Protein AF-K0TMW7-F1 (afdb_monomer_lite)

InterPro domains:
  IPR009060 UBA-like superfamily [SSF46934] (721-768)
  IPR015940 Ubiquitin-associated domain [PF00627] (730-766)
  IPR015940 Ubiquitin-associated domain [PS50030] (729-770)
  IPR015940 Ubiquitin-associated domain [SM00165] (731-769)

Sequence (786 aa):
MAQLLEQILHNQEHASLFLTHGGLDALLELVLHCVYPGGMSLLHHLSCVSASAAMLHSTTANMVANHVRGLAANADGARCIKALVRHLDGELDDLAGIASSMQPMDDDGSDCEDDEDEEDNPFRRILSSVPAVPIYELETNPANSTMTSGLASLYQSVLRVDWLSQNLGFAIKSCQQRSGNEFSLLSSERNAAWRSELEGTEFRGVVDAMSRLHRSALREVCRVRTEVGFDERDMRLRRSRPPEGIIYRFRIVCQEGAIVRDGIDIDRCENVGGLEMGEVVSAADRCINASGILRYRTDRGWVSEYTRGHGRENIAEVISVSLSDGDSSQDDSPYAWRQDRDGGMGRVECGIPDLRSASASLLSRLHAGQAALFGSIRRAITGGVRPPLRRSGGNTTIRPNVFASSELLATNLKANFSPVDGDEDIRADGCMYLGNQLALLLVALGEERDGLSRTQRQVGSLNMPLLINLLANSPGGWTEGIVVNATDDDGSPEEDVKPVAEREVPAFLQAVRAVLSYGLADAARLAAEENAGTVAMDTDEKKDDQAEIDAGPQRLSRAVASSLPSALALLRRLAAFPLVDTASVSWLSQMKDKDAVRLLGLPELAKGKTVEFDASQFTRAVQMEVGKVALDVVGDGKLAKGAPSNILHPLLCVLGDVLRSLEEAAKVTEPPPSAHDVGNSISLPVGASIRDILPGSRGGRMLRAMGLLPGGPDDEGGGDVEDEEPPFEPSEEAITQLAEMGFGRDHAEEALDAVGTNRVEVAMEYMVRFSSMICVFLKMSMLVNR

Foldseek 3Di:
DLVVLVVQLVDQVSLQVCLVVCVLVVLLCCCLPPQQDFFLLLLQQLLPDLDLVASCRAPSLVSSLVSLLSSLQRYQLLSSLVSLLVVLVVLLVQLLVLLQVQDPPCPDPPPPVPDPPCPPQSLAPSLVSADQAFSQVLVVDPVCRVVRNSVRSNLSSLVSNLSSLLSSLSSLLSLLVNLVPDPDPVNVVSNVSNLVSLLDPSVLVSLLSLLSLLLNLLLLLLCQCQPVCNVVQQVCQQQPDPPQAKKWKKFFRDQVFWFFWADDDPVPTDGQDTGHHGDIFIARFWWQGPVRWIWGQGLSHITTQFDPDPPRHGGIRTRDIYGHPPPPPPPDDSVPVVPPDPPDPDTRTGGGGGSSNSSSSSSVSSLVSSLSNLLSLLSVLVSQQFFDPPPDPDFGDRDPSNLSSLLSVLVSLLVQLVVLPDDPDQDLSRLLSLLSSLVSVDSNQFDQPPPPQPVDRPLGATSVLNVLQLQQPAQQGDCWLWFDFPPCPVPDDPPPPPPSPPRDQRSNLSSLLVNLVVQLVQQLVVVVVVVVVVVVVVPDPDDDPPPPDPPPDDNGDPSNVRRVVSSLVSLLQLLDPPNHDPSRLSNLQRDAQVRSCSSSVPVVCVPDTGTGRRSLRVSLVSLVSSVVSLVSSLLPPSLVSGRDPVNNVSSVVSSVSSVVSNVVSVVCPDDDDDPPPVVPDPDDDPPPPPVQCDCPHPVNVVCVVVVVDPDDPPPPDDPDDPPPDPRQAADPVLLVVVVVVVDDSVLSRVLCSVQSHSPNVNSVVVVVVVVVVVVVSVVVSVVVVD

Radius of gyration: 30.14 Å; chains: 1; bounding box: 84×75×94 Å

Structure (mmCIF, N/CA/C/O backbone):
data_AF-K0TMW7-F1
#
_entry.id   AF-K0TMW7-F1
#
loop_
_atom_site.group_PDB
_atom_site.id
_atom_site.type_symbol
_atom_site.label_atom_id
_atom_site.label_alt_id
_atom_site.label_comp_id
_atom_site.label_asym_id
_atom_site.label_entity_id
_atom_site.label_seq_id
_atom_site.pdbx_PDB_ins_code
_atom_site.Cartn_x
_atom_site.Cartn_y
_atom_site.Cartn_z
_atom_site.occupancy
_atom_site.B_iso_or_equiv
_atom_site.auth_seq_id
_atom_site.auth_comp_id
_atom_site.auth_asym_id
_atom_site.auth_atom_id
_atom_site.pdbx_PDB_model_num
ATOM 1 N N . MET A 1 1 ? 23.283 21.953 -2.139 1.00 70.50 1 MET A N 1
ATOM 2 C CA . MET A 1 1 ? 21.900 22.154 -1.649 1.00 70.50 1 MET A CA 1
ATOM 3 C C . MET A 1 1 ? 21.624 21.317 -0.406 1.00 70.50 1 MET A C 1
ATOM 5 O O . MET A 1 1 ? 21.391 21.919 0.626 1.00 70.50 1 MET A O 1
ATOM 9 N N . ALA A 1 2 ? 21.746 19.986 -0.476 1.00 73.50 2 ALA A N 1
ATOM 10 C CA . ALA A 1 2 ? 21.628 19.040 0.648 1.00 73.50 2 ALA A CA 1
ATOM 11 C C . ALA A 1 2 ? 22.209 19.535 1.983 1.00 73.50 2 ALA A C 1
ATOM 13 O O . ALA A 1 2 ? 21.486 19.777 2.939 1.00 73.50 2 ALA A O 1
ATOM 14 N N . GLN A 1 3 ? 23.520 19.782 1.999 1.00 82.56 3 GLN A N 1
ATOM 15 C CA . GLN A 1 3 ? 24.258 20.215 3.186 1.00 82.56 3 GLN A CA 1
ATOM 16 C C . GLN A 1 3 ? 23.774 21.571 3.720 1.00 82.56 3 GLN A C 1
ATOM 18 O O . GLN A 1 3 ? 23.742 21.786 4.925 1.00 82.56 3 GLN A O 1
ATOM 23 N N . LEU A 1 4 ? 23.365 22.487 2.832 1.00 82.69 4 LEU A N 1
ATOM 24 C CA . LEU A 1 4 ? 22.816 23.784 3.239 1.00 82.69 4 LEU A CA 1
ATOM 25 C C . LEU A 1 4 ? 21.433 23.618 3.874 1.00 82.69 4 LEU A C 1
ATOM 27 O O . LEU A 1 4 ? 21.167 24.225 4.906 1.00 82.69 4 LEU A O 1
ATOM 31 N N . LEU A 1 5 ? 20.566 22.783 3.290 1.00 83.56 5 LEU A N 1
ATOM 32 C CA . LEU A 1 5 ? 19.269 22.458 3.884 1.00 83.56 5 LEU A CA 1
ATOM 33 C C . LEU A 1 5 ? 19.457 21.776 5.234 1.00 83.56 5 LEU A C 1
ATOM 35 O O . LEU A 1 5 ? 18.825 22.173 6.198 1.00 83.56 5 LEU A O 1
ATOM 39 N N . GLU A 1 6 ? 20.367 20.815 5.342 1.00 86.00 6 GLU A N 1
ATOM 40 C CA . GLU A 1 6 ? 20.677 20.159 6.610 1.00 86.00 6 GLU A CA 1
ATOM 41 C C . GLU A 1 6 ? 21.101 21.165 7.692 1.00 86.00 6 GLU A C 1
ATOM 43 O O . GLU A 1 6 ? 20.552 21.149 8.793 1.00 86.00 6 GLU A O 1
ATOM 48 N N . GLN A 1 7 ? 21.983 22.112 7.359 1.00 86.88 7 GLN A N 1
ATOM 49 C CA . GLN A 1 7 ? 22.396 23.185 8.271 1.00 86.88 7 GLN A CA 1
ATOM 50 C C . GLN A 1 7 ? 21.237 24.106 8.681 1.00 86.88 7 GLN A C 1
ATOM 52 O O . GLN A 1 7 ? 21.137 24.487 9.848 1.00 86.88 7 GLN A O 1
ATOM 57 N N . ILE A 1 8 ? 20.354 24.462 7.743 1.00 84.50 8 ILE A N 1
ATOM 58 C CA . ILE A 1 8 ? 19.164 25.281 8.022 1.00 84.50 8 ILE A CA 1
ATOM 59 C C . ILE A 1 8 ? 18.195 24.518 8.932 1.00 84.50 8 ILE A C 1
ATOM 61 O O . ILE A 1 8 ? 17.658 25.085 9.878 1.00 84.50 8 ILE A O 1
ATOM 65 N N . LEU A 1 9 ? 17.983 23.230 8.668 1.00 85.38 9 LEU A N 1
ATOM 66 C CA . LEU A 1 9 ? 16.963 22.415 9.323 1.00 85.38 9 LEU A CA 1
ATOM 67 C C . LEU A 1 9 ? 17.385 21.877 10.693 1.00 85.38 9 LEU A C 1
ATOM 69 O O . LEU A 1 9 ? 16.521 21.517 11.493 1.00 85.38 9 LEU A O 1
ATOM 73 N N . HIS A 1 10 ? 18.687 21.844 10.988 1.00 87.38 10 HIS A N 1
ATOM 74 C CA . HIS A 1 10 ? 19.193 21.448 12.302 1.00 87.38 10 HIS A CA 1
ATOM 75 C C . HIS A 1 10 ? 18.932 22.510 13.385 1.00 87.38 10 HIS A C 1
ATOM 77 O O . HIS A 1 10 ? 18.829 22.183 14.565 1.00 87.38 10 HIS A O 1
ATOM 83 N N . ASN A 1 11 ? 18.784 23.783 13.000 1.00 90.69 11 ASN A N 1
ATOM 84 C CA . ASN A 1 11 ? 18.420 24.860 13.918 1.00 90.69 11 ASN A CA 1
ATOM 85 C C . ASN A 1 11 ? 16.902 25.105 13.873 1.00 90.69 11 ASN A C 1
ATOM 87 O O . ASN A 1 11 ? 16.353 25.491 12.843 1.00 90.69 11 ASN A O 1
ATOM 91 N N . GLN A 1 12 ? 16.219 24.923 15.007 1.00 87.75 12 GLN A N 1
ATOM 92 C CA . GLN A 1 12 ? 14.762 25.056 15.098 1.00 87.75 12 GLN A CA 1
ATOM 93 C C . GLN A 1 12 ? 14.244 26.456 14.721 1.00 87.75 12 GLN A C 1
ATOM 95 O O . GLN A 1 12 ? 13.175 26.566 14.116 1.00 87.75 12 GLN A O 1
ATOM 100 N N . GLU A 1 13 ? 14.980 27.522 15.047 1.00 90.62 13 GLU A N 1
ATOM 101 C CA . GLU A 1 13 ? 14.596 28.897 14.698 1.00 90.62 13 GLU A CA 1
ATOM 102 C C . GLU A 1 13 ? 14.674 29.113 13.185 1.00 90.62 13 GLU A C 1
ATOM 104 O O . GLU A 1 13 ? 13.734 29.622 12.571 1.00 90.62 13 GLU A O 1
ATOM 109 N N . HIS A 1 14 ? 15.761 28.645 12.568 1.00 93.12 14 HIS A N 1
ATOM 110 C CA . HIS A 1 14 ? 15.946 28.712 11.121 1.00 93.12 14 HIS A CA 1
ATOM 111 C C . HIS A 1 14 ? 14.911 27.858 10.383 1.00 93.12 14 HIS A C 1
ATOM 113 O O . HIS A 1 14 ? 14.342 28.317 9.398 1.00 93.12 14 HIS A O 1
ATOM 119 N N . ALA A 1 15 ? 14.613 26.656 10.881 1.00 91.88 15 ALA A N 1
ATOM 120 C CA . ALA A 1 15 ? 13.597 25.779 10.312 1.00 91.88 15 ALA A CA 1
ATOM 121 C C . ALA A 1 15 ? 12.194 26.416 10.358 1.00 91.88 15 ALA A C 1
ATOM 123 O O . ALA A 1 15 ? 11.451 26.357 9.381 1.00 91.88 15 ALA A O 1
ATOM 124 N N . SER A 1 16 ? 11.842 27.082 11.463 1.00 90.44 16 SER A N 1
ATOM 125 C CA . SER A 1 16 ? 10.571 27.810 11.593 1.00 90.44 16 SER A CA 1
ATOM 126 C C . SER A 1 16 ? 10.469 28.996 10.622 1.00 90.44 16 SER A C 1
ATOM 128 O O . SER A 1 16 ? 9.443 29.179 9.956 1.00 90.44 16 SER A O 1
ATOM 130 N N . LEU A 1 17 ? 11.543 29.785 10.486 1.00 93.50 17 LEU A N 1
ATOM 131 C CA . LEU A 1 17 ? 11.612 30.877 9.509 1.00 93.50 17 LEU A CA 1
ATOM 132 C C . LEU A 1 17 ? 11.526 30.349 8.074 1.00 93.50 17 LEU A C 1
ATOM 134 O O . LEU A 1 17 ? 10.760 30.879 7.273 1.00 93.50 17 LEU A O 1
ATOM 138 N N . PHE A 1 18 ? 12.244 29.268 7.771 1.00 94.50 18 PHE A N 1
ATOM 139 C CA . PHE A 1 18 ? 12.209 28.603 6.472 1.00 94.50 18 PHE A CA 1
ATOM 140 C C . PHE A 1 18 ? 10.785 28.170 6.096 1.00 94.50 18 PHE A C 1
ATOM 142 O O . PHE A 1 18 ? 10.327 28.481 4.999 1.00 94.50 18 PHE A O 1
ATOM 149 N N . LEU A 1 19 ? 10.044 27.541 7.020 1.00 93.62 19 LEU A N 1
ATOM 150 C CA . LEU A 1 19 ? 8.629 27.205 6.811 1.00 93.62 19 LEU A CA 1
ATOM 151 C C . LEU A 1 19 ? 7.763 28.449 6.590 1.00 93.62 19 LEU A C 1
ATOM 153 O O . LEU A 1 19 ? 6.912 28.461 5.707 1.00 93.62 19 LEU A O 1
ATOM 157 N N . THR A 1 20 ? 7.974 29.501 7.382 1.00 93.25 20 THR A N 1
ATOM 158 C CA . THR A 1 20 ? 7.182 30.740 7.307 1.00 93.25 20 THR A CA 1
ATOM 159 C C . THR A 1 20 ? 7.374 31.476 5.979 1.00 93.25 20 THR A C 1
ATOM 161 O O . THR A 1 20 ? 6.445 32.115 5.494 1.00 93.25 20 THR A O 1
ATOM 164 N N . HIS A 1 21 ? 8.551 31.358 5.366 1.00 95.44 21 HIS A N 1
ATOM 165 C CA . HIS A 1 21 ? 8.872 31.969 4.077 1.00 95.44 21 HIS A CA 1
ATOM 166 C C . HIS A 1 21 ? 8.586 31.062 2.865 1.00 95.44 21 HIS A C 1
ATOM 168 O O . HIS A 1 21 ? 9.090 31.334 1.779 1.00 95.44 21 HIS A O 1
ATOM 174 N N . GLY A 1 22 ? 7.790 29.996 3.025 1.00 95.25 22 GLY A N 1
ATOM 175 C CA . GLY A 1 22 ? 7.403 29.110 1.917 1.00 95.25 22 GLY A CA 1
ATOM 176 C C . GLY A 1 22 ? 8.512 28.155 1.464 1.00 95.25 22 GLY A C 1
ATOM 177 O O . GLY A 1 22 ? 8.454 27.603 0.368 1.00 95.25 22 GLY A O 1
ATOM 178 N N . GLY A 1 23 ? 9.536 27.938 2.294 1.00 95.19 23 GLY A N 1
ATOM 179 C CA . GLY A 1 23 ? 10.646 27.048 1.965 1.00 95.19 23 GLY A CA 1
ATOM 180 C C . GLY A 1 23 ? 10.211 25.594 1.764 1.00 95.19 23 GLY A C 1
ATOM 181 O O . GLY A 1 23 ? 10.765 24.911 0.907 1.00 95.19 23 GLY A O 1
ATOM 182 N N . LEU A 1 24 ? 9.198 25.123 2.504 1.00 95.31 24 LEU A N 1
ATOM 183 C CA . LEU A 1 24 ? 8.632 23.787 2.290 1.00 95.31 24 LEU A CA 1
ATOM 184 C C . LEU A 1 24 ? 7.967 23.676 0.919 1.00 95.31 24 LEU A C 1
ATOM 186 O O . LEU A 1 24 ? 8.254 22.725 0.204 1.00 95.31 24 LEU A O 1
ATOM 190 N N . ASP A 1 25 ? 7.143 24.651 0.533 1.00 96.25 25 ASP A N 1
ATOM 191 C CA . ASP A 1 25 ? 6.502 24.652 -0.783 1.00 96.25 25 ASP A CA 1
ATOM 192 C C . ASP A 1 25 ? 7.545 24.626 -1.899 1.00 96.25 25 ASP A C 1
ATOM 194 O O . ASP A 1 25 ? 7.462 23.788 -2.785 1.00 96.25 25 ASP A O 1
ATOM 198 N N . ALA A 1 26 ? 8.600 25.437 -1.794 1.00 94.31 26 ALA A N 1
ATOM 199 C CA . ALA A 1 26 ? 9.694 25.421 -2.763 1.00 94.31 26 ALA A CA 1
ATOM 200 C C . ALA A 1 26 ? 10.415 24.058 -2.850 1.00 94.31 26 ALA A C 1
ATOM 202 O O . ALA A 1 26 ? 10.857 23.664 -3.929 1.00 94.31 26 ALA A O 1
ATOM 203 N N . LEU A 1 27 ? 10.549 23.327 -1.733 1.00 92.88 27 LEU A N 1
ATOM 204 C CA . LEU A 1 27 ? 11.116 21.973 -1.739 1.00 92.88 27 LEU A CA 1
ATOM 205 C C . LEU A 1 27 ? 10.182 20.952 -2.389 1.00 92.88 27 LEU A C 1
ATOM 207 O O . LEU A 1 27 ? 10.667 20.070 -3.097 1.00 92.88 27 LEU A O 1
ATOM 211 N N . LEU A 1 28 ? 8.876 21.057 -2.140 1.00 94.06 28 LEU A N 1
ATOM 212 C CA . LEU A 1 28 ? 7.877 20.185 -2.752 1.00 94.06 28 LEU A CA 1
ATOM 213 C C . LEU A 1 28 ? 7.845 20.419 -4.267 1.00 94.06 28 LEU A C 1
ATOM 215 O O . LEU A 1 28 ? 8.082 19.482 -5.020 1.00 94.06 28 LEU A O 1
ATOM 219 N N . GLU A 1 29 ? 7.720 21.670 -4.705 1.00 93.75 29 GLU A N 1
ATOM 220 C CA . GLU A 1 29 ? 7.756 22.089 -6.115 1.00 93.75 29 GLU A CA 1
ATOM 221 C C . GLU A 1 29 ? 9.018 21.601 -6.845 1.00 93.75 29 GLU A C 1
ATOM 223 O O . GLU A 1 29 ? 8.950 21.101 -7.968 1.00 93.75 29 GLU A O 1
ATOM 228 N N . LEU A 1 30 ? 10.185 21.673 -6.190 1.00 90.06 30 LEU A N 1
ATOM 229 C CA . LEU A 1 30 ? 11.431 21.142 -6.746 1.00 90.06 30 LEU A CA 1
ATOM 230 C C . LEU A 1 30 ? 11.324 19.642 -7.042 1.00 90.06 30 LEU A C 1
ATOM 232 O O . LEU A 1 30 ? 11.772 19.188 -8.094 1.00 90.06 30 LEU A O 1
ATOM 236 N N . VAL A 1 31 ? 10.765 18.859 -6.119 1.00 89.12 31 VAL A N 1
ATOM 237 C CA . VAL A 1 31 ? 10.622 17.412 -6.316 1.00 89.12 31 VAL A CA 1
ATOM 238 C C . VAL A 1 31 ? 9.581 17.115 -7.387 1.00 89.12 31 VAL A C 1
ATOM 240 O O . VAL A 1 31 ? 9.862 16.330 -8.295 1.00 89.12 31 VAL A O 1
ATOM 243 N N . LEU A 1 32 ? 8.417 17.760 -7.303 1.00 89.75 32 LEU A N 1
ATOM 244 C CA . LEU A 1 32 ? 7.296 17.525 -8.207 1.00 89.75 32 LEU A CA 1
ATOM 245 C C . LEU A 1 32 ? 7.676 17.853 -9.657 1.00 89.75 32 LEU A C 1
ATOM 247 O O . LEU A 1 32 ? 7.427 17.041 -10.551 1.00 89.75 32 LEU A O 1
ATOM 251 N N . HIS A 1 33 ? 8.376 18.964 -9.898 1.00 88.69 33 HIS A N 1
ATOM 252 C CA . HIS A 1 33 ? 8.638 19.434 -11.261 1.00 88.69 33 HIS A CA 1
ATOM 253 C C . HIS A 1 33 ? 10.038 19.137 -11.804 1.00 88.69 33 HIS A C 1
ATOM 255 O O . HIS A 1 33 ? 10.191 19.052 -13.022 1.00 88.69 33 HIS A O 1
ATOM 261 N N . CYS A 1 34 ? 11.054 18.962 -10.952 1.00 85.31 34 CYS A N 1
ATOM 262 C CA . CYS A 1 34 ? 12.446 18.888 -11.419 1.00 85.31 34 CYS A CA 1
ATOM 263 C C . CYS A 1 34 ? 13.139 17.544 -11.169 1.00 85.31 34 CYS A C 1
ATOM 265 O O . CYS A 1 34 ? 14.169 17.289 -11.791 1.00 85.31 34 CYS A O 1
ATOM 267 N N . VAL A 1 35 ? 12.648 16.712 -10.243 1.00 83.38 35 VAL A N 1
ATOM 268 C CA . VAL A 1 35 ? 13.370 15.491 -9.834 1.00 83.38 35 VAL A CA 1
ATOM 269 C C . VAL A 1 35 ? 12.907 14.255 -10.595 1.00 83.38 35 VAL A C 1
ATOM 271 O O . VAL A 1 35 ? 13.738 13.418 -10.943 1.00 83.38 35 VAL A O 1
ATOM 274 N N . TYR A 1 36 ? 11.608 14.122 -10.860 1.00 81.88 36 TYR A N 1
ATOM 275 C CA . TYR A 1 36 ? 11.100 12.967 -11.595 1.00 81.88 36 TYR A CA 1
ATOM 276 C C . TYR A 1 36 ? 11.420 13.081 -13.088 1.00 81.88 36 TYR A C 1
ATOM 278 O O . TYR A 1 36 ? 11.090 14.110 -13.688 1.00 81.88 36 TYR A O 1
ATOM 286 N N . PRO A 1 37 ? 12.009 12.041 -13.712 1.00 82.31 37 PRO A N 1
ATOM 287 C CA . PRO A 1 37 ? 12.175 12.035 -15.154 1.00 82.31 37 PRO A CA 1
ATOM 288 C C . PRO A 1 37 ? 10.798 12.085 -15.818 1.00 82.31 37 PRO A C 1
ATOM 290 O O . PRO A 1 37 ? 9.831 11.504 -15.330 1.00 82.31 37 PRO A O 1
ATOM 293 N N . GLY A 1 38 ? 10.713 12.815 -16.926 1.00 86.81 38 GLY A N 1
ATOM 294 C CA . GLY A 1 38 ? 9.515 12.897 -17.755 1.00 86.81 38 GLY A CA 1
ATOM 295 C C . GLY A 1 38 ? 9.686 12.158 -19.081 1.00 86.81 38 GLY A C 1
ATOM 296 O O . GLY A 1 38 ? 10.790 11.755 -19.461 1.00 86.81 38 GLY A O 1
ATOM 297 N N . GLY A 1 39 ? 8.582 12.024 -19.814 1.00 91.38 39 GLY A N 1
ATOM 298 C CA . GLY A 1 39 ? 8.571 11.490 -21.177 1.00 91.38 39 GLY A CA 1
ATOM 299 C C . GLY A 1 39 ? 9.043 10.036 -21.283 1.00 91.38 39 GLY A C 1
ATOM 300 O O . GLY A 1 39 ? 8.839 9.223 -20.384 1.00 91.38 39 GLY A O 1
ATOM 301 N N . MET A 1 40 ? 9.692 9.707 -22.401 1.00 91.75 40 MET A N 1
ATOM 302 C CA . MET A 1 40 ? 10.092 8.332 -22.729 1.00 91.75 40 MET A CA 1
ATOM 303 C C . MET A 1 40 ? 11.088 7.728 -21.739 1.00 91.75 40 MET A C 1
ATOM 305 O O . MET A 1 40 ? 10.998 6.541 -21.438 1.00 91.75 40 MET A O 1
ATOM 309 N N . SER A 1 41 ? 11.997 8.533 -21.178 1.00 91.12 41 SER A N 1
ATOM 310 C CA . SER A 1 41 ? 12.978 8.035 -20.204 1.00 91.12 41 SER A CA 1
ATOM 311 C C . SER A 1 41 ? 12.297 7.424 -18.979 1.00 91.12 41 SER A C 1
ATOM 313 O O . SER A 1 41 ? 12.752 6.399 -18.477 1.00 91.12 41 SER A O 1
ATOM 315 N N . LEU A 1 42 ? 11.188 8.021 -18.525 1.00 91.56 42 LEU A N 1
ATOM 316 C CA . LEU A 1 42 ? 10.394 7.477 -17.428 1.00 91.56 42 LEU A CA 1
ATOM 317 C C . LEU A 1 42 ? 9.769 6.132 -17.818 1.00 91.56 42 LEU A C 1
ATOM 319 O O . LEU A 1 42 ? 9.849 5.172 -17.055 1.00 91.56 42 LEU A O 1
ATOM 323 N N . LEU A 1 43 ? 9.190 6.034 -19.019 1.00 93.38 43 LEU A N 1
ATOM 324 C CA . LEU A 1 43 ? 8.587 4.789 -19.501 1.00 93.38 43 LEU A CA 1
ATOM 325 C C . LEU A 1 43 ? 9.612 3.658 -19.619 1.00 93.38 43 LEU A C 1
ATOM 327 O O . LEU A 1 43 ? 9.342 2.548 -19.159 1.00 93.38 43 LEU A O 1
ATOM 331 N N . HIS A 1 44 ? 10.791 3.922 -20.190 1.00 93.12 44 HIS A N 1
ATOM 332 C CA . HIS A 1 44 ? 11.856 2.922 -20.290 1.00 93.12 44 HIS A CA 1
ATOM 333 C C . HIS A 1 44 ? 12.324 2.453 -18.925 1.00 93.12 44 HIS A C 1
ATOM 335 O O . HIS A 1 44 ? 12.466 1.246 -18.716 1.00 93.12 44 HIS A O 1
ATOM 341 N N . HIS A 1 45 ? 12.532 3.393 -18.001 1.00 90.69 45 HIS A N 1
ATOM 342 C CA . HIS A 1 45 ? 12.931 3.061 -16.647 1.00 90.69 45 HIS A CA 1
ATOM 343 C C . HIS A 1 45 ? 11.902 2.152 -15.979 1.00 90.69 45 HIS A C 1
ATOM 345 O O . HIS A 1 45 ? 12.231 1.035 -15.588 1.00 90.69 45 HIS A O 1
ATOM 351 N N . LEU A 1 46 ? 10.641 2.583 -15.916 1.00 90.06 46 LEU A N 1
ATOM 352 C CA . LEU A 1 46 ? 9.585 1.840 -15.230 1.00 90.06 46 LEU A CA 1
ATOM 353 C C . LEU A 1 46 ? 9.294 0.482 -15.876 1.00 90.06 46 LEU A C 1
ATOM 355 O O . LEU A 1 46 ? 8.934 -0.459 -15.173 1.00 90.06 46 LEU A O 1
ATOM 359 N N . SER A 1 47 ? 9.514 0.354 -17.186 1.00 90.69 47 SER A N 1
ATOM 360 C CA . SER A 1 47 ? 9.419 -0.929 -17.891 1.00 90.69 47 SER A CA 1
ATOM 361 C C . SER A 1 47 ? 10.586 -1.865 -17.578 1.00 90.69 47 SER A C 1
ATOM 363 O O . SER A 1 47 ? 10.490 -3.060 -17.826 1.00 90.69 47 SER A O 1
ATOM 365 N N . CYS A 1 48 ? 11.708 -1.356 -17.066 1.00 87.50 48 CYS A N 1
ATOM 366 C CA . CYS A 1 48 ? 12.904 -2.160 -16.833 1.00 87.50 48 CYS A CA 1
ATOM 367 C C . CYS A 1 48 ? 13.154 -2.528 -15.373 1.00 87.50 48 CYS A C 1
ATOM 369 O O . CYS A 1 48 ? 13.854 -3.513 -15.136 1.00 87.50 48 CYS A O 1
ATOM 371 N N . VAL A 1 49 ? 12.584 -1.773 -14.438 1.00 79.69 49 VAL A N 1
ATOM 372 C CA . VAL A 1 49 ? 12.814 -1.914 -13.000 1.00 79.69 49 VAL A CA 1
ATOM 373 C C . VAL A 1 49 ? 12.380 -3.286 -12.480 1.00 79.69 49 VAL A C 1
ATOM 375 O O . VAL A 1 49 ? 11.226 -3.688 -12.630 1.00 79.69 49 VAL A O 1
ATOM 378 N N . SER A 1 50 ? 13.294 -3.989 -11.802 1.00 67.88 50 SER A N 1
ATOM 379 C CA . SER A 1 50 ? 12.993 -5.307 -11.218 1.00 67.88 50 SER A CA 1
ATOM 380 C C . SER A 1 50 ? 12.240 -5.266 -9.883 1.00 67.88 50 SER A C 1
ATOM 382 O O . SER A 1 50 ? 11.620 -6.260 -9.502 1.00 67.88 50 SER A O 1
ATOM 384 N N . ALA A 1 51 ? 12.269 -4.143 -9.158 1.00 61.75 51 ALA A N 1
ATOM 385 C CA . ALA A 1 51 ? 11.676 -4.031 -7.829 1.00 61.75 51 ALA A CA 1
ATOM 386 C C . ALA A 1 51 ? 10.784 -2.797 -7.703 1.00 61.75 51 ALA A C 1
ATOM 388 O O . ALA A 1 51 ? 11.204 -1.682 -7.988 1.00 61.75 51 ALA A O 1
ATOM 389 N N . SER A 1 52 ? 9.578 -2.966 -7.157 1.00 56.22 52 SER A N 1
ATOM 390 C CA . SER A 1 52 ? 8.667 -1.843 -6.917 1.00 56.22 52 SER A CA 1
ATOM 391 C C . SER A 1 52 ? 9.313 -0.739 -6.080 1.00 56.22 52 SER A C 1
ATOM 393 O O . SER A 1 52 ? 9.071 0.416 -6.381 1.00 56.22 52 SER A O 1
ATOM 395 N N . ALA A 1 53 ? 10.183 -1.051 -5.109 1.00 49.75 53 ALA A N 1
ATOM 396 C CA . ALA A 1 53 ? 10.877 -0.072 -4.259 1.00 49.75 53 ALA A CA 1
ATOM 397 C C . ALA A 1 53 ? 11.808 0.894 -5.024 1.00 49.75 53 ALA A C 1
ATOM 399 O O . ALA A 1 53 ? 12.048 2.012 -4.572 1.00 49.75 53 ALA A O 1
ATOM 400 N N . ALA A 1 54 ? 12.281 0.495 -6.199 1.00 52.03 54 ALA A N 1
ATOM 401 C CA . ALA A 1 54 ? 13.309 1.193 -6.956 1.00 52.03 54 ALA A CA 1
ATOM 402 C C . ALA A 1 54 ? 12.829 2.368 -7.804 1.00 52.03 54 ALA A C 1
ATOM 404 O O . ALA A 1 54 ? 13.639 3.149 -8.289 1.00 52.03 54 ALA A O 1
ATOM 405 N N . MET A 1 55 ? 11.520 2.539 -7.976 1.00 58.50 55 MET A N 1
ATOM 406 C CA . MET A 1 55 ? 10.994 3.620 -8.824 1.00 58.50 55 MET A CA 1
ATOM 407 C C . MET A 1 55 ? 11.083 5.012 -8.159 1.00 58.50 55 MET A C 1
ATOM 409 O O . MET A 1 55 ? 10.684 6.011 -8.752 1.00 58.50 55 MET A O 1
ATOM 413 N N . LEU A 1 56 ? 11.602 5.114 -6.922 1.00 58.34 56 LEU A N 1
ATOM 414 C CA . LEU A 1 56 ? 11.923 6.400 -6.289 1.00 58.34 56 LEU A CA 1
ATOM 415 C C . LEU A 1 56 ? 13.245 6.924 -6.856 1.00 58.34 56 LEU A C 1
ATOM 417 O O . LEU A 1 56 ? 14.332 6.666 -6.348 1.00 58.34 56 LEU A O 1
ATOM 421 N N . HIS A 1 57 ? 13.090 7.664 -7.948 1.00 61.25 57 HIS A N 1
ATOM 422 C CA . HIS A 1 57 ? 14.084 8.061 -8.940 1.00 61.25 57 HIS A CA 1
ATOM 423 C C . HIS A 1 57 ? 15.310 8.858 -8.489 1.00 61.25 57 HIS A C 1
ATOM 425 O O . HIS A 1 57 ? 16.125 9.226 -9.331 1.00 61.25 57 HIS A O 1
ATOM 431 N N . SER A 1 58 ? 15.500 9.176 -7.211 1.00 63.81 58 SER A N 1
ATOM 432 C CA . SER A 1 58 ? 16.640 10.019 -6.872 1.00 63.81 58 SER A CA 1
ATOM 433 C C . SER A 1 58 ? 17.004 9.980 -5.402 1.00 63.81 58 SER A C 1
ATOM 435 O O . SER A 1 58 ? 16.162 10.207 -4.529 1.00 63.81 58 SER A O 1
ATOM 437 N N . THR A 1 59 ? 18.302 9.851 -5.130 1.00 72.62 59 THR A N 1
ATOM 438 C CA . THR A 1 59 ? 18.899 10.238 -3.847 1.00 72.62 59 THR A CA 1
ATOM 439 C C . THR A 1 59 ? 18.424 11.633 -3.419 1.00 72.62 59 THR A C 1
ATOM 441 O O . THR A 1 59 ? 18.224 11.869 -2.231 1.00 72.62 59 THR A O 1
ATOM 444 N N . THR A 1 60 ? 18.142 12.535 -4.370 1.00 79.38 60 THR A N 1
ATOM 445 C CA . THR A 1 60 ? 17.555 13.857 -4.110 1.00 79.38 60 THR A CA 1
ATOM 446 C C . THR A 1 60 ? 16.116 13.775 -3.599 1.00 79.38 60 THR A C 1
ATOM 448 O O . THR A 1 60 ? 15.808 14.437 -2.614 1.00 79.38 60 THR A O 1
ATOM 451 N N . ALA A 1 61 ? 15.233 12.958 -4.185 1.00 84.62 61 ALA A N 1
ATOM 452 C CA . ALA A 1 61 ? 13.855 12.804 -3.696 1.00 84.62 61 ALA A CA 1
ATOM 453 C C . ALA A 1 61 ? 13.825 12.232 -2.269 1.00 84.62 61 ALA A C 1
ATOM 455 O O . ALA A 1 61 ? 13.078 12.715 -1.417 1.00 84.62 61 ALA A O 1
ATOM 456 N N . ASN A 1 62 ? 14.683 11.246 -1.983 1.00 83.94 62 ASN A N 1
ATOM 457 C CA . ASN A 1 62 ? 14.830 10.668 -0.644 1.00 83.94 62 ASN A CA 1
ATOM 458 C C . ASN A 1 62 ? 15.410 11.672 0.359 1.00 83.94 62 ASN A C 1
ATOM 460 O O . ASN A 1 62 ? 14.956 11.760 1.498 1.00 83.94 62 ASN A O 1
ATOM 464 N N . MET A 1 63 ? 16.387 12.467 -0.066 1.00 84.94 63 MET A N 1
ATOM 465 C CA . MET A 1 63 ? 16.961 13.536 0.742 1.00 84.94 63 MET A CA 1
ATOM 466 C C . MET A 1 63 ? 15.934 14.628 1.054 1.00 84.94 63 MET A C 1
ATOM 468 O O . MET A 1 63 ? 15.807 15.021 2.212 1.00 84.94 63 MET A O 1
ATOM 472 N N . VAL A 1 64 ? 15.154 15.083 0.067 1.00 88.62 64 VAL A N 1
ATOM 473 C CA . VAL A 1 64 ? 14.064 16.037 0.313 1.00 88.62 64 VAL A CA 1
ATOM 474 C C . VAL A 1 64 ? 13.019 15.417 1.236 1.00 88.62 64 VAL A C 1
ATOM 476 O O . VAL A 1 64 ? 12.620 16.072 2.192 1.00 88.62 64 VAL A O 1
ATOM 479 N N . ALA A 1 65 ? 12.645 14.148 1.047 1.00 90.44 65 ALA A N 1
ATOM 480 C CA . ALA A 1 65 ? 11.750 13.451 1.970 1.00 90.44 65 ALA A CA 1
ATOM 481 C C . ALA A 1 65 ? 12.304 13.449 3.408 1.00 90.44 65 ALA A C 1
ATOM 483 O O . ALA A 1 65 ? 11.583 13.754 4.355 1.00 90.44 65 ALA A O 1
ATOM 484 N N . ASN A 1 66 ? 13.603 13.197 3.598 1.00 90.06 66 ASN A N 1
ATOM 485 C CA . ASN A 1 66 ? 14.250 13.285 4.911 1.00 90.06 66 ASN A CA 1
ATOM 486 C C . ASN A 1 66 ? 14.212 14.705 5.496 1.00 90.06 66 ASN A C 1
ATOM 488 O O . ASN A 1 66 ? 13.980 14.869 6.694 1.00 90.06 66 ASN A O 1
ATOM 492 N N . HIS A 1 67 ? 14.373 15.735 4.668 1.00 90.94 67 HIS A N 1
ATOM 493 C CA . HIS A 1 67 ? 14.236 17.127 5.088 1.00 90.94 67 HIS A CA 1
ATOM 494 C C . HIS A 1 67 ? 12.792 17.489 5.471 1.00 90.94 67 HIS A C 1
ATOM 496 O O . HIS A 1 67 ? 12.587 18.112 6.511 1.00 90.94 67 HIS A O 1
ATOM 502 N N . VAL A 1 68 ? 11.790 17.038 4.709 1.00 92.12 68 VAL A N 1
ATOM 503 C CA . VAL A 1 68 ? 10.361 17.188 5.044 1.00 92.12 68 VAL A CA 1
ATOM 504 C C . VAL A 1 68 ? 10.042 16.482 6.367 1.00 92.12 68 VAL A C 1
ATOM 506 O O . VAL A 1 68 ? 9.397 17.060 7.242 1.00 92.12 68 VAL A O 1
ATOM 509 N N . ARG A 1 69 ? 10.567 15.268 6.575 1.00 91.38 69 ARG A N 1
ATOM 510 C CA . ARG A 1 69 ? 10.443 14.528 7.845 1.00 91.38 69 ARG A CA 1
ATOM 511 C C . ARG A 1 69 ? 11.069 15.285 9.014 1.00 91.38 69 ARG A C 1
ATOM 513 O O . ARG A 1 69 ? 10.452 15.373 10.075 1.00 91.38 69 ARG A O 1
ATOM 520 N N . GLY A 1 70 ? 12.266 15.837 8.819 1.00 90.94 70 GLY A N 1
ATOM 521 C CA . GLY A 1 70 ? 12.962 16.650 9.815 1.00 90.94 70 GLY A CA 1
ATOM 522 C C . GLY A 1 70 ? 12.198 17.929 10.160 1.00 90.94 70 GLY A C 1
ATOM 523 O O . GLY A 1 70 ? 12.077 18.271 11.334 1.00 90.94 70 GLY A O 1
ATOM 524 N N . LEU A 1 71 ? 11.611 18.592 9.160 1.00 93.50 71 LEU A N 1
ATOM 525 C CA . LEU A 1 71 ? 10.747 19.759 9.344 1.00 93.50 71 LEU A CA 1
ATOM 526 C C . LEU A 1 71 ? 9.507 19.426 10.175 1.00 93.50 71 LEU A C 1
ATOM 528 O O . LEU A 1 71 ? 9.234 20.115 11.159 1.00 93.50 71 LEU A O 1
ATOM 532 N N . ALA A 1 72 ? 8.808 18.341 9.835 1.00 93.50 72 ALA A N 1
ATOM 533 C CA . ALA A 1 72 ? 7.632 17.898 10.576 1.00 93.50 72 ALA A CA 1
ATOM 534 C C . ALA A 1 72 ? 7.967 17.507 12.027 1.00 93.50 72 ALA A C 1
ATOM 536 O O . ALA A 1 72 ? 7.189 17.780 12.940 1.00 93.50 72 ALA A O 1
ATOM 537 N N . ALA A 1 73 ? 9.136 16.898 12.256 1.00 90.06 73 ALA A N 1
ATOM 538 C CA . ALA A 1 73 ? 9.591 16.524 13.591 1.00 90.06 73 ALA A CA 1
ATOM 539 C C . ALA A 1 73 ? 10.010 17.744 14.432 1.00 90.06 73 ALA A C 1
ATOM 541 O O . ALA A 1 73 ? 9.585 17.883 15.581 1.00 90.06 73 ALA A O 1
ATOM 542 N N . ASN A 1 74 ? 10.820 18.649 13.877 1.00 88.19 74 ASN A N 1
ATOM 543 C CA . ASN A 1 74 ? 11.550 19.647 14.665 1.00 88.19 74 ASN A CA 1
ATOM 544 C C . ASN A 1 74 ? 10.876 21.029 14.689 1.00 88.19 74 ASN A C 1
ATOM 546 O O . ASN A 1 74 ? 10.932 21.720 15.717 1.00 88.19 74 ASN A O 1
ATOM 550 N N . ALA A 1 75 ? 10.205 21.421 13.605 1.00 90.12 75 ALA A N 1
ATOM 551 C CA . ALA A 1 75 ? 9.644 22.758 13.422 1.00 90.12 75 ALA A CA 1
ATOM 552 C C . ALA A 1 75 ? 8.126 22.791 13.686 1.00 90.12 75 ALA A C 1
ATOM 554 O O . ALA A 1 75 ? 7.711 22.633 14.838 1.00 90.12 75 ALA A O 1
ATOM 555 N N . ASP A 1 76 ? 7.315 23.014 12.648 1.00 92.62 76 ASP A N 1
ATOM 556 C CA . ASP A 1 76 ? 5.854 23.125 12.713 1.00 92.62 76 ASP A CA 1
ATOM 557 C C . ASP A 1 76 ? 5.203 22.017 11.876 1.00 92.62 76 ASP A C 1
ATOM 559 O O . ASP A 1 76 ? 5.031 22.125 10.658 1.00 92.62 76 ASP A O 1
ATOM 563 N N . GLY A 1 77 ? 4.861 20.922 12.554 1.00 94.44 77 GLY A N 1
ATOM 564 C CA . GLY A 1 77 ? 4.237 19.760 11.937 1.00 94.44 77 GLY A CA 1
ATOM 565 C C . GLY A 1 77 ? 2.861 20.039 11.331 1.00 94.44 77 GLY A C 1
ATOM 566 O O . GLY A 1 77 ? 2.537 19.458 10.298 1.00 94.44 77 GLY A O 1
ATOM 567 N N . ALA A 1 78 ? 2.084 20.966 11.906 1.00 96.25 78 ALA A N 1
ATOM 568 C CA . ALA A 1 78 ? 0.764 21.327 11.389 1.00 96.25 78 ALA A CA 1
ATOM 569 C C . ALA A 1 78 ? 0.885 21.989 10.013 1.00 96.25 78 ALA A C 1
ATOM 571 O O . ALA A 1 78 ? 0.244 21.562 9.056 1.00 96.25 78 ALA A O 1
ATOM 572 N N . ARG A 1 79 ? 1.799 22.960 9.879 1.00 95.88 79 ARG A N 1
ATOM 573 C CA . ARG A 1 79 ? 2.094 23.588 8.580 1.00 95.88 79 ARG A CA 1
ATOM 574 C C . ARG A 1 79 ? 2.624 22.592 7.557 1.00 95.88 79 ARG A C 1
ATOM 576 O O . ARG A 1 79 ? 2.274 22.699 6.387 1.00 95.88 79 ARG A O 1
ATOM 583 N N . CYS A 1 80 ? 3.441 21.629 7.987 1.00 96.44 80 CYS A N 1
ATOM 584 C CA . CYS A 1 80 ? 3.939 20.585 7.093 1.00 96.44 80 CYS A CA 1
ATOM 585 C C . CYS A 1 80 ? 2.803 19.710 6.553 1.00 96.44 80 CYS A C 1
ATOM 587 O O . CYS A 1 80 ? 2.735 19.490 5.347 1.00 96.44 80 CYS A O 1
ATOM 589 N N . ILE A 1 81 ? 1.900 19.250 7.428 1.00 97.56 81 ILE A N 1
ATOM 590 C CA . ILE A 1 81 ? 0.714 18.472 7.041 1.00 97.56 81 ILE A CA 1
ATOM 591 C C . ILE A 1 81 ? -0.151 19.285 6.079 1.00 97.56 81 ILE A C 1
ATOM 593 O O . ILE A 1 81 ? -0.464 18.798 4.999 1.00 97.56 81 ILE A O 1
ATOM 597 N N . LYS A 1 82 ? -0.461 20.539 6.419 1.00 97.50 82 LYS A N 1
ATOM 598 C CA . LYS A 1 82 ? -1.291 21.411 5.585 1.00 97.50 82 LYS A CA 1
ATOM 599 C C . LYS A 1 82 ? -0.707 21.645 4.190 1.00 97.50 82 LYS A C 1
ATOM 601 O O . LYS A 1 82 ? -1.426 21.565 3.200 1.00 97.50 82 LYS A O 1
ATOM 606 N N . ALA A 1 83 ? 0.598 21.908 4.097 1.00 97.12 83 ALA A N 1
ATOM 607 C CA . ALA A 1 83 ? 1.266 22.066 2.808 1.00 97.12 83 ALA A CA 1
ATOM 608 C C . ALA A 1 83 ? 1.200 20.771 1.983 1.00 97.12 83 ALA A C 1
ATOM 610 O O . ALA A 1 83 ? 0.825 20.816 0.817 1.00 97.12 83 ALA A O 1
ATOM 611 N N . LEU A 1 84 ? 1.497 19.617 2.593 1.00 97.62 84 LEU A N 1
ATOM 612 C CA . LEU A 1 84 ? 1.427 18.318 1.916 1.00 97.62 84 LEU A CA 1
ATOM 613 C C . LEU A 1 84 ? 0.011 17.994 1.426 1.00 97.62 84 LEU A C 1
ATOM 615 O O . LEU A 1 84 ? -0.125 17.532 0.301 1.00 97.62 84 LEU A O 1
ATOM 619 N N . VAL A 1 85 ? -1.023 18.272 2.227 1.00 98.19 85 VAL A N 1
ATOM 620 C CA . VAL A 1 85 ? -2.436 18.107 1.838 1.00 98.19 85 VAL A CA 1
ATOM 621 C C . VAL A 1 85 ? -2.759 18.961 0.616 1.00 98.19 85 VAL A C 1
ATOM 623 O O . VAL A 1 85 ? -3.281 18.435 -0.355 1.00 98.19 85 VAL A O 1
ATOM 626 N N . ARG A 1 86 ? -2.376 20.243 0.616 1.00 97.81 86 ARG A N 1
ATOM 627 C CA . ARG A 1 86 ? -2.619 21.160 -0.509 1.00 97.81 86 ARG A CA 1
ATOM 628 C C . ARG A 1 86 ? -1.957 20.707 -1.815 1.00 97.81 86 ARG A C 1
ATOM 630 O O . ARG A 1 86 ? -2.580 20.777 -2.865 1.00 97.81 86 ARG A O 1
ATOM 637 N N . HIS A 1 87 ? -0.695 20.278 -1.758 1.00 97.69 87 HIS A N 1
ATOM 638 C CA . HIS A 1 87 ? 0.018 19.772 -2.943 1.00 97.69 87 HIS A CA 1
ATOM 639 C C . HIS A 1 87 ? -0.562 18.443 -3.427 1.00 97.69 87 HIS A C 1
ATOM 641 O O . HIS A 1 87 ? -0.643 18.205 -4.626 1.00 97.69 87 HIS A O 1
ATOM 647 N N . LEU A 1 88 ? -0.982 17.584 -2.499 1.00 97.75 88 LEU A N 1
ATOM 648 C CA . LEU A 1 88 ? -1.587 16.300 -2.827 1.00 97.75 88 LEU A CA 1
ATOM 649 C C . LEU A 1 88 ? -2.968 16.461 -3.468 1.00 97.75 88 LEU A C 1
ATOM 651 O O . LEU A 1 88 ? -3.265 15.730 -4.400 1.00 97.75 88 LEU A O 1
ATOM 655 N N . ASP A 1 89 ? -3.764 17.427 -3.012 1.00 98.12 89 ASP A N 1
ATOM 656 C CA . ASP A 1 89 ? -5.044 17.801 -3.626 1.00 98.12 89 ASP A CA 1
ATOM 657 C C . ASP A 1 89 ? -4.853 18.212 -5.095 1.00 98.12 89 ASP A C 1
ATOM 659 O O . ASP A 1 89 ? -5.437 17.608 -5.991 1.00 98.12 89 ASP A O 1
ATOM 663 N N . GLY A 1 90 ? -3.921 19.139 -5.359 1.00 97.69 90 GLY A N 1
ATOM 664 C CA . GLY A 1 90 ? -3.609 19.579 -6.723 1.00 97.69 90 GLY A CA 1
ATOM 665 C C . GLY A 1 90 ? -3.107 18.453 -7.635 1.00 97.69 90 GLY A C 1
ATOM 666 O O . GLY A 1 90 ? -3.553 18.335 -8.771 1.00 97.69 90 GLY A O 1
ATOM 667 N N . GLU A 1 91 ? -2.226 17.577 -7.139 1.00 97.12 91 GLU A N 1
ATOM 668 C CA . GLU A 1 91 ? -1.737 16.438 -7.933 1.00 97.12 91 GLU A CA 1
ATOM 669 C C . GLU A 1 91 ? -2.813 15.363 -8.164 1.00 97.12 91 GLU A C 1
ATOM 671 O O . GLU A 1 91 ? -2.758 14.661 -9.173 1.00 97.12 91 GLU A O 1
ATOM 676 N N . LEU A 1 92 ? -3.795 15.216 -7.265 1.00 97.44 92 LEU A N 1
ATOM 677 C CA . LEU A 1 92 ? -4.937 14.318 -7.467 1.00 97.44 92 LEU A CA 1
ATOM 678 C C . LEU A 1 92 ? -5.896 14.855 -8.536 1.00 97.44 92 LEU A C 1
ATOM 680 O O . LEU A 1 92 ? -6.371 14.066 -9.356 1.00 97.44 92 LEU A O 1
ATOM 684 N N . ASP A 1 93 ? -6.137 16.165 -8.556 1.00 97.31 93 ASP A N 1
ATOM 685 C CA . ASP A 1 93 ? -6.926 16.829 -9.598 1.00 97.31 93 ASP A CA 1
ATOM 686 C C . ASP A 1 93 ? -6.243 16.719 -10.970 1.00 97.31 93 ASP A C 1
ATOM 688 O O . ASP A 1 93 ? -6.875 16.326 -11.957 1.00 97.31 93 ASP A O 1
ATOM 692 N N . ASP A 1 94 ? -4.931 16.975 -11.032 1.00 96.38 94 ASP A N 1
ATOM 693 C CA . ASP A 1 94 ? -4.136 16.802 -12.252 1.00 96.38 94 ASP A CA 1
ATOM 694 C C . ASP A 1 94 ? -4.171 15.343 -12.737 1.00 96.38 94 ASP A C 1
ATOM 696 O O . ASP A 1 94 ? -4.376 15.080 -13.928 1.00 96.38 94 ASP A O 1
ATOM 700 N N . LEU A 1 95 ? -4.027 14.376 -11.820 1.00 96.44 95 LEU A N 1
ATOM 701 C CA . LEU A 1 95 ? -4.106 12.952 -12.144 1.00 96.44 95 LEU A CA 1
ATOM 702 C C . LEU A 1 95 ? -5.481 12.573 -12.699 1.00 96.44 95 LEU A C 1
ATOM 704 O O . LEU A 1 95 ? -5.557 11.813 -13.664 1.00 96.44 95 LEU A O 1
ATOM 708 N N . ALA A 1 96 ? -6.561 13.087 -12.104 1.00 96.25 96 ALA A N 1
ATOM 709 C CA . ALA A 1 96 ? -7.926 12.854 -12.566 1.00 96.25 96 ALA A CA 1
ATOM 710 C C . ALA A 1 96 ? -8.143 13.416 -13.978 1.00 96.25 96 ALA A C 1
ATOM 712 O O . ALA A 1 96 ? -8.719 12.732 -14.829 1.00 96.25 96 ALA A O 1
ATOM 713 N N . GLY A 1 97 ? -7.625 14.616 -14.258 1.00 96.38 97 GLY A N 1
ATOM 714 C CA . GLY A 1 97 ? -7.656 15.215 -15.592 1.00 96.38 97 GLY A CA 1
ATOM 715 C C . GLY A 1 97 ? -6.900 14.380 -16.631 1.00 96.38 97 GLY A C 1
ATOM 716 O O . GLY A 1 97 ? -7.427 14.112 -17.715 1.00 96.38 97 GLY A O 1
ATOM 717 N N . ILE A 1 98 ? -5.696 13.904 -16.290 1.00 95.50 98 ILE A N 1
ATOM 718 C CA . ILE A 1 98 ? -4.898 13.033 -17.167 1.00 95.50 98 ILE A CA 1
ATOM 719 C C . ILE A 1 98 ? -5.617 11.700 -17.405 1.00 95.50 98 ILE A C 1
ATOM 721 O O . ILE A 1 98 ? -5.750 11.285 -18.556 1.00 95.50 98 ILE A O 1
ATOM 725 N N . ALA A 1 99 ? -6.112 11.049 -16.350 1.00 94.19 99 ALA A N 1
ATOM 726 C CA . ALA A 1 99 ? -6.807 9.768 -16.447 1.00 94.19 99 ALA A CA 1
ATOM 727 C C . ALA A 1 99 ? -8.050 9.867 -17.343 1.00 94.19 99 ALA A C 1
ATOM 729 O O . ALA A 1 99 ? -8.199 9.067 -18.265 1.00 94.19 99 ALA A O 1
ATOM 730 N N . SER A 1 100 ? -8.859 10.914 -17.157 1.00 93.94 100 SER A N 1
ATOM 731 C CA . SER A 1 100 ? -10.043 11.184 -17.984 1.00 93.94 100 SER A CA 1
ATOM 732 C C . SER A 1 100 ? -9.676 11.402 -19.456 1.00 93.94 100 SER A C 1
ATOM 734 O O . SER A 1 100 ? -10.359 10.917 -20.350 1.00 93.94 100 SER A O 1
ATOM 736 N N . SER A 1 101 ? -8.554 12.078 -19.737 1.00 93.56 101 SER A N 1
ATOM 737 C CA . SER A 1 101 ? -8.084 12.293 -21.117 1.00 93.56 101 SER A CA 1
ATOM 738 C C . SER A 1 101 ? -7.599 11.018 -21.823 1.00 93.56 101 SER A C 1
ATOM 740 O O . SER A 1 101 ? -7.497 10.996 -23.049 1.00 93.56 101 SER A O 1
ATOM 742 N N . MET A 1 102 ? -7.276 9.971 -21.057 1.00 91.81 102 MET A N 1
ATOM 743 C CA . MET A 1 102 ? -6.772 8.689 -21.557 1.00 91.81 102 MET A CA 1
ATOM 744 C C . MET A 1 102 ? -7.845 7.604 -21.671 1.00 91.81 102 MET A C 1
ATOM 746 O O . MET A 1 102 ? -7.549 6.519 -22.190 1.00 91.81 102 MET A O 1
ATOM 750 N N . GLN A 1 103 ? -9.054 7.857 -21.168 1.00 88.81 103 GLN A N 1
ATOM 751 C CA . GLN A 1 103 ? -10.157 6.914 -21.284 1.00 88.81 103 GLN A CA 1
ATOM 752 C C . GLN A 1 103 ? -10.580 6.794 -22.756 1.00 88.81 103 GLN A C 1
ATOM 754 O O . GLN A 1 103 ? -10.677 7.806 -23.458 1.00 88.81 103 GLN A O 1
ATOM 759 N N . PRO A 1 104 ? -10.782 5.564 -23.264 1.00 83.00 104 PRO A N 1
ATOM 760 C CA . PRO A 1 104 ? -11.353 5.386 -24.588 1.00 83.00 104 PRO A CA 1
ATOM 761 C C . PRO A 1 104 ? -12.744 6.031 -24.615 1.00 83.00 104 PRO A C 1
ATOM 763 O O . PRO A 1 104 ? -13.504 5.917 -23.659 1.00 83.00 104 PRO A O 1
ATOM 766 N N . MET A 1 105 ? -13.068 6.723 -25.708 1.00 81.31 105 MET A N 1
ATOM 767 C CA . MET A 1 105 ? -14.454 7.094 -25.984 1.00 81.31 105 MET A CA 1
ATOM 768 C C . MET A 1 105 ? -15.205 5.779 -26.207 1.00 81.31 105 MET A C 1
ATOM 770 O O . MET A 1 105 ? -14.982 5.127 -27.228 1.00 81.31 105 MET A O 1
ATOM 774 N N . ASP A 1 106 ? -16.003 5.352 -25.232 1.00 74.31 106 ASP A N 1
ATOM 775 C CA . ASP A 1 106 ? -16.854 4.169 -25.347 1.00 74.31 106 ASP A CA 1
ATOM 776 C C . ASP A 1 106 ? -17.922 4.448 -26.427 1.00 74.31 106 ASP A C 1
ATOM 778 O O . ASP A 1 106 ? -18.975 5.015 -26.154 1.00 74.31 106 ASP A O 1
ATOM 782 N N . ASP A 1 107 ? -17.603 4.135 -27.688 1.00 63.22 107 ASP A N 1
ATOM 783 C CA . ASP A 1 107 ? -18.464 4.395 -28.862 1.00 63.22 107 ASP A CA 1
ATOM 784 C C . ASP A 1 107 ? -19.425 3.225 -29.159 1.00 63.22 107 ASP A C 1
ATOM 786 O O . ASP A 1 107 ? -20.310 3.324 -30.006 1.00 63.22 107 ASP A O 1
ATOM 790 N N . ASP A 1 108 ? -19.291 2.114 -28.433 1.00 58.00 108 ASP A N 1
ATOM 791 C CA . ASP A 1 108 ? -20.198 0.975 -28.529 1.00 58.00 108 ASP A CA 1
ATOM 792 C C . ASP A 1 108 ? -21.098 0.960 -27.296 1.00 58.00 108 ASP A C 1
ATOM 794 O O . ASP A 1 108 ? -20.625 0.687 -26.194 1.00 58.00 108 ASP A O 1
ATOM 798 N N . GLY A 1 109 ? -22.391 1.248 -27.495 1.00 62.72 109 GLY A N 1
ATOM 799 C CA . GLY A 1 109 ? -23.472 1.209 -26.498 1.00 62.72 109 GLY A CA 1
ATOM 800 C C . GLY A 1 109 ? -23.717 -0.184 -25.908 1.00 62.72 109 GLY A C 1
ATOM 801 O O . GLY A 1 109 ? -24.801 -0.746 -26.027 1.00 62.72 109 GLY A O 1
ATOM 802 N N . SER A 1 110 ? -22.679 -0.765 -25.318 1.00 64.19 110 SER A N 1
ATOM 803 C CA . SER A 1 110 ? -22.731 -1.944 -24.479 1.00 64.19 110 SER A CA 1
ATOM 804 C C . SER A 1 110 ? -23.356 -1.518 -23.160 1.00 64.19 110 SER A C 1
ATOM 806 O O . SER A 1 110 ? -22.656 -0.978 -22.303 1.00 64.19 110 SER A O 1
ATOM 808 N N . ASP A 1 111 ? -24.661 -1.763 -23.032 1.00 54.47 111 ASP A N 1
ATOM 809 C CA . ASP A 1 111 ? -25.474 -1.629 -21.818 1.00 54.47 111 ASP A CA 1
ATOM 810 C C . ASP A 1 111 ? -24.912 -2.521 -20.690 1.00 54.47 111 ASP A C 1
ATOM 812 O O . ASP A 1 111 ? -25.438 -3.587 -20.373 1.00 54.47 111 ASP A O 1
ATOM 816 N N . CYS A 1 112 ? -23.776 -2.130 -20.114 1.00 57.62 112 CYS A N 1
ATOM 817 C CA . CYS A 1 112 ? -23.287 -2.693 -18.865 1.00 57.62 112 CYS A CA 1
ATOM 818 C C . CYS A 1 112 ? -24.057 -1.951 -17.765 1.00 57.62 112 CYS A C 1
ATOM 820 O O . CYS A 1 112 ? -23.616 -0.883 -17.350 1.00 57.62 112 CYS A O 1
ATOM 822 N N . GLU A 1 113 ? -25.214 -2.470 -17.348 1.00 58.25 113 GLU A N 1
ATOM 823 C CA . GLU A 1 113 ? -26.109 -1.883 -16.327 1.00 58.25 113 GLU A CA 1
ATOM 824 C C . GLU A 1 113 ? -25.498 -1.811 -14.905 1.00 58.25 113 GLU A C 1
ATOM 826 O O . GLU A 1 113 ? -26.215 -1.606 -13.929 1.00 58.25 113 GLU A O 1
ATOM 831 N N . ASP A 1 114 ? -24.179 -1.947 -14.762 1.00 54.38 114 ASP A N 1
ATOM 832 C CA . ASP A 1 114 ? -23.534 -2.153 -13.471 1.00 54.38 114 ASP A CA 1
ATOM 833 C C . ASP A 1 114 ? -22.818 -0.874 -12.982 1.00 54.38 114 ASP A C 1
ATOM 835 O O . ASP A 1 114 ? -21.761 -0.468 -13.495 1.00 54.38 114 ASP A O 1
ATOM 839 N N . ASP A 1 115 ? -23.437 -0.307 -11.939 1.00 63.25 115 ASP A N 1
ATOM 840 C CA . ASP A 1 115 ? -22.985 0.711 -10.979 1.00 63.25 115 ASP A CA 1
ATOM 841 C C . ASP A 1 115 ? -23.073 2.192 -11.406 1.00 63.25 115 ASP A C 1
ATOM 843 O O . ASP A 1 115 ? -22.064 2.825 -11.729 1.00 63.25 115 ASP A O 1
ATOM 847 N N . GLU A 1 116 ? -24.274 2.786 -11.277 1.00 68.31 116 GLU A N 1
ATOM 848 C CA . GLU A 1 116 ? -24.512 4.247 -11.369 1.00 68.31 116 GLU A CA 1
ATOM 849 C C . GLU A 1 116 ? -23.569 5.050 -10.441 1.00 68.31 116 GLU A C 1
ATOM 851 O O . GLU A 1 116 ? -23.119 6.141 -10.788 1.00 68.31 116 GLU A O 1
ATOM 856 N N . ASP A 1 117 ? -23.189 4.486 -9.288 1.00 66.56 117 ASP A N 1
ATOM 857 C CA . ASP A 1 117 ? -22.278 5.122 -8.326 1.00 66.56 117 ASP A CA 1
ATOM 858 C C . ASP A 1 117 ? -20.798 5.126 -8.780 1.00 66.56 117 ASP A C 1
ATOM 860 O O . ASP A 1 117 ? -19.961 5.817 -8.186 1.00 66.56 117 ASP A O 1
ATOM 864 N N . GLU A 1 118 ? -20.438 4.369 -9.826 1.00 68.88 118 GLU A N 1
ATOM 865 C CA . GLU A 1 118 ? -19.072 4.308 -10.369 1.00 68.88 118 GLU A CA 1
ATOM 866 C C . GLU A 1 118 ? -18.855 5.144 -11.637 1.00 68.88 118 GLU A C 1
ATOM 868 O O . GLU A 1 118 ? -17.707 5.261 -12.084 1.00 68.88 118 GLU A O 1
ATOM 873 N N . GLU A 1 119 ? -19.904 5.746 -12.206 1.00 69.31 119 GLU A N 1
ATOM 874 C CA . GLU A 1 119 ? -19.796 6.558 -13.428 1.00 69.31 119 GLU A CA 1
ATOM 875 C C . GLU A 1 119 ? -18.889 7.785 -13.243 1.00 69.31 119 GLU A C 1
ATOM 877 O O . GLU A 1 119 ? -18.092 8.106 -14.124 1.00 69.31 119 GLU A O 1
ATOM 882 N N . ASP A 1 120 ? -18.899 8.399 -12.058 1.00 82.38 120 ASP A N 1
ATOM 883 C CA . ASP A 1 120 ? -18.128 9.615 -11.764 1.00 82.38 120 ASP A CA 1
ATOM 884 C C . ASP A 1 120 ? -16.650 9.358 -11.405 1.00 82.38 120 ASP A C 1
ATOM 886 O O . ASP A 1 120 ? -15.931 10.268 -10.980 1.00 82.38 120 ASP A O 1
ATOM 890 N N . ASN A 1 121 ? -16.152 8.124 -11.524 1.00 87.00 121 ASN A N 1
ATOM 891 C CA . ASN A 1 121 ? -14.790 7.788 -11.116 1.00 87.00 121 ASN A CA 1
ATOM 892 C C . ASN A 1 121 ? -13.784 7.928 -12.282 1.00 87.00 121 ASN A C 1
ATOM 894 O O . ASN A 1 121 ? -13.662 7.006 -13.096 1.00 87.00 121 ASN A O 1
ATOM 898 N N . PRO A 1 122 ? -12.956 8.996 -12.328 1.00 88.75 122 PRO A N 1
ATOM 899 C CA . PRO A 1 122 ? -12.032 9.249 -13.443 1.00 88.75 122 PRO A CA 1
ATOM 900 C C . PRO A 1 122 ? -10.913 8.204 -13.547 1.00 88.75 122 PRO A C 1
ATOM 902 O O . PRO A 1 122 ? -10.208 8.120 -14.548 1.00 88.75 122 PRO A O 1
ATOM 905 N N . PHE A 1 123 ? -10.723 7.395 -12.502 1.00 90.56 123 PHE A N 1
ATOM 906 C CA . PHE A 1 123 ? -9.700 6.354 -12.452 1.00 90.56 123 PHE A CA 1
ATOM 907 C C . PHE A 1 123 ? -10.232 4.980 -12.879 1.00 90.56 123 PHE A C 1
ATOM 909 O O . PHE A 1 123 ? -9.485 3.995 -12.850 1.00 90.56 123 PHE A O 1
ATOM 916 N N . ARG A 1 124 ? -11.515 4.878 -13.256 1.00 87.88 124 ARG A N 1
ATOM 917 C CA . ARG A 1 124 ? -12.110 3.633 -13.752 1.00 87.88 124 ARG A CA 1
ATOM 918 C C . ARG A 1 124 ? -11.385 3.206 -15.028 1.00 87.88 124 ARG A C 1
ATOM 920 O O . ARG A 1 124 ? -11.161 4.010 -15.930 1.00 87.88 124 ARG A O 1
ATOM 927 N N . ARG A 1 125 ? -10.998 1.925 -15.087 1.00 88.06 125 ARG A N 1
ATOM 928 C CA . ARG A 1 125 ? -10.352 1.305 -16.257 1.00 88.06 125 ARG A CA 1
ATOM 929 C C . ARG A 1 125 ? -9.091 2.038 -16.745 1.00 88.06 125 ARG A C 1
ATOM 931 O O . ARG A 1 125 ? -8.789 2.009 -17.936 1.00 88.06 125 ARG A O 1
ATOM 938 N N . ILE A 1 126 ? -8.314 2.637 -15.837 1.00 90.62 126 ILE A N 1
ATOM 939 C CA . ILE A 1 126 ? -7.123 3.432 -16.191 1.00 90.62 126 ILE A CA 1
ATOM 940 C C . ILE A 1 126 ? -6.059 2.644 -16.981 1.00 90.62 126 ILE A C 1
ATOM 942 O O . ILE A 1 126 ? -5.252 3.243 -17.685 1.00 90.62 126 ILE A O 1
ATOM 946 N N . LEU A 1 127 ? -6.052 1.303 -16.898 1.00 93.69 127 LEU A N 1
ATOM 947 C CA . LEU A 1 127 ? -5.125 0.449 -17.650 1.00 93.69 127 LEU A CA 1
ATOM 948 C C . LEU A 1 127 ? -5.728 -0.168 -18.921 1.00 93.69 127 LEU A C 1
ATOM 950 O O . LEU A 1 127 ? -5.062 -0.961 -19.590 1.00 93.69 127 LEU A O 1
ATOM 954 N N . SER A 1 128 ? -6.978 0.151 -19.263 1.00 91.06 128 SER A N 1
ATOM 955 C CA . SER A 1 128 ? -7.666 -0.419 -20.431 1.00 91.06 128 SER A CA 1
ATOM 956 C C . SER A 1 128 ? -7.035 0.010 -21.758 1.00 91.06 128 SER A C 1
ATOM 958 O O . SER A 1 128 ? -6.834 -0.832 -22.633 1.00 91.06 128 SER A O 1
ATOM 960 N N . SER A 1 129 ? -6.640 1.281 -21.873 1.00 89.81 129 SER A N 1
ATOM 961 C CA . SER A 1 129 ? -5.987 1.844 -23.060 1.00 89.81 129 SER A CA 1
ATOM 962 C C . SER A 1 129 ? -4.490 1.527 -23.147 1.00 89.81 129 SER A C 1
ATOM 964 O O . SER A 1 129 ? -3.860 1.800 -24.168 1.00 89.81 129 SER A O 1
ATOM 966 N N . VAL A 1 130 ? -3.901 0.907 -22.114 1.00 94.31 130 VAL A N 1
ATOM 967 C CA . VAL A 1 130 ? -2.473 0.568 -22.108 1.00 94.31 130 VAL A CA 1
ATOM 968 C C . VAL A 1 130 ? -2.228 -0.710 -22.910 1.00 94.31 130 VAL A C 1
ATOM 970 O O . VAL A 1 130 ? -2.810 -1.760 -22.592 1.00 94.31 130 VAL A O 1
ATOM 973 N N . PRO A 1 131 ? -1.349 -0.676 -23.925 1.00 93.50 131 PRO A N 1
ATOM 974 C CA . PRO A 1 131 ? -1.079 -1.840 -24.750 1.00 93.50 131 PRO A CA 1
ATOM 975 C C . PRO A 1 131 ? -0.266 -2.887 -23.979 1.00 93.50 131 PRO A C 1
ATOM 977 O O . PRO A 1 131 ? 0.661 -2.571 -23.233 1.00 93.50 131 PRO A O 1
ATOM 980 N N . ALA A 1 132 ? -0.588 -4.161 -24.200 1.00 93.50 132 ALA A N 1
ATOM 981 C CA . ALA A 1 132 ? 0.150 -5.302 -23.659 1.00 93.50 132 ALA A CA 1
ATOM 982 C C . ALA A 1 132 ? 1.355 -5.662 -24.552 1.00 93.50 132 ALA A C 1
ATOM 984 O O . ALA A 1 132 ? 1.509 -6.808 -24.973 1.00 93.50 132 ALA A O 1
ATOM 985 N N . VAL A 1 133 ? 2.192 -4.665 -24.862 1.00 92.31 133 VAL A N 1
ATOM 986 C CA . VAL A 1 133 ? 3.452 -4.830 -25.609 1.00 92.31 133 VAL A CA 1
ATOM 987 C C . VAL A 1 133 ? 4.630 -4.208 -24.847 1.00 92.31 133 VAL A C 1
ATOM 989 O O . VAL A 1 133 ? 4.424 -3.258 -24.082 1.00 92.31 133 VAL A O 1
ATOM 992 N N . PRO A 1 134 ? 5.865 -4.709 -25.020 1.00 91.81 134 PRO A N 1
ATOM 993 C CA . PRO A 1 134 ? 7.064 -4.082 -24.466 1.00 91.81 134 PRO A CA 1
ATOM 994 C C . PRO A 1 134 ? 7.305 -2.662 -25.000 1.00 91.81 134 PRO A C 1
ATOM 996 O O . PRO A 1 134 ? 6.984 -2.346 -26.145 1.00 91.81 134 PRO A O 1
ATOM 999 N N . ILE A 1 135 ? 7.948 -1.807 -24.195 1.00 93.62 135 ILE A N 1
ATOM 1000 C CA . ILE A 1 135 ? 8.175 -0.390 -24.545 1.00 93.62 135 ILE A CA 1
ATOM 1001 C C . ILE A 1 135 ? 8.942 -0.187 -25.862 1.00 93.62 135 ILE A C 1
ATOM 1003 O O . ILE A 1 135 ? 8.613 0.721 -26.619 1.00 93.62 135 ILE A O 1
ATOM 1007 N N . TYR A 1 136 ? 9.924 -1.042 -26.167 1.00 91.00 136 TYR A N 1
ATOM 1008 C CA . TYR A 1 136 ? 10.755 -0.905 -27.370 1.00 91.00 136 TYR A CA 1
ATOM 1009 C C . TYR A 1 136 ? 9.972 -1.150 -28.670 1.00 91.00 136 TYR A C 1
ATOM 1011 O O . TYR A 1 136 ? 10.376 -0.675 -29.727 1.00 91.00 136 TYR A O 1
ATOM 1019 N N . GLU A 1 137 ? 8.840 -1.858 -28.613 1.00 91.12 137 GLU A N 1
ATOM 1020 C CA . GLU A 1 137 ? 7.986 -2.070 -29.787 1.00 91.12 137 GLU A CA 1
ATOM 1021 C C . GLU A 1 137 ? 7.163 -0.819 -30.112 1.00 91.12 137 GLU A C 1
ATOM 1023 O O . GLU A 1 137 ? 6.876 -0.545 -31.276 1.00 91.12 137 GLU A O 1
ATOM 1028 N N . LEU A 1 138 ? 6.824 -0.012 -29.102 1.00 89.62 138 LEU A N 1
ATOM 1029 C CA . LEU A 1 138 ? 5.998 1.182 -29.288 1.00 89.62 138 LEU A CA 1
ATOM 1030 C C . LEU A 1 138 ? 6.737 2.322 -29.973 1.00 89.62 138 LEU A C 1
ATOM 1032 O O . LEU A 1 138 ? 6.097 3.098 -30.683 1.00 89.62 138 LEU A O 1
ATOM 1036 N N . GLU A 1 139 ? 8.055 2.405 -29.794 1.00 84.81 139 GLU A N 1
ATOM 1037 C CA . GLU A 1 139 ? 8.895 3.437 -30.411 1.00 84.81 139 GLU A CA 1
ATOM 1038 C C . GLU A 1 139 ? 8.958 3.321 -31.933 1.00 84.81 139 GLU A C 1
ATOM 1040 O O . GLU A 1 139 ? 9.158 4.317 -32.626 1.00 84.81 139 GLU A O 1
ATOM 1045 N N . THR A 1 140 ? 8.742 2.117 -32.465 1.00 84.81 140 THR A N 1
ATOM 1046 C CA . THR A 1 140 ? 8.800 1.867 -33.909 1.00 84.81 140 THR A CA 1
ATOM 1047 C C . THR A 1 140 ? 7.670 2.554 -34.678 1.00 84.81 140 THR A C 1
ATOM 1049 O O . THR A 1 140 ? 7.791 2.769 -35.885 1.00 84.81 140 THR A O 1
ATOM 1052 N N . ASN A 1 141 ? 6.584 2.939 -33.997 1.00 88.81 141 ASN A N 1
ATOM 1053 C CA . ASN A 1 141 ? 5.423 3.560 -34.618 1.00 88.81 141 ASN A CA 1
ATOM 1054 C C . ASN A 1 141 ? 5.192 4.991 -34.086 1.00 88.81 141 ASN A C 1
ATOM 1056 O O . ASN A 1 141 ? 4.740 5.160 -32.951 1.00 88.81 141 ASN A O 1
ATOM 1060 N N . PRO A 1 142 ? 5.402 6.041 -34.906 1.00 87.62 142 PRO A N 1
ATOM 1061 C CA . PRO A 1 142 ? 5.219 7.431 -34.482 1.00 87.62 142 PRO A CA 1
ATOM 1062 C C . PRO A 1 142 ? 3.771 7.769 -34.085 1.00 87.62 142 PRO A C 1
ATOM 1064 O O . PRO A 1 142 ? 3.555 8.730 -33.341 1.00 87.62 142 PRO A O 1
ATOM 1067 N N . ALA A 1 143 ? 2.784 6.972 -34.518 1.00 88.50 143 ALA A N 1
ATOM 1068 C CA . ALA A 1 143 ? 1.390 7.117 -34.096 1.00 88.50 143 ALA A CA 1
ATOM 1069 C C . ALA A 1 143 ? 1.203 6.920 -32.580 1.00 88.50 143 ALA A C 1
ATOM 1071 O O . ALA A 1 143 ? 0.251 7.442 -32.008 1.00 88.50 143 ALA A O 1
ATOM 1072 N N . ASN A 1 144 ? 2.135 6.231 -31.912 1.00 91.38 144 ASN A N 1
ATOM 1073 C CA . ASN A 1 144 ? 2.077 5.990 -30.472 1.00 91.38 144 ASN A CA 1
ATOM 1074 C C . ASN A 1 144 ? 2.556 7.183 -29.631 1.00 91.38 144 ASN A C 1
ATOM 1076 O O . ASN A 1 144 ? 2.404 7.149 -28.414 1.00 91.38 144 ASN A O 1
ATOM 1080 N N . SER A 1 145 ? 3.120 8.234 -30.239 1.00 91.75 145 SER A N 1
ATOM 1081 C CA . SER A 1 145 ? 3.742 9.357 -29.513 1.00 91.75 145 SER A CA 1
ATOM 1082 C C . SER A 1 145 ? 2.789 10.092 -28.559 1.00 91.75 145 SER A C 1
ATOM 1084 O O . SER A 1 145 ? 3.181 10.461 -27.452 1.00 91.75 145 SER A O 1
ATOM 1086 N N . THR A 1 146 ? 1.523 10.272 -28.944 1.00 92.75 146 THR A N 1
ATOM 1087 C CA . THR A 1 146 ? 0.506 10.888 -28.075 1.00 92.75 146 THR A CA 1
ATOM 1088 C C . THR A 1 146 ? 0.189 10.001 -26.872 1.00 92.75 146 THR A C 1
ATOM 1090 O O . THR A 1 146 ? 0.149 10.487 -25.744 1.00 92.75 146 THR A O 1
ATOM 1093 N N . MET A 1 147 ? 0.031 8.694 -27.094 1.00 93.19 147 MET A N 1
ATOM 1094 C CA . MET A 1 147 ? -0.241 7.722 -26.033 1.00 93.19 147 MET A CA 1
ATOM 1095 C C . MET A 1 147 ? 0.946 7.593 -25.074 1.00 93.19 147 MET A C 1
ATOM 1097 O O . MET A 1 147 ? 0.748 7.599 -23.864 1.00 93.19 147 MET A O 1
ATOM 1101 N N . THR A 1 148 ? 2.181 7.512 -25.580 1.00 93.44 148 THR A N 1
ATOM 1102 C CA . THR A 1 148 ? 3.371 7.426 -24.722 1.00 93.44 148 THR A CA 1
ATOM 1103 C C . THR A 1 148 ? 3.583 8.711 -23.926 1.00 93.44 148 THR A C 1
ATOM 1105 O O . THR A 1 148 ? 3.931 8.639 -22.750 1.00 93.44 148 THR A O 1
ATOM 1108 N N . SER A 1 149 ? 3.301 9.884 -24.501 1.00 94.56 149 SER A N 1
ATOM 1109 C CA . SER A 1 149 ? 3.303 11.139 -23.742 1.00 94.56 149 SER A CA 1
ATOM 1110 C C . SER A 1 149 ? 2.242 11.139 -22.638 1.00 94.56 149 SER A C 1
ATOM 1112 O O . SER A 1 149 ? 2.562 11.490 -21.505 1.00 94.56 149 SER A O 1
ATOM 1114 N N . GLY A 1 150 ? 1.009 10.714 -22.942 1.00 94.94 150 GLY A N 1
ATOM 1115 C CA . GLY A 1 150 ? -0.069 10.595 -21.953 1.00 94.94 150 GLY A CA 1
ATOM 1116 C C . GLY A 1 150 ? 0.288 9.628 -20.822 1.00 94.94 150 GLY A C 1
ATOM 1117 O O . GLY A 1 150 ? 0.177 9.981 -19.651 1.00 94.94 150 GLY A O 1
ATOM 1118 N N . LEU A 1 151 ? 0.833 8.455 -21.161 1.00 95.00 151 LEU A N 1
ATOM 1119 C CA . LEU A 1 151 ? 1.314 7.465 -20.192 1.00 95.00 151 LEU A CA 1
ATOM 1120 C C . LEU A 1 151 ? 2.446 7.997 -19.319 1.00 95.00 151 LEU A C 1
ATOM 1122 O O . LEU A 1 151 ? 2.451 7.765 -18.114 1.00 95.00 151 LEU A O 1
ATOM 1126 N N . ALA A 1 152 ? 3.405 8.713 -19.906 1.00 94.81 152 ALA A N 1
ATOM 1127 C CA . ALA A 1 152 ? 4.501 9.298 -19.146 1.00 94.81 152 ALA A CA 1
ATOM 1128 C C . ALA A 1 152 ? 3.983 10.338 -18.142 1.00 94.81 152 ALA A C 1
ATOM 1130 O O . ALA A 1 152 ? 4.400 10.323 -16.985 1.00 94.81 152 ALA A O 1
ATOM 1131 N N . SER A 1 153 ? 3.045 11.198 -18.554 1.00 95.75 153 SER A N 1
ATOM 1132 C CA . SER A 1 153 ? 2.382 12.157 -17.664 1.00 95.75 153 SER A CA 1
ATOM 1133 C C . SER A 1 153 ? 1.594 11.457 -16.556 1.00 95.75 153 SER A C 1
ATOM 1135 O O . SER A 1 153 ? 1.732 11.823 -15.388 1.00 95.75 153 SER A O 1
ATOM 1137 N N . LEU A 1 154 ? 0.838 10.411 -16.899 1.00 95.19 154 LEU A N 1
ATOM 1138 C CA . LEU A 1 154 ? 0.093 9.602 -15.939 1.00 95.19 154 LEU A CA 1
ATOM 1139 C C . LEU A 1 154 ? 1.029 8.993 -14.890 1.00 95.19 154 LEU A C 1
ATOM 1141 O O . LEU A 1 154 ? 0.811 9.147 -13.690 1.00 95.19 154 LEU A O 1
ATOM 1145 N N . TYR A 1 155 ? 2.098 8.326 -15.326 1.00 94.44 155 TYR A N 1
ATOM 1146 C CA . TYR A 1 155 ? 3.042 7.680 -14.418 1.00 94.44 155 TYR A CA 1
ATOM 1147 C C . TYR A 1 155 ? 3.769 8.683 -13.530 1.00 94.44 155 TYR A C 1
ATOM 1149 O O . TYR A 1 155 ? 3.976 8.415 -12.347 1.00 94.44 155 TYR A O 1
ATOM 1157 N N . GLN A 1 156 ? 4.141 9.839 -14.082 1.00 93.44 156 GLN A N 1
ATOM 1158 C CA . GLN A 1 156 ? 4.775 10.899 -13.312 1.00 93.44 156 GLN A CA 1
ATOM 1159 C C . GLN A 1 156 ? 3.844 11.391 -12.199 1.00 93.44 156 GLN A C 1
ATOM 1161 O O . GLN A 1 156 ? 4.274 11.488 -11.052 1.00 93.44 156 GLN A O 1
ATOM 1166 N N . SER A 1 157 ? 2.570 11.633 -12.511 1.00 94.75 157 SER A N 1
ATOM 1167 C CA . SER A 1 157 ? 1.577 12.061 -11.524 1.00 94.75 157 SER A CA 1
ATOM 1168 C C . SER A 1 157 ? 1.311 10.977 -10.463 1.00 94.75 157 SER A C 1
ATOM 1170 O O . SER A 1 157 ? 1.355 11.263 -9.267 1.00 94.75 157 SER A O 1
ATOM 1172 N N . VAL A 1 158 ? 1.207 9.696 -10.849 1.00 95.00 158 VAL A N 1
ATOM 1173 C CA . VAL A 1 158 ? 1.108 8.572 -9.892 1.00 95.00 158 VAL A CA 1
ATOM 1174 C C . VAL A 1 158 ? 2.306 8.526 -8.933 1.00 95.00 158 VAL A C 1
ATOM 1176 O O . VAL A 1 158 ? 2.122 8.340 -7.729 1.00 95.00 158 VAL A O 1
ATOM 1179 N N . LEU A 1 159 ? 3.533 8.713 -9.433 1.00 92.75 159 LEU A N 1
ATOM 1180 C CA . LEU A 1 159 ? 4.743 8.739 -8.598 1.00 92.75 159 LEU A CA 1
ATOM 1181 C C . LEU A 1 159 ? 4.761 9.928 -7.630 1.00 92.75 159 LEU A C 1
ATOM 1183 O O . LEU A 1 159 ? 5.213 9.784 -6.492 1.00 92.75 159 LEU A O 1
ATOM 1187 N N . ARG A 1 160 ? 4.263 11.093 -8.057 1.00 94.06 160 ARG A N 1
ATOM 1188 C CA . ARG A 1 160 ? 4.134 12.280 -7.203 1.00 94.06 160 ARG A CA 1
ATOM 1189 C C . ARG A 1 160 ? 3.115 12.062 -6.090 1.00 94.06 160 ARG A C 1
ATOM 1191 O O . ARG A 1 160 ? 3.449 12.310 -4.932 1.00 94.06 160 ARG A O 1
ATOM 1198 N N . VAL A 1 161 ? 1.935 11.530 -6.414 1.00 95.81 161 VAL A N 1
ATOM 1199 C CA . VAL A 1 161 ? 0.891 11.172 -5.437 1.00 95.81 161 VAL A CA 1
ATOM 1200 C C . VAL A 1 161 ? 1.415 10.142 -4.432 1.00 95.81 161 VAL A C 1
ATOM 1202 O O . VAL A 1 161 ? 1.284 10.340 -3.222 1.00 95.81 161 VAL A O 1
ATOM 1205 N N . ASP A 1 162 ? 2.083 9.080 -4.898 1.00 94.06 162 ASP A N 1
ATOM 1206 C CA . ASP A 1 162 ? 2.721 8.084 -4.027 1.00 94.06 162 ASP A CA 1
ATOM 1207 C C . ASP A 1 162 ? 3.740 8.746 -3.083 1.00 94.06 162 ASP A C 1
ATOM 1209 O O . ASP A 1 162 ? 3.664 8.595 -1.862 1.00 94.06 162 ASP A O 1
ATOM 1213 N N . TRP A 1 163 ? 4.649 9.566 -3.612 1.00 93.25 163 TRP A N 1
ATOM 1214 C CA . TRP A 1 163 ? 5.664 10.240 -2.802 1.00 93.25 163 TRP A CA 1
ATOM 1215 C C . TRP A 1 163 ? 5.073 11.215 -1.777 1.00 93.25 163 TRP A C 1
ATOM 1217 O O . TRP A 1 163 ? 5.471 11.196 -0.608 1.00 93.25 163 TRP A O 1
ATOM 1227 N N . LEU A 1 164 ? 4.115 12.054 -2.177 1.00 95.62 164 LEU A N 1
ATOM 1228 C CA . LEU A 1 164 ? 3.438 12.996 -1.284 1.00 95.62 164 LEU A CA 1
ATOM 1229 C C . LEU A 1 164 ? 2.668 12.260 -0.184 1.00 95.62 164 LEU A C 1
ATOM 1231 O O . LEU A 1 164 ? 2.787 12.625 0.987 1.00 95.62 164 LEU A O 1
ATOM 1235 N N . SER A 1 165 ? 1.957 11.181 -0.525 1.00 96.00 165 SER A N 1
ATOM 1236 C CA . SER A 1 165 ? 1.205 10.377 0.443 1.00 96.00 165 SER A CA 1
ATOM 1237 C C . SER A 1 165 ? 2.092 9.738 1.509 1.00 96.00 165 SER A C 1
ATOM 1239 O O . SER A 1 165 ? 1.786 9.802 2.704 1.00 96.00 165 SER A O 1
ATOM 1241 N N . GLN A 1 166 ? 3.244 9.195 1.103 1.00 93.62 166 GLN A N 1
ATOM 1242 C CA . GLN A 1 166 ? 4.227 8.648 2.030 1.00 93.62 166 GLN A CA 1
ATOM 1243 C C . GLN A 1 166 ? 4.749 9.747 2.957 1.00 93.62 166 GLN A C 1
ATOM 1245 O O . GLN A 1 166 ? 4.790 9.556 4.174 1.00 93.62 166 GLN A O 1
ATOM 1250 N N . ASN A 1 167 ? 5.114 10.914 2.416 1.00 95.06 167 ASN A N 1
ATOM 1251 C CA . ASN A 1 167 ? 5.599 12.041 3.217 1.00 95.06 167 ASN A CA 1
ATOM 1252 C C . ASN A 1 167 ? 4.536 12.590 4.176 1.00 95.06 167 ASN A C 1
ATOM 1254 O O . ASN A 1 167 ? 4.881 12.920 5.311 1.00 95.06 167 ASN A O 1
ATOM 1258 N N . LEU A 1 168 ? 3.261 12.613 3.784 1.00 97.56 168 LEU A N 1
ATOM 1259 C CA . LEU A 1 168 ? 2.141 12.955 4.664 1.00 97.56 168 LEU A CA 1
ATOM 1260 C C . LEU A 1 168 ? 2.021 11.950 5.816 1.00 97.56 168 LEU A C 1
ATOM 1262 O O . LEU A 1 168 ? 1.998 12.343 6.985 1.00 97.56 168 LEU A O 1
ATOM 1266 N N . GLY A 1 169 ? 2.052 10.650 5.506 1.00 96.62 169 GLY A N 1
ATOM 1267 C CA . GLY A 1 169 ? 2.085 9.589 6.511 1.00 96.62 169 GLY A CA 1
ATOM 1268 C C . GLY A 1 169 ? 3.267 9.742 7.476 1.00 96.62 169 GLY A C 1
ATOM 1269 O O . GLY A 1 169 ? 3.099 9.646 8.696 1.00 96.62 169 GLY A O 1
ATOM 1270 N N . PHE A 1 170 ? 4.465 10.040 6.970 1.00 94.88 170 PHE A N 1
ATOM 1271 C CA . PHE A 1 170 ? 5.633 10.287 7.815 1.00 94.88 170 PHE A CA 1
ATOM 1272 C C . PHE A 1 170 ? 5.495 11.552 8.667 1.00 94.88 170 PHE A C 1
ATOM 1274 O O . PHE A 1 170 ? 5.847 11.508 9.844 1.00 94.88 170 PHE A O 1
ATOM 1281 N N . ALA A 1 171 ? 4.978 12.653 8.120 1.00 96.38 171 ALA A N 1
ATOM 1282 C CA . ALA A 1 171 ? 4.786 13.896 8.861 1.00 96.38 171 ALA A CA 1
ATOM 1283 C C . ALA A 1 171 ? 3.864 13.683 10.072 1.00 96.38 171 ALA A C 1
ATOM 1285 O O . ALA A 1 171 ? 4.218 14.074 11.187 1.00 96.38 171 ALA A O 1
ATOM 1286 N N . ILE A 1 172 ? 2.747 12.969 9.884 1.00 96.88 172 ILE A N 1
ATOM 1287 C CA . ILE A 1 172 ? 1.825 12.584 10.966 1.00 96.88 172 ILE A CA 1
ATOM 1288 C C . ILE A 1 172 ? 2.556 11.745 12.023 1.00 96.88 172 ILE A C 1
ATOM 1290 O O . ILE A 1 172 ? 2.505 12.054 13.217 1.00 96.88 172 ILE A O 1
ATOM 1294 N N . LYS A 1 173 ? 3.298 10.715 11.593 1.00 94.94 173 LYS A N 1
ATOM 1295 C CA . LYS A 1 173 ? 4.072 9.842 12.490 1.00 94.94 173 LYS A CA 1
ATOM 1296 C C . LYS A 1 173 ? 5.107 10.625 13.308 1.00 94.94 173 LYS A C 1
ATOM 1298 O O . LYS A 1 173 ? 5.212 10.398 14.514 1.00 94.94 173 LYS A O 1
ATOM 1303 N N . SER A 1 174 ? 5.830 11.559 12.691 1.00 93.81 174 SER A N 1
ATOM 1304 C CA . SER A 1 174 ? 6.819 12.413 13.362 1.00 93.81 174 SER A CA 1
ATOM 1305 C C . SER A 1 174 ? 6.179 13.323 14.416 1.00 93.81 174 SER A C 1
ATOM 1307 O O . SER A 1 174 ? 6.648 13.370 15.557 1.00 93.81 174 SER A O 1
ATOM 1309 N N . CYS A 1 175 ? 5.064 13.986 14.081 1.00 93.69 175 CYS A N 1
ATOM 1310 C CA . CYS A 1 175 ? 4.303 14.814 15.030 1.00 93.69 175 CYS A CA 1
ATOM 1311 C C . CYS A 1 175 ? 3.860 14.006 16.256 1.00 93.69 175 CYS A C 1
ATOM 1313 O O . CYS A 1 175 ? 3.848 14.479 17.401 1.00 93.69 175 CYS A O 1
ATOM 1315 N N . GLN A 1 176 ? 3.513 12.746 16.018 1.00 92.19 176 GLN A N 1
ATOM 1316 C CA . GLN A 1 176 ? 3.024 11.861 17.048 1.00 92.19 176 GLN A CA 1
ATOM 1317 C C . GLN A 1 176 ? 4.126 11.330 17.973 1.00 92.19 176 GLN A C 1
ATOM 1319 O O . GLN A 1 176 ? 3.932 11.307 19.188 1.00 92.19 176 GLN A O 1
ATOM 1324 N N . GLN A 1 177 ? 5.288 10.951 17.432 1.00 91.12 177 GLN A N 1
ATOM 1325 C CA . GLN A 1 177 ? 6.446 10.534 18.236 1.00 91.12 177 GLN A CA 1
ATOM 1326 C C . GLN A 1 177 ? 6.880 11.647 19.195 1.00 91.12 177 GLN A C 1
ATOM 1328 O O . GLN A 1 177 ? 7.119 11.402 20.377 1.00 91.12 177 GLN A O 1
ATOM 1333 N N . ARG A 1 178 ? 6.871 12.896 18.722 1.00 88.00 178 ARG A N 1
ATOM 1334 C CA . ARG A 1 178 ? 7.176 14.064 19.552 1.00 88.00 178 ARG A CA 1
ATOM 1335 C C . ARG A 1 178 ? 6.157 14.299 20.670 1.00 88.00 178 ARG A C 1
ATOM 1337 O O . ARG A 1 178 ? 6.536 14.653 21.784 1.00 88.00 178 ARG A O 1
ATOM 1344 N N . SER A 1 179 ? 4.875 14.036 20.405 1.00 85.06 179 SER A N 1
ATOM 1345 C CA . SER A 1 179 ? 3.796 14.156 21.400 1.00 85.06 179 SER A CA 1
ATOM 1346 C C . SER A 1 179 ? 3.980 13.247 22.630 1.00 85.06 179 SER A C 1
ATOM 1348 O O . SER A 1 179 ? 3.304 13.457 23.642 1.00 85.06 179 SER A O 1
ATOM 1350 N N . GLY A 1 180 ? 4.820 12.208 22.532 1.00 81.19 180 GLY A N 1
ATOM 1351 C CA . GLY A 1 180 ? 5.128 11.289 23.629 1.00 81.19 180 GLY A CA 1
ATOM 1352 C C . GLY A 1 180 ? 6.173 11.816 24.616 1.00 81.19 180 GLY A C 1
ATOM 1353 O O . GLY A 1 180 ? 6.091 11.488 25.795 1.00 81.19 180 GLY A O 1
ATOM 1354 N N . ASN A 1 181 ? 7.103 12.665 24.164 1.00 78.50 181 ASN A N 1
ATOM 1355 C CA . ASN A 1 181 ? 8.296 13.027 24.941 1.00 78.50 181 ASN A CA 1
ATOM 1356 C C . ASN A 1 181 ? 8.193 14.373 25.680 1.00 78.50 181 ASN A C 1
ATOM 1358 O O . ASN A 1 181 ? 8.942 14.607 26.625 1.00 78.50 181 ASN A O 1
ATOM 1362 N N . GLU A 1 182 ? 7.291 15.275 25.281 1.00 69.69 182 GLU A N 1
ATOM 1363 C CA . GLU A 1 182 ? 7.275 16.650 25.801 1.00 69.69 182 GLU A CA 1
ATOM 1364 C C . GLU A 1 182 ? 6.116 16.918 26.787 1.00 69.69 182 GLU A C 1
ATOM 1366 O O . GLU A 1 182 ? 4.963 17.060 26.379 1.00 69.69 182 GLU A O 1
ATOM 1371 N N . PHE A 1 183 ? 6.434 17.107 28.077 1.00 73.56 183 PHE A N 1
ATOM 1372 C CA . PHE A 1 183 ? 5.500 17.567 29.130 1.00 73.56 183 PHE A CA 1
ATOM 1373 C C . PHE A 1 183 ? 5.280 19.101 29.171 1.00 73.56 183 PHE A C 1
ATOM 1375 O O . PHE A 1 183 ? 4.631 19.610 30.082 1.00 73.56 1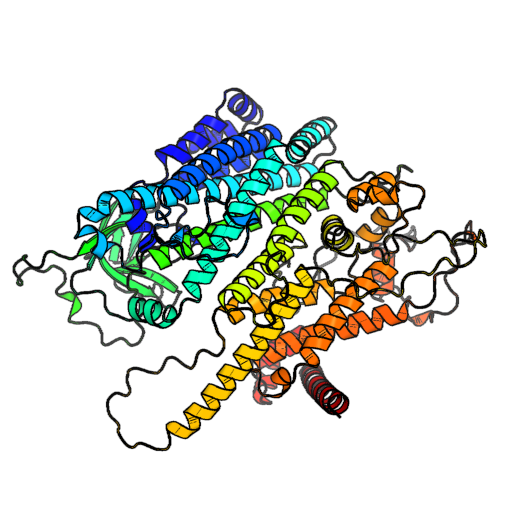83 PHE A O 1
ATOM 1382 N N . SER A 1 184 ? 5.827 19.864 28.219 1.00 77.62 184 SER A N 1
ATOM 1383 C CA . SER A 1 184 ? 5.779 21.338 28.223 1.00 77.62 184 SER A CA 1
ATOM 1384 C C . SER A 1 184 ? 4.419 21.903 27.778 1.00 77.62 184 SER A C 1
ATOM 1386 O O . SER A 1 184 ? 3.804 21.385 26.854 1.00 77.62 184 SER A O 1
ATOM 1388 N N . LEU A 1 185 ? 3.970 23.027 28.354 1.00 76.56 185 LEU A N 1
ATOM 1389 C CA . LEU A 1 185 ? 2.740 23.722 27.927 1.00 76.56 185 LEU A CA 1
ATOM 1390 C C . LEU A 1 185 ? 2.765 24.115 26.440 1.00 76.56 185 LEU A C 1
ATOM 1392 O O . LEU A 1 185 ? 1.764 23.957 25.746 1.00 76.56 185 LEU A O 1
ATOM 1396 N N . LEU A 1 186 ? 3.922 24.547 25.928 1.00 75.50 186 LEU A N 1
ATOM 1397 C CA . LEU A 1 186 ? 4.096 24.897 24.512 1.00 75.50 186 LEU A CA 1
ATOM 1398 C C . LEU A 1 186 ? 3.946 23.680 23.585 1.00 75.50 186 LEU A C 1
ATOM 1400 O O . LEU A 1 186 ? 3.547 23.827 22.429 1.00 75.50 186 LEU A O 1
ATOM 1404 N N . SER A 1 187 ? 4.231 22.470 24.083 1.00 80.50 187 SER A N 1
ATOM 1405 C CA . SER A 1 187 ? 3.996 21.245 23.316 1.00 80.50 187 SER A CA 1
ATOM 1406 C C . SER A 1 187 ? 2.499 20.998 23.147 1.00 80.50 187 SER A C 1
ATOM 1408 O O . SER A 1 187 ? 2.085 20.480 22.116 1.00 80.50 187 SER A O 1
ATOM 1410 N N . SER A 1 188 ? 1.666 21.413 24.109 1.00 85.62 188 SER A N 1
ATOM 1411 C CA . SER A 1 188 ? 0.214 21.230 24.054 1.00 85.62 188 SER A CA 1
ATOM 1412 C C . SER A 1 188 ? -0.429 22.000 22.901 1.00 85.62 188 SER A C 1
ATOM 1414 O O . SER A 1 188 ? -1.239 21.422 22.181 1.00 85.62 188 SER A O 1
ATOM 1416 N N . GLU A 1 189 ? -0.055 23.265 22.689 1.00 88.69 189 GLU A N 1
ATOM 1417 C CA . GLU A 1 189 ? -0.599 24.086 21.594 1.00 88.69 189 GLU A CA 1
ATOM 1418 C C . GLU A 1 189 ? -0.192 23.539 20.225 1.00 88.69 189 GLU A C 1
ATOM 1420 O O . GLU A 1 189 ? -1.046 23.311 19.369 1.00 88.69 189 GLU A O 1
ATOM 1425 N N . ARG A 1 190 ? 1.096 23.218 20.042 1.00 87.75 190 ARG A N 1
ATOM 1426 C CA . ARG A 1 190 ? 1.589 22.581 18.808 1.00 87.75 190 ARG A CA 1
ATOM 1427 C C . ARG A 1 190 ? 0.894 21.248 18.549 1.00 87.75 190 ARG A C 1
ATOM 1429 O O . ARG A 1 190 ? 0.530 20.939 17.418 1.00 87.75 190 ARG A O 1
ATOM 1436 N N . ASN A 1 191 ? 0.683 20.473 19.610 1.00 89.75 191 ASN A N 1
ATOM 1437 C CA . ASN A 1 191 ? -0.002 19.193 19.543 1.00 89.75 191 ASN A CA 1
ATOM 1438 C C . ASN A 1 191 ? -1.498 19.316 19.242 1.00 89.75 191 ASN A C 1
ATOM 1440 O O . ASN A 1 191 ? -2.077 18.378 18.701 1.00 89.75 191 ASN A O 1
ATOM 1444 N N . ALA A 1 192 ? -2.138 20.418 19.628 1.00 92.25 192 ALA A N 1
ATOM 1445 C CA . ALA A 1 192 ? -3.509 20.713 19.237 1.00 92.25 192 ALA A CA 1
ATOM 1446 C C . ALA A 1 192 ? -3.569 21.123 17.759 1.00 92.25 192 ALA A C 1
ATOM 1448 O O . ALA A 1 192 ? -4.401 20.595 17.031 1.00 92.25 192 ALA A O 1
ATOM 1449 N N . ALA A 1 193 ? -2.635 21.967 17.308 1.00 95.31 193 ALA A N 1
ATOM 1450 C CA . ALA A 1 193 ? -2.605 22.494 15.946 1.00 95.31 193 ALA A CA 1
ATOM 1451 C C . ALA A 1 193 ? -2.513 21.398 14.871 1.00 95.31 193 ALA A C 1
ATOM 1453 O O . ALA A 1 193 ? -3.328 21.366 13.958 1.00 95.31 193 ALA A O 1
ATOM 1454 N N . TRP A 1 194 ? -1.577 20.445 14.975 1.00 95.62 194 TRP A N 1
ATOM 1455 C CA . TRP A 1 194 ? -1.478 19.402 13.938 1.00 95.62 194 TRP A CA 1
ATOM 1456 C C . TRP A 1 194 ? -2.658 18.424 13.971 1.00 95.62 194 TRP A C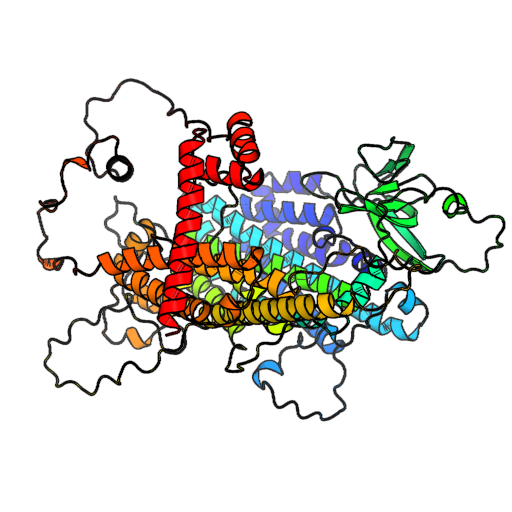 1
ATOM 1458 O O . TRP A 1 194 ? -2.997 17.827 12.955 1.00 95.62 194 TRP A O 1
ATOM 1468 N N . ARG A 1 195 ? -3.304 18.258 15.132 1.00 95.50 195 ARG A N 1
ATOM 1469 C CA . ARG A 1 195 ? -4.492 17.408 15.267 1.00 95.50 195 ARG A CA 1
ATOM 1470 C C . ARG A 1 195 ? -5.729 18.059 14.670 1.00 95.50 195 ARG A C 1
ATOM 1472 O O . ARG A 1 195 ? -6.504 17.343 14.050 1.00 95.50 195 ARG A O 1
ATOM 1479 N N . SER A 1 196 ? -5.879 19.380 14.796 1.00 96.38 196 SER A N 1
ATOM 1480 C CA . SER A 1 196 ? -6.960 20.097 14.115 1.00 96.38 196 SER A CA 1
ATOM 1481 C C . SER A 1 196 ? -6.834 20.024 12.594 1.00 96.38 196 SER A C 1
ATOM 1483 O O . SER A 1 196 ? -7.855 20.011 11.921 1.00 96.38 196 SER A O 1
ATOM 1485 N N . GLU A 1 197 ? -5.620 19.891 12.044 1.00 97.38 197 GLU A N 1
ATOM 1486 C CA . GLU A 1 197 ? -5.454 19.634 10.603 1.00 97.38 197 GLU A CA 1
ATOM 1487 C C . GLU A 1 197 ? -6.038 18.270 10.191 1.00 97.38 197 GLU A C 1
ATOM 1489 O O . GLU A 1 197 ? -6.652 18.170 9.135 1.00 97.38 197 GLU A O 1
ATOM 1494 N N . LEU A 1 198 ? -5.939 17.232 11.037 1.00 96.69 198 LEU A N 1
ATOM 1495 C CA . LEU A 1 198 ? -6.565 15.923 10.772 1.00 96.69 198 LEU A CA 1
ATOM 1496 C C . LEU A 1 198 ? -8.097 15.943 10.885 1.00 96.69 198 LEU A C 1
ATOM 1498 O O . LEU A 1 198 ? -8.770 15.059 10.362 1.00 96.69 198 LEU A O 1
ATOM 1502 N N . GLU A 1 199 ? -8.644 16.923 11.601 1.00 95.94 199 GLU A N 1
ATOM 1503 C CA . GLU A 1 199 ? -10.087 17.173 11.696 1.00 95.94 199 GLU A CA 1
ATOM 1504 C C . GLU A 1 199 ? -10.597 18.032 10.525 1.00 95.94 199 GLU A C 1
ATOM 1506 O O . GLU A 1 199 ? -11.807 18.170 10.342 1.00 95.94 199 GLU A O 1
ATOM 1511 N N . GLY A 1 200 ? -9.689 18.618 9.738 1.00 97.06 200 GLY A N 1
ATOM 1512 C CA . GLY A 1 200 ? -10.007 19.520 8.642 1.00 97.06 200 GLY A CA 1
ATOM 1513 C C . GLY A 1 200 ? -10.699 18.824 7.470 1.00 97.06 200 GLY A C 1
ATOM 1514 O O . GLY A 1 200 ? -10.386 17.689 7.105 1.00 97.06 200 GLY A O 1
ATOM 1515 N N . THR A 1 201 ? -11.619 19.543 6.825 1.00 97.50 201 THR A N 1
ATOM 1516 C CA . THR A 1 201 ? -12.330 19.064 5.629 1.00 97.50 201 THR A CA 1
ATOM 1517 C C . THR A 1 201 ? -11.397 18.866 4.439 1.00 97.50 201 THR A C 1
ATOM 1519 O O . THR A 1 201 ? -11.614 17.942 3.667 1.00 97.50 201 THR A O 1
ATOM 1522 N N . GLU A 1 202 ? -10.345 19.685 4.317 1.00 97.62 202 GLU A N 1
ATOM 1523 C CA . GLU A 1 202 ? -9.303 19.541 3.286 1.00 97.62 202 GLU A CA 1
ATOM 1524 C C . GLU A 1 202 ? -8.574 18.195 3.429 1.00 97.62 202 GLU A C 1
ATOM 1526 O O . GLU A 1 202 ? -8.495 17.423 2.478 1.00 97.62 202 GLU A O 1
ATOM 1531 N N . PHE A 1 203 ? -8.118 17.857 4.643 1.00 97.94 203 PHE A N 1
ATOM 1532 C CA . PHE A 1 203 ? -7.465 16.572 4.911 1.00 97.94 203 PHE A CA 1
ATOM 1533 C C . PHE A 1 203 ? -8.395 15.388 4.616 1.00 97.94 203 PHE A C 1
ATOM 1535 O O . PHE A 1 203 ? -7.979 14.433 3.961 1.00 97.94 203 PHE A O 1
ATOM 1542 N N . ARG A 1 204 ? -9.661 15.459 5.056 1.00 97.94 204 ARG A N 1
ATOM 1543 C CA . ARG A 1 204 ? -10.673 14.437 4.743 1.00 97.94 204 ARG A CA 1
ATOM 1544 C C . ARG A 1 204 ? -10.873 14.289 3.231 1.00 97.94 204 ARG A C 1
ATOM 1546 O O . ARG A 1 204 ? -10.792 13.169 2.741 1.00 97.94 204 ARG A O 1
ATOM 1553 N N . GLY A 1 205 ? -11.069 15.392 2.507 1.00 97.69 205 GLY A N 1
ATOM 1554 C CA . GLY A 1 205 ? -11.278 15.385 1.057 1.00 97.69 205 GLY A CA 1
ATOM 1555 C C . GLY A 1 205 ? -10.135 14.705 0.303 1.00 97.69 205 GLY A C 1
ATOM 1556 O O . GLY A 1 205 ? -10.384 13.832 -0.528 1.00 97.69 205 GLY A O 1
ATOM 1557 N N . VAL A 1 206 ? -8.890 15.015 0.677 1.00 98.00 206 VAL A N 1
ATOM 1558 C CA . VAL A 1 206 ? -7.695 14.390 0.095 1.00 98.00 206 VAL A CA 1
ATOM 1559 C C . VAL A 1 206 ? -7.614 12.898 0.418 1.00 98.00 206 VAL A C 1
ATOM 1561 O O . VAL A 1 206 ? -7.366 12.095 -0.478 1.00 98.00 206 VAL A O 1
ATOM 1564 N N . VAL A 1 207 ? -7.854 12.484 1.668 1.00 97.88 207 VAL A N 1
ATOM 1565 C CA . VAL A 1 207 ? -7.835 11.055 2.040 1.00 97.88 207 VAL A CA 1
ATOM 1566 C C . VAL A 1 207 ? -8.948 10.271 1.333 1.00 97.88 207 VAL A C 1
ATOM 1568 O O . VAL A 1 207 ? -8.717 9.135 0.909 1.00 97.88 207 VAL A O 1
ATOM 1571 N N . ASP A 1 208 ? -10.127 10.866 1.153 1.00 97.19 208 ASP A N 1
ATOM 1572 C CA . ASP A 1 208 ? -11.235 10.261 0.410 1.00 97.19 208 ASP A CA 1
ATOM 1573 C C . ASP A 1 208 ? -10.889 10.119 -1.084 1.00 97.19 208 ASP A C 1
ATOM 1575 O O . ASP A 1 208 ? -11.084 9.050 -1.669 1.00 97.19 208 ASP A O 1
ATOM 1579 N N . ALA A 1 209 ? -10.318 11.161 -1.700 1.00 96.50 209 ALA A N 1
ATOM 1580 C CA . ALA A 1 209 ? -9.868 11.146 -3.094 1.00 96.50 209 ALA A CA 1
ATOM 1581 C C . ALA A 1 209 ? -8.753 10.117 -3.333 1.00 96.50 209 ALA A C 1
ATOM 1583 O O . ALA A 1 209 ? -8.838 9.307 -4.258 1.00 96.50 209 ALA A O 1
ATOM 1584 N N . MET A 1 210 ? -7.760 10.067 -2.444 1.00 96.94 210 MET A N 1
ATOM 1585 C CA . MET A 1 210 ? -6.727 9.035 -2.446 1.00 96.94 210 MET A CA 1
ATOM 1586 C C . MET A 1 210 ? -7.302 7.626 -2.321 1.00 96.94 210 MET A C 1
ATOM 1588 O O . MET A 1 210 ? -6.853 6.710 -3.005 1.00 96.94 210 MET A O 1
ATOM 1592 N N . SER A 1 211 ? -8.289 7.432 -1.445 1.00 96.62 211 SER A N 1
ATOM 1593 C CA . SER A 1 211 ? -8.909 6.123 -1.244 1.00 96.62 211 SER A CA 1
ATOM 1594 C C . SER A 1 211 ? -9.709 5.689 -2.475 1.00 96.62 211 SER A C 1
ATOM 1596 O O . SER A 1 211 ? -9.650 4.516 -2.840 1.00 96.62 211 SER A O 1
ATOM 1598 N N . ARG A 1 212 ? -10.388 6.621 -3.166 1.00 95.06 212 ARG A N 1
ATOM 1599 C CA . ARG A 1 212 ? -11.018 6.366 -4.477 1.00 95.06 212 ARG A CA 1
ATOM 1600 C C . ARG A 1 212 ? -9.984 5.949 -5.521 1.00 95.06 212 ARG A C 1
ATOM 1602 O O . ARG A 1 212 ? -10.134 4.882 -6.112 1.00 95.06 212 ARG A O 1
ATOM 1609 N N . LEU A 1 213 ? -8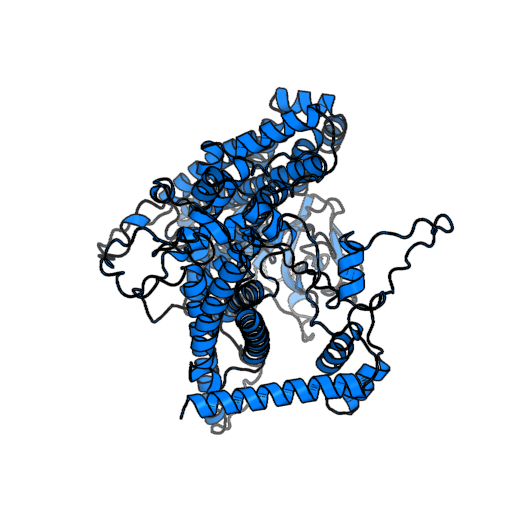.910 6.727 -5.683 1.00 95.62 213 LEU A N 1
ATOM 1610 C CA . LEU A 1 213 ? -7.797 6.387 -6.574 1.00 95.62 213 LEU A CA 1
ATOM 1611 C C . LEU A 1 213 ? -7.225 5.002 -6.245 1.00 95.62 213 LEU A C 1
ATOM 1613 O O . LEU A 1 213 ? -7.035 4.183 -7.140 1.00 95.62 213 LEU A O 1
ATOM 1617 N N . HIS A 1 214 ? -6.980 4.721 -4.963 1.00 95.56 214 HIS A N 1
ATOM 1618 C CA . HIS A 1 214 ? -6.433 3.450 -4.509 1.00 95.56 214 HIS A CA 1
ATOM 1619 C C . HIS A 1 214 ? -7.342 2.271 -4.869 1.00 95.56 214 HIS A C 1
ATOM 1621 O O . HIS A 1 214 ? -6.848 1.276 -5.401 1.00 95.56 214 HIS A O 1
ATOM 1627 N N . ARG A 1 215 ? -8.655 2.375 -4.615 1.00 94.56 215 ARG A N 1
ATOM 1628 C CA . ARG A 1 215 ? -9.628 1.338 -4.987 1.00 94.56 215 ARG A CA 1
ATOM 1629 C C . ARG A 1 215 ? -9.597 1.064 -6.487 1.00 94.56 215 ARG A C 1
ATOM 1631 O O . ARG A 1 215 ? -9.417 -0.089 -6.879 1.00 94.56 215 ARG A O 1
ATOM 1638 N N . SER A 1 216 ? -9.700 2.107 -7.310 1.00 93.81 216 SER A N 1
ATOM 1639 C CA . SER A 1 216 ? -9.690 1.982 -8.773 1.00 93.81 216 SER A CA 1
ATOM 1640 C C . SER A 1 216 ? -8.389 1.374 -9.288 1.00 93.81 216 SER A C 1
ATOM 1642 O O . SER A 1 216 ? -8.402 0.409 -10.051 1.00 93.81 216 SER A O 1
ATOM 1644 N N . ALA A 1 217 ? -7.252 1.892 -8.817 1.00 95.00 217 ALA A N 1
ATOM 1645 C CA . ALA A 1 217 ? -5.932 1.416 -9.198 1.00 95.00 217 ALA A CA 1
ATOM 1646 C C . ALA A 1 217 ? -5.734 -0.054 -8.808 1.00 95.00 217 ALA A C 1
ATOM 1648 O O . ALA A 1 217 ? -5.258 -0.848 -9.616 1.00 95.00 217 ALA A O 1
ATOM 1649 N N . LEU A 1 218 ? -6.128 -0.444 -7.592 1.00 94.94 218 LEU A N 1
ATOM 1650 C CA . LEU A 1 218 ? -5.984 -1.818 -7.121 1.00 94.94 218 LEU A CA 1
ATOM 1651 C C . LEU A 1 218 ? -6.909 -2.787 -7.866 1.00 94.94 218 LEU A C 1
ATOM 1653 O O . LEU A 1 218 ? -6.476 -3.896 -8.171 1.00 94.94 218 LEU A O 1
ATOM 1657 N N . ARG A 1 219 ? -8.139 -2.385 -8.208 1.00 93.69 219 ARG A N 1
ATOM 1658 C CA . ARG A 1 219 ? -9.016 -3.195 -9.070 1.00 93.69 219 ARG A CA 1
ATOM 1659 C C . ARG A 1 219 ? -8.381 -3.439 -10.435 1.00 93.69 219 ARG A C 1
ATOM 1661 O O . ARG A 1 219 ? -8.320 -4.583 -10.870 1.00 93.69 219 ARG A O 1
ATOM 1668 N N . GLU A 1 220 ? -7.815 -2.410 -11.061 1.00 93.94 220 GLU A N 1
ATOM 1669 C CA . GLU A 1 220 ? -7.112 -2.555 -12.343 1.00 93.94 220 GLU A CA 1
ATOM 1670 C C . GLU A 1 220 ? -5.868 -3.444 -12.235 1.00 93.94 220 GLU A C 1
ATOM 1672 O O . GLU A 1 220 ? -5.647 -4.307 -13.083 1.00 93.94 220 GLU A O 1
ATOM 1677 N N . VAL A 1 221 ? -5.085 -3.306 -11.161 1.00 94.50 221 VAL A N 1
ATOM 1678 C CA . VAL A 1 221 ? -3.954 -4.203 -10.868 1.00 94.50 221 VAL A CA 1
ATOM 1679 C C . VAL A 1 221 ? -4.435 -5.649 -10.769 1.00 94.50 221 VAL A C 1
ATOM 1681 O O . VAL A 1 221 ? -3.792 -6.550 -11.315 1.00 94.50 221 VAL A O 1
ATOM 1684 N N . CYS A 1 222 ? -5.556 -5.876 -10.079 1.00 94.31 222 CYS A N 1
ATOM 1685 C CA . CYS A 1 222 ? -6.101 -7.210 -9.883 1.00 94.31 222 CYS A CA 1
ATOM 1686 C C . CYS A 1 222 ? -6.626 -7.817 -11.179 1.00 94.31 222 CYS A C 1
ATOM 1688 O O . CYS A 1 222 ? -6.272 -8.953 -11.499 1.00 94.31 222 CYS A O 1
ATOM 1690 N N . ARG A 1 223 ? -7.362 -7.027 -11.964 1.00 94.19 223 ARG A N 1
ATOM 1691 C CA . ARG A 1 223 ? -7.856 -7.388 -13.292 1.00 94.19 223 ARG A CA 1
ATOM 1692 C C . ARG A 1 223 ? -6.718 -7.777 -14.235 1.00 94.19 223 ARG A C 1
ATOM 1694 O O . ARG A 1 223 ? -6.780 -8.827 -14.859 1.00 94.19 223 ARG A O 1
ATOM 1701 N N . VAL A 1 224 ? -5.654 -6.971 -14.314 1.00 93.44 224 VAL A N 1
ATOM 1702 C CA . VAL A 1 224 ? -4.501 -7.253 -15.191 1.00 93.44 224 VAL A CA 1
ATOM 1703 C C . VAL A 1 224 ? -3.777 -8.532 -14.766 1.00 93.44 224 VAL A C 1
ATOM 1705 O O . VAL A 1 224 ? -3.489 -9.381 -15.602 1.00 93.44 224 VAL A O 1
ATOM 1708 N N . ARG A 1 225 ? -3.497 -8.701 -13.469 1.00 92.56 225 ARG A N 1
ATOM 1709 C CA . ARG A 1 225 ? -2.704 -9.833 -12.947 1.00 92.56 225 ARG A CA 1
ATOM 1710 C C . ARG A 1 225 ? -3.446 -11.170 -12.893 1.00 92.56 225 ARG A C 1
ATOM 1712 O O . ARG A 1 225 ? -2.811 -12.181 -12.589 1.00 92.56 225 ARG A O 1
ATOM 1719 N N . THR A 1 226 ? -4.757 -11.160 -13.116 1.00 91.69 226 THR A N 1
ATOM 1720 C CA . THR A 1 226 ? -5.613 -12.357 -13.188 1.00 91.69 226 THR A CA 1
ATOM 1721 C C . THR A 1 226 ? -6.241 -12.542 -14.569 1.00 91.69 226 THR A C 1
ATOM 1723 O O . THR A 1 226 ? -7.040 -13.456 -14.763 1.00 91.69 226 THR A O 1
ATOM 1726 N N . GLU A 1 227 ? -5.870 -11.701 -15.539 1.00 92.50 227 GLU A N 1
ATOM 1727 C CA . GLU A 1 227 ? -6.272 -11.860 -16.930 1.00 92.50 227 GLU A CA 1
ATOM 1728 C C . GLU A 1 227 ? -5.817 -13.233 -17.445 1.00 92.50 227 GLU A C 1
ATOM 1730 O O . GLU A 1 227 ? -4.698 -13.680 -17.177 1.00 92.50 227 GLU A O 1
ATOM 1735 N N . VAL A 1 228 ? -6.678 -13.903 -18.210 1.00 89.81 228 VAL A N 1
ATOM 1736 C CA . VAL A 1 228 ? -6.342 -15.190 -18.828 1.00 89.81 228 VAL A CA 1
ATOM 1737 C C . VAL A 1 228 ? -5.119 -15.014 -19.731 1.00 89.81 228 VAL A C 1
ATOM 1739 O O . VAL A 1 228 ? -5.067 -14.097 -20.552 1.00 89.81 228 VAL A O 1
ATOM 1742 N N . GLY A 1 229 ? -4.118 -15.881 -19.579 1.00 88.44 229 GLY A N 1
ATOM 1743 C CA . GLY A 1 229 ? -2.865 -15.776 -20.320 1.00 88.44 229 GLY A CA 1
ATOM 1744 C C . GLY A 1 229 ? -1.822 -14.862 -19.672 1.00 88.44 229 GLY A C 1
ATOM 1745 O O . GLY A 1 229 ? -0.723 -14.744 -20.210 1.00 88.44 229 GLY A O 1
ATOM 1746 N N . PHE A 1 230 ? -2.126 -14.167 -18.565 1.00 89.25 230 PHE A N 1
ATOM 1747 C CA . PHE A 1 230 ? -1.156 -13.274 -17.923 1.00 89.25 230 PHE A CA 1
ATOM 1748 C C . PHE A 1 230 ? 0.107 -14.027 -17.498 1.00 89.25 230 PHE A C 1
ATOM 1750 O O . PHE A 1 230 ? 1.205 -13.551 -17.773 1.00 89.25 230 PHE A O 1
ATOM 1757 N N . ASP A 1 231 ? -0.032 -15.192 -16.863 1.00 84.00 231 ASP A N 1
ATOM 1758 C CA . ASP A 1 231 ? 1.110 -15.959 -16.362 1.00 84.00 231 ASP A CA 1
ATOM 1759 C C . ASP A 1 231 ? 1.956 -16.520 -17.501 1.00 84.00 231 ASP A C 1
ATOM 1761 O O . ASP A 1 231 ? 3.179 -16.428 -17.454 1.00 84.00 231 ASP A O 1
ATOM 1765 N N . GLU A 1 232 ? 1.334 -17.007 -18.570 1.00 86.12 232 GLU A N 1
ATOM 1766 C CA . GLU A 1 232 ? 2.024 -17.447 -19.778 1.00 86.12 232 GLU A CA 1
ATOM 1767 C C . GLU A 1 232 ? 2.738 -16.280 -20.459 1.00 86.12 232 GLU A C 1
ATOM 1769 O O . GLU A 1 232 ? 3.878 -16.434 -20.889 1.00 86.12 232 GLU A O 1
ATOM 1774 N N . ARG A 1 233 ? 2.110 -15.099 -20.534 1.00 86.44 233 ARG A N 1
ATOM 1775 C CA . ARG A 1 233 ? 2.730 -13.889 -21.095 1.00 86.44 233 ARG A CA 1
ATOM 1776 C C . ARG A 1 233 ? 3.902 -13.412 -20.242 1.00 86.44 233 ARG A C 1
ATOM 1778 O O . ARG A 1 233 ? 4.966 -13.177 -20.804 1.00 86.44 233 ARG A O 1
ATOM 1785 N N . ASP A 1 234 ? 3.745 -13.304 -18.924 1.00 83.12 234 ASP A N 1
ATOM 1786 C CA . ASP A 1 234 ? 4.800 -12.870 -17.996 1.00 83.12 234 ASP A CA 1
ATOM 1787 C C . ASP A 1 234 ? 5.944 -13.893 -17.953 1.00 83.12 234 ASP A C 1
ATOM 1789 O O . ASP A 1 234 ? 7.109 -13.522 -18.073 1.00 83.12 234 ASP A O 1
ATOM 1793 N N . MET A 1 235 ? 5.641 -15.194 -17.886 1.00 79.00 235 MET A N 1
ATOM 1794 C CA . MET A 1 235 ? 6.655 -16.249 -17.970 1.00 79.00 235 MET A CA 1
ATOM 1795 C C . MET A 1 235 ? 7.351 -16.261 -19.322 1.00 79.00 235 MET A C 1
ATOM 1797 O O . MET A 1 235 ? 8.573 -16.381 -19.353 1.00 79.00 235 MET A O 1
ATOM 1801 N N . ARG A 1 236 ? 6.612 -16.116 -20.429 1.00 82.94 236 ARG A N 1
ATOM 1802 C CA . ARG A 1 236 ? 7.202 -16.011 -21.764 1.00 82.94 236 ARG A CA 1
ATOM 1803 C C . ARG A 1 236 ? 8.127 -14.815 -21.812 1.00 82.94 236 ARG A C 1
ATOM 1805 O O . ARG A 1 236 ? 9.268 -15.008 -22.171 1.00 82.94 236 ARG A O 1
ATOM 1812 N N . LEU A 1 237 ? 7.698 -13.630 -21.387 1.00 77.25 237 LEU A N 1
ATOM 1813 C CA . LEU A 1 237 ? 8.549 -12.440 -21.381 1.00 77.25 237 LEU A CA 1
ATOM 1814 C C . LEU A 1 237 ? 9.773 -12.610 -20.477 1.00 77.25 237 LEU A C 1
ATOM 1816 O O . LEU A 1 237 ? 10.849 -12.152 -20.832 1.00 77.25 237 LEU A O 1
ATOM 1820 N N . ARG A 1 238 ? 9.653 -13.298 -19.338 1.00 71.38 238 ARG A N 1
ATOM 1821 C CA . ARG A 1 238 ? 10.793 -13.560 -18.450 1.00 71.38 238 ARG A CA 1
ATOM 1822 C C . ARG A 1 238 ? 11.752 -14.607 -19.006 1.00 71.38 238 ARG A C 1
ATOM 1824 O O . ARG A 1 238 ? 12.944 -14.451 -18.818 1.00 71.38 238 ARG A O 1
ATOM 1831 N N . ARG A 1 239 ? 11.257 -15.666 -19.652 1.00 70.69 239 ARG A N 1
ATOM 1832 C CA . ARG A 1 239 ? 12.070 -16.807 -20.115 1.00 70.69 239 ARG A CA 1
ATOM 1833 C C . ARG A 1 239 ? 12.530 -16.685 -21.559 1.00 70.69 239 ARG A C 1
ATOM 1835 O O . ARG A 1 239 ? 13.548 -17.266 -21.920 1.00 70.69 239 ARG A O 1
ATOM 1842 N N . SER A 1 240 ? 11.777 -15.977 -22.395 1.00 67.62 240 SER A N 1
ATOM 1843 C CA . SER A 1 240 ? 12.151 -15.749 -23.779 1.00 67.62 240 SER A CA 1
ATOM 1844 C C . SER A 1 240 ? 13.404 -14.904 -23.782 1.00 67.62 240 SER A C 1
ATOM 1846 O O . SER A 1 240 ? 13.417 -13.816 -23.193 1.00 67.62 240 SER A O 1
ATOM 1848 N N . ARG A 1 241 ? 14.425 -15.381 -24.495 1.00 67.19 241 ARG A N 1
ATOM 1849 C CA . ARG A 1 241 ? 15.528 -14.514 -24.874 1.00 67.19 241 ARG A CA 1
ATOM 1850 C C . ARG A 1 241 ? 14.928 -13.270 -25.526 1.00 67.19 241 ARG A C 1
ATOM 1852 O O . ARG A 1 241 ? 14.084 -13.427 -26.418 1.00 67.19 241 ARG A O 1
ATOM 1859 N N . PRO A 1 242 ? 15.295 -12.056 -25.083 1.00 68.12 242 PRO A N 1
ATOM 1860 C CA . PRO A 1 242 ? 14.866 -10.862 -25.785 1.00 68.12 242 PRO A CA 1
ATOM 1861 C C . PRO A 1 242 ? 15.251 -10.993 -27.265 1.00 68.12 242 PRO A C 1
ATOM 1863 O O . PRO A 1 242 ? 16.282 -11.618 -27.553 1.00 68.12 242 PRO A O 1
ATOM 1866 N N . PRO A 1 243 ? 14.458 -10.430 -28.199 1.00 71.00 243 PRO A N 1
ATOM 1867 C CA . PRO A 1 243 ? 14.834 -10.401 -29.606 1.00 71.00 243 PRO A CA 1
ATOM 1868 C C . PRO A 1 243 ? 16.293 -9.957 -29.744 1.00 71.00 243 PRO A C 1
ATOM 1870 O O . PRO A 1 243 ? 16.769 -9.087 -29.002 1.00 71.00 243 PRO A O 1
ATOM 1873 N N . GLU A 1 244 ? 17.033 -10.624 -30.630 1.00 75.06 244 GLU A N 1
ATOM 1874 C CA . GLU A 1 244 ? 18.453 -10.339 -30.804 1.00 75.06 244 GLU A CA 1
ATOM 1875 C C . GLU A 1 244 ? 18.651 -8.840 -31.059 1.00 75.06 244 GLU A C 1
ATOM 1877 O O . GLU A 1 244 ? 17.965 -8.238 -31.881 1.00 75.06 244 GLU A O 1
ATOM 1882 N N . GLY A 1 245 ? 19.566 -8.229 -30.301 1.00 81.38 245 GLY A N 1
ATOM 1883 C CA . GLY A 1 245 ? 19.899 -6.819 -30.458 1.00 81.38 245 GLY A CA 1
ATOM 1884 C C . GLY A 1 245 ? 19.234 -5.837 -29.491 1.00 81.38 245 GLY A C 1
ATOM 1885 O O . GLY A 1 245 ? 19.409 -4.648 -29.706 1.00 81.38 245 GLY A O 1
ATOM 1886 N N . ILE A 1 246 ? 18.526 -6.229 -28.424 1.00 89.69 246 ILE A N 1
ATOM 1887 C CA . ILE A 1 246 ? 18.126 -5.222 -27.414 1.00 89.69 246 ILE A CA 1
ATOM 1888 C C . ILE A 1 246 ? 19.364 -4.587 -26.756 1.00 89.69 246 ILE A C 1
ATOM 1890 O O . ILE A 1 246 ? 20.217 -5.285 -26.203 1.00 89.69 246 ILE A O 1
ATOM 1894 N N . ILE A 1 247 ? 19.420 -3.253 -26.769 1.00 92.50 247 ILE A N 1
ATOM 1895 C CA . ILE A 1 247 ? 20.437 -2.444 -26.096 1.00 92.50 247 ILE A CA 1
ATOM 1896 C C . ILE A 1 247 ? 19.769 -1.620 -24.994 1.00 92.50 247 ILE A C 1
ATOM 1898 O O . ILE A 1 247 ? 18.866 -0.819 -25.238 1.00 92.50 247 ILE A O 1
ATOM 1902 N N . TYR A 1 248 ? 20.262 -1.788 -23.770 1.00 94.50 248 TYR A N 1
ATOM 1903 C CA . TYR A 1 248 ? 19.884 -0.995 -22.607 1.00 94.50 248 TYR A CA 1
ATOM 1904 C C . TYR A 1 248 ? 20.890 0.133 -22.431 1.00 94.50 248 TYR A C 1
ATOM 1906 O O . TYR A 1 248 ? 22.064 -0.133 -22.180 1.00 94.50 248 TYR A O 1
ATOM 1914 N N . ARG A 1 249 ? 20.454 1.391 -22.506 1.00 95.56 249 ARG A N 1
ATOM 1915 C CA . ARG A 1 249 ? 21.289 2.535 -22.118 1.00 95.56 249 ARG A CA 1
ATOM 1916 C C . ARG A 1 249 ? 20.870 2.988 -20.738 1.00 95.56 249 ARG A C 1
ATOM 1918 O O . ARG A 1 249 ? 19.707 3.324 -20.532 1.00 95.56 249 ARG A O 1
ATOM 1925 N N . PHE A 1 250 ? 21.805 3.018 -19.801 1.00 94.62 250 PHE A N 1
ATOM 1926 C CA . PHE A 1 250 ? 21.526 3.425 -18.430 1.00 94.62 250 PHE A CA 1
ATOM 1927 C C . PHE A 1 250 ? 22.595 4.366 -17.890 1.00 94.62 250 PHE A C 1
ATOM 1929 O O . PHE A 1 250 ? 23.746 4.346 -18.324 1.00 94.62 250 PHE A O 1
ATOM 1936 N N . ARG A 1 251 ? 22.185 5.220 -16.954 1.00 93.94 251 ARG A N 1
ATOM 1937 C CA . ARG A 1 251 ? 23.038 6.159 -16.229 1.00 93.94 251 ARG A CA 1
ATOM 1938 C C . ARG A 1 251 ? 23.337 5.613 -14.845 1.00 93.94 251 ARG A C 1
ATOM 1940 O O . ARG A 1 251 ? 22.436 5.108 -14.181 1.00 93.94 251 ARG A O 1
ATOM 1947 N N . ILE A 1 252 ? 24.569 5.768 -14.379 1.00 94.06 252 ILE A N 1
ATOM 1948 C CA . ILE A 1 252 ? 24.900 5.491 -12.982 1.00 94.06 252 ILE A CA 1
ATOM 1949 C C . ILE A 1 252 ? 24.393 6.633 -12.104 1.00 94.06 252 ILE A C 1
ATOM 1951 O O . ILE A 1 252 ? 24.765 7.787 -12.302 1.00 94.06 252 ILE A O 1
ATOM 1955 N N . VAL A 1 253 ? 23.526 6.324 -11.144 1.00 89.19 253 VAL A N 1
ATOM 1956 C CA . VAL A 1 253 ? 22.876 7.320 -10.271 1.00 89.19 253 VAL A CA 1
ATOM 1957 C C . VAL A 1 253 ? 23.317 7.233 -8.812 1.00 89.19 253 VAL A C 1
ATOM 1959 O O . VAL A 1 253 ? 23.101 8.185 -8.063 1.00 89.19 253 VAL A O 1
ATOM 1962 N N . CYS A 1 254 ? 23.975 6.143 -8.408 1.00 89.62 254 CYS A N 1
ATOM 1963 C CA . CYS A 1 254 ? 24.551 6.037 -7.069 1.00 89.62 254 CYS A CA 1
ATOM 1964 C C . CYS A 1 254 ? 25.714 7.026 -6.904 1.00 89.62 254 CYS A C 1
ATOM 1966 O O . CYS A 1 254 ? 26.567 7.149 -7.785 1.00 89.62 254 CYS A O 1
ATOM 1968 N N . GLN A 1 255 ? 25.758 7.712 -5.756 1.00 86.81 255 GLN A N 1
ATOM 1969 C CA . GLN A 1 255 ? 26.797 8.700 -5.442 1.00 86.81 255 GLN A CA 1
ATOM 1970 C C . GLN A 1 255 ? 28.199 8.085 -5.381 1.00 86.81 255 GLN A C 1
ATOM 1972 O O . GLN A 1 255 ? 29.173 8.751 -5.720 1.00 86.81 255 GLN A O 1
ATOM 1977 N N . GLU A 1 256 ? 28.296 6.815 -4.985 1.00 91.12 256 GLU A N 1
ATOM 1978 C CA . GLU A 1 256 ? 29.557 6.067 -4.915 1.00 91.12 256 GLU A CA 1
ATOM 1979 C C . GLU A 1 256 ? 29.997 5.504 -6.279 1.00 91.12 256 GLU A C 1
ATOM 1981 O O . GLU A 1 256 ? 31.065 4.904 -6.389 1.00 91.12 256 GLU A O 1
ATOM 1986 N N . GLY A 1 257 ? 29.191 5.695 -7.328 1.00 94.38 257 GLY A N 1
ATOM 1987 C CA . GLY A 1 257 ? 29.384 5.051 -8.621 1.00 94.38 257 GLY A CA 1
ATOM 1988 C C . GLY A 1 257 ? 28.883 3.604 -8.634 1.00 94.38 257 GLY A C 1
ATOM 1989 O O . GLY A 1 257 ? 28.023 3.210 -7.846 1.00 94.38 257 GLY A O 1
ATOM 1990 N N . ALA A 1 258 ? 29.397 2.800 -9.562 1.00 96.06 258 ALA A N 1
ATOM 1991 C CA . ALA A 1 258 ? 29.049 1.390 -9.684 1.00 96.06 258 ALA A CA 1
ATOM 1992 C C . ALA A 1 258 ? 30.291 0.510 -9.792 1.00 96.06 258 ALA A C 1
ATOM 1994 O O . ALA A 1 258 ? 31.212 0.808 -10.545 1.00 96.06 258 ALA A O 1
ATOM 1995 N N . ILE A 1 259 ? 30.294 -0.615 -9.078 1.00 96.38 259 ILE A N 1
ATOM 1996 C CA . ILE A 1 259 ? 31.352 -1.624 -9.183 1.00 96.38 259 ILE A CA 1
ATOM 1997 C C . ILE A 1 259 ? 31.040 -2.548 -10.360 1.00 96.38 259 ILE A C 1
ATOM 1999 O O . ILE A 1 259 ? 29.950 -3.123 -10.426 1.00 96.38 259 ILE A O 1
ATOM 2003 N N . VAL A 1 260 ? 32.016 -2.725 -11.248 1.00 97.19 260 VAL A N 1
ATOM 2004 C CA . VAL A 1 260 ? 31.940 -3.629 -12.396 1.00 97.19 260 VAL A CA 1
ATOM 2005 C C . VAL A 1 260 ? 32.589 -4.961 -12.034 1.00 97.19 260 VAL A C 1
ATOM 2007 O O . VAL A 1 260 ? 33.686 -4.996 -11.475 1.00 97.19 260 VAL A O 1
ATOM 2010 N N . ARG A 1 261 ? 31.914 -6.072 -12.340 1.00 95.69 261 ARG A N 1
ATOM 2011 C CA . ARG A 1 261 ? 32.380 -7.428 -12.003 1.00 95.69 261 ARG A CA 1
ATOM 2012 C C . ARG A 1 261 ? 32.528 -8.322 -13.226 1.00 95.69 261 ARG A C 1
ATOM 2014 O O . ARG A 1 261 ? 31.778 -8.183 -14.185 1.00 95.69 261 ARG A O 1
ATOM 2021 N N . ASP A 1 262 ? 33.445 -9.281 -13.184 1.00 94.31 262 ASP A N 1
ATOM 2022 C CA . ASP A 1 262 ? 33.646 -10.247 -14.278 1.00 94.31 262 ASP A CA 1
ATOM 2023 C C . ASP A 1 262 ? 32.551 -11.326 -14.384 1.00 94.31 262 ASP A C 1
ATOM 2025 O O . ASP A 1 262 ? 32.459 -12.018 -15.401 1.00 94.31 262 ASP A O 1
ATOM 2029 N N . GLY A 1 263 ? 31.664 -11.432 -13.390 1.00 92.31 263 GLY A N 1
ATOM 2030 C CA . GLY A 1 263 ? 30.511 -12.329 -13.432 1.00 92.31 263 GLY A CA 1
ATOM 2031 C C . GLY A 1 263 ? 29.287 -11.864 -12.631 1.00 92.31 263 GLY A C 1
ATOM 2032 O O . GLY A 1 263 ? 29.265 -10.804 -11.994 1.00 92.31 263 GLY A O 1
ATOM 2033 N N . ILE A 1 264 ? 28.223 -12.668 -12.727 1.00 89.75 264 ILE A N 1
ATOM 2034 C CA . ILE A 1 264 ? 26.865 -12.316 -12.285 1.00 89.75 264 ILE A CA 1
ATOM 2035 C C . ILE A 1 264 ? 26.650 -12.434 -10.770 1.00 89.75 264 ILE A C 1
ATOM 2037 O O . ILE A 1 264 ? 25.825 -11.711 -10.218 1.00 89.75 264 ILE A O 1
ATOM 2041 N N . ASP A 1 265 ? 27.395 -13.283 -10.066 1.00 90.00 265 ASP A N 1
ATOM 2042 C CA . ASP A 1 265 ? 27.250 -13.461 -8.618 1.00 90.00 265 ASP A CA 1
ATOM 2043 C C . ASP A 1 265 ? 28.301 -12.637 -7.872 1.00 90.00 265 ASP A C 1
ATOM 2045 O O . ASP A 1 265 ? 29.480 -12.690 -8.188 1.00 90.00 265 ASP A O 1
ATOM 2049 N N . ILE A 1 266 ? 27.905 -11.841 -6.867 1.00 85.12 266 ILE A N 1
ATOM 2050 C CA . ILE A 1 266 ? 28.880 -10.997 -6.131 1.00 85.12 266 ILE A CA 1
ATOM 2051 C C . ILE A 1 266 ? 29.936 -11.866 -5.438 1.00 85.12 266 ILE A C 1
ATOM 2053 O O . ILE A 1 266 ? 31.105 -11.495 -5.419 1.00 85.12 266 ILE A O 1
ATOM 2057 N N . ASP A 1 267 ? 29.520 -13.004 -4.881 1.00 86.69 267 ASP A N 1
ATOM 2058 C CA . ASP A 1 267 ? 30.348 -13.795 -3.970 1.00 86.69 267 ASP A CA 1
ATOM 2059 C C . ASP A 1 267 ? 31.409 -14.647 -4.697 1.00 86.69 267 ASP A C 1
ATOM 2061 O O . ASP A 1 267 ? 32.294 -15.201 -4.052 1.00 86.69 267 ASP A O 1
ATOM 2065 N N . ARG A 1 268 ? 31.341 -14.753 -6.033 1.00 86.31 268 ARG A N 1
ATOM 2066 C CA . ARG A 1 268 ? 32.245 -15.584 -6.855 1.00 86.31 268 ARG A CA 1
ATOM 2067 C C . ARG A 1 268 ? 33.015 -14.802 -7.920 1.00 86.31 268 ARG A C 1
ATOM 2069 O O . ARG A 1 268 ? 33.685 -15.417 -8.742 1.00 86.31 268 ARG A O 1
ATOM 2076 N N . CYS A 1 269 ? 32.883 -13.480 -7.937 1.00 90.38 269 CYS A N 1
ATOM 2077 C CA . CYS A 1 269 ? 33.360 -12.646 -9.036 1.00 90.38 269 CYS A CA 1
ATOM 2078 C C . CYS A 1 269 ? 34.275 -11.532 -8.538 1.00 90.38 269 CYS A C 1
ATOM 2080 O O . CYS A 1 269 ? 34.021 -10.918 -7.494 1.00 90.38 269 CYS A O 1
ATOM 2082 N N . GLU A 1 270 ? 35.314 -11.246 -9.313 1.00 93.88 270 GLU A N 1
ATOM 2083 C CA . GLU A 1 270 ? 36.301 -10.217 -9.014 1.00 93.88 270 GLU A CA 1
ATOM 2084 C C . GLU A 1 270 ? 35.792 -8.829 -9.425 1.00 93.88 270 GLU A C 1
ATOM 2086 O O . GLU A 1 270 ? 34.921 -8.671 -10.286 1.00 93.88 270 GLU A O 1
ATOM 2091 N N . ASN A 1 271 ? 36.320 -7.798 -8.765 1.00 95.69 271 ASN A N 1
ATOM 2092 C CA . ASN A 1 271 ? 36.116 -6.416 -9.180 1.00 95.69 271 ASN A CA 1
ATOM 2093 C C . ASN A 1 271 ? 37.057 -6.118 -10.355 1.00 95.69 271 ASN A C 1
ATOM 2095 O O . ASN A 1 271 ? 38.274 -6.139 -10.178 1.00 95.69 271 ASN A O 1
ATOM 2099 N N . VAL A 1 272 ? 36.494 -5.820 -11.525 1.00 96.19 272 VAL A N 1
ATOM 2100 C CA . VAL A 1 272 ? 37.257 -5.506 -12.744 1.00 96.19 272 VAL A CA 1
ATOM 2101 C C . VAL A 1 272 ? 37.305 -4.013 -13.061 1.00 96.19 272 VAL A C 1
ATOM 2103 O O . VAL A 1 272 ? 38.009 -3.607 -13.983 1.00 96.19 272 VAL A O 1
ATOM 2106 N N . GLY A 1 273 ? 36.586 -3.178 -12.308 1.00 96.81 273 GLY A N 1
ATOM 2107 C CA . GLY A 1 273 ? 36.589 -1.735 -12.509 1.00 96.81 273 GLY A CA 1
ATOM 2108 C C . GLY A 1 273 ? 35.435 -1.009 -11.824 1.00 96.81 273 GLY A C 1
ATOM 2109 O O . GLY A 1 273 ? 34.641 -1.586 -11.083 1.00 96.81 273 GLY A O 1
ATOM 2110 N N . GLY A 1 274 ? 35.340 0.288 -12.100 1.00 96.88 274 GLY A N 1
ATOM 2111 C CA . GLY A 1 274 ? 34.261 1.146 -11.625 1.00 96.88 274 GLY A CA 1
ATOM 2112 C C . GLY A 1 274 ? 33.625 1.938 -12.763 1.00 96.88 274 GLY A C 1
ATOM 2113 O O . GLY A 1 274 ? 34.240 2.131 -13.814 1.00 96.88 274 GLY A O 1
ATOM 2114 N N . LEU A 1 275 ? 32.397 2.386 -12.532 1.00 97.69 275 LEU A N 1
ATOM 2115 C CA . LEU A 1 275 ? 31.711 3.410 -13.312 1.00 97.69 275 LEU A CA 1
ATOM 2116 C C . LEU A 1 275 ? 31.401 4.593 -12.399 1.00 97.69 275 LEU A C 1
ATOM 2118 O O . LEU A 1 275 ? 31.019 4.396 -11.243 1.00 97.69 275 LEU A O 1
ATOM 2122 N N . GLU A 1 276 ? 31.553 5.807 -12.907 1.00 96.81 276 GLU A N 1
ATOM 2123 C CA . GLU A 1 276 ? 31.340 7.022 -12.116 1.00 96.81 276 GLU A CA 1
ATOM 2124 C C . GLU A 1 276 ? 29.867 7.450 -12.103 1.00 96.81 276 GLU A C 1
ATOM 2126 O O . GLU A 1 276 ? 29.109 7.164 -13.032 1.00 96.81 276 GLU A O 1
ATOM 2131 N N . MET A 1 277 ? 29.449 8.178 -11.061 1.00 93.94 277 MET A N 1
ATOM 2132 C CA . MET A 1 277 ? 28.122 8.800 -11.024 1.00 93.94 277 MET A CA 1
ATOM 2133 C C . MET A 1 277 ? 27.926 9.705 -12.252 1.00 93.94 277 MET A C 1
ATOM 2135 O O . MET A 1 277 ? 28.741 10.575 -12.545 1.00 93.94 277 MET A O 1
ATOM 2139 N N . GLY A 1 278 ? 26.813 9.523 -12.955 1.00 92.19 278 GLY A N 1
ATOM 2140 C CA . GLY A 1 278 ? 26.475 10.238 -14.182 1.00 92.19 278 GLY A CA 1
ATOM 2141 C C . GLY A 1 278 ? 26.998 9.583 -15.462 1.00 92.19 278 GLY A C 1
ATOM 2142 O O . GLY A 1 278 ? 26.538 9.964 -16.540 1.00 92.19 278 GLY A O 1
ATOM 2143 N N . GLU A 1 279 ? 27.887 8.585 -15.374 1.00 96.88 279 GLU A N 1
ATOM 2144 C CA . GLU A 1 279 ? 28.364 7.845 -16.545 1.00 96.88 279 GLU A CA 1
ATOM 2145 C C . GLU A 1 279 ? 27.195 7.107 -17.211 1.00 96.88 279 GLU A C 1
ATOM 2147 O O . GLU A 1 279 ? 26.379 6.465 -16.543 1.00 96.88 279 GLU A O 1
ATOM 2152 N N . VAL A 1 280 ? 27.094 7.229 -18.538 1.00 96.75 280 VAL A N 1
ATOM 2153 C CA . VAL A 1 280 ? 26.075 6.549 -19.343 1.00 96.75 280 VAL A CA 1
ATOM 2154 C C . VAL A 1 280 ? 26.728 5.389 -20.070 1.00 96.75 280 VAL A C 1
ATOM 2156 O O . VAL A 1 280 ? 27.621 5.586 -20.892 1.00 96.75 280 VAL A O 1
ATOM 2159 N N . VAL A 1 281 ? 26.246 4.186 -19.790 1.00 96.75 281 VAL A N 1
ATOM 2160 C CA . VAL A 1 281 ? 26.776 2.936 -20.332 1.00 96.75 281 VAL A CA 1
ATOM 2161 C C . VAL A 1 281 ? 25.693 2.167 -21.074 1.00 96.75 281 VAL A C 1
ATOM 2163 O O . VAL A 1 281 ? 24.495 2.380 -20.869 1.00 96.75 281 VAL A O 1
ATOM 2166 N N . SER A 1 282 ? 26.131 1.281 -21.964 1.00 95.69 282 SER A N 1
ATOM 2167 C CA . SER A 1 282 ? 25.245 0.383 -22.699 1.00 95.69 282 SER A CA 1
ATOM 2168 C C . SER A 1 282 ? 25.435 -1.045 -22.204 1.00 95.69 282 SER A C 1
ATOM 2170 O O . SER A 1 282 ? 26.566 -1.490 -22.005 1.00 95.69 282 SER A O 1
ATOM 2172 N N . ALA A 1 283 ? 24.336 -1.767 -22.034 1.00 94.38 283 ALA A N 1
ATOM 2173 C CA . ALA A 1 283 ? 24.337 -3.201 -21.808 1.00 94.38 283 ALA A CA 1
ATOM 2174 C C . ALA A 1 283 ? 23.573 -3.910 -22.917 1.00 94.38 283 ALA A C 1
ATOM 2176 O O . ALA A 1 283 ? 22.526 -3.444 -23.359 1.00 94.38 283 ALA A O 1
ATOM 2177 N N . ALA A 1 284 ? 24.092 -5.060 -23.334 1.00 88.75 284 ALA A N 1
ATOM 2178 C CA . ALA A 1 284 ? 23.411 -5.948 -24.274 1.00 88.75 284 ALA A CA 1
ATOM 2179 C C . ALA A 1 284 ? 22.588 -7.018 -23.549 1.00 88.75 284 ALA A C 1
ATOM 2181 O O . ALA A 1 284 ? 21.980 -7.875 -24.182 1.00 88.75 284 ALA A O 1
ATOM 2182 N N . ASP A 1 285 ? 22.624 -7.042 -22.218 1.00 88.56 285 ASP A N 1
ATOM 2183 C CA . ASP A 1 285 ? 22.023 -8.117 -21.451 1.00 88.56 285 ASP A CA 1
ATOM 2184 C C . ASP A 1 285 ? 21.585 -7.668 -20.069 1.00 88.56 285 ASP A C 1
ATOM 2186 O O . ASP A 1 285 ? 22.208 -6.782 -19.471 1.00 88.56 285 ASP A O 1
ATOM 2190 N N . ARG A 1 286 ? 20.557 -8.339 -19.550 1.00 90.94 286 ARG A N 1
ATOM 2191 C CA . ARG A 1 286 ? 20.125 -8.182 -18.170 1.00 90.94 286 ARG A CA 1
ATOM 2192 C C . ARG A 1 286 ? 19.678 -9.508 -17.566 1.00 90.94 286 ARG A C 1
ATOM 2194 O O . ARG A 1 286 ? 18.915 -10.265 -18.165 1.00 90.94 286 ARG A O 1
ATOM 2201 N N . CYS A 1 287 ? 20.151 -9.798 -16.363 1.00 89.50 287 CYS A N 1
ATOM 2202 C CA . CYS A 1 287 ? 19.902 -11.074 -15.697 1.00 89.50 287 CYS A CA 1
ATOM 2203 C C . CYS A 1 287 ? 19.716 -10.888 -14.202 1.00 89.50 287 CYS A C 1
ATOM 2205 O O . CYS A 1 287 ? 20.302 -9.986 -13.603 1.00 89.50 287 CYS A O 1
ATOM 2207 N N . ILE A 1 288 ? 18.921 -11.766 -13.601 1.00 87.25 288 ILE A N 1
ATOM 2208 C CA . ILE A 1 288 ? 18.745 -11.816 -12.152 1.00 87.25 288 ILE A CA 1
ATOM 2209 C C . ILE A 1 288 ? 19.764 -12.808 -11.591 1.00 87.25 288 ILE A C 1
ATOM 2211 O O . ILE A 1 288 ? 19.868 -13.936 -12.069 1.00 87.25 288 ILE A O 1
ATOM 2215 N N . ASN A 1 289 ? 20.547 -12.374 -10.605 1.00 87.62 289 ASN A N 1
ATOM 2216 C CA . ASN A 1 289 ? 21.520 -13.244 -9.948 1.00 87.62 289 ASN A CA 1
ATOM 2217 C C . ASN A 1 289 ? 20.858 -14.169 -8.906 1.00 87.62 289 ASN A C 1
ATOM 2219 O O . ASN A 1 289 ? 19.672 -14.030 -8.602 1.00 87.62 289 ASN A O 1
ATOM 2223 N N . ALA A 1 290 ? 21.632 -15.060 -8.276 1.00 83.25 290 ALA A N 1
ATOM 2224 C CA . ALA A 1 290 ? 21.105 -15.979 -7.259 1.00 83.25 290 ALA A CA 1
ATOM 2225 C C . ALA A 1 290 ? 20.494 -15.274 -6.024 1.00 83.25 290 ALA A C 1
ATOM 2227 O O . ALA A 1 290 ? 19.721 -15.872 -5.282 1.00 83.25 290 ALA A O 1
ATOM 2228 N N . SER A 1 291 ? 20.819 -13.996 -5.798 1.00 81.94 291 SER A N 1
ATOM 2229 C CA . SER A 1 291 ? 20.261 -13.169 -4.716 1.00 81.94 291 SER A CA 1
ATOM 2230 C C . SER A 1 291 ? 18.990 -12.405 -5.112 1.00 81.94 291 SER A C 1
ATOM 2232 O O . SER A 1 291 ? 18.511 -11.588 -4.326 1.00 81.94 291 SER A O 1
ATOM 2234 N N . GLY A 1 292 ? 18.469 -12.603 -6.326 1.00 84.12 292 GLY A N 1
ATOM 2235 C CA . GLY A 1 292 ? 17.296 -11.878 -6.817 1.00 84.12 292 GLY A CA 1
ATOM 2236 C C . GLY A 1 292 ? 17.577 -10.429 -7.237 1.00 84.12 292 GLY A C 1
ATOM 2237 O O . GLY A 1 292 ? 16.642 -9.642 -7.354 1.00 84.12 292 GLY A O 1
ATOM 2238 N N . ILE A 1 293 ? 18.842 -10.048 -7.439 1.00 85.19 293 ILE A N 1
ATOM 2239 C CA . ILE A 1 293 ? 19.241 -8.697 -7.856 1.00 85.19 293 ILE A CA 1
ATOM 2240 C C . ILE A 1 293 ? 19.456 -8.687 -9.371 1.00 85.19 293 ILE A C 1
ATOM 2242 O O . ILE A 1 293 ? 20.266 -9.461 -9.889 1.00 85.19 293 ILE A O 1
ATOM 2246 N N . LEU A 1 294 ? 18.762 -7.786 -10.072 1.00 90.62 294 LEU A N 1
ATOM 2247 C CA . LEU A 1 294 ? 18.962 -7.560 -11.503 1.00 90.62 294 LEU A CA 1
ATOM 2248 C C . LEU A 1 294 ? 20.342 -6.942 -11.766 1.00 90.62 294 LEU A C 1
ATOM 2250 O O . LEU A 1 294 ? 20.804 -6.062 -11.034 1.00 90.62 294 LEU A O 1
ATOM 2254 N N . ARG A 1 295 ? 20.999 -7.396 -12.831 1.00 93.00 295 ARG A N 1
ATOM 2255 C CA . ARG A 1 295 ? 22.277 -6.872 -13.308 1.00 93.00 295 ARG A CA 1
ATOM 2256 C C . ARG A 1 295 ? 22.266 -6.646 -14.800 1.00 93.00 295 ARG A C 1
ATOM 2258 O O . ARG A 1 295 ? 21.644 -7.411 -15.526 1.00 93.00 295 ARG A O 1
ATOM 2265 N N . TYR A 1 296 ? 23.038 -5.660 -15.229 1.00 94.88 296 TYR A N 1
ATOM 2266 C CA . TYR A 1 296 ? 23.248 -5.288 -16.619 1.00 94.88 296 TYR A CA 1
ATOM 2267 C C . TYR A 1 296 ? 24.660 -5.695 -17.055 1.00 94.88 296 TYR A C 1
ATOM 2269 O O . TYR A 1 296 ? 25.628 -5.411 -16.344 1.00 94.88 296 TYR A O 1
ATOM 2277 N N . ARG A 1 297 ? 24.794 -6.366 -18.205 1.00 93.75 297 ARG A N 1
ATOM 2278 C CA . ARG A 1 297 ? 26.095 -6.761 -18.772 1.00 93.75 297 ARG A CA 1
ATOM 2279 C C . ARG A 1 297 ? 26.581 -5.717 -19.771 1.00 93.75 297 ARG A C 1
ATOM 2281 O O . ARG A 1 297 ? 26.063 -5.642 -20.887 1.00 93.75 297 ARG A O 1
ATOM 2288 N N . THR A 1 298 ? 27.569 -4.933 -19.365 1.00 95.19 298 THR A N 1
ATOM 2289 C CA . THR A 1 298 ? 28.271 -3.956 -20.203 1.00 95.19 298 THR A CA 1
ATOM 2290 C C . THR A 1 298 ? 29.479 -4.595 -20.896 1.00 95.19 298 THR A C 1
ATOM 2292 O O . THR A 1 298 ? 29.788 -5.771 -20.696 1.00 95.19 298 THR A O 1
ATOM 2295 N N . ASP A 1 299 ? 30.177 -3.811 -21.713 1.00 92.31 299 ASP A N 1
ATOM 2296 C CA . ASP A 1 299 ? 31.480 -4.146 -22.299 1.00 92.31 299 ASP A CA 1
ATOM 2297 C C . ASP A 1 299 ? 32.586 -4.339 -21.244 1.00 92.31 299 ASP A C 1
ATOM 2299 O O . ASP A 1 299 ? 33.501 -5.136 -21.443 1.00 92.31 299 ASP A O 1
ATOM 2303 N N . ARG A 1 300 ? 32.486 -3.645 -20.102 1.00 94.31 300 ARG A N 1
ATOM 2304 C CA . ARG A 1 300 ? 33.443 -3.737 -18.986 1.00 94.31 300 ARG A CA 1
ATOM 2305 C C . ARG A 1 300 ? 33.134 -4.873 -18.006 1.00 94.31 300 ARG A C 1
ATOM 2307 O O . ARG A 1 300 ? 34.015 -5.255 -17.242 1.00 94.31 300 ARG A O 1
ATOM 2314 N N . GLY A 1 301 ? 31.905 -5.393 -17.986 1.00 94.69 301 GLY A N 1
ATOM 2315 C CA . GLY A 1 301 ? 31.473 -6.465 -17.084 1.00 94.69 301 GLY A CA 1
ATOM 2316 C C . GLY A 1 301 ? 30.035 -6.297 -16.585 1.00 94.69 301 GLY A C 1
ATOM 2317 O O . GLY A 1 301 ? 29.197 -5.681 -17.231 1.00 94.69 301 GLY A O 1
ATOM 2318 N N . TRP A 1 302 ? 29.719 -6.874 -15.432 1.00 95.69 302 TRP A N 1
ATOM 2319 C CA . TRP A 1 302 ? 28.392 -6.845 -14.822 1.00 95.69 302 TRP A CA 1
ATOM 2320 C C . TRP A 1 302 ? 28.250 -5.706 -13.821 1.00 95.69 302 TRP A C 1
ATOM 2322 O O . TRP A 1 302 ? 29.065 -5.564 -12.908 1.00 95.69 302 TRP A O 1
ATOM 2332 N N . VAL A 1 303 ? 27.159 -4.957 -13.951 1.00 96.25 303 VAL A N 1
ATOM 2333 C CA . VAL A 1 303 ? 26.775 -3.849 -13.070 1.00 96.25 303 VAL A CA 1
ATOM 2334 C C . VAL A 1 303 ? 25.452 -4.191 -12.396 1.00 96.25 303 VAL A C 1
ATOM 2336 O O . VAL A 1 303 ? 24.532 -4.675 -13.050 1.00 96.25 303 VAL A O 1
ATOM 2339 N N . SER A 1 304 ? 25.345 -3.974 -11.086 1.00 94.06 304 SER A N 1
ATOM 2340 C CA . SER A 1 304 ? 24.101 -4.244 -10.349 1.00 94.06 304 SER A CA 1
ATOM 2341 C C . SER A 1 304 ? 23.092 -3.109 -10.514 1.00 94.06 304 SER A C 1
ATOM 2343 O O . SER A 1 304 ? 23.488 -1.956 -10.644 1.00 94.06 304 SER A O 1
ATOM 2345 N N . GLU A 1 305 ? 21.798 -3.427 -10.478 1.00 91.38 305 GLU A N 1
ATOM 2346 C CA . GLU A 1 305 ? 20.729 -2.420 -10.465 1.00 91.38 305 GLU A CA 1
ATOM 2347 C C . GLU A 1 305 ? 20.645 -1.694 -9.110 1.00 91.38 305 GLU A C 1
ATOM 2349 O O . GLU A 1 305 ? 20.435 -0.481 -9.087 1.00 91.38 305 GLU A O 1
ATOM 2354 N N . TYR A 1 306 ? 20.897 -2.407 -8.000 1.00 88.69 306 TYR A N 1
ATOM 2355 C CA . TYR A 1 306 ? 20.865 -1.868 -6.630 1.00 88.69 306 TYR A CA 1
ATOM 2356 C C . TYR A 1 306 ? 22.095 -2.222 -5.802 1.00 88.69 306 TYR A C 1
ATOM 2358 O O . TYR A 1 306 ? 22.777 -3.221 -6.057 1.00 88.69 306 TYR A O 1
ATOM 2366 N N . THR A 1 307 ? 22.316 -1.444 -4.741 1.00 87.25 307 THR A N 1
ATOM 2367 C CA . THR A 1 307 ? 23.259 -1.784 -3.673 1.00 87.25 307 THR A CA 1
ATOM 2368 C C . THR A 1 307 ? 22.790 -3.016 -2.886 1.00 87.25 307 THR A C 1
ATOM 2370 O O . THR A 1 307 ? 21.593 -3.284 -2.731 1.00 87.25 307 THR A O 1
ATOM 2373 N N . ARG A 1 308 ? 23.748 -3.808 -2.384 1.00 82.31 308 ARG A N 1
ATOM 2374 C CA . ARG A 1 308 ? 23.475 -4.952 -1.496 1.00 82.31 308 ARG A CA 1
ATOM 2375 C C . ARG A 1 308 ? 23.208 -4.430 -0.079 1.00 82.31 308 ARG A C 1
ATOM 2377 O O . ARG A 1 308 ? 23.960 -3.597 0.408 1.00 82.31 308 ARG A O 1
ATOM 2384 N N . GLY A 1 309 ? 22.208 -4.984 0.606 1.00 74.94 309 GLY A N 1
ATOM 2385 C CA . GLY A 1 309 ? 21.953 -4.723 2.029 1.00 74.94 309 GLY A CA 1
ATOM 2386 C C . GLY A 1 309 ? 20.680 -3.922 2.311 1.00 74.94 309 GLY A C 1
ATOM 2387 O O . GLY A 1 309 ? 19.779 -3.828 1.473 1.00 74.94 309 GLY A O 1
ATOM 2388 N N . HIS A 1 310 ? 20.583 -3.394 3.533 1.00 56.72 310 HIS A N 1
ATOM 2389 C CA . HIS A 1 310 ? 19.443 -2.598 3.981 1.00 56.72 310 HIS A CA 1
ATOM 2390 C C . HIS A 1 310 ? 19.476 -1.219 3.316 1.00 56.72 310 HIS A C 1
ATOM 2392 O O . HIS A 1 310 ? 20.374 -0.428 3.571 1.00 56.72 310 HIS A O 1
ATOM 2398 N N . GLY A 1 311 ? 18.505 -0.952 2.441 1.00 65.38 311 GLY A N 1
ATOM 2399 C CA . GLY A 1 311 ? 18.370 0.325 1.735 1.00 65.38 311 GLY A CA 1
ATOM 2400 C C . GLY A 1 311 ? 18.111 0.173 0.238 1.00 65.38 311 GLY A C 1
ATOM 2401 O O . GLY A 1 311 ? 17.324 0.948 -0.290 1.00 65.38 311 GLY A O 1
ATOM 2402 N N . ARG A 1 312 ? 18.695 -0.856 -0.410 1.00 77.62 312 ARG A N 1
ATOM 2403 C CA . ARG A 1 312 ? 18.581 -1.139 -1.862 1.00 77.62 312 ARG A CA 1
ATOM 2404 C C . ARG A 1 312 ? 18.603 0.143 -2.706 1.00 77.62 312 ARG A C 1
ATOM 2406 O O . ARG A 1 312 ? 17.660 0.433 -3.437 1.00 77.62 312 ARG A O 1
ATOM 2413 N N . GLU A 1 313 ? 19.664 0.929 -2.565 1.00 83.81 313 GLU A N 1
ATOM 2414 C CA . GLU A 1 313 ? 19.800 2.180 -3.308 1.00 83.81 313 GLU A CA 1
ATOM 2415 C C . GLU A 1 313 ? 20.014 1.897 -4.795 1.00 83.81 313 GLU A C 1
ATOM 2417 O O . GLU A 1 313 ? 20.736 0.964 -5.155 1.00 83.81 313 GLU A O 1
ATOM 2422 N N . ASN A 1 314 ? 19.406 2.710 -5.658 1.00 86.69 314 ASN A N 1
ATOM 2423 C CA . ASN A 1 314 ? 19.554 2.589 -7.105 1.00 86.69 314 ASN A CA 1
ATOM 2424 C C . ASN A 1 314 ? 20.996 2.884 -7.525 1.00 86.69 314 ASN A C 1
ATOM 2426 O O . ASN A 1 314 ? 21.538 3.946 -7.222 1.00 86.69 314 ASN A O 1
ATOM 2430 N N . ILE A 1 315 ? 21.591 1.958 -8.272 1.00 91.56 315 ILE A N 1
ATOM 2431 C CA . ILE A 1 315 ? 22.893 2.135 -8.918 1.00 91.56 315 ILE A CA 1
ATOM 2432 C C . ILE A 1 315 ? 22.704 2.591 -10.359 1.00 91.56 315 ILE A C 1
ATOM 2434 O O . ILE A 1 315 ? 23.404 3.502 -10.797 1.00 91.56 315 ILE A O 1
ATOM 2438 N N . ALA A 1 316 ? 21.753 1.995 -11.079 1.00 91.94 316 ALA A N 1
ATOM 2439 C CA . ALA A 1 316 ? 21.531 2.230 -12.499 1.00 91.94 316 ALA A CA 1
ATOM 2440 C C . ALA A 1 316 ? 20.113 2.752 -12.778 1.00 91.94 316 ALA A C 1
ATOM 2442 O O . ALA A 1 316 ? 19.128 2.199 -12.295 1.00 91.94 316 ALA A O 1
ATOM 2443 N N . GLU A 1 317 ? 20.010 3.786 -13.610 1.00 89.94 317 GLU A N 1
ATOM 2444 C CA . GLU A 1 317 ? 18.758 4.309 -14.155 1.00 89.94 317 GLU A CA 1
ATOM 2445 C C . GLU A 1 317 ? 18.714 4.052 -15.662 1.00 89.94 317 GLU A C 1
ATOM 2447 O O . GLU A 1 317 ? 19.491 4.639 -16.416 1.00 89.94 317 GLU A O 1
ATOM 2452 N N . VAL A 1 318 ? 17.807 3.188 -16.122 1.00 92.44 318 VAL A N 1
ATOM 2453 C CA . VAL A 1 318 ? 17.606 2.962 -17.562 1.00 92.44 318 VAL A CA 1
ATOM 2454 C C . VAL A 1 318 ? 17.032 4.220 -18.217 1.00 92.44 318 VAL A C 1
ATOM 2456 O O . VAL A 1 318 ? 15.944 4.662 -17.868 1.00 92.44 318 VAL A O 1
ATOM 2459 N N . ILE A 1 319 ? 17.774 4.781 -19.172 1.00 93.00 319 ILE A N 1
ATOM 2460 C CA . ILE A 1 319 ? 17.400 5.967 -19.952 1.00 93.00 319 ILE A CA 1
ATOM 2461 C C . ILE A 1 319 ? 16.606 5.554 -21.190 1.00 93.00 319 ILE A C 1
ATOM 2463 O O . ILE A 1 319 ? 15.609 6.185 -21.528 1.00 93.00 319 ILE A O 1
ATOM 2467 N N . SER A 1 320 ? 17.065 4.514 -21.888 1.00 93.88 320 SER A N 1
ATOM 2468 C CA . SER A 1 320 ? 16.416 4.035 -23.104 1.00 93.88 320 SER A CA 1
ATOM 2469 C C . SER A 1 320 ? 16.628 2.544 -23.311 1.00 93.88 320 SER A C 1
ATOM 2471 O O . SER A 1 320 ? 17.637 1.969 -22.891 1.00 93.88 320 SER A O 1
ATOM 2473 N N . VAL A 1 321 ? 15.676 1.938 -24.009 1.00 93.31 321 VAL A N 1
ATOM 2474 C CA . VAL A 1 321 ? 15.752 0.566 -24.503 1.00 93.31 321 VAL A CA 1
ATOM 2475 C C . VAL A 1 321 ? 15.427 0.606 -25.980 1.00 93.31 321 VAL A C 1
ATOM 2477 O O . VAL A 1 321 ? 14.311 0.965 -26.332 1.00 93.31 321 VAL A O 1
ATOM 2480 N N . SER A 1 322 ? 16.375 0.206 -26.816 1.00 92.81 322 SER A N 1
ATOM 2481 C CA . SER A 1 322 ? 16.200 0.198 -28.266 1.00 92.81 322 SER A CA 1
ATOM 2482 C C . SER A 1 322 ? 16.603 -1.147 -28.853 1.00 92.81 322 SER A C 1
ATOM 2484 O O . SER A 1 322 ? 17.450 -1.853 -28.298 1.00 92.81 322 SER A O 1
ATOM 2486 N N . LEU A 1 323 ? 16.017 -1.492 -29.995 1.00 90.62 323 LEU A N 1
ATOM 2487 C CA . LEU A 1 323 ? 16.529 -2.564 -30.842 1.00 90.62 323 LEU A CA 1
ATOM 2488 C C . LEU A 1 323 ? 17.786 -2.059 -31.563 1.00 90.62 323 LEU A C 1
ATOM 2490 O O . LEU A 1 323 ? 17.857 -0.903 -31.971 1.00 90.62 323 LEU A O 1
ATOM 2494 N N . SER A 1 324 ? 18.800 -2.908 -31.670 1.00 86.75 324 SER A N 1
ATOM 2495 C CA . SER A 1 324 ? 20.004 -2.636 -32.442 1.00 86.75 324 SER A CA 1
ATOM 2496 C C . SER A 1 324 ? 19.617 -2.586 -33.910 1.00 86.75 324 SER A C 1
ATOM 2498 O O . SER A 1 324 ? 19.091 -3.565 -34.438 1.00 86.75 324 SER A O 1
ATOM 2500 N N . ASP A 1 325 ? 19.924 -1.478 -34.579 1.00 80.62 325 ASP A N 1
ATOM 2501 C CA . ASP A 1 325 ? 19.790 -1.377 -36.027 1.00 80.62 325 ASP A CA 1
ATOM 2502 C C . ASP A 1 325 ? 20.731 -2.415 -36.659 1.00 80.62 325 ASP A C 1
ATOM 2504 O O . ASP A 1 325 ? 21.958 -2.281 -36.627 1.00 80.62 325 ASP A O 1
ATOM 2508 N N . GLY A 1 326 ? 20.156 -3.500 -37.184 1.00 71.44 326 GLY A N 1
ATOM 2509 C CA . GLY A 1 326 ? 20.871 -4.661 -37.733 1.00 71.44 326 GLY A CA 1
ATOM 2510 C C . GLY A 1 326 ? 21.721 -4.381 -38.981 1.00 71.44 326 GLY A C 1
ATOM 2511 O O . GLY A 1 326 ? 22.204 -5.321 -39.601 1.00 71.44 326 GLY A O 1
ATOM 2512 N N . ASP A 1 327 ? 21.910 -3.112 -39.344 1.00 65.38 327 ASP A N 1
ATOM 2513 C CA . ASP A 1 327 ? 22.668 -2.653 -40.514 1.00 65.38 327 ASP A CA 1
ATOM 2514 C C . ASP A 1 327 ? 24.154 -2.373 -40.213 1.00 65.38 327 ASP A C 1
ATOM 2516 O O . ASP A 1 327 ? 24.928 -2.039 -41.113 1.00 65.38 327 ASP A O 1
ATOM 2520 N N . SER A 1 328 ? 24.593 -2.520 -38.957 1.00 59.62 328 SER A N 1
ATOM 2521 C CA . SER A 1 328 ? 26.020 -2.461 -38.628 1.00 59.62 328 SER A CA 1
ATOM 2522 C C . SER A 1 328 ? 26.706 -3.763 -39.057 1.00 59.62 328 SER A C 1
ATOM 2524 O O . SER A 1 328 ? 26.443 -4.837 -38.524 1.00 59.62 328 SER A O 1
ATOM 2526 N N . SER A 1 329 ? 27.561 -3.657 -40.078 1.00 59.94 329 SER A N 1
ATOM 2527 C CA . SER A 1 329 ? 28.350 -4.742 -40.668 1.00 59.94 329 SER A CA 1
ATOM 2528 C C . SER A 1 329 ? 28.867 -5.733 -39.619 1.00 59.94 329 SER A C 1
ATOM 2530 O O . SER A 1 329 ? 29.605 -5.364 -38.708 1.00 59.94 329 SER A O 1
ATOM 2532 N N . GLN A 1 330 ? 28.485 -6.993 -39.808 1.00 57.59 330 GLN A N 1
ATOM 2533 C CA . GLN A 1 330 ? 28.557 -8.130 -38.885 1.00 57.59 330 GLN A CA 1
ATOM 2534 C C . GLN A 1 330 ? 29.951 -8.463 -38.305 1.00 57.59 330 GLN A C 1
ATOM 2536 O O . GLN A 1 330 ? 30.033 -9.255 -37.370 1.00 57.59 330 GLN A O 1
ATOM 2541 N N . ASP A 1 331 ? 31.028 -7.853 -38.807 1.00 60.59 331 ASP A N 1
ATOM 2542 C CA . ASP A 1 331 ? 32.412 -8.174 -38.423 1.00 60.59 331 ASP A CA 1
ATOM 2543 C C . ASP A 1 331 ? 32.940 -7.416 -37.189 1.00 60.59 331 ASP A C 1
ATOM 2545 O O . ASP A 1 331 ? 33.898 -7.878 -36.578 1.00 60.59 331 ASP A O 1
ATOM 2549 N N . ASP A 1 332 ? 32.306 -6.316 -36.763 1.00 60.47 332 ASP A N 1
ATOM 2550 C CA . ASP A 1 332 ? 32.785 -5.488 -35.634 1.00 60.47 332 ASP A CA 1
ATOM 2551 C C . ASP A 1 332 ? 31.737 -5.331 -34.518 1.00 60.47 332 ASP A C 1
ATOM 2553 O O . ASP A 1 332 ? 31.711 -4.328 -33.803 1.00 60.47 332 ASP A O 1
ATOM 2557 N N . SER A 1 333 ? 30.844 -6.311 -34.334 1.00 63.09 333 SER A N 1
ATOM 2558 C CA . SER A 1 333 ? 29.912 -6.256 -33.202 1.00 63.09 333 SER A CA 1
ATOM 2559 C C . SER A 1 333 ? 30.694 -6.382 -31.884 1.00 63.09 333 SER A C 1
ATOM 2561 O O . SER A 1 333 ? 31.254 -7.451 -31.610 1.00 63.09 333 SER A O 1
ATOM 2563 N N . PRO A 1 334 ? 30.693 -5.359 -31.001 1.00 62.12 334 PRO A N 1
ATOM 2564 C CA . PRO A 1 334 ? 31.381 -5.402 -29.704 1.00 62.12 334 PRO A CA 1
ATOM 2565 C C . PRO A 1 334 ? 30.780 -6.438 -28.729 1.00 62.12 334 PRO A C 1
ATOM 2567 O O . PRO A 1 334 ? 31.174 -6.514 -27.564 1.00 62.12 334 PRO A O 1
ATOM 2570 N N . TYR A 1 335 ? 29.832 -7.254 -29.201 1.00 64.56 335 TYR A N 1
ATOM 2571 C CA . TYR A 1 335 ? 29.078 -8.246 -28.447 1.00 64.56 335 TYR A CA 1
ATOM 2572 C C . TYR A 1 335 ? 29.349 -9.696 -28.878 1.00 64.56 335 TYR A C 1
ATOM 2574 O O . TYR A 1 335 ? 28.627 -10.595 -28.450 1.00 64.56 335 TYR A O 1
ATOM 2582 N N . ALA A 1 336 ? 30.407 -9.960 -29.659 1.00 62.78 336 ALA A N 1
ATOM 2583 C CA . ALA A 1 336 ? 30.817 -11.319 -30.051 1.00 62.78 336 ALA A CA 1
ATOM 2584 C C . ALA A 1 336 ? 31.008 -12.279 -28.852 1.00 62.78 336 ALA A C 1
ATOM 2586 O O . ALA A 1 336 ? 30.802 -13.485 -28.966 1.00 62.78 336 ALA A O 1
ATOM 2587 N N . TRP A 1 337 ? 31.285 -11.742 -27.656 1.00 62.91 337 TRP A N 1
ATOM 2588 C CA . TRP A 1 337 ? 31.349 -12.498 -26.400 1.00 62.91 337 TRP A CA 1
ATOM 2589 C C . TRP A 1 337 ? 30.041 -13.200 -25.995 1.00 62.91 337 TRP A C 1
ATOM 2591 O O . TRP A 1 337 ? 30.055 -13.976 -25.034 1.00 62.91 337 TRP A O 1
ATOM 2601 N N . ARG A 1 338 ? 28.903 -12.926 -26.656 1.00 63.06 338 ARG A N 1
ATOM 2602 C CA . ARG A 1 338 ? 27.623 -13.610 -26.392 1.00 63.06 338 ARG A CA 1
ATOM 2603 C C . ARG A 1 338 ? 27.673 -15.103 -26.725 1.00 63.06 338 ARG A C 1
ATOM 2605 O O . ARG A 1 338 ? 26.945 -15.858 -26.094 1.00 63.06 338 ARG A O 1
ATOM 2612 N N . GLN A 1 339 ? 28.509 -15.534 -27.672 1.00 58.50 339 GLN A N 1
ATOM 2613 C CA . GLN A 1 339 ? 28.461 -16.911 -28.185 1.00 58.50 339 GLN A CA 1
ATOM 2614 C C . GLN A 1 339 ? 29.254 -17.935 -27.349 1.00 58.50 339 GLN A C 1
ATOM 2616 O O . GLN A 1 339 ? 28.940 -19.119 -27.404 1.00 58.50 339 GLN A O 1
ATOM 2621 N N . ASP A 1 340 ? 30.203 -17.507 -26.509 1.00 51.50 340 ASP A N 1
ATOM 2622 C CA . ASP A 1 340 ? 31.256 -18.415 -26.016 1.00 51.50 340 ASP A CA 1
ATOM 2623 C C . ASP A 1 340 ? 31.172 -18.862 -24.537 1.00 51.50 340 ASP A C 1
ATOM 2625 O O . ASP A 1 340 ? 32.111 -19.494 -24.050 1.00 51.50 340 ASP A O 1
ATOM 2629 N N . ARG A 1 341 ? 30.106 -18.574 -23.762 1.00 54.38 341 ARG A N 1
ATOM 2630 C CA . ARG A 1 341 ? 30.123 -18.870 -22.298 1.00 54.38 341 ARG A CA 1
ATOM 2631 C C . ARG A 1 341 ? 28.903 -19.526 -21.629 1.00 54.38 341 ARG A C 1
ATOM 2633 O O . ARG A 1 341 ? 28.998 -19.834 -20.442 1.00 54.38 341 ARG A O 1
ATOM 2640 N N . ASP A 1 342 ? 27.810 -19.837 -22.322 1.00 49.69 342 ASP A N 1
ATOM 2641 C CA . ASP A 1 342 ? 26.573 -20.324 -21.671 1.00 49.69 342 ASP A CA 1
ATOM 2642 C C . ASP A 1 342 ? 26.504 -21.859 -21.481 1.00 49.69 342 ASP A C 1
ATOM 2644 O O . ASP A 1 342 ? 25.528 -22.515 -21.829 1.00 49.69 342 ASP A O 1
ATOM 2648 N N . GLY A 1 343 ? 27.543 -22.444 -20.872 1.00 53.69 343 GLY A N 1
ATOM 2649 C CA . GLY A 1 343 ? 27.481 -23.794 -20.284 1.00 53.69 343 GLY A CA 1
ATOM 2650 C C . GLY A 1 343 ? 27.037 -23.810 -18.810 1.00 53.69 343 GLY A C 1
ATOM 2651 O O . GLY A 1 343 ? 26.993 -24.867 -18.184 1.00 53.69 343 GLY A O 1
ATOM 2652 N N . GLY A 1 344 ? 26.760 -22.642 -18.222 1.00 56.41 344 GLY A N 1
ATOM 2653 C CA . GLY A 1 344 ? 26.404 -22.498 -16.810 1.00 56.41 344 GLY A CA 1
ATOM 2654 C C . GLY A 1 344 ? 24.901 -22.614 -16.563 1.00 56.41 344 GLY A C 1
ATOM 2655 O O . GLY A 1 344 ? 24.165 -21.650 -16.762 1.00 56.41 344 GLY A O 1
ATOM 2656 N N . MET A 1 345 ? 24.456 -23.773 -16.072 1.00 49.94 345 MET A N 1
ATOM 2657 C CA . MET A 1 345 ? 23.146 -23.958 -15.430 1.00 49.94 345 MET A CA 1
ATOM 2658 C C . MET A 1 345 ? 22.926 -22.872 -14.357 1.00 49.94 345 MET A C 1
ATOM 2660 O O . MET A 1 345 ? 23.709 -22.781 -13.412 1.00 49.94 345 MET A O 1
ATOM 2664 N N . GLY A 1 346 ? 21.872 -22.058 -14.489 1.00 59.44 346 GLY A N 1
ATOM 2665 C CA . GLY A 1 346 ? 21.418 -21.133 -13.433 1.00 59.44 346 GLY A CA 1
ATOM 2666 C C . GLY A 1 346 ? 21.154 -19.686 -13.855 1.00 59.44 346 GLY A C 1
ATOM 2667 O O . GLY A 1 346 ? 20.736 -18.880 -13.027 1.00 59.44 346 GLY A O 1
ATOM 2668 N N . ARG A 1 347 ? 21.376 -19.326 -15.122 1.00 65.56 347 ARG A N 1
ATOM 2669 C CA . ARG A 1 347 ? 21.123 -17.966 -15.604 1.00 65.56 347 ARG A CA 1
ATOM 2670 C C . ARG A 1 347 ? 19.646 -17.762 -15.943 1.00 65.56 347 ARG A C 1
ATOM 2672 O O . ARG A 1 347 ? 19.142 -18.357 -16.889 1.00 65.56 347 ARG A O 1
ATOM 2679 N N . VAL A 1 348 ? 18.978 -16.879 -15.204 1.00 66.19 348 VAL A N 1
ATOM 2680 C CA . VAL A 1 348 ? 17.643 -16.387 -15.561 1.00 66.19 348 VAL A CA 1
ATOM 2681 C C . VAL A 1 348 ? 17.824 -15.055 -16.280 1.00 66.19 348 VAL A C 1
ATOM 2683 O O . VAL A 1 348 ? 18.047 -14.011 -15.652 1.00 66.19 348 VAL A O 1
ATOM 2686 N N . GLU A 1 349 ? 17.800 -15.106 -17.613 1.00 72.75 349 GLU A N 1
ATOM 2687 C CA . GLU A 1 349 ? 17.603 -13.901 -18.419 1.00 72.75 349 GLU A CA 1
ATOM 2688 C C . GLU A 1 349 ? 16.297 -13.233 -17.976 1.00 72.75 349 GLU A C 1
ATOM 2690 O O . GLU A 1 349 ? 15.350 -13.907 -17.583 1.00 72.75 349 GLU A O 1
ATOM 2695 N N . CYS A 1 350 ? 16.265 -11.905 -17.945 1.00 80.31 350 CYS A N 1
ATOM 2696 C CA . CYS A 1 350 ? 15.070 -11.171 -17.552 1.00 80.31 350 CYS A CA 1
ATOM 2697 C C . CYS A 1 350 ? 14.602 -10.379 -18.766 1.00 80.31 350 CYS A C 1
ATOM 2699 O O . CYS A 1 350 ? 15.179 -9.339 -19.069 1.00 80.31 350 CYS A O 1
ATOM 2701 N N . GLY A 1 351 ? 13.593 -10.843 -19.502 1.00 83.75 351 GLY A N 1
ATOM 2702 C CA . GLY A 1 351 ? 13.026 -10.036 -20.586 1.00 83.75 351 GLY A CA 1
ATOM 2703 C C . GLY A 1 351 ? 12.171 -8.883 -20.059 1.00 83.75 351 GLY A C 1
ATOM 2704 O O . GLY A 1 351 ? 11.913 -8.777 -18.859 1.00 83.75 351 GLY A O 1
ATOM 2705 N N . ILE A 1 352 ? 11.823 -7.947 -20.942 1.00 89.00 352 ILE A N 1
ATOM 2706 C CA . ILE A 1 352 ? 11.159 -6.681 -20.590 1.00 89.00 352 ILE A CA 1
ATOM 2707 C C . ILE A 1 352 ? 9.651 -6.920 -20.468 1.00 89.00 352 ILE A C 1
ATOM 2709 O O . ILE A 1 352 ? 9.063 -7.390 -21.443 1.00 89.00 352 ILE A O 1
ATOM 2713 N N . PRO A 1 353 ? 9.019 -6.618 -19.317 1.00 89.81 353 PRO A N 1
ATOM 2714 C CA . PRO A 1 353 ? 7.573 -6.719 -19.182 1.00 89.81 353 PRO A CA 1
ATOM 2715 C C . PRO A 1 353 ? 6.867 -5.815 -20.193 1.00 89.81 353 PRO A C 1
ATOM 2717 O O . PRO A 1 353 ? 7.384 -4.773 -20.606 1.00 89.81 353 PRO A O 1
ATOM 2720 N N . ASP A 1 354 ? 5.655 -6.201 -20.570 1.00 92.12 354 ASP A N 1
ATOM 2721 C CA . ASP A 1 354 ? 4.795 -5.330 -21.353 1.00 92.12 354 ASP A CA 1
ATOM 2722 C C . ASP A 1 354 ? 4.370 -4.090 -20.546 1.00 92.12 354 ASP A C 1
ATOM 2724 O O . ASP A 1 354 ? 4.381 -4.087 -19.307 1.00 92.12 354 ASP A O 1
ATOM 2728 N N . LEU A 1 355 ? 3.988 -3.020 -21.247 1.00 93.19 355 LEU A N 1
ATOM 2729 C CA . LEU A 1 355 ? 3.621 -1.762 -20.604 1.00 93.19 355 LEU A CA 1
ATOM 2730 C C . LEU A 1 355 ? 2.444 -1.895 -19.646 1.00 93.19 355 LEU A C 1
ATOM 2732 O O . LEU A 1 355 ? 2.437 -1.219 -18.618 1.00 93.19 355 LEU A O 1
ATOM 2736 N N . ARG A 1 356 ? 1.464 -2.753 -19.934 1.00 94.56 356 ARG A N 1
ATOM 2737 C CA . ARG A 1 356 ? 0.307 -2.957 -19.057 1.00 94.56 356 ARG A CA 1
ATOM 2738 C C . ARG A 1 356 ? 0.731 -3.613 -17.740 1.00 94.56 356 ARG A C 1
ATOM 2740 O O . ARG A 1 356 ? 0.336 -3.147 -16.671 1.00 94.56 356 ARG A O 1
ATOM 2747 N N . SER A 1 357 ? 1.601 -4.617 -17.794 1.00 92.06 357 SER A N 1
ATOM 2748 C CA . SER A 1 357 ? 2.206 -5.261 -16.622 1.00 92.06 357 SER A CA 1
ATOM 2749 C C . SER A 1 357 ? 3.087 -4.296 -15.815 1.00 92.06 357 SER A C 1
ATOM 2751 O O . SER A 1 357 ? 3.021 -4.270 -14.577 1.00 92.06 357 SER A O 1
ATOM 2753 N N . ALA A 1 358 ? 3.872 -3.454 -16.495 1.00 92.44 358 ALA A N 1
ATOM 2754 C CA . ALA A 1 358 ? 4.659 -2.397 -15.859 1.00 92.44 358 ALA A CA 1
ATOM 2755 C C . ALA A 1 358 ? 3.755 -1.347 -15.182 1.00 92.44 358 ALA A C 1
ATOM 2757 O O . ALA A 1 358 ? 3.995 -0.979 -14.030 1.00 92.44 358 ALA A O 1
ATOM 2758 N N . SER A 1 359 ? 2.660 -0.946 -15.837 1.00 94.62 359 SER A N 1
ATOM 2759 C CA . SER A 1 359 ? 1.658 -0.023 -15.282 1.00 94.62 359 SER A CA 1
ATOM 2760 C C . SER A 1 359 ? 1.001 -0.583 -14.029 1.00 94.62 359 SER A C 1
ATOM 2762 O O . SER A 1 359 ? 0.900 0.107 -13.020 1.00 94.62 359 SER A O 1
ATOM 2764 N N . ALA A 1 360 ? 0.573 -1.849 -14.067 1.00 93.56 360 ALA A N 1
ATOM 2765 C CA . ALA A 1 360 ? -0.017 -2.517 -12.912 1.00 93.56 360 ALA A CA 1
ATOM 2766 C C . ALA A 1 360 ? 0.991 -2.586 -11.754 1.00 93.56 360 ALA A C 1
ATOM 2768 O O . ALA A 1 360 ? 0.642 -2.402 -10.591 1.00 93.56 360 ALA A O 1
ATOM 2769 N N . SER A 1 361 ? 2.272 -2.794 -12.051 1.00 90.94 361 SER A N 1
ATOM 2770 C CA . SER A 1 361 ? 3.318 -2.767 -11.027 1.00 90.94 361 SER A CA 1
ATOM 2771 C C . SER A 1 361 ? 3.496 -1.371 -10.421 1.00 90.94 361 SER A C 1
ATOM 2773 O O . SER A 1 361 ? 3.573 -1.262 -9.196 1.00 90.94 361 SER A O 1
ATOM 2775 N N . LEU A 1 362 ? 3.461 -0.312 -11.236 1.00 92.19 362 LEU A N 1
ATOM 2776 C CA . LEU A 1 362 ? 3.478 1.073 -10.763 1.00 92.19 362 LEU A CA 1
ATOM 2777 C C . LEU A 1 362 ? 2.258 1.391 -9.885 1.00 92.19 362 LEU A C 1
ATOM 2779 O O . LEU A 1 362 ? 2.426 1.827 -8.749 1.00 92.19 362 LEU A O 1
ATOM 2783 N N . LEU A 1 363 ? 1.041 1.120 -10.365 1.00 93.94 363 LEU A N 1
ATOM 2784 C CA . LEU A 1 363 ? -0.199 1.378 -9.625 1.00 93.94 363 LEU A CA 1
ATOM 2785 C C . LEU A 1 363 ? -0.268 0.600 -8.308 1.00 93.94 363 LEU A C 1
ATOM 2787 O O . LEU A 1 363 ? -0.767 1.120 -7.311 1.00 93.94 363 LEU A O 1
ATOM 2791 N N . SER A 1 364 ? 0.293 -0.613 -8.260 1.00 91.38 364 SER A N 1
ATOM 2792 C CA . SER A 1 364 ? 0.351 -1.393 -7.019 1.00 91.38 364 SER A CA 1
ATOM 2793 C C . SER A 1 364 ? 1.147 -0.701 -5.904 1.00 91.38 364 SER A C 1
ATOM 2795 O O . SER A 1 364 ? 0.920 -0.988 -4.730 1.00 91.38 364 SER A O 1
ATOM 2797 N N . ARG A 1 365 ? 2.025 0.263 -6.227 1.00 87.75 365 ARG A N 1
ATOM 2798 C CA . ARG A 1 365 ? 2.752 1.059 -5.224 1.00 87.75 365 ARG A CA 1
ATOM 2799 C C . ARG A 1 365 ? 1.849 1.986 -4.423 1.00 87.75 365 ARG A C 1
ATOM 2801 O O . ARG A 1 365 ? 2.111 2.180 -3.238 1.00 87.75 365 ARG A O 1
ATOM 2808 N N . LEU A 1 366 ? 0.764 2.484 -5.021 1.00 92.06 366 LEU A N 1
ATOM 2809 C CA . LEU A 1 366 ? -0.210 3.320 -4.314 1.00 92.06 366 LEU A CA 1
ATOM 2810 C C . LEU A 1 366 ? -0.774 2.598 -3.084 1.00 92.06 366 LEU A C 1
ATOM 2812 O O . LEU A 1 366 ? -1.103 3.243 -2.095 1.00 92.06 366 LEU A O 1
ATOM 2816 N N . HIS A 1 367 ? -0.819 1.259 -3.098 1.00 90.88 367 HIS A N 1
ATOM 2817 C CA . HIS A 1 367 ? -1.196 0.470 -1.927 1.00 90.88 367 HIS A CA 1
ATOM 2818 C C . HIS A 1 367 ? -0.220 0.638 -0.756 1.00 90.88 367 HIS A C 1
ATOM 2820 O O . HIS A 1 367 ? -0.654 0.797 0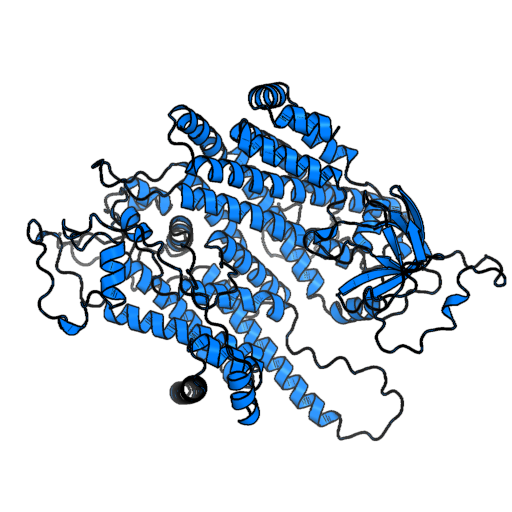.381 1.00 90.88 367 HIS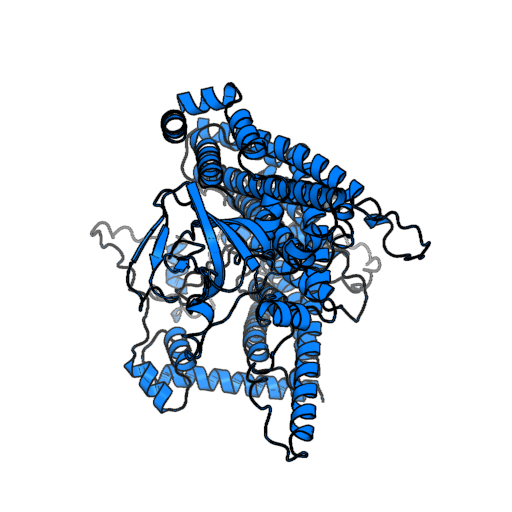 A O 1
ATOM 2826 N N . ALA A 1 368 ? 1.091 0.654 -1.013 1.00 87.69 368 ALA A N 1
ATOM 2827 C CA . ALA A 1 368 ? 2.092 0.863 0.030 1.00 87.69 368 ALA A CA 1
ATOM 2828 C C . ALA A 1 368 ? 2.019 2.287 0.606 1.00 87.69 368 ALA A C 1
ATOM 2830 O O . ALA A 1 368 ? 2.084 2.455 1.825 1.00 87.69 368 ALA A O 1
ATOM 2831 N N . GLY A 1 369 ? 1.826 3.299 -0.251 1.00 90.06 369 GLY A N 1
ATOM 2832 C CA . GLY A 1 369 ? 1.588 4.683 0.170 1.00 90.06 369 GLY A CA 1
ATOM 2833 C C . GLY A 1 369 ? 0.329 4.821 1.035 1.00 90.06 369 GLY A C 1
ATOM 2834 O O . GLY A 1 369 ? 0.390 5.360 2.143 1.00 90.06 369 GLY A O 1
ATOM 2835 N N . GLN A 1 370 ? -0.786 4.232 0.592 1.00 94.62 370 GLN A N 1
ATOM 2836 C CA . GLN A 1 370 ? -2.050 4.202 1.333 1.00 94.62 370 GLN A CA 1
ATOM 2837 C C . GLN A 1 370 ? -1.911 3.480 2.680 1.00 94.62 370 GLN A C 1
ATOM 2839 O O . GLN A 1 370 ? -2.355 3.993 3.707 1.00 94.62 370 GLN A O 1
ATOM 2844 N N . ALA A 1 371 ? -1.258 2.315 2.704 1.00 93.94 371 ALA A N 1
ATOM 2845 C CA . ALA A 1 371 ? -1.011 1.557 3.927 1.00 93.94 371 ALA A CA 1
ATOM 2846 C C . ALA A 1 371 ? -0.133 2.340 4.912 1.00 93.94 371 ALA A C 1
ATOM 2848 O O . ALA A 1 371 ? -0.423 2.366 6.108 1.00 93.94 371 ALA A O 1
ATOM 2849 N N . ALA A 1 372 ? 0.900 3.037 4.429 1.00 92.12 372 ALA A N 1
ATOM 2850 C CA . ALA A 1 372 ? 1.730 3.898 5.266 1.00 92.12 372 ALA A CA 1
ATOM 2851 C C . ALA A 1 372 ? 0.920 5.057 5.871 1.00 92.12 372 ALA A C 1
ATOM 2853 O O . ALA A 1 372 ? 1.025 5.320 7.073 1.00 92.12 372 ALA A O 1
ATOM 2854 N N . LEU A 1 373 ? 0.075 5.716 5.070 1.00 96.31 373 LEU A N 1
ATOM 2855 C CA . LEU A 1 373 ? -0.802 6.790 5.532 1.00 96.31 373 LEU A CA 1
ATOM 2856 C C . LEU A 1 373 ? -1.815 6.284 6.570 1.00 96.31 373 LEU A C 1
ATOM 2858 O O . LEU A 1 373 ? -1.899 6.843 7.665 1.00 96.31 373 LEU A O 1
ATOM 2862 N N . PHE A 1 374 ? -2.525 5.192 6.281 1.00 97.12 374 PHE A N 1
ATOM 2863 C CA . PHE A 1 374 ? -3.499 4.585 7.197 1.00 97.12 374 PHE A CA 1
ATOM 2864 C C . PHE A 1 374 ? -2.828 4.098 8.481 1.00 97.12 374 PHE A C 1
ATOM 2866 O O . PHE A 1 374 ? -3.338 4.331 9.578 1.00 97.12 374 PHE A O 1
ATOM 2873 N N . GLY A 1 375 ? -1.640 3.502 8.371 1.00 95.69 375 GLY A N 1
ATOM 2874 C CA . GLY A 1 375 ? -0.822 3.103 9.509 1.00 95.69 375 GLY A CA 1
ATOM 2875 C C . GLY A 1 375 ? -0.456 4.286 10.410 1.00 95.69 375 GLY A C 1
ATOM 2876 O O . GLY A 1 375 ? -0.483 4.141 11.638 1.00 95.69 375 GLY A O 1
ATOM 2877 N N . SER A 1 376 ? -0.169 5.456 9.830 1.00 96.44 376 SER A N 1
ATOM 2878 C CA . SER A 1 376 ? 0.101 6.701 10.559 1.00 96.44 376 SER A CA 1
ATOM 2879 C C . SER A 1 376 ? -1.148 7.327 11.183 1.00 96.44 376 SER A C 1
ATOM 2881 O O . SER A 1 376 ? -1.093 7.727 12.346 1.00 96.44 376 SER A O 1
ATOM 2883 N N . ILE A 1 377 ? -2.282 7.357 10.476 1.00 97.31 377 ILE A N 1
ATOM 2884 C CA . ILE A 1 377 ? -3.566 7.835 11.023 1.00 97.31 377 ILE A CA 1
ATOM 2885 C C . ILE A 1 377 ? -4.009 6.939 12.185 1.00 97.31 377 ILE A C 1
ATOM 2887 O O . ILE A 1 377 ? -4.365 7.434 13.253 1.00 97.31 377 ILE A O 1
ATOM 2891 N N . ARG A 1 378 ? -3.899 5.614 12.034 1.00 95.88 378 ARG A N 1
ATOM 2892 C CA . ARG A 1 378 ? -4.132 4.659 13.123 1.00 95.88 378 ARG A CA 1
ATOM 2893 C C . ARG A 1 378 ? -3.265 4.980 14.328 1.00 95.88 378 ARG A C 1
ATOM 2895 O O . ARG A 1 378 ? -3.777 5.002 15.443 1.00 95.88 378 ARG A O 1
ATOM 2902 N N . ARG A 1 379 ? -1.960 5.206 14.140 1.00 94.06 379 ARG A N 1
ATOM 2903 C CA . ARG A 1 379 ? -1.106 5.577 15.272 1.00 94.06 379 ARG A CA 1
ATOM 2904 C C . ARG A 1 379 ? -1.656 6.856 15.910 1.00 94.06 379 ARG A C 1
ATOM 2906 O O . ARG A 1 379 ? -1.799 6.875 17.129 1.00 94.06 379 ARG A O 1
ATOM 2913 N N . ALA A 1 380 ? -2.040 7.876 15.140 1.00 94.31 380 ALA A N 1
ATOM 2914 C CA . ALA A 1 380 ? -2.602 9.115 15.686 1.00 94.31 380 ALA A CA 1
ATOM 2915 C C . ALA A 1 380 ? -3.883 8.877 16.513 1.00 94.31 380 ALA A C 1
ATOM 2917 O O . ALA A 1 380 ? -4.049 9.510 17.561 1.00 94.31 380 ALA A O 1
ATOM 2918 N N . ILE A 1 381 ? -4.728 7.926 16.099 1.00 94.94 381 ILE A N 1
ATOM 2919 C CA . ILE A 1 381 ? -5.890 7.445 16.860 1.00 94.94 381 ILE A CA 1
ATOM 2920 C C . ILE A 1 381 ? -5.439 6.808 18.179 1.00 94.94 381 ILE A C 1
ATOM 2922 O O . ILE A 1 381 ? -5.811 7.290 19.249 1.00 94.94 381 ILE A O 1
ATOM 2926 N N . THR A 1 382 ? -4.589 5.779 18.131 1.00 91.50 382 THR A N 1
ATOM 2927 C CA . THR A 1 382 ? -4.186 5.029 19.333 1.00 91.50 382 THR A CA 1
ATOM 2928 C C . THR A 1 382 ? -3.397 5.886 20.324 1.00 91.50 382 THR A C 1
ATOM 2930 O O . THR A 1 382 ? -3.585 5.766 21.528 1.00 91.50 382 THR A O 1
ATOM 2933 N N . GLY A 1 383 ? -2.575 6.826 19.848 1.00 90.38 383 GLY A N 1
ATOM 2934 C CA . GLY A 1 383 ? -1.871 7.794 20.697 1.00 90.38 383 GLY A CA 1
ATOM 2935 C C . GLY A 1 383 ? -2.757 8.923 21.241 1.00 90.38 383 GLY A C 1
ATOM 2936 O O . GLY A 1 383 ? -2.365 9.616 22.189 1.00 90.38 383 GLY A O 1
ATOM 2937 N N . GLY A 1 384 ? -3.929 9.138 20.636 1.00 88.44 384 GLY A N 1
ATOM 2938 C CA . GLY A 1 384 ? -4.951 10.075 21.097 1.00 88.44 384 GLY A CA 1
ATOM 2939 C C . GLY A 1 384 ? -5.795 9.526 22.247 1.00 88.44 384 GLY A C 1
ATOM 2940 O O . GLY A 1 384 ? -6.316 10.309 23.043 1.00 88.44 384 GLY A O 1
ATOM 2941 N N . VAL A 1 385 ? -5.864 8.202 22.374 1.00 87.31 385 VAL A N 1
ATOM 2942 C CA . VAL A 1 385 ? -6.560 7.500 23.448 1.00 87.31 385 VAL A CA 1
ATOM 2943 C C . VAL A 1 385 ? -5.580 7.249 24.592 1.00 87.31 385 VAL A C 1
ATOM 2945 O O . VAL A 1 385 ? -4.752 6.343 24.545 1.00 87.31 385 VAL A O 1
ATOM 2948 N N . ARG A 1 386 ? -5.622 8.094 25.625 1.00 76.19 386 ARG A N 1
ATOM 2949 C CA . ARG A 1 386 ? -4.779 7.925 26.816 1.00 76.19 386 ARG A CA 1
ATOM 2950 C C . ARG A 1 386 ? -5.618 7.392 27.975 1.00 76.19 386 ARG A C 1
ATOM 2952 O O . ARG A 1 386 ? -6.679 7.962 28.235 1.00 76.19 386 ARG A O 1
ATOM 2959 N N . PRO A 1 387 ? -5.144 6.366 28.707 1.00 73.38 387 PRO A N 1
ATOM 2960 C CA . PRO A 1 387 ? -5.768 6.000 29.966 1.00 73.38 387 PRO A CA 1
ATOM 2961 C C . PRO A 1 387 ? -5.699 7.193 30.935 1.00 73.38 387 PRO A C 1
ATOM 2963 O O . PRO A 1 387 ? -4.765 8.004 30.864 1.00 73.38 387 PRO A O 1
ATOM 2966 N N . PRO A 1 388 ? -6.679 7.324 31.837 1.00 65.81 388 PRO A N 1
ATOM 2967 C CA . PRO A 1 388 ? -6.717 8.421 32.789 1.00 65.81 388 PRO A CA 1
ATOM 2968 C C . PRO A 1 388 ? -5.479 8.347 33.687 1.00 65.81 388 PRO A C 1
ATOM 2970 O O . PRO A 1 388 ? -5.143 7.302 34.252 1.00 65.81 388 PRO A O 1
ATOM 2973 N N . LEU A 1 389 ? -4.780 9.471 33.840 1.00 71.81 389 LEU A N 1
ATOM 2974 C CA . LEU A 1 389 ? -3.729 9.587 34.846 1.00 71.81 389 LEU A CA 1
ATOM 2975 C C . LEU A 1 389 ? -4.402 9.505 36.223 1.00 71.81 389 LEU A C 1
ATOM 2977 O O . LEU A 1 389 ? -5.108 10.435 36.604 1.00 71.81 389 LEU A O 1
ATOM 2981 N N . ARG A 1 390 ? -4.148 8.419 36.973 1.00 67.12 390 ARG A N 1
ATOM 2982 C CA . ARG A 1 390 ? -4.749 8.055 38.284 1.00 67.12 390 ARG A CA 1
ATOM 2983 C C . ARG A 1 390 ? -4.845 9.175 39.346 1.00 67.12 390 ARG A C 1
ATOM 2985 O O . ARG A 1 390 ? -5.455 8.962 40.384 1.00 67.12 390 ARG A O 1
ATOM 2992 N N . ARG A 1 391 ? -4.222 10.341 39.145 1.00 67.31 391 ARG A N 1
ATOM 2993 C CA . ARG A 1 391 ? -4.152 11.443 40.122 1.00 67.31 391 ARG A CA 1
ATOM 2994 C C . ARG A 1 391 ? -5.157 12.572 39.902 1.00 67.31 391 ARG A C 1
ATOM 2996 O O . ARG A 1 391 ? -5.325 13.392 40.795 1.00 67.31 391 ARG A O 1
ATOM 3003 N N . SER A 1 392 ? -5.822 12.632 38.754 1.00 58.25 392 SER A N 1
ATOM 3004 C CA . SER A 1 392 ? -6.893 13.596 38.512 1.00 58.25 392 SER A CA 1
ATOM 3005 C C . SER A 1 392 ? -8.172 12.796 38.354 1.00 58.25 392 SER A C 1
ATOM 3007 O O . SER A 1 392 ? -8.269 12.017 37.414 1.00 58.25 392 SER A O 1
ATOM 3009 N N . GLY A 1 393 ? -9.141 12.951 39.258 1.00 69.12 393 GLY A N 1
ATOM 3010 C CA . GLY A 1 393 ? -10.477 12.345 39.138 1.00 69.12 393 GLY A CA 1
ATOM 3011 C C . GLY A 1 393 ? -11.297 12.895 37.960 1.00 69.12 393 GLY A C 1
ATOM 3012 O O . GLY A 1 393 ? -12.506 13.047 38.075 1.00 69.12 393 GLY A O 1
ATOM 3013 N N . GLY A 1 394 ? -10.639 13.282 36.866 1.00 62.69 394 GLY A N 1
ATOM 3014 C CA . GLY A 1 394 ? -11.255 13.728 35.633 1.00 62.69 394 GLY A CA 1
ATOM 3015 C C . GLY A 1 394 ? -11.554 12.539 34.729 1.00 62.69 394 GLY A C 1
ATOM 3016 O O . GLY A 1 394 ? -10.706 11.670 34.530 1.00 62.69 394 GLY A O 1
ATOM 3017 N N . ASN A 1 395 ? -12.760 12.530 34.165 1.00 64.19 395 ASN A N 1
ATOM 3018 C CA . ASN A 1 395 ? -13.182 11.558 33.161 1.00 64.19 395 ASN A CA 1
ATOM 3019 C C . ASN A 1 395 ? -12.181 11.501 31.999 1.00 64.19 395 ASN A C 1
ATOM 3021 O O . ASN A 1 395 ? -11.644 12.533 31.572 1.00 64.19 395 ASN A O 1
ATOM 3025 N N . THR A 1 396 ? -11.992 10.307 31.439 1.00 67.38 396 THR A N 1
ATOM 3026 C CA . THR A 1 396 ? -11.314 10.134 30.155 1.00 67.38 396 THR A CA 1
ATOM 3027 C C . THR A 1 396 ? -12.030 10.978 29.104 1.00 67.38 396 THR A C 1
ATOM 3029 O O . THR A 1 396 ? -13.246 10.924 28.943 1.00 67.38 396 THR A O 1
ATOM 3032 N N . THR A 1 397 ? -11.278 11.839 28.423 1.00 76.00 397 THR A N 1
ATOM 3033 C CA . THR A 1 397 ? -11.790 12.600 27.282 1.00 76.00 397 THR A CA 1
ATOM 3034 C C . THR A 1 397 ? -11.065 12.097 26.055 1.00 76.00 397 THR A C 1
ATOM 3036 O O . THR A 1 397 ? -9.851 12.259 25.914 1.00 76.00 397 THR A O 1
ATOM 3039 N N . ILE A 1 398 ? -11.811 11.424 25.185 1.00 86.44 398 ILE A N 1
ATOM 3040 C CA . ILE A 1 398 ? -11.318 11.065 23.864 1.00 86.44 398 ILE A CA 1
ATOM 3041 C C . ILE A 1 398 ? -11.212 12.362 23.071 1.00 86.44 398 ILE A C 1
ATOM 3043 O O . ILE A 1 398 ? -12.113 13.204 23.085 1.00 86.44 398 ILE A O 1
ATOM 3047 N N . ARG A 1 399 ? -10.069 12.566 22.424 1.00 90.12 399 ARG A N 1
ATOM 3048 C CA . ARG A 1 399 ? -9.819 13.803 21.687 1.00 90.12 399 ARG A CA 1
ATOM 3049 C C . ARG A 1 399 ? -10.661 13.849 20.404 1.00 90.12 399 ARG A C 1
ATOM 3051 O O . ARG A 1 399 ? -10.826 12.803 19.781 1.00 90.12 399 ARG A O 1
ATOM 3058 N N . PRO A 1 400 ? -11.134 15.030 19.961 1.00 91.62 400 PRO A N 1
ATOM 3059 C CA . PRO A 1 400 ? -11.939 15.162 18.742 1.00 91.62 400 PRO A CA 1
ATOM 3060 C C . PRO A 1 400 ? -11.303 14.506 17.503 1.00 91.62 400 PRO A C 1
ATOM 3062 O O . PRO A 1 400 ? -11.971 13.749 16.798 1.00 91.62 400 PRO A O 1
ATOM 3065 N N . ASN A 1 401 ? -9.988 14.668 17.323 1.00 93.44 401 ASN A N 1
ATOM 3066 C CA . ASN A 1 401 ? -9.229 14.058 16.233 1.00 93.44 401 ASN A CA 1
ATOM 3067 C C . ASN A 1 401 ? -9.308 12.525 16.181 1.00 93.44 401 ASN A C 1
ATOM 3069 O O . ASN A 1 401 ? -9.156 11.958 15.103 1.00 93.44 401 ASN A O 1
ATOM 3073 N N . VAL A 1 402 ? -9.524 11.848 17.317 1.00 94.12 402 VAL A N 1
ATOM 3074 C CA . VAL A 1 402 ? -9.685 10.386 17.357 1.00 94.12 402 VAL A CA 1
ATOM 3075 C C . VAL A 1 402 ? -10.972 9.983 16.650 1.00 94.12 402 VAL A C 1
ATOM 3077 O O . VAL A 1 402 ? -10.934 9.077 15.824 1.00 94.12 402 VAL A O 1
ATOM 3080 N N . PHE A 1 403 ? -12.081 10.679 16.914 1.00 93.50 403 PHE A N 1
ATOM 3081 C CA . PHE A 1 403 ? -13.353 10.410 16.243 1.00 93.50 403 PHE A CA 1
ATOM 3082 C C . PHE A 1 403 ? -13.258 10.716 14.753 1.00 93.50 403 PHE A C 1
ATOM 3084 O O . PHE A 1 403 ? -13.534 9.838 13.947 1.00 93.50 403 PHE A O 1
ATOM 3091 N N . ALA A 1 404 ? -12.779 11.914 14.397 1.00 94.94 404 ALA A N 1
ATOM 3092 C CA . ALA A 1 404 ? -12.671 12.335 13.001 1.00 94.94 404 ALA A CA 1
ATOM 3093 C C . ALA A 1 404 ? -11.795 11.378 12.177 1.00 94.94 404 ALA A C 1
ATOM 3095 O O . ALA A 1 404 ? -12.183 10.975 11.084 1.00 94.94 404 ALA A O 1
ATOM 3096 N N . SER A 1 405 ? -10.648 10.962 12.730 1.00 96.31 405 SER A N 1
ATOM 3097 C CA . SER A 1 405 ? -9.736 10.017 12.075 1.00 96.31 405 SER A CA 1
ATOM 3098 C C . SER A 1 405 ? -10.305 8.597 12.018 1.00 96.31 405 SER A C 1
ATOM 3100 O O . SER A 1 405 ? -10.117 7.903 11.023 1.00 96.31 405 SER A O 1
ATOM 3102 N N . SER A 1 406 ? -10.980 8.140 13.078 1.00 96.19 406 SER A N 1
ATOM 3103 C CA . SER A 1 406 ? -11.588 6.804 13.126 1.00 96.19 406 SER A CA 1
ATOM 3104 C C . SER A 1 406 ? -12.748 6.685 12.144 1.00 96.19 406 SER A C 1
ATOM 3106 O O . SER A 1 406 ? -12.847 5.686 11.442 1.00 96.19 406 SER A O 1
ATOM 3108 N N . GLU A 1 407 ? -13.597 7.707 12.075 1.00 95.44 407 GLU A N 1
ATOM 3109 C CA . GLU A 1 407 ? -14.688 7.807 11.110 1.00 95.44 407 GLU A CA 1
ATOM 3110 C C . GLU A 1 407 ? -14.140 7.870 9.680 1.00 95.44 407 GLU A C 1
ATOM 3112 O O . GLU A 1 407 ? -14.577 7.105 8.830 1.00 95.44 407 GLU A O 1
ATOM 3117 N N . LEU A 1 408 ? -13.118 8.699 9.431 1.00 96.62 408 LEU A N 1
ATOM 3118 C CA . LEU A 1 408 ? -12.462 8.799 8.126 1.00 96.62 408 LEU A CA 1
ATOM 3119 C C . LEU A 1 408 ? -11.929 7.442 7.641 1.00 96.62 408 LEU A C 1
ATOM 3121 O O . LEU A 1 408 ? -12.193 7.042 6.506 1.00 96.62 408 LEU A O 1
ATOM 3125 N N . LEU A 1 409 ? -11.198 6.719 8.497 1.00 97.12 409 LEU A N 1
ATOM 3126 C CA . LEU A 1 409 ? -10.702 5.383 8.163 1.00 97.12 409 LEU A CA 1
ATOM 3127 C C . LEU A 1 409 ? -11.849 4.388 7.973 1.00 97.12 409 LEU A C 1
ATOM 3129 O O . LEU A 1 409 ? -11.813 3.613 7.023 1.00 97.12 409 LEU A O 1
ATOM 3133 N N . ALA A 1 410 ? -12.861 4.401 8.844 1.00 95.94 410 ALA A N 1
ATOM 3134 C CA . ALA A 1 410 ? -13.981 3.471 8.764 1.00 95.94 410 ALA A CA 1
ATOM 3135 C C . ALA A 1 410 ? -14.798 3.660 7.480 1.00 95.94 410 ALA A C 1
ATOM 3137 O O . ALA A 1 410 ? -15.094 2.673 6.811 1.00 95.94 410 ALA A O 1
ATOM 3138 N N . THR A 1 411 ? -15.115 4.901 7.105 1.00 95.19 411 THR A N 1
ATOM 3139 C CA . THR A 1 411 ? -15.836 5.228 5.867 1.00 95.19 411 THR A CA 1
ATOM 3140 C C . THR A 1 411 ? -15.066 4.744 4.642 1.00 95.19 411 THR A C 1
ATOM 3142 O O . THR A 1 411 ? -15.623 4.042 3.798 1.00 95.19 411 THR A O 1
ATOM 3145 N N . ASN A 1 412 ? -13.763 5.031 4.572 1.00 96.44 412 ASN A N 1
ATOM 3146 C CA . ASN A 1 412 ? -12.945 4.608 3.437 1.00 96.44 412 ASN A CA 1
ATOM 3147 C C . ASN A 1 412 ? -12.747 3.091 3.376 1.00 96.44 412 ASN A C 1
ATOM 3149 O O . ASN A 1 412 ? -12.853 2.513 2.299 1.00 96.44 412 ASN A O 1
ATOM 3153 N N . LEU A 1 413 ? -12.506 2.432 4.513 1.00 96.12 413 LEU A N 1
ATOM 3154 C CA . LEU A 1 413 ? -12.368 0.975 4.566 1.00 96.12 413 LEU A CA 1
ATOM 3155 C C . LEU A 1 413 ? -13.674 0.269 4.196 1.00 96.12 413 LEU A C 1
ATOM 3157 O O . LEU A 1 413 ? -13.626 -0.737 3.504 1.00 96.12 413 LEU A O 1
ATOM 3161 N N . LYS A 1 414 ? -14.839 0.792 4.589 1.00 94.00 414 LYS A N 1
ATOM 3162 C CA . LYS A 1 414 ? -16.133 0.215 4.189 1.00 94.00 414 LYS A CA 1
ATOM 3163 C C . LYS A 1 414 ? -16.380 0.308 2.700 1.00 94.00 414 LYS A C 1
ATOM 3165 O O . LYS A 1 414 ? -16.728 -0.698 2.094 1.00 94.00 414 LYS A O 1
ATOM 3170 N N . ALA A 1 415 ? -16.118 1.471 2.110 1.00 93.12 415 ALA A N 1
ATOM 3171 C CA . ALA A 1 415 ? -16.211 1.645 0.665 1.00 93.12 415 ALA A CA 1
ATOM 3172 C C . ALA A 1 415 ? -15.306 0.657 -0.097 1.00 93.12 415 ALA A C 1
ATOM 3174 O O . ALA A 1 415 ? -15.602 0.289 -1.228 1.00 93.12 415 ALA A O 1
ATOM 3175 N N . ASN A 1 416 ? -14.221 0.172 0.521 1.00 93.31 416 ASN A N 1
ATOM 3176 C CA . ASN A 1 416 ? -13.363 -0.845 -0.084 1.00 93.31 416 ASN A CA 1
ATOM 3177 C C . ASN A 1 416 ? -14.009 -2.242 -0.147 1.00 93.31 416 ASN A C 1
ATOM 3179 O O . ASN A 1 416 ? -13.593 -3.031 -0.994 1.00 93.31 416 ASN A O 1
ATOM 3183 N N . PHE A 1 417 ? -15.001 -2.535 0.701 1.00 92.50 417 PHE A N 1
ATOM 3184 C CA . PHE A 1 417 ? -15.711 -3.821 0.778 1.00 92.50 417 PHE A CA 1
ATOM 3185 C C . PHE A 1 417 ? -17.152 -3.770 0.239 1.00 92.50 417 PHE A C 1
ATOM 3187 O O . PHE A 1 417 ? -17.827 -4.789 0.276 1.00 92.50 417 PHE A O 1
ATOM 3194 N N . SER A 1 418 ? -17.609 -2.623 -0.280 1.00 82.38 418 SER A N 1
ATOM 3195 C CA . SER A 1 418 ? -18.941 -2.472 -0.891 1.00 82.38 418 SER A CA 1
ATOM 3196 C C . SER A 1 418 ? -19.250 -3.435 -2.054 1.00 82.38 418 SER A C 1
ATOM 3198 O O . SER A 1 418 ? -20.384 -3.877 -2.124 1.00 82.38 418 SER A O 1
ATOM 3200 N N . PRO A 1 419 ? -18.311 -3.827 -2.945 1.00 62.69 419 PRO A N 1
ATOM 3201 C CA . PRO A 1 419 ? -18.644 -4.688 -4.090 1.00 62.69 419 PRO A CA 1
ATOM 3202 C C . PRO A 1 419 ? -18.786 -6.183 -3.732 1.00 62.69 419 PRO A C 1
ATOM 3204 O O . PRO A 1 419 ? -18.571 -7.039 -4.582 1.00 62.69 419 PRO A O 1
ATOM 3207 N N . VAL A 1 420 ? -19.064 -6.524 -2.470 1.00 58.03 420 VAL A N 1
ATOM 3208 C CA . VAL A 1 420 ? -19.263 -7.920 -2.021 1.00 58.03 420 VAL A CA 1
ATOM 3209 C C . VAL A 1 420 ? -20.748 -8.317 -2.090 1.00 58.03 420 VAL A C 1
ATOM 3211 O O . VAL A 1 420 ? -21.127 -9.374 -1.594 1.00 58.03 420 VAL A O 1
ATOM 3214 N N . ASP A 1 421 ? -21.591 -7.504 -2.729 1.00 50.22 421 ASP A N 1
ATOM 3215 C CA . ASP A 1 421 ? -23.034 -7.725 -2.796 1.00 50.22 421 ASP A CA 1
ATOM 3216 C C . ASP A 1 421 ? -23.390 -8.980 -3.613 1.00 50.22 421 ASP A C 1
ATOM 3218 O O . ASP A 1 421 ? -23.570 -8.965 -4.825 1.00 50.22 421 ASP A O 1
ATOM 3222 N N . GLY A 1 422 ? -23.504 -10.099 -2.898 1.00 55.03 422 GLY A N 1
ATOM 3223 C CA . GLY A 1 422 ? -24.407 -11.207 -3.202 1.00 55.03 422 GLY A CA 1
ATOM 3224 C C . GLY A 1 422 ? -23.982 -12.223 -4.260 1.00 55.03 422 GLY A C 1
ATOM 3225 O O . GLY A 1 422 ? -24.594 -13.289 -4.299 1.00 55.03 422 GLY A O 1
ATOM 3226 N N . ASP A 1 423 ? -22.966 -11.958 -5.081 1.00 56.88 423 ASP A N 1
ATOM 3227 C CA . ASP A 1 423 ? -22.568 -12.922 -6.111 1.00 56.88 423 ASP A CA 1
ATOM 3228 C C . ASP A 1 423 ? -21.808 -14.108 -5.485 1.00 56.88 423 ASP A C 1
ATOM 3230 O O . ASP A 1 423 ? -20.732 -13.951 -4.898 1.00 56.88 423 ASP A O 1
ATOM 3234 N N . GLU A 1 424 ? -22.384 -15.314 -5.582 1.00 59.97 424 GLU A N 1
ATOM 3235 C CA . GLU A 1 424 ? -21.834 -16.539 -4.971 1.00 59.97 424 GLU A CA 1
ATOM 3236 C C . GLU A 1 424 ? -20.451 -16.921 -5.543 1.00 59.97 424 GLU A C 1
ATOM 3238 O O . GLU A 1 424 ? -19.680 -17.618 -4.876 1.00 59.97 424 GLU A O 1
ATOM 3243 N N . ASP A 1 425 ? -20.098 -16.415 -6.731 1.00 73.81 425 ASP A N 1
ATOM 3244 C CA . ASP A 1 425 ? -18.865 -16.741 -7.447 1.00 73.81 425 ASP A CA 1
ATOM 3245 C C . ASP A 1 425 ? -17.937 -15.528 -7.598 1.00 73.81 425 ASP A C 1
ATOM 3247 O O . ASP A 1 425 ? -17.842 -14.866 -8.634 1.00 73.81 425 ASP A O 1
ATOM 3251 N N . ILE A 1 426 ? -17.154 -15.276 -6.551 1.00 84.19 426 ILE A N 1
ATOM 3252 C CA . ILE A 1 426 ? -16.085 -14.279 -6.605 1.00 84.19 426 ILE A CA 1
ATOM 3253 C C . ILE A 1 426 ? -15.037 -14.699 -7.632 1.00 84.19 426 ILE A C 1
ATOM 3255 O O . ILE A 1 426 ? -14.415 -15.758 -7.539 1.00 84.19 426 ILE A O 1
ATOM 3259 N N . ARG A 1 427 ? -14.799 -13.822 -8.604 1.00 90.06 427 ARG A N 1
ATOM 3260 C CA . ARG A 1 427 ? -13.757 -13.989 -9.620 1.00 90.06 427 ARG A CA 1
ATOM 3261 C C . ARG A 1 427 ? -12.353 -13.850 -9.013 1.00 90.06 427 ARG A C 1
ATOM 3263 O O . ARG A 1 427 ? -12.162 -13.294 -7.931 1.00 90.06 427 ARG A O 1
ATOM 3270 N N . ALA A 1 428 ? -11.339 -14.336 -9.732 1.00 90.12 428 ALA A N 1
ATOM 3271 C CA . ALA A 1 428 ? -9.942 -14.314 -9.287 1.00 90.12 428 ALA A CA 1
ATOM 3272 C C . ALA A 1 428 ? -9.429 -12.900 -8.941 1.00 90.12 428 ALA A C 1
ATOM 3274 O O . ALA A 1 428 ? -8.730 -12.717 -7.940 1.00 90.12 428 ALA A O 1
ATOM 3275 N N . ASP A 1 429 ? -9.776 -11.899 -9.753 1.00 91.06 429 ASP A N 1
ATOM 3276 C CA . ASP A 1 429 ? -9.485 -10.485 -9.496 1.00 91.06 429 ASP A CA 1
ATOM 3277 C C . ASP A 1 429 ? -10.185 -9.986 -8.234 1.00 91.06 429 ASP A C 1
ATOM 3279 O O . ASP A 1 429 ? -9.536 -9.341 -7.412 1.00 91.06 429 ASP A O 1
ATOM 3283 N N . GLY A 1 430 ? -11.462 -10.327 -8.050 1.00 93.19 430 GLY A N 1
ATOM 3284 C CA . GLY A 1 430 ? -12.226 -10.018 -6.840 1.00 93.19 430 GLY A CA 1
ATOM 3285 C C . GLY A 1 430 ? -11.564 -10.581 -5.579 1.00 93.19 430 GLY A C 1
ATOM 3286 O O . GLY A 1 430 ? -11.311 -9.840 -4.630 1.00 93.19 430 GLY A O 1
ATOM 3287 N N . CYS A 1 431 ? -11.176 -11.860 -5.589 1.00 94.56 431 CYS A N 1
ATOM 3288 C CA . CYS A 1 431 ? -10.481 -12.492 -4.463 1.00 94.56 431 CYS A CA 1
ATOM 3289 C C . CYS A 1 431 ? -9.149 -11.791 -4.151 1.00 94.56 431 CYS A C 1
ATOM 3291 O O . CYS A 1 431 ? -8.841 -11.504 -2.990 1.00 94.56 431 CYS A O 1
ATOM 3293 N N . MET A 1 432 ? -8.355 -11.487 -5.182 1.00 94.50 432 MET A N 1
ATOM 3294 C CA . MET A 1 432 ? -7.086 -10.783 -5.006 1.00 94.50 432 MET A CA 1
ATOM 3295 C C . MET A 1 432 ? -7.292 -9.360 -4.474 1.00 94.50 432 MET A C 1
ATOM 3297 O O . MET A 1 432 ? -6.570 -8.933 -3.570 1.00 94.50 432 MET A O 1
ATOM 3301 N N . TYR A 1 433 ? -8.290 -8.640 -4.987 1.00 95.50 433 TYR A N 1
ATOM 3302 C CA . TYR A 1 433 ? -8.653 -7.302 -4.530 1.00 95.50 433 TYR A CA 1
ATOM 3303 C C . TYR A 1 433 ? -9.040 -7.319 -3.048 1.00 95.50 433 TYR A C 1
ATOM 3305 O O . TYR A 1 433 ? -8.430 -6.596 -2.258 1.00 95.50 433 TYR A O 1
ATOM 3313 N N . LEU A 1 434 ? -9.968 -8.196 -2.647 1.00 95.69 434 LEU A N 1
ATOM 3314 C CA . LEU A 1 434 ? -10.399 -8.332 -1.253 1.00 95.69 434 LEU A CA 1
ATOM 3315 C C . LEU A 1 434 ? -9.230 -8.686 -0.334 1.00 95.69 434 LEU A C 1
ATOM 3317 O O . LEU A 1 434 ? -9.082 -8.074 0.719 1.00 95.69 434 LEU A O 1
ATOM 3321 N N . GLY A 1 435 ? -8.342 -9.586 -0.757 1.00 95.56 435 GLY A N 1
ATOM 3322 C CA . GLY A 1 435 ? -7.110 -9.897 -0.033 1.00 95.56 435 GLY A CA 1
ATOM 3323 C C . GLY A 1 435 ? -6.259 -8.671 0.298 1.00 95.56 435 GLY A C 1
ATOM 3324 O O . GLY A 1 435 ? -5.874 -8.466 1.449 1.00 95.56 435 GLY A O 1
ATOM 3325 N N . ASN A 1 436 ? -6.021 -7.813 -0.696 1.00 95.25 436 ASN A N 1
ATOM 3326 C CA . ASN A 1 436 ? -5.274 -6.571 -0.499 1.00 95.25 436 ASN A CA 1
ATOM 3327 C C . ASN A 1 436 ? -6.037 -5.578 0.400 1.00 95.25 436 ASN A C 1
ATOM 3329 O O . ASN A 1 436 ? -5.423 -4.899 1.223 1.00 95.25 436 ASN A O 1
ATOM 3333 N N . GLN A 1 437 ? -7.370 -5.515 0.316 1.00 96.69 437 GLN A N 1
ATOM 3334 C CA . GLN A 1 437 ? -8.167 -4.675 1.220 1.00 96.69 437 GLN A CA 1
ATOM 3335 C C . GLN A 1 437 ? -8.140 -5.172 2.670 1.00 96.69 437 GLN A C 1
ATOM 3337 O O . GLN A 1 437 ? -8.055 -4.369 3.600 1.00 96.69 437 GLN A O 1
ATOM 3342 N N . LEU A 1 438 ? -8.133 -6.490 2.881 1.00 96.56 438 LEU A N 1
ATOM 3343 C CA . LEU A 1 438 ? -7.946 -7.094 4.200 1.00 96.56 438 LEU A CA 1
ATOM 3344 C C . LEU A 1 438 ? -6.544 -6.804 4.754 1.00 96.56 438 LEU A C 1
ATOM 3346 O O . LEU A 1 438 ? -6.409 -6.522 5.944 1.00 96.56 438 LEU A O 1
ATOM 3350 N N . ALA A 1 439 ? -5.512 -6.795 3.904 1.00 95.25 439 ALA A N 1
ATOM 3351 C CA . ALA A 1 439 ? -4.166 -6.372 4.294 1.00 95.25 439 ALA A CA 1
ATOM 3352 C C . ALA A 1 439 ? -4.140 -4.903 4.756 1.00 95.25 439 ALA A C 1
ATOM 3354 O O . ALA A 1 439 ? -3.560 -4.585 5.796 1.00 95.25 439 ALA A O 1
ATOM 3355 N N . LEU A 1 440 ? -4.823 -4.007 4.036 1.00 95.88 440 LEU A N 1
ATOM 3356 C CA . LEU A 1 440 ? -4.947 -2.601 4.430 1.00 95.88 440 LEU A CA 1
ATOM 3357 C C . LEU A 1 440 ? -5.711 -2.440 5.754 1.00 95.88 440 LEU A C 1
ATOM 3359 O O . LEU A 1 440 ? -5.301 -1.661 6.618 1.00 95.88 440 LEU A O 1
ATOM 3363 N N . LEU A 1 441 ? -6.796 -3.199 5.937 1.00 97.00 441 LEU A N 1
ATOM 3364 C CA . LEU A 1 441 ? -7.560 -3.226 7.182 1.00 97.00 441 LEU A CA 1
ATOM 3365 C C . LEU A 1 441 ? -6.698 -3.703 8.357 1.00 97.00 441 LEU A C 1
ATOM 3367 O O . LEU A 1 441 ? -6.729 -3.086 9.420 1.00 97.00 441 LEU A O 1
ATOM 3371 N N . LEU A 1 442 ? -5.893 -4.751 8.168 1.00 95.12 442 LEU A N 1
ATOM 3372 C CA . LEU A 1 442 ? -4.939 -5.221 9.173 1.00 95.12 442 LEU A CA 1
ATOM 3373 C C . LEU A 1 442 ? -3.998 -4.098 9.611 1.00 95.12 442 LEU A C 1
ATOM 3375 O O . LEU A 1 442 ? -3.922 -3.812 10.805 1.00 95.12 442 LEU A O 1
ATOM 3379 N N . VAL A 1 443 ? -3.377 -3.396 8.656 1.00 94.31 443 VAL A N 1
ATOM 3380 C CA . VAL A 1 443 ? -2.494 -2.250 8.932 1.00 94.31 443 VAL A CA 1
ATOM 3381 C C . VAL A 1 443 ? -3.217 -1.150 9.716 1.00 94.31 443 VAL A C 1
ATOM 3383 O O . VAL A 1 443 ? -2.635 -0.561 10.632 1.00 94.31 443 VAL A O 1
ATOM 3386 N N . ALA A 1 444 ? -4.487 -0.882 9.399 1.00 96.19 444 ALA A N 1
ATOM 3387 C CA . ALA A 1 444 ? -5.311 0.113 10.084 1.00 96.19 444 ALA A CA 1
ATOM 3388 C C . ALA A 1 444 ? -5.783 -0.335 11.485 1.00 96.19 444 ALA A C 1
ATOM 3390 O O . ALA A 1 444 ? -5.990 0.509 12.364 1.00 96.19 444 ALA A O 1
ATOM 3391 N N . LEU A 1 445 ? -5.911 -1.642 11.730 1.00 95.00 445 LEU A N 1
ATOM 3392 C CA . LEU A 1 445 ? -6.295 -2.211 13.025 1.00 95.00 445 LEU A CA 1
ATOM 3393 C C . LEU A 1 445 ? -5.110 -2.422 13.974 1.00 95.00 445 LEU A C 1
ATOM 3395 O O . LEU A 1 445 ? -5.291 -2.349 15.189 1.00 95.00 445 LEU A O 1
ATOM 3399 N N . GLY A 1 446 ? -3.902 -2.692 13.478 1.00 89.38 446 GLY A N 1
ATOM 3400 C CA . GLY A 1 446 ? -2.779 -3.082 14.332 1.00 89.38 446 GLY A CA 1
ATOM 3401 C C . GLY A 1 446 ? -1.500 -3.381 13.552 1.00 89.38 446 GLY A C 1
ATOM 3402 O O . GLY A 1 446 ? -1.528 -3.631 12.361 1.00 89.38 446 GLY A O 1
ATOM 3403 N N . GLU A 1 447 ? -0.349 -3.279 14.215 1.00 71.50 447 GLU A N 1
ATOM 3404 C CA . GLU A 1 447 ? 0.921 -3.723 13.640 1.00 71.50 447 GLU A CA 1
ATOM 3405 C C . GLU A 1 447 ? 1.095 -5.144 14.142 1.00 71.50 447 GLU A C 1
ATOM 3407 O O . GLU A 1 447 ? 1.111 -5.364 15.358 1.00 71.50 447 GLU A O 1
ATOM 3412 N N . GLU A 1 448 ? 1.220 -6.099 13.227 1.00 63.28 448 GLU A N 1
ATOM 3413 C CA . GLU A 1 448 ? 1.949 -7.308 13.568 1.00 63.28 448 GLU A CA 1
ATOM 3414 C C . GLU A 1 448 ? 3.388 -6.855 13.805 1.00 63.28 448 GLU A C 1
ATOM 3416 O O . GLU A 1 448 ? 4.068 -6.349 12.914 1.00 63.28 448 GLU A O 1
ATOM 3421 N N . ARG A 1 449 ? 3.824 -6.885 15.067 1.00 61.53 449 ARG A N 1
ATOM 3422 C CA . ARG A 1 449 ? 5.245 -6.736 15.346 1.00 61.53 449 ARG A CA 1
ATOM 3423 C C . ARG A 1 449 ? 5.895 -7.997 14.800 1.00 61.53 449 ARG A C 1
ATOM 3425 O O . ARG A 1 449 ? 5.819 -9.032 15.455 1.00 61.53 449 ARG A O 1
ATOM 3432 N N . ASP A 1 450 ? 6.555 -7.872 13.652 1.00 47.19 450 ASP A N 1
ATOM 3433 C CA . ASP A 1 450 ? 7.440 -8.881 13.046 1.00 47.19 450 ASP A CA 1
ATOM 3434 C C . ASP A 1 450 ? 8.706 -9.130 13.897 1.00 47.19 450 ASP A C 1
ATOM 3436 O O . ASP A 1 450 ? 9.813 -9.316 13.392 1.00 47.19 450 ASP A O 1
ATOM 3440 N N . GLY A 1 451 ? 8.575 -9.092 15.225 1.00 46.56 451 GLY A N 1
ATOM 3441 C CA . GLY A 1 451 ? 9.631 -9.475 16.140 1.00 46.56 451 GLY A CA 1
ATOM 3442 C C . GLY A 1 451 ? 9.897 -10.964 15.972 1.00 46.56 451 GLY A C 1
ATOM 3443 O O . GLY A 1 451 ? 9.066 -11.787 16.347 1.00 46.56 451 GLY A O 1
ATOM 3444 N N . LEU A 1 452 ? 11.071 -11.284 15.424 1.00 43.22 452 LEU A N 1
ATOM 3445 C CA . LEU A 1 452 ? 11.608 -12.636 15.249 1.00 43.22 452 LEU A CA 1
ATOM 3446 C C . LEU A 1 452 ? 11.601 -13.487 16.534 1.00 43.22 452 LEU A C 1
ATOM 3448 O O . LEU A 1 452 ? 11.703 -14.706 16.440 1.00 43.22 452 LEU A O 1
ATOM 3452 N N . SER A 1 453 ? 11.418 -12.902 17.724 1.00 49.94 453 SER A N 1
ATOM 3453 C CA . SER A 1 453 ? 11.165 -13.669 18.944 1.00 49.94 453 SER A CA 1
ATOM 3454 C C . SER A 1 453 ? 9.692 -14.096 19.030 1.00 49.94 453 SER A C 1
ATOM 3456 O O . SER A 1 453 ? 8.844 -13.453 19.657 1.00 49.94 453 SER A O 1
ATOM 3458 N N . ARG A 1 454 ? 9.381 -15.255 18.428 1.00 50.41 454 ARG A N 1
ATOM 3459 C CA . ARG A 1 454 ? 8.079 -15.949 18.554 1.00 50.41 454 ARG A CA 1
ATOM 3460 C C . ARG A 1 454 ? 7.622 -16.106 20.015 1.00 50.41 454 ARG A C 1
ATOM 3462 O O . ARG A 1 454 ? 6.419 -16.173 20.270 1.00 50.41 454 ARG A O 1
ATOM 3469 N N . THR A 1 455 ? 8.557 -16.111 20.963 1.00 47.97 455 THR A N 1
ATOM 3470 C CA . THR A 1 455 ? 8.333 -16.262 22.408 1.00 47.97 455 THR A CA 1
ATOM 3471 C C . THR A 1 455 ? 7.662 -15.059 23.073 1.00 47.97 455 THR A C 1
ATOM 3473 O O . THR A 1 455 ? 7.000 -15.224 24.098 1.00 47.97 455 THR A O 1
ATOM 3476 N N . GLN A 1 456 ? 7.722 -13.867 22.474 1.00 50.09 456 GLN A N 1
ATOM 3477 C CA . GLN A 1 456 ? 7.031 -12.688 22.991 1.00 50.09 456 GLN A CA 1
ATOM 3478 C C . GLN A 1 456 ? 6.230 -12.013 21.881 1.00 50.09 456 GLN A C 1
ATOM 3480 O O . GLN A 1 456 ? 6.418 -10.837 21.567 1.00 50.09 456 GLN A O 1
ATOM 3485 N N . ARG A 1 457 ? 5.267 -12.764 21.324 1.00 55.69 457 ARG A N 1
ATOM 3486 C CA . ARG A 1 457 ? 4.132 -12.205 20.574 1.00 55.69 457 ARG A CA 1
ATOM 3487 C C . ARG A 1 457 ? 3.346 -11.262 21.487 1.00 55.69 457 ARG A C 1
ATOM 3489 O O . ARG A 1 457 ? 2.281 -11.604 21.999 1.00 55.69 457 ARG A O 1
ATOM 3496 N N . GLN A 1 458 ? 3.859 -10.055 21.705 1.00 57.03 458 GLN A N 1
ATOM 3497 C CA . GLN A 1 458 ? 3.032 -8.932 22.099 1.00 57.03 458 GLN A CA 1
ATOM 3498 C C . GLN A 1 458 ? 2.134 -8.657 20.902 1.00 57.03 458 GLN A C 1
ATOM 3500 O O . GLN A 1 458 ? 2.495 -7.922 19.984 1.00 57.03 458 GLN A O 1
ATOM 3505 N N . VAL A 1 459 ? 0.980 -9.325 20.907 1.00 63.19 459 VAL A N 1
ATOM 3506 C CA . VAL A 1 459 ? -0.198 -8.961 20.130 1.00 63.19 459 VAL A CA 1
ATOM 3507 C C . VAL A 1 459 ? -0.327 -7.451 20.315 1.00 63.19 459 VAL A C 1
ATOM 3509 O O . VAL A 1 459 ? -0.617 -6.995 21.419 1.00 63.19 459 VAL A O 1
ATOM 3512 N N . GLY A 1 460 ? 0.010 -6.668 19.280 1.00 73.25 460 GLY A N 1
ATOM 3513 C CA . GLY A 1 460 ? -0.023 -5.206 19.373 1.00 73.25 460 GLY A CA 1
ATOM 3514 C C . GLY A 1 460 ? -1.401 -4.756 19.854 1.00 73.25 460 GLY A C 1
ATOM 3515 O O . GLY A 1 460 ? -2.369 -5.494 19.666 1.00 73.25 460 GLY A O 1
ATOM 3516 N N . SER A 1 461 ? -1.538 -3.585 20.470 1.00 85.25 461 SER A N 1
ATOM 3517 C CA . SER A 1 461 ? -2.872 -3.095 20.836 1.00 85.25 461 SER A CA 1
ATOM 3518 C C . SER A 1 461 ? -3.734 -2.941 19.580 1.00 85.25 461 SER A C 1
ATOM 3520 O O . SER A 1 461 ? -3.257 -2.517 18.522 1.00 85.25 461 SER A O 1
ATOM 3522 N N . LEU A 1 462 ? -4.988 -3.384 19.657 1.00 92.44 462 LEU A N 1
ATOM 3523 C CA . LEU A 1 462 ? -5.932 -3.245 18.555 1.00 92.44 462 LEU A CA 1
ATOM 3524 C C . LEU A 1 462 ? -6.482 -1.816 18.545 1.00 92.44 462 LEU A C 1
ATOM 3526 O O . LEU A 1 462 ? -6.709 -1.218 19.597 1.00 92.44 462 LEU A O 1
ATOM 3530 N N . ASN A 1 463 ? -6.691 -1.251 17.359 1.00 94.50 463 ASN A N 1
ATOM 3531 C CA . ASN A 1 463 ? -7.336 0.044 17.191 1.00 94.50 463 ASN A CA 1
ATOM 3532 C C . ASN A 1 463 ? -8.838 -0.087 17.487 1.00 94.50 463 ASN A C 1
ATOM 3534 O O . ASN A 1 463 ? -9.669 -0.141 16.581 1.00 94.50 463 ASN A O 1
ATOM 3538 N N . MET A 1 464 ? -9.166 -0.184 18.775 1.00 94.69 464 MET A N 1
ATOM 3539 C CA . MET A 1 464 ? -10.524 -0.384 19.273 1.00 94.69 464 MET A CA 1
ATOM 3540 C C . MET A 1 464 ? -11.521 0.677 18.783 1.00 94.69 464 MET A C 1
ATOM 3542 O O . MET A 1 464 ? -12.603 0.271 18.366 1.00 94.69 464 MET A O 1
ATOM 3546 N N . PRO A 1 465 ? -11.193 1.990 18.740 1.00 95.06 465 PRO A N 1
ATOM 3547 C CA . PRO A 1 465 ? -12.083 2.990 18.149 1.00 95.06 465 PRO A CA 1
ATOM 3548 C C . PRO A 1 465 ? -12.498 2.648 16.712 1.00 95.06 465 PRO A C 1
ATOM 3550 O O . PRO A 1 465 ? -13.682 2.689 16.381 1.00 95.06 465 PRO A O 1
ATOM 3553 N N . LEU A 1 466 ? -11.529 2.246 15.882 1.00 96.00 466 LEU A N 1
ATOM 3554 C CA . LEU A 1 466 ? -11.783 1.886 14.492 1.00 96.00 466 LEU A CA 1
ATOM 3555 C C . LEU A 1 466 ? -12.613 0.606 14.379 1.00 96.00 466 LEU A C 1
ATOM 3557 O O . LEU A 1 466 ? -13.580 0.591 13.625 1.00 96.00 466 LEU A O 1
ATOM 3561 N N . LEU A 1 467 ? -12.272 -0.448 15.130 1.00 96.00 467 LEU A N 1
ATOM 3562 C CA . LEU A 1 467 ? -13.025 -1.707 15.097 1.00 96.00 467 LEU A CA 1
ATOM 3563 C C . LEU A 1 467 ? -14.484 -1.498 15.521 1.00 96.00 467 LEU A C 1
ATOM 3565 O O . LEU A 1 467 ? -15.390 -1.976 14.842 1.00 96.00 467 LEU A O 1
ATOM 3569 N N . ILE A 1 468 ? -14.712 -0.751 16.604 1.00 94.38 468 ILE A N 1
ATOM 3570 C CA . ILE A 1 468 ? -16.057 -0.421 17.084 1.00 94.38 468 ILE A CA 1
ATOM 3571 C C . ILE A 1 468 ? -16.828 0.349 16.010 1.00 94.38 468 ILE A C 1
ATOM 3573 O O . ILE A 1 468 ? -17.968 0.003 15.731 1.00 94.38 468 ILE A O 1
ATOM 3577 N N . ASN A 1 469 ? -16.216 1.344 15.361 1.00 93.62 469 ASN A N 1
ATOM 3578 C CA . ASN A 1 469 ? -16.884 2.103 14.302 1.00 93.62 469 ASN A CA 1
ATOM 3579 C C . ASN A 1 469 ? -17.187 1.238 13.060 1.00 93.62 469 ASN A C 1
ATOM 3581 O O . ASN A 1 469 ? -18.267 1.341 12.473 1.00 93.62 469 ASN A O 1
ATOM 3585 N N . LEU A 1 470 ? -16.269 0.348 12.668 1.00 94.06 470 LEU A N 1
ATOM 3586 C CA . LEU A 1 470 ? -16.483 -0.585 11.558 1.00 94.06 470 LEU A CA 1
ATOM 3587 C C . LEU A 1 470 ? -17.673 -1.516 11.818 1.00 94.06 470 LEU A C 1
ATOM 3589 O O . LEU A 1 470 ? -18.483 -1.706 10.914 1.00 94.06 470 LEU A O 1
ATOM 3593 N N . LEU A 1 471 ? -17.797 -2.038 13.042 1.00 93.19 471 LEU A N 1
ATOM 3594 C CA . LEU A 1 471 ? -18.895 -2.916 13.450 1.00 93.19 471 LEU A CA 1
ATOM 3595 C C . LEU A 1 471 ? -20.208 -2.147 13.652 1.00 93.19 471 LEU A C 1
ATOM 3597 O O . LEU A 1 471 ? -21.230 -2.528 13.092 1.00 93.19 471 LEU A O 1
ATOM 3601 N N . ALA A 1 472 ? -20.205 -1.054 14.414 1.00 89.75 472 ALA A N 1
ATOM 3602 C CA . ALA A 1 472 ? -21.421 -0.325 14.789 1.00 89.75 472 ALA A CA 1
ATOM 3603 C C . ALA A 1 472 ? -22.134 0.313 13.594 1.00 89.75 472 ALA A C 1
ATOM 3605 O O . ALA A 1 472 ? -23.355 0.296 13.519 1.00 89.75 472 ALA A O 1
ATOM 3606 N N . ASN A 1 473 ? -21.369 0.829 12.634 1.00 86.50 473 ASN A N 1
ATOM 3607 C CA . ASN A 1 473 ? -21.900 1.420 11.407 1.00 86.50 473 ASN A CA 1
ATOM 3608 C C . ASN A 1 473 ? -21.954 0.385 10.256 1.00 86.50 473 ASN A C 1
ATOM 3610 O O . ASN A 1 473 ? -21.796 0.766 9.095 1.00 86.50 473 ASN A O 1
ATOM 3614 N N . SER A 1 474 ? -22.022 -0.916 10.552 1.00 85.50 474 SER A N 1
ATOM 3615 C CA . SER A 1 474 ? -22.349 -1.930 9.540 1.00 85.50 474 SER A CA 1
ATOM 3616 C C . SER A 1 474 ? -23.858 -1.920 9.262 1.00 85.50 474 SER A C 1
ATOM 3618 O O . SER A 1 474 ? -24.628 -1.501 10.137 1.00 85.50 474 SER A O 1
ATOM 3620 N N . PRO A 1 475 ? -24.299 -2.352 8.069 1.00 78.69 475 PRO A N 1
ATOM 3621 C CA . PRO A 1 475 ? -25.707 -2.648 7.832 1.00 78.69 475 PRO A CA 1
ATOM 3622 C C . PRO A 1 475 ? -26.257 -3.541 8.960 1.00 78.69 475 PRO A C 1
ATOM 3624 O O . PRO A 1 475 ? -25.618 -4.509 9.359 1.00 78.69 475 PRO A O 1
ATOM 3627 N N . GLY A 1 476 ? -27.379 -3.161 9.572 1.00 78.00 476 GLY A N 1
ATOM 3628 C CA . GLY A 1 476 ? -27.936 -3.864 10.740 1.00 78.00 476 GLY A CA 1
ATOM 3629 C C . GLY A 1 476 ? -27.464 -3.370 12.118 1.00 78.00 476 GLY A C 1
ATOM 3630 O O . GLY A 1 476 ? -28.059 -3.760 13.120 1.00 78.00 476 GLY A O 1
ATOM 3631 N N . GLY A 1 477 ? -26.472 -2.475 12.186 1.00 79.69 477 GLY A N 1
ATOM 3632 C CA . GLY A 1 477 ? -26.125 -1.706 13.385 1.00 79.69 477 GLY A CA 1
ATOM 3633 C C . GLY A 1 477 ? -25.681 -2.554 14.580 1.00 79.69 477 GLY A C 1
ATOM 3634 O O . GLY A 1 477 ? -26.463 -2.809 15.497 1.00 79.69 477 GLY A O 1
ATOM 3635 N N . TRP A 1 478 ? -24.413 -2.973 14.615 1.00 85.12 478 TRP A N 1
ATOM 3636 C CA . TRP A 1 478 ? -23.895 -3.786 15.720 1.00 85.12 478 TRP A CA 1
ATOM 3637 C C . TRP A 1 478 ? -24.012 -3.076 17.074 1.00 85.12 478 TRP A C 1
ATOM 3639 O O . TRP A 1 478 ? -23.356 -2.062 17.313 1.00 85.12 478 TRP A O 1
ATOM 3649 N N . THR A 1 479 ? -24.784 -3.651 17.997 1.00 83.19 479 THR A N 1
ATOM 3650 C CA . THR A 1 479 ? -24.994 -3.089 19.345 1.00 83.19 479 THR A CA 1
ATOM 3651 C C . THR A 1 479 ? -24.546 -4.001 20.490 1.00 83.19 479 THR A C 1
ATOM 3653 O O . THR A 1 479 ? -24.466 -3.541 21.630 1.00 83.19 479 THR A O 1
ATOM 3656 N N . GLU A 1 480 ? -24.200 -5.267 20.229 1.00 83.56 480 GLU A N 1
ATOM 3657 C CA . GLU A 1 480 ? -23.846 -6.222 21.289 1.00 83.56 480 GLU A CA 1
ATOM 3658 C C . GLU A 1 480 ? -22.549 -5.849 22.011 1.00 83.56 480 GLU A C 1
ATOM 3660 O O . GLU A 1 480 ? -21.496 -5.686 21.389 1.00 83.56 480 GLU A O 1
ATOM 3665 N N . GLY A 1 481 ? -22.642 -5.721 23.340 1.00 79.94 481 GLY A N 1
ATOM 3666 C CA . GLY A 1 481 ? -21.552 -5.264 24.207 1.00 79.94 481 GLY A CA 1
ATOM 3667 C C . GLY A 1 481 ? -21.235 -3.774 24.104 1.00 79.94 481 GLY A C 1
ATOM 3668 O O . GLY A 1 481 ? -20.282 -3.307 24.720 1.00 79.94 481 GLY A O 1
ATOM 3669 N N . ILE A 1 482 ? -22.016 -3.025 23.327 1.00 80.31 482 ILE A N 1
ATOM 3670 C CA . ILE A 1 482 ? -21.854 -1.582 23.136 1.00 80.31 482 ILE A CA 1
ATOM 3671 C C . ILE A 1 482 ? -23.010 -0.813 23.778 1.00 80.31 482 ILE A C 1
ATOM 3673 O O . ILE A 1 482 ? -22.793 0.256 24.340 1.00 80.31 482 ILE A O 1
ATOM 3677 N N . VAL A 1 483 ? -24.237 -1.327 23.656 1.00 78.25 483 VAL A N 1
ATOM 3678 C CA . VAL A 1 483 ? -25.440 -0.711 24.219 1.00 78.25 483 VAL A CA 1
ATOM 3679 C C . VAL A 1 483 ? -26.058 -1.693 25.204 1.00 78.25 483 VAL A C 1
ATOM 3681 O O . VAL A 1 483 ? -26.680 -2.676 24.802 1.00 78.25 483 VAL A O 1
ATOM 3684 N N . VAL A 1 484 ? -25.907 -1.424 26.498 1.00 71.00 484 VAL A N 1
ATOM 3685 C CA . VAL A 1 484 ? -26.725 -2.083 27.519 1.00 71.00 484 VAL A CA 1
ATOM 3686 C C . VAL A 1 484 ? -28.110 -1.452 27.438 1.00 71.00 484 VAL A C 1
ATOM 3688 O O . VAL A 1 484 ? -28.273 -0.259 27.693 1.00 71.00 484 VAL A O 1
ATOM 3691 N N . ASN A 1 485 ? -29.119 -2.231 27.038 1.00 64.69 485 ASN A N 1
ATOM 3692 C CA . ASN A 1 485 ? -30.502 -1.805 27.217 1.00 64.69 485 ASN A CA 1
ATOM 3693 C C . ASN A 1 485 ? -30.701 -1.665 28.725 1.00 64.69 485 ASN A C 1
ATOM 3695 O O . ASN A 1 485 ? -30.759 -2.676 29.427 1.00 64.69 485 ASN A O 1
ATOM 3699 N N . ALA A 1 486 ? -30.735 -0.421 29.217 1.00 58.03 486 ALA A N 1
ATOM 3700 C CA . ALA A 1 486 ? -31.247 -0.130 30.544 1.00 58.03 486 ALA A CA 1
ATOM 3701 C C . ALA A 1 486 ? -32.573 -0.874 30.629 1.00 58.03 486 ALA A C 1
ATOM 3703 O O . ALA A 1 486 ? -33.444 -0.666 29.789 1.00 58.03 486 ALA A O 1
ATOM 3704 N N . THR A 1 487 ? -32.630 -1.847 31.530 1.00 56.25 487 THR A N 1
ATOM 3705 C CA . THR A 1 487 ? -33.756 -2.755 31.694 1.00 56.25 487 THR A CA 1
ATOM 3706 C C . THR A 1 487 ? -35.040 -1.946 31.642 1.00 56.25 487 THR A C 1
ATOM 3708 O O . THR A 1 487 ? -35.232 -1.071 32.489 1.00 56.25 487 THR A O 1
ATOM 3711 N N . ASP A 1 488 ? -35.869 -2.218 30.635 1.00 52.03 488 ASP A N 1
ATOM 3712 C CA . ASP A 1 488 ? -37.239 -1.735 30.526 1.00 52.03 488 ASP A CA 1
ATOM 3713 C C . ASP A 1 488 ? -38.044 -2.345 31.693 1.00 52.03 488 ASP A C 1
ATOM 3715 O O . ASP A 1 488 ? -38.797 -3.299 31.537 1.00 52.03 488 ASP A O 1
ATOM 3719 N N . ASP A 1 489 ? -37.795 -1.850 32.908 1.00 58.16 489 ASP A N 1
ATOM 3720 C CA . ASP A 1 489 ? -38.531 -2.181 34.136 1.00 58.16 489 ASP A CA 1
ATOM 3721 C C . ASP A 1 489 ? -39.835 -1.361 34.222 1.00 58.16 489 ASP A C 1
ATOM 3723 O O . ASP A 1 489 ? -40.704 -1.604 35.059 1.00 58.16 489 ASP A O 1
ATOM 3727 N N . ASP A 1 490 ? -40.027 -0.414 33.296 1.00 56.91 490 ASP A N 1
ATOM 3728 C CA . ASP A 1 490 ? -41.348 0.111 32.972 1.00 56.91 490 ASP A CA 1
ATOM 3729 C C . ASP A 1 490 ? -42.062 -0.969 32.159 1.00 56.91 490 ASP A C 1
ATOM 3731 O O . ASP A 1 490 ? -41.839 -1.074 30.956 1.00 56.91 490 ASP A O 1
ATOM 3735 N N . GLY A 1 491 ? -42.883 -1.785 32.837 1.00 66.19 491 GLY A N 1
ATOM 3736 C CA . GLY A 1 491 ? -43.667 -2.921 32.321 1.00 66.19 491 GLY A CA 1
ATOM 3737 C C . GLY A 1 491 ? -44.672 -2.591 31.209 1.00 66.19 491 GLY A C 1
ATOM 3738 O O . GLY A 1 491 ? -45.846 -2.964 31.276 1.00 66.19 491 GLY A O 1
ATOM 3739 N N . SER A 1 492 ? -44.217 -1.875 30.188 1.00 63.50 492 SER A N 1
ATOM 3740 C CA . SER A 1 492 ? -44.867 -1.718 28.909 1.00 63.50 492 SER A CA 1
ATOM 3741 C C . SER A 1 492 ? -44.881 -3.087 28.221 1.00 63.50 492 SER A C 1
ATOM 3743 O O . SER A 1 492 ? -43.875 -3.798 28.220 1.00 63.50 492 SER A O 1
ATOM 3745 N N . PRO A 1 493 ? -46.055 -3.527 27.745 1.00 60.31 493 PRO A N 1
ATOM 3746 C CA . PRO A 1 493 ? -46.216 -4.849 27.163 1.00 60.31 493 PRO A CA 1
ATOM 3747 C C . PRO A 1 493 ? -45.293 -4.978 25.954 1.00 60.31 493 PRO A C 1
ATOM 3749 O O . PRO A 1 493 ? -45.302 -4.087 25.112 1.00 60.31 493 PRO A O 1
ATOM 3752 N N . GLU A 1 494 ? -44.531 -6.076 25.921 1.00 56.91 494 GLU A N 1
ATOM 3753 C CA . GLU A 1 494 ? -43.657 -6.542 24.839 1.00 56.91 494 GLU A CA 1
ATOM 3754 C C . GLU A 1 494 ? -44.206 -6.149 23.453 1.00 56.91 494 GLU A C 1
ATOM 3756 O O . GLU A 1 494 ? -44.977 -6.889 22.843 1.00 56.91 494 GLU A O 1
ATOM 3761 N N . GLU A 1 495 ? -43.847 -4.965 22.947 1.00 58.06 495 GLU A N 1
ATOM 3762 C CA . GLU A 1 495 ? -44.051 -4.647 21.538 1.00 58.06 495 GLU A CA 1
ATOM 3763 C C . GLU A 1 495 ? -43.079 -5.535 20.773 1.00 58.06 495 GLU A C 1
ATOM 3765 O O . GLU A 1 495 ? -41.869 -5.350 20.900 1.00 58.06 495 GLU A O 1
ATOM 3770 N N . ASP A 1 496 ? -43.635 -6.522 20.058 1.00 57.06 496 ASP A N 1
ATOM 3771 C CA . ASP A 1 496 ? -42.990 -7.463 19.138 1.00 57.06 496 ASP A CA 1
ATOM 3772 C C . ASP A 1 496 ? -41.539 -7.076 18.820 1.00 57.06 496 ASP A C 1
ATOM 3774 O O . ASP A 1 496 ? -41.253 -6.383 17.834 1.00 57.06 496 ASP A O 1
ATOM 3778 N N . VAL A 1 497 ? -40.605 -7.532 19.667 1.00 57.44 497 VAL A N 1
ATOM 3779 C CA . VAL A 1 497 ? -39.176 -7.473 19.370 1.00 57.44 497 VAL A CA 1
ATOM 3780 C C . VAL A 1 497 ? -39.032 -8.299 18.110 1.00 57.44 497 VAL A C 1
ATOM 3782 O O . VAL A 1 497 ? -39.104 -9.529 18.169 1.00 57.44 497 VAL A O 1
ATOM 3785 N N . LYS A 1 498 ? -38.929 -7.616 16.959 1.00 55.75 498 LYS A N 1
ATOM 3786 C CA . LYS A 1 498 ? -38.773 -8.264 15.658 1.00 55.75 498 LYS A CA 1
ATOM 3787 C C . LYS A 1 498 ? -37.740 -9.374 15.849 1.00 55.75 498 LYS A C 1
ATOM 3789 O O . LYS A 1 498 ? -36.656 -9.069 16.361 1.00 55.75 498 LYS A O 1
ATOM 3794 N N . PRO A 1 499 ? -38.092 -10.638 15.531 1.00 57.38 499 PRO A N 1
ATOM 3795 C CA . PRO A 1 499 ? -37.202 -11.773 15.747 1.00 57.38 499 PRO A CA 1
ATOM 3796 C C . PRO A 1 499 ? -35.863 -11.385 15.163 1.00 57.38 499 PRO A C 1
ATOM 3798 O O . PRO A 1 499 ? -35.895 -10.830 14.070 1.00 57.38 499 PRO A O 1
ATOM 3801 N N . VAL A 1 500 ? -34.776 -11.592 15.922 1.00 58.47 500 VAL A N 1
ATOM 3802 C CA . VAL A 1 500 ? -33.381 -11.255 15.587 1.00 58.47 500 VAL A CA 1
ATOM 3803 C C . VAL A 1 500 ? -33.158 -11.520 14.102 1.00 58.47 500 VAL A C 1
ATOM 3805 O O . VAL A 1 500 ? -32.821 -12.631 13.702 1.00 58.47 500 VAL A O 1
ATOM 3808 N N . ALA A 1 501 ? -33.487 -10.522 13.286 1.00 56.00 501 ALA A N 1
ATOM 3809 C CA . ALA A 1 501 ? -33.577 -10.682 11.851 1.00 56.00 501 ALA A CA 1
ATOM 3810 C C . ALA A 1 501 ? -32.139 -10.837 11.405 1.00 56.00 501 ALA A C 1
ATOM 3812 O O . ALA A 1 501 ? -31.279 -10.161 11.977 1.00 56.00 501 ALA A O 1
ATOM 3813 N N . GLU A 1 502 ? -31.904 -11.787 10.499 1.00 68.81 502 GLU A N 1
ATOM 3814 C CA . GLU A 1 502 ? -30.595 -12.206 9.997 1.00 68.81 502 GLU A CA 1
ATOM 3815 C C . GLU A 1 502 ? -29.645 -11.016 9.952 1.00 68.81 502 GLU A C 1
ATOM 3817 O O . GLU A 1 502 ? -29.719 -10.167 9.068 1.00 68.81 502 GLU A O 1
ATOM 3822 N N . ARG A 1 503 ? -28.830 -10.885 11.005 1.00 71.88 503 ARG A N 1
ATOM 3823 C CA . ARG A 1 503 ? -27.953 -9.732 11.124 1.00 71.88 503 ARG A CA 1
ATOM 3824 C C . ARG A 1 503 ? -26.976 -9.816 9.978 1.00 71.88 503 ARG A C 1
ATOM 3826 O O . ARG A 1 503 ? -26.316 -10.843 9.807 1.00 71.88 503 ARG A O 1
ATOM 3833 N N . GLU A 1 504 ? -26.881 -8.733 9.232 1.00 84.88 504 GLU A N 1
ATOM 3834 C CA . GLU A 1 504 ? -25.921 -8.655 8.155 1.00 84.88 504 GLU A CA 1
ATOM 3835 C C . GLU A 1 504 ? -24.514 -8.760 8.747 1.00 84.88 504 GLU A C 1
ATOM 3837 O O . GLU A 1 504 ? -24.126 -8.054 9.683 1.00 84.88 504 GLU A O 1
ATOM 3842 N N . VAL A 1 505 ? -23.759 -9.731 8.240 1.00 88.06 505 VAL A N 1
ATOM 3843 C CA . VAL A 1 505 ? -22.374 -9.953 8.647 1.00 88.06 505 VAL A CA 1
ATOM 3844 C C . VAL A 1 505 ? -21.570 -8.719 8.225 1.00 88.06 505 VAL A C 1
ATOM 3846 O O . VAL A 1 505 ? -21.720 -8.284 7.085 1.00 88.06 505 VAL A O 1
ATOM 3849 N N . PRO A 1 506 ? -20.688 -8.156 9.073 1.00 91.56 506 PRO A N 1
ATOM 3850 C CA . PRO A 1 506 ? -19.850 -7.027 8.681 1.00 91.56 506 PRO A CA 1
ATOM 3851 C C . PRO A 1 506 ? -19.126 -7.285 7.350 1.00 91.56 506 PRO A C 1
ATOM 3853 O O . PRO A 1 506 ? -18.513 -8.339 7.181 1.00 91.56 506 PRO A O 1
ATOM 3856 N N . ALA A 1 507 ? -19.139 -6.316 6.429 1.00 92.50 507 ALA A N 1
ATOM 3857 C CA . ALA A 1 507 ? -18.626 -6.487 5.061 1.00 92.50 507 ALA A CA 1
ATOM 3858 C C . ALA A 1 507 ? -17.183 -7.030 4.994 1.00 92.50 507 ALA A C 1
ATOM 3860 O O . ALA A 1 507 ? -16.854 -7.851 4.143 1.00 92.50 507 ALA A O 1
ATOM 3861 N N . PHE A 1 508 ? -16.310 -6.651 5.934 1.00 95.12 508 PHE A N 1
ATOM 3862 C CA . PHE A 1 508 ? -14.947 -7.191 5.975 1.00 95.12 508 PHE A CA 1
ATOM 3863 C C . PHE A 1 508 ? -14.893 -8.671 6.404 1.00 95.12 508 PHE A C 1
ATOM 3865 O O . PHE A 1 508 ? -14.007 -9.395 5.961 1.00 95.12 508 PHE A O 1
ATOM 3872 N N . LEU A 1 509 ? -15.821 -9.148 7.245 1.00 94.56 509 LEU A N 1
ATOM 3873 C CA . LEU A 1 509 ? -15.941 -10.574 7.580 1.00 94.56 509 LEU A CA 1
ATOM 3874 C C . LEU A 1 509 ? -16.541 -11.360 6.411 1.00 94.56 509 LEU A C 1
ATOM 3876 O O . LEU A 1 509 ? -16.103 -12.482 6.156 1.00 94.56 509 LEU A O 1
ATOM 3880 N N . GLN A 1 510 ? -17.465 -10.758 5.657 1.00 93.75 510 GLN A N 1
ATOM 3881 C CA . GLN A 1 510 ? -17.927 -11.325 4.388 1.00 93.75 510 GLN A CA 1
ATOM 3882 C C . GLN A 1 510 ? -16.764 -11.452 3.394 1.00 93.75 510 GLN A C 1
ATOM 3884 O O . GLN A 1 510 ? -16.566 -12.520 2.826 1.00 93.75 510 GLN A O 1
ATOM 3889 N N . ALA A 1 511 ? -15.916 -10.425 3.276 1.00 94.81 511 ALA A N 1
ATOM 3890 C CA . ALA A 1 511 ? -14.709 -10.463 2.450 1.00 94.81 511 ALA A CA 1
ATOM 3891 C C . ALA A 1 511 ? -13.712 -11.556 2.887 1.00 94.81 511 ALA A C 1
ATOM 3893 O O . ALA A 1 511 ? -13.093 -12.210 2.048 1.00 94.81 511 ALA A O 1
ATOM 3894 N N . VAL A 1 512 ? -13.565 -11.802 4.194 1.00 96.00 512 VAL A N 1
ATOM 3895 C CA . VAL A 1 512 ? -12.774 -12.935 4.703 1.00 96.00 512 VAL A CA 1
ATOM 3896 C C . VAL A 1 512 ? -13.388 -14.268 4.269 1.00 96.00 512 VAL A C 1
ATOM 3898 O O . VAL A 1 512 ? -12.673 -15.121 3.744 1.00 96.00 512 VAL A O 1
ATOM 3901 N N . ARG A 1 513 ? -14.700 -14.451 4.463 1.00 94.62 513 ARG A N 1
ATOM 3902 C CA . ARG A 1 513 ? -15.423 -15.670 4.065 1.00 94.62 513 ARG A CA 1
ATOM 3903 C C . ARG A 1 513 ? -15.269 -15.943 2.568 1.00 94.62 513 ARG A C 1
ATOM 3905 O O . ARG A 1 513 ? -14.952 -17.065 2.178 1.00 94.62 513 ARG A O 1
ATOM 3912 N N . ALA A 1 514 ? -15.429 -14.905 1.761 1.00 93.62 514 ALA A N 1
ATOM 3913 C CA . ALA A 1 514 ? -15.207 -14.875 0.325 1.00 93.62 514 ALA A CA 1
ATOM 3914 C C . ALA A 1 514 ? -13.815 -15.388 -0.082 1.00 93.62 514 ALA A C 1
ATOM 3916 O O . ALA A 1 514 ? -13.700 -16.350 -0.841 1.00 93.62 514 ALA A O 1
ATOM 3917 N N . VAL A 1 515 ? -12.753 -14.789 0.470 1.00 95.19 515 VAL A N 1
ATOM 3918 C CA . VAL A 1 515 ? -11.361 -15.167 0.171 1.00 95.19 515 VAL A CA 1
ATOM 3919 C C . VAL A 1 515 ? -11.073 -16.616 0.571 1.00 95.19 515 VAL A C 1
ATOM 3921 O O . VAL A 1 515 ? -10.416 -17.344 -0.173 1.00 95.19 515 VAL A O 1
ATOM 3924 N N . LEU A 1 516 ? -11.574 -17.064 1.727 1.00 94.75 516 LEU A N 1
ATOM 3925 C CA . LEU A 1 516 ? -11.378 -18.441 2.190 1.00 94.75 516 LEU A CA 1
ATOM 3926 C C . LEU A 1 516 ? -12.115 -19.448 1.304 1.00 94.75 516 LEU A C 1
ATOM 3928 O O . LEU A 1 516 ? -11.527 -20.457 0.916 1.00 94.75 516 LEU A O 1
ATOM 3932 N N . SER A 1 517 ? -13.359 -19.150 0.934 1.00 93.31 517 SER A N 1
ATOM 3933 C CA . SER A 1 517 ? -14.176 -20.010 0.068 1.00 93.31 517 SER A CA 1
ATOM 3934 C C . SER A 1 517 ? -13.560 -20.141 -1.328 1.00 93.31 517 SER A C 1
ATOM 3936 O O . SER A 1 517 ? -13.420 -21.253 -1.844 1.00 93.31 517 SER A O 1
ATOM 3938 N N . TYR A 1 518 ? -13.102 -19.026 -1.912 1.00 93.69 518 TYR A N 1
ATOM 3939 C CA . TYR A 1 518 ? -12.369 -19.033 -3.180 1.00 93.69 518 TYR A CA 1
ATOM 3940 C C . TYR A 1 518 ? -11.054 -19.816 -3.065 1.00 93.69 518 TYR A C 1
ATOM 3942 O O . TYR A 1 518 ? -10.749 -20.649 -3.916 1.00 93.69 518 TYR A O 1
ATOM 3950 N N . GLY A 1 519 ? -10.295 -19.608 -1.984 1.00 93.06 519 GLY A N 1
ATOM 3951 C CA . GLY A 1 519 ? -9.049 -20.327 -1.716 1.00 93.06 519 GLY A CA 1
ATOM 3952 C C . GLY A 1 519 ? -9.217 -21.844 -1.664 1.00 93.06 519 GLY A C 1
ATOM 3953 O O . GLY A 1 519 ? -8.417 -22.572 -2.252 1.00 93.06 519 GLY A O 1
ATOM 3954 N N . LEU A 1 520 ? -10.279 -22.328 -1.014 1.00 92.75 520 LEU A N 1
ATOM 3955 C CA . LEU A 1 520 ? -10.610 -23.753 -0.984 1.00 92.75 520 LEU A CA 1
ATOM 3956 C C . LEU A 1 520 ? -11.070 -24.276 -2.349 1.00 92.75 520 LEU A C 1
ATOM 3958 O O . LEU A 1 520 ? -10.716 -25.396 -2.721 1.00 92.75 520 LEU A O 1
ATOM 3962 N N . ALA A 1 521 ? -11.829 -23.482 -3.108 1.00 92.38 521 ALA A N 1
ATOM 3963 C CA . ALA A 1 521 ? -12.256 -23.838 -4.459 1.00 92.38 521 ALA A CA 1
ATOM 3964 C C . ALA A 1 521 ? -11.075 -23.972 -5.428 1.00 92.38 521 ALA A C 1
ATOM 3966 O O . ALA A 1 521 ? -10.978 -24.976 -6.134 1.00 92.38 521 ALA A O 1
ATOM 3967 N N . ASP A 1 522 ? -10.154 -23.009 -5.423 1.00 92.19 522 ASP A N 1
ATOM 3968 C CA . ASP A 1 522 ? -8.952 -23.031 -6.258 1.00 92.19 522 ASP A CA 1
ATOM 3969 C C . ASP A 1 522 ? -8.031 -24.201 -5.888 1.00 92.19 522 ASP A C 1
ATOM 3971 O O . ASP A 1 522 ? -7.565 -24.925 -6.764 1.00 92.19 522 ASP A O 1
ATOM 3975 N N . ALA A 1 523 ? -7.841 -24.456 -4.591 1.00 89.81 523 ALA A N 1
ATOM 3976 C CA . ALA A 1 523 ? -7.067 -25.597 -4.114 1.00 89.81 523 ALA A CA 1
ATOM 3977 C C . ALA A 1 523 ? -7.666 -26.941 -4.554 1.00 89.81 523 ALA A C 1
ATOM 3979 O O . ALA A 1 523 ? -6.945 -27.814 -5.035 1.00 89.81 523 ALA A O 1
ATOM 3980 N N . ALA A 1 524 ? -8.987 -27.103 -4.425 1.00 90.25 524 ALA A N 1
ATOM 3981 C CA . ALA A 1 524 ? -9.682 -28.308 -4.867 1.00 90.25 524 ALA A CA 1
ATOM 3982 C C . ALA A 1 524 ? -9.600 -28.493 -6.392 1.00 90.25 524 ALA A C 1
ATOM 3984 O O . ALA A 1 524 ? -9.453 -29.621 -6.864 1.00 90.25 524 ALA A O 1
ATOM 3985 N N . ARG A 1 525 ? -9.658 -27.396 -7.161 1.00 90.94 525 ARG A N 1
ATOM 3986 C CA . ARG A 1 525 ? -9.493 -27.407 -8.620 1.00 90.94 525 ARG A CA 1
ATOM 3987 C C . ARG A 1 525 ? -8.091 -27.864 -9.022 1.00 90.94 525 ARG A C 1
ATOM 3989 O O . ARG A 1 525 ? -7.977 -28.794 -9.812 1.00 90.94 525 ARG A O 1
ATOM 3996 N N . LEU A 1 526 ? -7.044 -27.279 -8.439 1.00 87.06 526 LEU A N 1
ATOM 3997 C CA . LEU A 1 526 ? -5.655 -27.654 -8.729 1.00 87.06 526 LEU A CA 1
ATOM 3998 C C . LEU A 1 526 ? -5.360 -29.106 -8.332 1.00 87.06 526 LEU A C 1
ATOM 4000 O O . LEU A 1 526 ? -4.724 -29.831 -9.091 1.00 87.06 526 LEU A O 1
ATOM 4004 N N . ALA A 1 527 ? -5.887 -29.569 -7.195 1.00 86.25 527 ALA A N 1
ATOM 4005 C CA . ALA A 1 527 ? -5.775 -30.970 -6.795 1.00 86.25 527 ALA A CA 1
ATOM 4006 C C . ALA A 1 527 ? -6.483 -31.915 -7.787 1.00 86.25 527 ALA A C 1
ATOM 4008 O O . ALA A 1 527 ? -6.000 -33.014 -8.060 1.00 86.25 527 ALA A O 1
ATOM 4009 N N . ALA A 1 528 ? -7.627 -31.511 -8.348 1.00 88.38 528 ALA A N 1
ATOM 4010 C CA . ALA A 1 528 ? -8.312 -32.285 -9.381 1.00 88.38 528 ALA A CA 1
ATOM 4011 C C . ALA A 1 528 ? -7.521 -32.315 -10.703 1.00 88.38 528 ALA A C 1
ATOM 4013 O O . ALA A 1 528 ? -7.429 -33.373 -11.323 1.00 88.38 528 ALA A O 1
ATOM 4014 N N . GLU A 1 529 ? -6.921 -31.191 -11.106 1.00 87.69 529 GLU A N 1
ATOM 4015 C CA . GLU A 1 529 ? -6.053 -31.087 -12.288 1.00 87.69 529 GLU A CA 1
ATOM 4016 C C . GLU A 1 529 ? -4.782 -31.946 -12.138 1.00 87.69 529 GLU A C 1
ATOM 4018 O O . GLU A 1 529 ? -4.432 -32.681 -13.061 1.00 87.69 529 GLU A O 1
ATOM 4023 N N . GLU A 1 530 ? -4.138 -31.943 -10.966 1.00 85.12 530 GLU A N 1
ATOM 4024 C CA . GLU A 1 530 ? -2.956 -32.771 -10.670 1.00 85.12 530 GLU A CA 1
ATOM 4025 C C . GLU A 1 530 ? -3.280 -34.273 -10.730 1.00 85.12 530 GLU A C 1
ATOM 4027 O O . GLU A 1 530 ? -2.548 -35.049 -11.354 1.00 85.12 530 GLU A O 1
ATOM 4032 N N . ASN A 1 531 ? -4.418 -34.678 -10.154 1.00 84.31 531 ASN A N 1
ATOM 4033 C CA . ASN A 1 531 ? -4.906 -36.059 -10.206 1.00 84.31 531 ASN A CA 1
ATOM 4034 C C . ASN A 1 531 ? -5.322 -36.486 -11.625 1.00 84.31 531 ASN A C 1
ATOM 4036 O O . ASN A 1 531 ? -5.193 -37.656 -11.977 1.00 84.31 531 ASN A O 1
ATOM 4040 N N . ALA A 1 532 ? -5.826 -35.566 -12.451 1.00 85.81 532 ALA A N 1
ATOM 4041 C CA . ALA A 1 532 ? -6.155 -35.852 -13.846 1.00 85.81 532 ALA A CA 1
ATOM 4042 C C . ALA A 1 532 ? -4.893 -35.949 -14.725 1.00 85.81 532 ALA A C 1
ATOM 4044 O O . ALA A 1 532 ? -4.807 -36.824 -15.588 1.00 85.81 532 ALA A O 1
ATOM 4045 N N . GLY A 1 533 ? -3.900 -35.084 -14.490 1.00 78.00 533 GLY A N 1
ATOM 4046 C CA . GLY A 1 533 ? -2.642 -35.042 -15.239 1.00 78.00 533 GLY A CA 1
ATOM 4047 C C . GLY A 1 533 ? -1.737 -36.250 -14.988 1.00 78.00 533 GLY A C 1
ATOM 4048 O O . GLY A 1 533 ? -1.140 -36.774 -15.930 1.00 78.00 533 GLY A O 1
ATOM 4049 N N . THR A 1 534 ? -1.698 -36.760 -13.752 1.00 70.81 534 THR A N 1
ATOM 4050 C CA . THR A 1 534 ? -0.966 -38.000 -13.420 1.00 70.81 534 THR A CA 1
ATOM 4051 C C . THR A 1 534 ? -1.496 -39.217 -14.179 1.00 70.81 534 THR A C 1
ATOM 4053 O O . THR A 1 534 ? -0.723 -40.108 -14.508 1.00 70.81 534 THR A O 1
ATOM 4056 N N . VAL A 1 535 ? -2.784 -39.240 -14.535 1.00 64.88 535 VAL A N 1
ATOM 4057 C CA . VAL A 1 535 ? -3.383 -40.338 -15.312 1.00 64.88 535 VAL A CA 1
ATOM 4058 C C . VAL A 1 535 ? -3.019 -40.260 -16.803 1.00 64.88 535 VAL A C 1
ATOM 4060 O O . VAL A 1 535 ? -2.984 -41.286 -17.478 1.00 64.88 535 VAL A O 1
ATOM 4063 N N . ALA A 1 536 ? -2.722 -39.068 -17.332 1.00 60.66 536 ALA A N 1
ATOM 4064 C CA . ALA A 1 536 ? -2.409 -38.878 -18.750 1.00 60.66 536 ALA A CA 1
ATOM 4065 C C . ALA A 1 536 ? -0.936 -39.177 -19.099 1.00 60.66 536 ALA A C 1
ATOM 4067 O O . ALA A 1 536 ? -0.664 -39.724 -20.170 1.00 60.66 536 ALA A O 1
ATOM 4068 N N . MET A 1 537 ? 0.014 -38.869 -18.205 1.00 55.84 537 MET A N 1
ATOM 4069 C CA . MET A 1 537 ? 1.452 -39.058 -18.472 1.00 55.84 537 MET A CA 1
ATOM 4070 C C . MET A 1 537 ? 1.905 -40.526 -18.533 1.00 55.84 537 MET A C 1
ATOM 4072 O O . MET A 1 537 ? 2.957 -40.801 -19.104 1.00 55.84 537 MET A O 1
ATOM 4076 N N . ASP A 1 538 ? 1.110 -41.474 -18.037 1.00 57.59 538 ASP A N 1
ATOM 4077 C CA . ASP A 1 538 ? 1.440 -42.906 -18.092 1.00 57.59 538 ASP A CA 1
ATOM 4078 C C . ASP A 1 538 ? 1.188 -43.556 -19.473 1.00 57.59 538 ASP A C 1
ATOM 4080 O O . ASP A 1 538 ? 1.394 -44.761 -19.627 1.00 57.59 538 ASP A O 1
ATOM 4084 N N . THR A 1 539 ? 0.747 -42.801 -20.495 1.00 58.75 539 THR A N 1
ATOM 4085 C CA . THR A 1 539 ? 0.259 -43.393 -21.761 1.00 58.75 539 THR A CA 1
ATOM 4086 C C . THR A 1 539 ? 1.020 -43.079 -23.055 1.00 58.75 539 THR A C 1
ATOM 4088 O O . THR A 1 539 ? 0.617 -43.625 -24.079 1.00 58.75 539 THR A O 1
ATOM 4091 N N . ASP A 1 540 ? 2.133 -42.329 -23.069 1.00 55.56 540 ASP A N 1
ATOM 4092 C CA . ASP A 1 540 ? 2.849 -42.078 -24.340 1.00 55.56 540 ASP A CA 1
ATOM 4093 C C . ASP A 1 540 ? 4.391 -42.113 -24.242 1.00 55.56 540 ASP A C 1
ATOM 4095 O O . ASP A 1 540 ? 5.056 -41.217 -23.723 1.00 55.56 540 ASP A O 1
ATOM 4099 N N . GLU A 1 541 ? 4.977 -43.179 -24.798 1.00 57.91 541 GLU A N 1
ATOM 4100 C CA . GLU A 1 541 ? 6.416 -43.384 -24.984 1.00 57.91 541 GLU A CA 1
ATOM 4101 C C . GLU A 1 541 ? 6.969 -42.505 -26.127 1.00 57.91 541 GLU A C 1
ATOM 4103 O O . GLU A 1 541 ? 7.242 -43.015 -27.213 1.00 57.91 541 GLU A O 1
ATOM 4108 N N . LYS A 1 542 ? 7.210 -41.201 -25.921 1.00 56.25 542 LYS A N 1
ATOM 4109 C CA . LYS A 1 542 ? 8.136 -40.434 -26.789 1.00 56.25 542 LYS A CA 1
ATOM 4110 C C . LYS A 1 542 ? 8.992 -39.438 -26.009 1.00 56.25 542 LYS A C 1
ATOM 4112 O O . LYS A 1 542 ? 8.618 -38.297 -25.775 1.00 56.25 542 LYS A O 1
ATOM 4117 N N . LYS A 1 543 ? 10.188 -39.919 -25.662 1.00 58.25 543 LYS A N 1
ATOM 4118 C CA . LYS A 1 543 ? 11.381 -39.134 -25.324 1.00 58.25 543 LYS A CA 1
ATOM 4119 C C . LYS A 1 543 ? 11.787 -38.282 -26.531 1.00 58.25 543 LYS A C 1
ATOM 4121 O O . LYS A 1 543 ? 11.908 -38.848 -27.613 1.00 58.25 543 LYS A O 1
ATOM 4126 N N . ASP A 1 544 ? 11.972 -36.973 -26.345 1.00 53.50 544 ASP A N 1
ATOM 4127 C CA . ASP A 1 544 ? 13.241 -36.286 -26.678 1.00 53.50 544 ASP A CA 1
ATOM 4128 C C . ASP A 1 544 ? 13.213 -34.746 -26.529 1.00 53.50 544 ASP A C 1
ATOM 4130 O O . ASP A 1 544 ? 14.278 -34.142 -26.556 1.00 53.50 544 ASP A O 1
ATOM 4134 N N . ASP A 1 545 ? 12.082 -34.107 -26.199 1.00 54.12 545 ASP A N 1
ATOM 4135 C CA . ASP A 1 545 ? 12.028 -32.641 -25.968 1.00 54.12 545 ASP A CA 1
ATOM 4136 C C . ASP A 1 545 ? 11.928 -32.243 -24.470 1.00 54.12 545 ASP A C 1
ATOM 4138 O O . ASP A 1 545 ? 11.383 -31.208 -24.092 1.00 54.12 545 ASP A O 1
ATOM 4142 N N . GLN A 1 546 ? 12.491 -33.070 -23.579 1.00 47.81 546 GLN A N 1
ATOM 4143 C CA . GLN A 1 546 ? 12.337 -33.023 -22.110 1.00 47.81 546 GLN A CA 1
ATOM 4144 C C . GLN A 1 546 ? 13.091 -31.877 -21.384 1.00 47.81 546 GLN A C 1
ATOM 4146 O O . GLN A 1 546 ? 13.423 -32.014 -20.210 1.00 47.81 546 GLN A O 1
ATOM 4151 N N . ALA A 1 547 ? 13.401 -30.760 -22.045 1.00 51.22 547 ALA A N 1
ATOM 4152 C CA . ALA A 1 547 ? 14.112 -29.639 -21.412 1.00 51.22 547 ALA A CA 1
ATOM 4153 C C . ALA A 1 547 ? 13.191 -28.499 -20.934 1.00 51.22 547 ALA A C 1
ATOM 4155 O O . ALA A 1 547 ? 13.669 -27.581 -20.269 1.00 51.22 547 ALA A O 1
ATOM 4156 N N . GLU A 1 548 ? 11.890 -28.527 -21.251 1.00 47.97 548 GLU A N 1
ATOM 4157 C CA . GLU A 1 548 ? 11.033 -27.341 -21.086 1.00 47.97 548 GLU A CA 1
ATOM 4158 C C . GLU A 1 548 ? 10.093 -27.337 -19.862 1.00 47.97 548 GLU A C 1
ATOM 4160 O O . GLU A 1 548 ? 9.391 -26.350 -19.648 1.00 47.97 548 GLU A O 1
ATOM 4165 N N . ILE A 1 549 ? 10.072 -28.364 -18.998 1.00 51.41 549 ILE A N 1
ATOM 4166 C CA . ILE A 1 549 ? 9.075 -28.428 -17.904 1.00 51.41 549 ILE A CA 1
ATOM 4167 C C . ILE A 1 549 ? 9.659 -28.956 -16.578 1.00 51.41 549 ILE A C 1
ATOM 4169 O O . ILE A 1 549 ? 9.191 -29.944 -16.032 1.00 51.41 549 ILE A O 1
ATOM 4173 N N . ASP A 1 550 ? 10.657 -28.262 -16.024 1.00 48.75 550 ASP A N 1
ATOM 4174 C CA . ASP A 1 550 ? 11.080 -28.424 -14.611 1.00 48.75 550 ASP A CA 1
ATOM 4175 C C . ASP A 1 550 ? 10.493 -27.336 -13.687 1.00 48.75 550 ASP A C 1
ATOM 4177 O O . ASP A 1 550 ? 10.826 -27.233 -12.503 1.00 48.75 550 ASP A O 1
ATOM 4181 N N . ALA A 1 551 ? 9.586 -26.498 -14.199 1.00 56.03 551 ALA A N 1
ATOM 4182 C CA . ALA A 1 551 ? 8.818 -25.597 -13.352 1.00 56.03 551 ALA A CA 1
ATOM 4183 C C . ALA A 1 551 ? 7.769 -26.428 -12.607 1.00 56.03 551 ALA A C 1
ATOM 4185 O O . ALA A 1 551 ? 6.694 -26.689 -13.141 1.00 56.03 551 ALA A O 1
ATOM 4186 N N . GLY A 1 552 ? 8.115 -26.886 -11.400 1.00 62.06 552 GLY A N 1
ATOM 4187 C CA . GLY A 1 552 ? 7.201 -27.641 -10.547 1.00 62.06 552 GLY A CA 1
ATOM 4188 C C . GLY A 1 552 ? 5.815 -26.979 -10.489 1.00 62.06 552 GLY A C 1
ATOM 4189 O O . GLY A 1 552 ? 5.734 -25.745 -10.494 1.00 62.06 552 GLY A O 1
ATOM 4190 N N . PRO A 1 553 ? 4.731 -27.774 -10.464 1.00 64.19 553 PRO A N 1
ATOM 4191 C CA . PRO A 1 553 ? 3.375 -27.268 -10.616 1.00 64.19 553 PRO A CA 1
ATOM 4192 C C . PRO A 1 553 ? 3.090 -26.186 -9.575 1.00 64.19 553 PRO A C 1
ATOM 4194 O O . PRO A 1 553 ? 3.327 -26.361 -8.374 1.00 64.19 553 PRO A O 1
ATOM 4197 N N . GLN A 1 554 ? 2.606 -25.040 -10.049 1.00 65.44 554 GLN A N 1
ATOM 4198 C CA . GLN A 1 554 ? 2.187 -23.951 -9.184 1.00 65.44 554 GLN A CA 1
ATOM 4199 C C . GLN A 1 554 ? 1.040 -24.448 -8.296 1.00 65.44 554 GLN A C 1
ATOM 4201 O O . GLN A 1 554 ? -0.045 -24.759 -8.774 1.00 65.44 554 GLN A O 1
ATOM 4206 N N . ARG A 1 555 ? 1.289 -24.528 -6.985 1.00 78.44 555 ARG A N 1
ATOM 4207 C CA . ARG A 1 555 ? 0.355 -25.154 -6.033 1.00 78.44 555 ARG A CA 1
ATOM 4208 C C . ARG A 1 555 ? -0.871 -24.305 -5.693 1.00 78.44 555 ARG A C 1
ATOM 4210 O O . ARG A 1 555 ? -1.783 -24.824 -5.063 1.00 78.44 555 ARG A O 1
ATOM 4217 N N . LEU A 1 556 ? -0.862 -23.012 -6.035 1.00 84.75 556 LEU A N 1
ATOM 4218 C CA . LEU A 1 556 ? -1.926 -22.038 -5.758 1.00 84.75 556 LEU A CA 1
ATOM 4219 C C . LEU A 1 556 ? -1.979 -20.973 -6.847 1.00 84.75 556 LEU A C 1
ATOM 4221 O O . LEU A 1 556 ? -0.927 -20.481 -7.266 1.00 84.75 556 LEU A O 1
ATOM 4225 N N . SER A 1 557 ? -3.174 -20.520 -7.228 1.00 88.75 557 SER A N 1
ATOM 4226 C CA . SER A 1 557 ? -3.295 -19.321 -8.061 1.00 88.75 557 SER A CA 1
ATOM 4227 C C . SER A 1 557 ? -2.692 -18.091 -7.367 1.00 88.75 557 SER A C 1
ATOM 4229 O O . SER A 1 557 ? -2.637 -17.991 -6.135 1.00 88.75 557 SER A O 1
ATOM 4231 N N . ARG A 1 558 ? -2.259 -17.099 -8.158 1.00 86.88 558 ARG A N 1
ATOM 4232 C CA . ARG A 1 558 ? -1.736 -15.829 -7.623 1.00 86.88 558 ARG A CA 1
ATOM 4233 C C . ARG A 1 558 ? -2.770 -15.104 -6.754 1.00 86.88 558 ARG A C 1
ATOM 4235 O O . ARG A 1 558 ? -2.398 -14.484 -5.756 1.00 86.88 558 ARG A O 1
ATOM 4242 N N . ALA A 1 559 ? -4.050 -15.207 -7.112 1.00 90.62 559 ALA A N 1
ATOM 4243 C CA . ALA A 1 559 ? -5.144 -14.629 -6.344 1.00 90.62 559 ALA A CA 1
ATOM 4244 C C . ALA A 1 559 ? -5.171 -15.187 -4.917 1.00 90.62 559 ALA A C 1
ATOM 4246 O O . ALA A 1 559 ? -5.142 -14.415 -3.962 1.00 90.62 559 ALA A O 1
ATOM 4247 N N . VAL A 1 560 ? -5.110 -16.512 -4.752 1.00 91.25 560 VAL A N 1
ATOM 4248 C CA . VAL A 1 560 ? -5.088 -17.155 -3.427 1.00 91.25 560 VAL A CA 1
ATOM 4249 C C . VAL A 1 560 ? -3.794 -16.859 -2.683 1.00 91.25 560 VAL A C 1
ATOM 4251 O O . VAL A 1 560 ? -3.834 -16.466 -1.520 1.00 91.25 560 VAL A O 1
ATOM 4254 N N . ALA A 1 561 ? -2.645 -16.977 -3.353 1.00 89.44 561 ALA A N 1
ATOM 4255 C CA . ALA A 1 561 ? -1.342 -16.743 -2.732 1.00 89.44 561 ALA A CA 1
ATOM 4256 C C . ALA A 1 561 ? -1.194 -15.321 -2.160 1.00 89.44 561 ALA A C 1
ATOM 4258 O O . ALA A 1 561 ? -0.521 -15.132 -1.149 1.00 89.44 561 ALA A O 1
ATOM 4259 N N . SER A 1 562 ? -1.828 -14.329 -2.791 1.00 88.56 562 SER A N 1
ATOM 4260 C CA . SER A 1 562 ? -1.786 -12.932 -2.346 1.00 88.56 562 SER A CA 1
ATOM 4261 C C . SER A 1 562 ? -2.880 -12.556 -1.340 1.00 88.56 562 SER A C 1
ATOM 4263 O O . SER A 1 562 ? -2.679 -11.618 -0.576 1.00 88.56 562 SER A O 1
ATOM 4265 N N . SER A 1 563 ? -4.014 -13.264 -1.308 1.00 94.69 563 SER A N 1
ATOM 4266 C CA . SER A 1 563 ? -5.178 -12.891 -0.487 1.00 94.69 563 SER A CA 1
ATOM 4267 C C . SER A 1 563 ? -5.340 -13.711 0.791 1.00 94.69 563 SER A C 1
ATOM 4269 O O . SER A 1 563 ? -5.672 -13.163 1.847 1.00 94.69 563 SER A O 1
ATOM 4271 N N . LEU A 1 564 ? -5.065 -15.016 0.722 1.00 94.38 564 LEU A N 1
ATOM 4272 C CA . LEU A 1 564 ? -5.259 -15.950 1.826 1.00 94.38 564 LEU A CA 1
ATOM 4273 C C . LEU A 1 564 ? -4.463 -15.573 3.091 1.00 94.38 564 LEU A C 1
ATOM 4275 O O . LEU A 1 564 ? -5.051 -15.629 4.176 1.00 94.38 564 LEU A O 1
ATOM 4279 N N . PRO A 1 565 ? -3.182 -15.144 3.014 1.00 93.75 565 PRO A N 1
ATOM 4280 C CA . PRO A 1 565 ? -2.428 -14.764 4.209 1.00 93.75 565 PRO A CA 1
ATOM 4281 C C . PRO A 1 565 ? -3.102 -13.645 5.008 1.00 93.75 565 PRO A C 1
ATOM 4283 O O . PRO A 1 565 ? -3.202 -13.738 6.229 1.00 93.75 565 PRO A O 1
ATOM 4286 N N . SER A 1 566 ? -3.623 -12.620 4.331 1.00 94.31 566 SER A N 1
ATOM 4287 C CA . SER A 1 566 ? -4.277 -11.478 4.976 1.00 94.31 566 SER A CA 1
ATOM 4288 C C . SER A 1 566 ? -5.624 -11.853 5.594 1.00 94.31 566 SER A C 1
ATOM 4290 O O . SER A 1 566 ? -5.933 -11.404 6.696 1.00 94.31 566 SER A O 1
ATOM 4292 N N . ALA A 1 567 ? -6.402 -12.723 4.943 1.00 96.50 567 ALA A N 1
ATOM 4293 C CA . ALA A 1 567 ? -7.646 -13.237 5.515 1.00 96.50 567 ALA A CA 1
ATOM 4294 C C . ALA A 1 567 ? -7.393 -14.052 6.796 1.00 96.50 567 ALA A C 1
ATOM 4296 O O . ALA A 1 567 ? -8.041 -13.827 7.820 1.00 96.50 567 ALA A O 1
ATOM 4297 N N . LEU A 1 568 ? -6.404 -14.953 6.766 1.00 95.12 568 LEU A N 1
ATOM 4298 C CA . LEU A 1 568 ? -6.025 -15.763 7.925 1.00 95.12 568 LEU A CA 1
ATOM 4299 C C . LEU A 1 568 ? -5.442 -14.915 9.061 1.00 95.12 568 LEU A C 1
ATOM 4301 O O . LEU A 1 568 ? -5.803 -15.123 10.220 1.00 95.12 568 LEU A O 1
ATOM 4305 N N . ALA A 1 569 ? -4.577 -13.947 8.746 1.00 93.12 569 ALA A N 1
ATOM 4306 C CA . ALA A 1 569 ? -4.013 -13.030 9.732 1.00 93.12 569 ALA A CA 1
ATOM 4307 C C . ALA A 1 569 ? -5.110 -12.195 10.410 1.00 93.12 569 ALA A C 1
ATOM 4309 O O . ALA A 1 569 ? -5.111 -12.065 11.634 1.00 93.12 569 ALA A O 1
ATOM 4310 N N . LEU A 1 570 ? -6.103 -11.708 9.654 1.00 95.12 570 LEU A N 1
ATOM 4311 C CA . LEU A 1 570 ? -7.228 -10.967 10.226 1.00 95.12 570 LEU A CA 1
ATOM 4312 C C . LEU A 1 570 ? -8.104 -11.840 11.127 1.00 95.12 570 LEU A C 1
ATOM 4314 O O . LEU A 1 570 ? -8.403 -11.427 12.247 1.00 95.12 570 LEU A O 1
ATOM 4318 N N . LEU A 1 571 ? -8.467 -13.054 10.699 1.00 95.38 571 LEU A N 1
ATOM 4319 C CA . LEU A 1 571 ? -9.211 -13.983 11.558 1.00 95.38 571 LEU A CA 1
ATOM 4320 C C . LEU A 1 571 ? -8.453 -14.285 12.841 1.00 95.38 571 LEU A C 1
ATOM 4322 O O . LEU A 1 571 ? -9.020 -14.193 13.927 1.00 95.38 571 LEU A O 1
ATOM 4326 N N . ARG A 1 572 ? -7.159 -14.593 12.731 1.00 93.38 572 ARG A N 1
ATOM 4327 C CA . ARG A 1 572 ? -6.309 -14.857 13.890 1.00 93.38 572 ARG A CA 1
ATOM 4328 C C . ARG A 1 572 ? -6.280 -13.672 14.844 1.00 93.38 572 ARG A C 1
ATOM 4330 O O . ARG A 1 572 ? -6.359 -13.842 16.057 1.00 93.38 572 ARG A O 1
ATOM 4337 N N . ARG A 1 573 ? -6.164 -12.469 14.289 1.00 92.38 573 ARG A N 1
ATOM 4338 C CA . ARG A 1 573 ? -6.118 -11.222 15.041 1.00 92.38 573 ARG A CA 1
ATOM 4339 C C . ARG A 1 573 ? -7.417 -10.963 15.802 1.00 92.38 573 ARG A C 1
ATOM 4341 O O . ARG A 1 573 ? -7.349 -10.546 16.952 1.00 92.38 573 ARG A O 1
ATOM 4348 N N . LEU A 1 574 ? -8.568 -11.227 15.187 1.00 94.00 574 LEU A N 1
ATOM 4349 C CA . LEU A 1 574 ? -9.888 -11.068 15.812 1.00 94.00 574 LEU A CA 1
ATOM 4350 C C . LEU A 1 574 ? -10.236 -12.219 16.771 1.00 94.00 574 LEU A C 1
ATOM 4352 O O . LEU A 1 574 ? -11.003 -12.029 17.709 1.00 94.00 574 LEU A O 1
ATOM 4356 N N . ALA A 1 575 ? -9.636 -13.392 16.571 1.00 92.62 575 ALA A N 1
ATOM 4357 C CA . ALA A 1 575 ? -9.718 -14.532 17.478 1.00 92.62 575 ALA A CA 1
ATOM 4358 C C . ALA A 1 575 ? -8.753 -14.431 18.670 1.00 92.62 575 ALA A C 1
ATOM 4360 O O . ALA A 1 575 ? -8.833 -15.246 19.591 1.00 92.62 575 ALA A O 1
ATOM 4361 N N . ALA A 1 576 ? -7.821 -13.476 18.674 1.00 87.75 576 ALA A N 1
ATOM 4362 C CA . ALA A 1 576 ? -6.836 -13.352 19.739 1.00 87.75 576 ALA A CA 1
ATOM 4363 C C . ALA A 1 576 ? -7.515 -13.063 21.087 1.00 87.75 576 ALA A C 1
ATOM 4365 O O . ALA A 1 576 ? -8.416 -12.232 21.181 1.00 87.75 576 ALA A O 1
ATOM 4366 N N . PHE A 1 577 ? -7.053 -13.738 22.142 1.00 80.00 577 PHE A N 1
ATOM 4367 C CA . PHE A 1 577 ? -7.517 -13.512 23.508 1.00 80.00 577 PHE A CA 1
ATOM 4368 C C . PHE A 1 577 ? -6.369 -12.995 24.396 1.00 80.00 577 PHE A C 1
ATOM 4370 O O . PHE A 1 577 ? -5.315 -13.640 24.446 1.00 80.00 577 PHE A O 1
ATOM 4377 N N . PRO A 1 578 ? -6.556 -11.875 25.124 1.00 85.38 578 PRO A N 1
ATOM 4378 C CA . PRO A 1 578 ? -7.729 -10.993 25.086 1.00 85.38 578 PRO A CA 1
ATOM 4379 C C . PRO A 1 578 ? -7.779 -10.149 23.796 1.00 85.38 578 PRO A C 1
ATOM 4381 O O . PRO A 1 578 ? -6.743 -9.671 23.335 1.00 85.38 578 PRO A O 1
ATOM 4384 N N . LEU A 1 579 ? -8.981 -9.939 23.241 1.00 87.50 579 LEU A N 1
ATOM 4385 C CA . LEU A 1 579 ? -9.192 -9.060 22.077 1.00 87.50 579 LEU A CA 1
ATOM 4386 C C . LEU A 1 579 ? -9.051 -7.582 22.470 1.00 87.50 579 LEU A C 1
ATOM 4388 O O . LEU A 1 579 ? -8.420 -6.791 21.769 1.00 87.50 579 LEU A O 1
ATOM 4392 N N . VAL A 1 580 ? -9.646 -7.226 23.611 1.00 87.12 580 VAL A N 1
ATOM 4393 C CA . VAL A 1 580 ? -9.620 -5.881 24.188 1.00 87.12 580 VAL A CA 1
ATOM 4394 C C . VAL A 1 580 ? -8.567 -5.850 25.289 1.00 87.12 580 VAL A C 1
ATOM 4396 O O . VAL A 1 580 ? -8.680 -6.559 26.290 1.00 87.12 580 VAL A O 1
ATOM 4399 N N . ASP A 1 581 ? -7.528 -5.035 25.112 1.00 87.75 581 ASP A N 1
ATOM 4400 C CA . ASP A 1 581 ? -6.506 -4.878 26.145 1.00 87.75 581 ASP A CA 1
ATOM 4401 C C . ASP A 1 581 ? -7.052 -4.141 27.384 1.00 87.75 581 ASP A C 1
ATOM 4403 O O . ASP A 1 581 ? -8.061 -3.434 27.342 1.00 87.75 581 ASP A O 1
ATOM 4407 N N . THR A 1 582 ? -6.384 -4.310 28.526 1.00 86.25 582 THR A N 1
ATOM 4408 C CA . THR A 1 582 ? -6.825 -3.733 29.808 1.00 86.25 582 THR A CA 1
ATOM 4409 C C . THR A 1 582 ? -6.881 -2.206 29.784 1.00 86.25 582 THR A C 1
ATOM 4411 O O . THR A 1 582 ? -7.743 -1.608 30.433 1.00 86.25 582 THR A O 1
ATOM 4414 N N . ALA A 1 583 ? -5.990 -1.565 29.021 1.00 85.81 583 ALA A N 1
ATOM 4415 C CA . ALA A 1 583 ? -6.034 -0.127 28.802 1.00 85.81 583 ALA A CA 1
ATOM 4416 C C . ALA A 1 583 ? -7.325 0.264 28.072 1.00 85.81 583 ALA A C 1
ATOM 4418 O O . ALA A 1 583 ? -7.961 1.246 28.452 1.00 85.81 583 ALA A O 1
ATOM 4419 N N . SER A 1 584 ? -7.737 -0.541 27.093 1.00 87.62 584 SER A N 1
ATOM 4420 C CA . SER A 1 584 ? -8.925 -0.339 26.280 1.00 87.62 584 SER A CA 1
ATOM 4421 C C . SER A 1 584 ? -10.214 -0.489 27.052 1.00 87.62 584 SER A C 1
ATOM 4423 O O . SER A 1 584 ? -11.052 0.407 27.009 1.00 87.62 584 SER A O 1
ATOM 4425 N N . VAL A 1 585 ? -10.320 -1.547 27.855 1.00 87.88 585 VAL A N 1
ATOM 4426 C CA . VAL A 1 585 ? -11.443 -1.729 28.783 1.00 87.88 585 VAL A CA 1
ATOM 4427 C C . VAL A 1 585 ? -11.579 -0.525 29.717 1.00 87.88 585 VAL A C 1
ATOM 4429 O O . VAL A 1 585 ? -12.677 -0.010 29.917 1.00 87.88 585 VAL A O 1
ATOM 4432 N N . SER A 1 586 ? -10.459 -0.039 30.260 1.00 87.62 586 SER A N 1
ATOM 4433 C CA . SER A 1 586 ? -10.444 1.078 31.208 1.00 87.62 586 SER A CA 1
ATOM 4434 C C . SER A 1 586 ? -10.975 2.383 30.611 1.00 87.62 586 SER A C 1
ATOM 4436 O O . SER A 1 586 ? -11.778 3.057 31.252 1.00 87.62 586 SER A O 1
ATOM 4438 N N . TRP A 1 587 ? -10.573 2.757 29.390 1.00 87.75 587 TRP A N 1
ATOM 4439 C CA . TRP A 1 587 ? -11.074 4.004 28.800 1.00 87.75 587 TRP A CA 1
ATOM 4440 C C . TRP A 1 587 ? -12.468 3.859 28.182 1.00 87.75 587 TRP A C 1
ATOM 4442 O O . TRP A 1 587 ? -13.232 4.819 28.264 1.00 87.75 587 TRP A O 1
ATOM 4452 N N . LEU A 1 588 ? -12.813 2.697 27.611 1.00 88.25 588 LEU A N 1
ATOM 4453 C CA . LEU A 1 588 ? -14.138 2.443 27.031 1.00 88.25 588 LEU A CA 1
ATOM 4454 C C . LEU A 1 588 ? -15.233 2.452 28.102 1.00 88.25 588 LEU A C 1
ATOM 4456 O O . LEU A 1 588 ? -16.261 3.088 27.907 1.00 88.25 588 LEU A O 1
ATOM 4460 N N . SER A 1 589 ? -14.978 1.837 29.260 1.00 86.62 589 SER A N 1
ATOM 4461 C CA . SER A 1 589 ? -15.913 1.838 30.399 1.00 86.62 589 SER A CA 1
ATOM 4462 C C . SER A 1 589 ? -16.103 3.212 31.055 1.00 86.62 589 SER A C 1
ATOM 4464 O O . SER A 1 589 ? -17.088 3.433 31.750 1.00 86.62 589 SER A O 1
ATOM 4466 N N . GLN A 1 590 ? -15.170 4.146 30.849 1.00 86.00 590 GLN A N 1
ATOM 4467 C CA . GLN A 1 590 ? -15.224 5.505 31.406 1.00 86.00 590 GLN A CA 1
ATOM 4468 C C . GLN A 1 590 ? -15.641 6.561 30.373 1.00 86.00 590 GLN A C 1
ATOM 4470 O O . GLN A 1 590 ? -15.704 7.755 30.688 1.00 86.00 590 GLN A O 1
ATOM 4475 N N . MET A 1 591 ? -15.886 6.136 29.132 1.00 87.19 591 MET A N 1
ATOM 4476 C CA . MET A 1 591 ? -16.284 7.008 28.038 1.00 87.19 591 MET A CA 1
ATOM 4477 C C . MET A 1 591 ? -17.662 7.612 28.328 1.00 87.19 591 MET A C 1
ATOM 4479 O O . MET A 1 591 ? -18.576 6.934 28.779 1.00 87.19 591 MET A O 1
ATOM 4483 N N . LYS A 1 592 ? -17.825 8.912 28.070 1.00 88.44 592 LYS A N 1
ATOM 4484 C CA . LYS A 1 592 ? -19.123 9.583 28.228 1.00 88.44 592 LYS A CA 1
ATOM 4485 C C . LYS A 1 592 ? -20.079 9.140 27.122 1.00 88.44 592 LYS A C 1
ATOM 4487 O O . LYS A 1 592 ? -19.643 9.027 25.981 1.00 88.44 592 LYS A O 1
ATOM 4492 N N . ASP A 1 593 ? -21.382 9.078 27.400 1.00 87.19 593 ASP A N 1
ATOM 4493 C CA . ASP A 1 593 ? -22.405 8.737 26.391 1.00 87.19 593 ASP A CA 1
ATOM 4494 C C . ASP A 1 593 ? -22.276 9.560 25.102 1.00 87.19 593 ASP A C 1
ATOM 4496 O O . ASP A 1 593 ? -22.350 9.033 23.999 1.00 87.19 593 ASP A O 1
ATOM 4500 N N . LYS A 1 594 ? -22.014 10.870 25.221 1.00 88.75 594 LYS A N 1
ATOM 4501 C CA . LYS A 1 594 ? -21.836 11.758 24.057 1.00 88.75 594 LYS A CA 1
ATOM 4502 C C . LYS A 1 594 ? -20.647 11.359 23.183 1.00 88.75 594 LYS A C 1
ATOM 4504 O O . LYS A 1 594 ? -20.712 11.495 21.965 1.00 88.75 594 LYS A O 1
ATOM 4509 N N . ASP A 1 595 ? -19.570 10.913 23.814 1.00 89.00 595 ASP A N 1
ATOM 4510 C CA . ASP A 1 595 ? -18.354 10.464 23.144 1.00 89.00 595 ASP A CA 1
ATOM 4511 C C . ASP A 1 595 ? -18.577 9.068 22.544 1.00 89.00 595 ASP A C 1
ATOM 4513 O O . ASP A 1 595 ? -18.182 8.821 21.408 1.00 89.00 595 ASP A O 1
ATOM 4517 N N . ALA A 1 596 ? -19.307 8.200 23.249 1.00 87.88 596 ALA A N 1
ATOM 4518 C CA . ALA A 1 596 ? -19.713 6.886 22.768 1.00 87.88 596 ALA A CA 1
ATOM 4519 C C . ALA A 1 596 ? -20.591 6.984 21.514 1.00 87.88 596 ALA A C 1
ATOM 4521 O O . ALA A 1 596 ? -20.259 6.416 20.480 1.00 87.88 596 ALA A O 1
ATOM 4522 N N . VAL A 1 597 ? -21.655 7.789 21.557 1.00 88.81 597 VAL A N 1
ATOM 4523 C CA . VAL A 1 597 ? -22.548 8.044 20.415 1.00 88.81 597 VAL A CA 1
ATOM 4524 C C . VAL A 1 597 ? -21.774 8.577 19.207 1.00 88.81 597 VAL A C 1
ATOM 4526 O O . VAL A 1 597 ? -22.011 8.144 18.080 1.00 88.81 597 VAL A O 1
ATOM 4529 N N . ARG A 1 598 ? -20.817 9.489 19.432 1.00 89.44 598 ARG A N 1
ATOM 4530 C CA . ARG A 1 598 ? -19.941 10.005 18.369 1.00 89.44 598 ARG A CA 1
ATOM 4531 C C . ARG A 1 598 ? -19.039 8.925 17.787 1.00 89.44 598 ARG A C 1
ATOM 4533 O O . ARG A 1 598 ? -18.910 8.861 16.571 1.00 89.44 598 ARG A O 1
ATOM 4540 N N . LEU A 1 599 ? -18.435 8.081 18.626 1.00 87.62 599 LEU A N 1
ATOM 4541 C CA . LEU A 1 599 ? -17.595 6.974 18.164 1.00 87.62 599 LEU A CA 1
ATOM 4542 C C . LEU A 1 599 ? -18.383 5.983 17.311 1.00 87.62 599 LEU A C 1
ATOM 4544 O O . LEU A 1 599 ? -17.876 5.508 16.296 1.00 87.62 599 LEU A O 1
ATOM 4548 N N . LEU A 1 600 ? -19.610 5.689 17.737 1.00 86.31 600 LEU A N 1
ATOM 4549 C CA . LEU A 1 600 ? -20.492 4.744 17.073 1.00 86.31 600 LEU A CA 1
ATOM 4550 C C . LEU A 1 600 ? -21.058 5.283 15.769 1.00 86.31 600 LEU A C 1
ATOM 4552 O O . LEU A 1 600 ? -21.449 4.478 14.944 1.00 86.31 600 LEU A O 1
ATOM 4556 N N . GLY A 1 601 ? -21.097 6.603 15.559 1.00 82.75 601 GLY A N 1
ATOM 4557 C CA . GLY A 1 601 ? -21.736 7.198 14.381 1.00 82.75 601 GLY A CA 1
ATOM 4558 C C . GLY A 1 601 ? -23.255 7.003 14.346 1.00 82.75 601 GLY A C 1
ATOM 4559 O O . GLY A 1 601 ? -23.870 7.187 13.304 1.00 82.75 601 GLY A O 1
ATOM 4560 N N . LEU A 1 602 ? -23.868 6.665 15.485 1.00 82.00 602 LEU A N 1
ATOM 4561 C CA . LEU A 1 602 ? -25.294 6.360 15.609 1.00 82.00 602 LEU A CA 1
ATOM 4562 C C . LEU A 1 602 ? -26.006 7.486 16.378 1.00 82.00 602 LEU A C 1
ATOM 4564 O O . LEU A 1 602 ? -26.289 7.333 17.570 1.00 82.00 602 LEU A O 1
ATOM 4568 N N . PRO A 1 603 ? -26.308 8.638 15.741 1.00 79.06 603 PRO A N 1
ATOM 4569 C CA . PRO A 1 603 ? -26.930 9.780 16.416 1.00 79.06 603 PRO A CA 1
ATOM 4570 C C . PRO A 1 603 ? -28.313 9.450 16.992 1.00 79.06 603 PRO A C 1
ATOM 4572 O O . PRO A 1 603 ? -28.777 10.128 17.907 1.00 79.06 603 PRO A O 1
ATOM 4575 N N . GLU A 1 604 ? -28.967 8.399 16.497 1.00 80.06 604 GLU A N 1
ATOM 4576 C CA . GLU A 1 604 ? -30.267 7.939 16.986 1.00 80.06 604 GLU A CA 1
ATOM 4577 C C . GLU A 1 604 ? -30.217 7.441 18.436 1.00 80.06 604 GLU A C 1
ATOM 4579 O O . GLU A 1 604 ? -31.164 7.671 19.190 1.00 80.06 604 GLU A O 1
ATOM 4584 N N . LEU A 1 605 ? -29.085 6.868 18.866 1.00 73.75 605 LEU A N 1
ATOM 4585 C CA . LEU A 1 605 ? -28.872 6.422 20.249 1.00 73.75 605 LEU A CA 1
ATOM 4586 C C . LEU A 1 605 ? -28.818 7.589 21.248 1.00 73.75 605 LEU A C 1
ATOM 4588 O O . LEU A 1 605 ? -29.041 7.385 22.438 1.00 73.75 605 LEU A O 1
ATOM 4592 N N . ALA A 1 606 ? -28.614 8.829 20.784 1.00 71.94 606 ALA A N 1
ATOM 4593 C CA . ALA A 1 606 ? -28.630 10.013 21.645 1.00 71.94 606 ALA A CA 1
ATOM 4594 C C . ALA A 1 606 ? -30.010 10.304 22.272 1.00 71.94 606 ALA A C 1
ATOM 4596 O O . ALA A 1 606 ? -30.106 11.132 23.179 1.00 71.94 606 ALA A O 1
ATOM 4597 N N . LYS A 1 607 ? -31.086 9.659 21.797 1.00 80.56 607 LYS A N 1
ATOM 4598 C CA . LYS A 1 607 ? -32.475 9.897 22.225 1.00 80.56 607 LYS A CA 1
ATOM 4599 C C . LYS A 1 607 ? -32.878 9.123 23.493 1.00 80.56 607 LYS A C 1
ATOM 4601 O O . LYS A 1 607 ? -34.008 8.658 23.588 1.00 80.56 607 LYS A O 1
ATOM 4606 N N . GLY A 1 608 ? -31.986 9.018 24.480 1.00 74.94 608 GLY A N 1
ATOM 4607 C CA . GLY A 1 608 ? -32.347 8.581 25.838 1.00 74.94 608 GLY A CA 1
ATOM 4608 C C . GLY A 1 608 ? -31.876 7.191 26.269 1.00 74.94 608 GLY A C 1
ATOM 4609 O O . GLY A 1 608 ? -32.246 6.771 27.360 1.00 74.94 608 GLY A O 1
ATOM 4610 N N . LYS A 1 609 ? -31.044 6.499 25.478 1.00 78.62 609 LYS A N 1
ATOM 4611 C CA . LYS A 1 609 ? -30.351 5.284 25.935 1.00 78.62 609 LYS A CA 1
ATOM 4612 C C . LYS A 1 609 ? -28.969 5.641 26.482 1.00 78.62 609 LYS A C 1
ATOM 4614 O O . LYS A 1 609 ? -28.228 6.390 25.846 1.00 78.62 609 LYS A O 1
ATOM 4619 N N . THR A 1 610 ? -28.630 5.114 27.653 1.00 81.19 610 THR A N 1
ATOM 4620 C CA . THR A 1 610 ? -27.263 5.151 28.192 1.00 81.19 610 THR A CA 1
ATOM 4621 C C . THR A 1 610 ? -26.398 4.169 27.411 1.00 81.19 610 THR A C 1
ATOM 4623 O O . THR A 1 610 ? -26.833 3.054 27.123 1.00 81.19 610 THR A O 1
ATOM 4626 N N . VAL A 1 611 ? -25.190 4.580 27.029 1.00 83.56 611 VAL A N 1
ATOM 4627 C CA . VAL A 1 611 ? -24.276 3.735 26.254 1.00 83.56 611 VAL A CA 1
ATOM 4628 C C . VAL A 1 611 ? -23.214 3.205 27.205 1.00 83.56 611 VAL A C 1
ATOM 4630 O O . VAL A 1 611 ? -22.218 3.871 27.477 1.00 83.56 611 VAL A O 1
ATOM 4633 N N . GLU A 1 612 ? -23.434 1.998 27.719 1.00 86.19 612 GLU A N 1
ATOM 4634 C CA . GLU A 1 612 ? -22.455 1.291 28.543 1.00 86.19 612 GLU A CA 1
ATOM 4635 C C . GLU A 1 612 ? -21.712 0.246 27.709 1.00 86.19 612 GLU A C 1
ATOM 4637 O O . GLU A 1 612 ? -22.319 -0.643 27.113 1.00 86.19 612 GLU A O 1
ATOM 4642 N N . PHE A 1 613 ? -20.382 0.355 27.671 1.00 87.25 613 PHE A N 1
ATOM 4643 C CA . PHE A 1 613 ? -19.537 -0.607 26.972 1.00 87.25 613 PHE A CA 1
ATOM 4644 C C . PHE A 1 613 ? -19.186 -1.786 27.883 1.00 87.25 613 PHE A C 1
ATOM 4646 O O . PHE A 1 613 ? -18.425 -1.635 28.845 1.00 87.25 613 PHE A O 1
ATOM 4653 N N . ASP A 1 614 ? -19.668 -2.974 27.527 1.00 89.50 614 ASP A N 1
ATOM 4654 C CA . ASP A 1 614 ? -19.266 -4.238 28.136 1.00 89.50 614 ASP A CA 1
ATOM 4655 C C . ASP A 1 614 ? -18.220 -4.922 27.249 1.00 89.50 614 ASP A C 1
ATOM 4657 O O . ASP A 1 614 ? -18.521 -5.566 26.240 1.00 89.50 614 ASP A O 1
ATOM 4661 N N . ALA A 1 615 ? -16.957 -4.814 27.664 1.00 88.56 615 ALA A N 1
ATOM 4662 C CA . ALA A 1 615 ? -15.831 -5.404 26.950 1.00 88.56 615 ALA A CA 1
ATOM 4663 C C . ALA A 1 615 ? -15.941 -6.925 26.788 1.00 88.56 615 ALA A C 1
ATOM 4665 O O . ALA A 1 615 ? -15.462 -7.468 25.789 1.00 88.56 615 ALA A O 1
ATOM 4666 N N . SER A 1 616 ? -16.537 -7.615 27.762 1.00 88.00 616 SER A N 1
ATOM 4667 C CA . SER A 1 616 ? -16.668 -9.068 27.745 1.00 88.00 616 SER A CA 1
ATOM 4668 C C . SER A 1 616 ? -17.728 -9.509 26.743 1.00 88.00 616 SER A C 1
ATOM 4670 O O . SER A 1 616 ? -17.457 -10.368 25.900 1.00 88.00 616 SER A O 1
ATOM 4672 N N . GLN A 1 617 ? -18.887 -8.846 26.752 1.00 89.56 617 GLN A N 1
ATOM 4673 C CA . GLN A 1 617 ? -19.956 -9.090 25.794 1.00 89.56 617 GLN A CA 1
ATOM 4674 C C . GLN A 1 617 ? -19.525 -8.701 24.376 1.00 89.56 617 GLN A C 1
ATOM 4676 O O . GLN A 1 617 ? -19.764 -9.466 23.445 1.00 89.56 617 GLN A O 1
ATOM 4681 N N . PHE A 1 618 ? -18.827 -7.572 24.214 1.00 91.50 618 PHE A N 1
ATOM 4682 C CA . PHE A 1 618 ? -18.293 -7.142 22.921 1.00 91.50 618 PHE A CA 1
ATOM 4683 C C . PHE A 1 618 ? -17.301 -8.170 22.365 1.00 91.50 618 PHE A C 1
ATOM 4685 O O . PHE A 1 618 ? -17.430 -8.612 21.224 1.00 91.50 618 PHE A O 1
ATOM 4692 N N . THR A 1 619 ? -16.334 -8.596 23.187 1.00 91.00 619 THR A N 1
ATOM 4693 C CA . THR A 1 619 ? -15.333 -9.602 22.800 1.00 91.00 619 THR A CA 1
ATOM 4694 C C . THR A 1 619 ? -16.004 -10.906 22.389 1.00 91.00 619 THR A C 1
ATOM 4696 O O . THR A 1 619 ? -15.704 -11.437 21.321 1.00 91.00 619 THR A O 1
ATOM 4699 N N . ARG A 1 620 ? -16.963 -11.381 23.191 1.00 90.19 620 ARG A N 1
ATOM 4700 C CA . ARG A 1 620 ? -17.735 -12.587 22.896 1.00 90.19 620 ARG A CA 1
ATOM 4701 C C . ARG A 1 620 ? -18.494 -12.461 21.581 1.00 90.19 620 ARG A C 1
ATOM 4703 O O . ARG A 1 620 ? -18.429 -13.378 20.772 1.00 90.19 620 ARG A O 1
ATOM 4710 N N . ALA A 1 621 ? -19.185 -11.350 21.348 1.00 91.25 621 ALA A N 1
ATOM 4711 C CA . ALA A 1 621 ? -19.954 -11.141 20.127 1.00 91.25 621 ALA A CA 1
ATOM 4712 C C . ALA A 1 621 ? -19.047 -11.169 18.880 1.00 91.25 621 ALA A C 1
ATOM 4714 O O . ALA A 1 621 ? -19.339 -11.877 17.918 1.00 91.25 621 ALA A O 1
ATOM 4715 N N . VAL A 1 622 ? -17.888 -10.496 18.925 1.00 93.12 622 VAL A N 1
ATOM 4716 C CA . VAL A 1 622 ? -16.901 -10.536 17.829 1.00 93.12 622 VAL A CA 1
ATOM 4717 C C . VAL A 1 622 ? -16.380 -11.958 17.604 1.00 93.12 622 VAL A C 1
ATOM 4719 O O . VAL A 1 622 ? -16.339 -12.430 16.468 1.00 93.12 622 VAL A O 1
ATOM 4722 N N . GLN A 1 623 ? -16.015 -12.664 18.675 1.00 92.19 623 GLN A N 1
ATOM 4723 C CA . GLN A 1 623 ? -15.511 -14.037 18.594 1.00 92.19 623 GLN A CA 1
ATOM 4724 C C . GLN A 1 623 ? -16.563 -15.012 18.056 1.00 92.19 623 GLN A C 1
ATOM 4726 O O . GLN A 1 623 ? -16.207 -15.922 17.312 1.00 92.19 623 GLN A O 1
ATOM 4731 N N . MET A 1 624 ? -17.844 -14.819 18.379 1.00 92.00 624 MET A N 1
ATOM 4732 C CA . MET A 1 624 ? -18.937 -15.629 17.839 1.00 92.00 624 MET A CA 1
ATOM 4733 C C . MET A 1 624 ? -19.075 -15.458 16.324 1.00 92.00 624 MET A C 1
ATOM 4735 O O . MET A 1 624 ? -19.219 -16.457 15.625 1.00 92.00 624 MET A O 1
ATOM 4739 N N . GLU A 1 625 ? -18.974 -14.237 15.794 1.00 93.38 625 GLU A N 1
ATOM 4740 C CA . GLU A 1 625 ? -19.017 -14.015 14.339 1.00 93.38 625 GLU A CA 1
ATOM 4741 C C . GLU A 1 625 ? -17.785 -14.561 13.620 1.00 93.38 625 GLU A C 1
ATOM 4743 O O . GLU A 1 625 ? -17.904 -15.219 12.589 1.00 93.38 625 GLU A O 1
ATOM 4748 N N . VAL A 1 626 ? -16.596 -14.374 14.198 1.00 94.75 626 VAL A N 1
ATOM 4749 C CA . VAL A 1 626 ? -15.371 -15.035 13.721 1.00 94.75 626 VAL A CA 1
ATOM 4750 C C . VAL A 1 626 ? -15.547 -16.560 13.731 1.00 94.75 626 VAL A C 1
ATOM 4752 O O . VAL A 1 626 ? -15.136 -17.243 12.794 1.00 94.75 626 VAL A O 1
ATOM 4755 N N . GLY A 1 627 ? -16.207 -17.091 14.763 1.00 94.69 627 GLY A N 1
ATOM 4756 C CA . GLY A 1 627 ? -16.584 -18.494 14.891 1.00 94.69 627 GLY A CA 1
ATOM 4757 C C . GLY A 1 627 ? -17.524 -18.977 13.790 1.00 94.69 627 GLY A C 1
ATOM 4758 O O . GLY A 1 627 ? -17.332 -20.082 13.291 1.00 94.69 627 GLY A O 1
ATOM 4759 N N . LYS A 1 628 ? -18.494 -18.159 13.362 1.00 94.31 628 LYS A N 1
ATOM 4760 C CA . LYS A 1 628 ? -19.377 -18.481 12.228 1.00 94.31 628 LYS A CA 1
ATOM 4761 C C . LYS A 1 628 ? -18.595 -18.575 10.921 1.00 94.31 628 LYS A C 1
ATOM 4763 O O . LYS A 1 628 ? -18.715 -19.578 10.229 1.00 94.31 628 LYS A O 1
ATOM 4768 N N . VAL A 1 629 ? -17.721 -17.604 10.639 1.00 94.38 629 VAL A N 1
ATOM 4769 C CA . VAL A 1 629 ? -16.847 -17.651 9.450 1.00 94.38 629 VAL A CA 1
ATOM 4770 C C . VAL A 1 629 ? -15.962 -18.902 9.474 1.00 94.38 629 VAL A C 1
ATOM 4772 O O . VAL A 1 629 ? -15.828 -19.594 8.469 1.00 94.38 629 VAL A O 1
ATOM 4775 N N . ALA A 1 630 ? -15.383 -19.232 10.630 1.00 94.06 630 ALA A N 1
ATOM 4776 C CA . ALA A 1 630 ? -14.603 -20.453 10.810 1.00 94.06 630 ALA A CA 1
ATOM 4777 C C . ALA A 1 630 ? -15.437 -21.729 10.587 1.00 94.06 630 ALA A C 1
ATOM 4779 O O . ALA A 1 630 ? -14.953 -22.674 9.962 1.00 94.06 630 ALA A O 1
ATOM 4780 N N . LEU A 1 631 ? -16.678 -21.758 11.078 1.00 94.06 631 LEU A N 1
ATOM 4781 C CA . LEU A 1 631 ? -17.594 -22.883 10.906 1.00 94.06 631 LEU A CA 1
ATOM 4782 C C . LEU A 1 631 ? -17.955 -23.098 9.434 1.00 94.06 631 LEU A C 1
ATOM 4784 O O . LEU A 1 631 ? -17.920 -24.240 8.985 1.00 94.06 631 LEU A O 1
ATOM 4788 N N . ASP A 1 632 ? -18.223 -22.027 8.683 1.00 92.88 632 ASP A N 1
ATOM 4789 C CA . ASP A 1 632 ? -18.507 -22.097 7.243 1.00 92.88 632 ASP A CA 1
ATOM 4790 C C . ASP A 1 632 ? -17.344 -22.751 6.483 1.00 92.88 632 ASP A C 1
ATOM 4792 O O . ASP A 1 632 ? -17.543 -23.645 5.662 1.00 92.88 632 ASP A O 1
ATOM 4796 N N . VAL A 1 633 ? -16.110 -22.365 6.815 1.00 90.94 633 VAL A N 1
ATOM 4797 C CA . VAL A 1 633 ? -14.892 -22.900 6.188 1.00 90.94 633 VAL A CA 1
ATOM 4798 C C . VAL A 1 633 ? -14.657 -24.370 6.548 1.00 90.94 633 VAL A C 1
ATOM 4800 O O . VAL A 1 633 ? -14.217 -25.150 5.706 1.00 90.94 633 VAL A O 1
ATOM 4803 N N . VAL A 1 634 ? -14.955 -24.775 7.787 1.00 91.31 634 VAL A N 1
ATOM 4804 C CA . VAL A 1 634 ? -14.860 -26.182 8.225 1.00 91.31 634 VAL A CA 1
ATOM 4805 C C . VAL A 1 634 ? -15.968 -27.043 7.615 1.00 91.31 634 VAL A C 1
ATOM 4807 O O . VAL A 1 634 ? -15.748 -28.227 7.351 1.00 91.31 634 VAL A O 1
ATOM 4810 N N . GLY A 1 635 ? -17.150 -26.460 7.416 1.00 92.81 635 GLY A N 1
ATOM 4811 C CA . GLY A 1 635 ? -18.295 -27.097 6.773 1.00 92.81 635 GLY A CA 1
ATOM 4812 C C . GLY A 1 635 ? -18.132 -27.261 5.262 1.00 92.81 635 GLY A C 1
ATOM 4813 O O . GLY A 1 635 ? -18.811 -28.101 4.671 1.00 92.81 635 GLY A O 1
ATOM 4814 N N . ASP A 1 636 ? -17.219 -26.518 4.629 1.00 92.75 636 ASP A N 1
ATOM 4815 C CA . ASP A 1 636 ? -16.958 -26.644 3.199 1.00 92.75 636 ASP A CA 1
ATOM 4816 C C . ASP A 1 636 ? -16.317 -28.005 2.875 1.00 92.75 636 ASP A C 1
ATOM 4818 O O . ASP A 1 636 ? -15.158 -28.293 3.190 1.00 92.75 636 ASP A O 1
ATOM 4822 N N . GLY A 1 637 ? -17.070 -28.856 2.174 1.00 91.44 637 GLY A N 1
ATOM 4823 C CA . GLY A 1 637 ? -16.608 -30.171 1.736 1.00 91.44 637 GLY A CA 1
ATOM 4824 C C . GLY A 1 637 ? -15.356 -30.135 0.847 1.00 91.44 637 GLY A C 1
ATOM 4825 O O . GLY A 1 637 ? -14.695 -31.165 0.706 1.00 91.44 637 GLY A O 1
ATOM 4826 N N . LYS A 1 638 ? -14.997 -28.984 0.261 1.00 91.31 638 LYS A N 1
ATOM 4827 C CA . LYS A 1 638 ? -13.747 -28.788 -0.493 1.00 91.31 638 LYS A CA 1
ATOM 4828 C C . LYS A 1 638 ? -12.513 -28.884 0.406 1.00 91.31 638 LYS A C 1
ATOM 4830 O O . LYS A 1 638 ? -11.493 -29.403 -0.043 1.00 91.31 638 LYS A O 1
ATOM 4835 N N . LEU A 1 639 ? -12.619 -28.495 1.681 1.00 88.25 639 LEU A N 1
ATOM 4836 C CA . LEU A 1 639 ? -11.533 -28.613 2.658 1.00 88.25 639 LEU A CA 1
ATOM 4837 C C . LEU A 1 639 ? -11.071 -30.072 2.808 1.00 88.25 639 LEU A C 1
ATOM 4839 O O . LEU A 1 639 ? -9.876 -30.363 2.771 1.00 88.25 639 LEU A O 1
ATOM 4843 N N . ALA A 1 640 ? -12.026 -31.001 2.917 1.00 84.94 640 ALA A N 1
ATOM 4844 C CA . ALA A 1 640 ? -11.759 -32.432 3.064 1.00 84.94 640 ALA A CA 1
ATOM 4845 C C . ALA A 1 640 ? -11.303 -33.113 1.760 1.00 84.94 640 ALA A C 1
ATOM 4847 O O . ALA A 1 640 ? -10.676 -34.170 1.807 1.00 84.94 640 ALA A O 1
ATOM 4848 N N . LYS A 1 641 ? -11.617 -32.529 0.595 1.00 82.44 641 LYS A N 1
ATOM 4849 C CA . LYS A 1 641 ? -11.377 -33.124 -0.732 1.00 82.44 641 LYS A CA 1
ATOM 4850 C C . LYS A 1 641 ? -9.964 -32.919 -1.287 1.00 82.44 641 LYS A C 1
ATOM 4852 O O . LYS A 1 641 ? -9.710 -33.359 -2.403 1.00 82.44 641 LYS A O 1
ATOM 4857 N N . GLY A 1 642 ? -9.048 -32.321 -0.524 1.00 73.25 642 GLY A N 1
ATOM 4858 C CA . GLY A 1 642 ? -7.629 -32.287 -0.895 1.00 73.25 642 GLY A CA 1
ATOM 4859 C C . GLY A 1 642 ? -6.993 -30.903 -0.944 1.00 73.25 642 GLY A C 1
ATOM 4860 O O . GLY A 1 642 ? -6.136 -30.674 -1.792 1.00 73.25 642 GLY A O 1
ATOM 4861 N N . ALA A 1 643 ? -7.366 -29.983 -0.046 1.00 84.12 643 ALA A N 1
ATOM 4862 C CA . ALA A 1 643 ? -6.570 -28.770 0.127 1.00 84.12 643 ALA A CA 1
ATOM 4863 C C . ALA A 1 643 ? -5.107 -29.151 0.469 1.00 84.12 643 ALA A C 1
ATOM 4865 O O . ALA A 1 643 ? -4.882 -30.048 1.287 1.00 84.12 643 ALA A O 1
ATOM 4866 N N . PRO A 1 644 ? -4.095 -28.509 -0.138 1.00 84.00 644 PRO A N 1
ATOM 4867 C CA . PRO A 1 644 ? -2.705 -28.872 0.081 1.00 84.00 644 PRO A CA 1
ATOM 4868 C C . PRO A 1 644 ? -2.266 -28.488 1.500 1.00 84.00 644 PRO A C 1
ATOM 4870 O O . PRO A 1 644 ? -2.812 -27.571 2.124 1.00 84.00 644 PRO A O 1
ATOM 4873 N N . SER A 1 645 ? -1.250 -29.177 2.025 1.00 83.50 645 SER A N 1
ATOM 4874 C CA . SER A 1 645 ? -0.787 -29.009 3.413 1.00 83.50 645 SER A CA 1
ATOM 4875 C C . SER A 1 645 ? -0.405 -27.566 3.758 1.00 83.50 645 SER A C 1
ATOM 4877 O O . SER A 1 645 ? -0.660 -27.116 4.874 1.00 83.50 645 SER A O 1
ATOM 4879 N N . ASN A 1 646 ? 0.131 -26.812 2.793 1.00 79.88 646 ASN A N 1
ATOM 4880 C CA . ASN A 1 646 ? 0.492 -25.403 2.959 1.00 79.88 646 ASN A CA 1
ATOM 4881 C C . ASN A 1 646 ? -0.716 -24.451 3.079 1.00 79.88 646 AS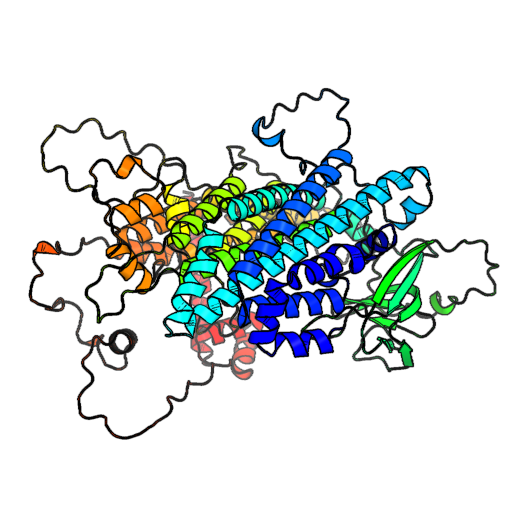N A C 1
ATOM 4883 O O . ASN A 1 646 ? -0.523 -23.330 3.539 1.00 79.88 646 ASN A O 1
ATOM 4887 N N . ILE A 1 647 ? -1.936 -24.868 2.712 1.00 85.56 647 ILE A N 1
ATOM 4888 C CA . ILE A 1 647 ? -3.180 -24.152 3.061 1.00 85.56 647 ILE A CA 1
ATOM 4889 C C . ILE A 1 647 ? -3.760 -24.697 4.365 1.00 85.56 647 ILE A C 1
ATOM 4891 O O . ILE A 1 647 ? -4.117 -23.928 5.260 1.00 85.56 647 ILE A O 1
ATOM 4895 N N . LEU A 1 648 ? -3.860 -26.027 4.470 1.00 87.50 648 LEU A N 1
ATOM 4896 C CA . LEU A 1 648 ? -4.505 -26.690 5.601 1.00 87.50 648 LEU A CA 1
ATOM 4897 C C . LEU A 1 648 ? -3.852 -26.317 6.927 1.00 87.50 648 LEU A C 1
ATOM 4899 O O . LEU A 1 648 ? -4.553 -26.023 7.888 1.00 87.50 648 LEU A O 1
ATOM 4903 N N . HIS A 1 649 ? -2.521 -26.314 6.993 1.00 88.88 649 HIS A N 1
ATOM 4904 C CA . HIS A 1 649 ? -1.815 -26.094 8.248 1.00 88.88 649 HIS A CA 1
ATOM 4905 C C . HIS A 1 649 ? -2.053 -24.686 8.835 1.00 88.88 649 HIS A C 1
ATOM 4907 O O . HIS A 1 649 ? -2.504 -24.605 9.984 1.00 88.88 649 HIS A O 1
ATOM 4913 N N . PRO A 1 650 ? -1.852 -23.578 8.087 1.00 89.38 650 PRO A N 1
ATOM 4914 C CA . PRO A 1 650 ? -2.223 -22.244 8.561 1.00 89.38 650 PRO A CA 1
ATOM 4915 C C . PRO A 1 650 ? -3.698 -22.124 8.951 1.00 89.38 650 PRO A C 1
ATOM 4917 O O . PRO A 1 650 ? -4.011 -21.535 9.984 1.00 89.38 650 PRO A O 1
ATOM 4920 N N . LEU A 1 651 ? -4.602 -22.713 8.163 1.00 91.19 651 LEU A N 1
ATOM 4921 C CA . LEU A 1 651 ? -6.033 -22.662 8.442 1.00 91.19 651 LEU A CA 1
ATOM 4922 C C . LEU A 1 651 ? -6.385 -23.389 9.749 1.00 91.19 651 LEU A C 1
ATOM 4924 O O . LEU A 1 651 ? -7.070 -22.826 10.597 1.00 91.19 651 LEU A O 1
ATOM 4928 N N . LEU A 1 652 ? -5.864 -24.599 9.960 1.00 90.31 652 LEU A N 1
ATOM 4929 C CA . LEU A 1 652 ? -6.066 -25.367 11.193 1.00 90.31 652 LEU A CA 1
ATOM 4930 C C . LEU A 1 652 ? -5.492 -24.649 12.420 1.00 90.31 652 LEU A C 1
ATOM 4932 O O . LEU A 1 652 ? -6.109 -24.681 13.485 1.00 90.31 652 LEU A O 1
ATOM 4936 N N . CYS A 1 653 ? -4.359 -23.953 12.276 1.00 90.19 653 CYS A N 1
ATOM 4937 C CA . CYS A 1 653 ? -3.824 -23.095 13.335 1.00 90.19 653 CYS A CA 1
ATOM 4938 C C . CYS A 1 653 ? -4.820 -21.994 13.727 1.00 90.19 653 CYS A C 1
ATOM 4940 O O . CYS A 1 653 ? -5.079 -21.798 14.914 1.00 90.19 653 CYS A O 1
ATOM 4942 N N . VAL A 1 654 ? -5.398 -21.299 12.740 1.00 90.56 654 VAL A N 1
ATOM 4943 C CA . VAL A 1 654 ? -6.404 -20.252 12.983 1.00 90.56 654 VAL A CA 1
ATOM 4944 C C . VAL A 1 654 ? -7.657 -20.841 13.624 1.00 90.56 654 VAL A C 1
ATOM 4946 O O . VAL A 1 654 ? -8.139 -20.295 14.608 1.00 90.56 654 VAL A O 1
ATOM 4949 N N . LEU A 1 655 ? -8.149 -21.983 13.140 1.00 92.44 655 LEU A N 1
ATOM 4950 C CA . LEU A 1 655 ? -9.304 -22.668 13.727 1.00 92.44 655 LEU A CA 1
ATOM 4951 C C . LEU A 1 655 ? -9.058 -23.065 15.189 1.00 92.44 655 LEU A C 1
ATOM 4953 O O . LEU A 1 655 ? -9.943 -22.903 16.027 1.00 92.44 655 LEU A O 1
ATOM 4957 N N . GLY A 1 656 ? -7.851 -23.532 15.519 1.00 91.88 656 GLY A N 1
ATOM 4958 C CA . GLY A 1 656 ? -7.453 -23.807 16.899 1.00 91.88 656 GLY A CA 1
ATOM 4959 C C . GLY A 1 656 ? -7.467 -22.556 17.783 1.00 91.88 656 GLY A C 1
ATOM 4960 O O . GLY A 1 656 ? -7.960 -22.612 18.911 1.00 91.88 656 GLY A O 1
ATOM 4961 N N . ASP A 1 657 ? -6.975 -21.425 17.265 1.00 89.88 657 ASP A N 1
ATOM 4962 C CA . ASP A 1 657 ? -7.015 -20.132 17.958 1.00 89.88 657 ASP A CA 1
ATOM 4963 C C . ASP A 1 657 ? -8.473 -19.653 18.154 1.00 89.88 657 ASP A C 1
ATOM 4965 O O . ASP A 1 657 ? -8.829 -19.231 19.255 1.00 89.88 657 ASP A O 1
ATOM 4969 N N . VAL A 1 658 ? -9.346 -19.807 17.147 1.00 91.75 658 VAL A N 1
ATOM 4970 C CA . VAL A 1 658 ? -10.785 -19.477 17.217 1.00 91.75 658 VAL A CA 1
ATOM 4971 C C . VAL A 1 658 ? -11.514 -20.326 18.254 1.00 91.75 658 VAL A C 1
ATOM 4973 O O . VAL A 1 658 ? -12.221 -19.777 19.095 1.00 91.75 658 VAL A O 1
ATOM 4976 N N . LEU A 1 659 ? -11.331 -21.650 18.248 1.00 92.44 659 LEU A N 1
ATOM 4977 C CA . LEU A 1 659 ? -11.982 -22.530 19.223 1.00 92.44 659 LEU A CA 1
ATOM 4978 C C . LEU A 1 659 ? -11.566 -22.207 20.655 1.00 92.44 659 LEU A C 1
ATOM 4980 O O . LEU A 1 659 ? -12.419 -22.162 21.537 1.00 92.44 659 LEU A O 1
ATOM 4984 N N . ARG A 1 660 ? -10.275 -21.941 20.886 1.00 91.81 660 ARG A N 1
ATOM 4985 C CA . ARG A 1 660 ? -9.789 -21.511 22.202 1.00 91.81 660 ARG A CA 1
ATOM 4986 C C . ARG A 1 660 ? -10.445 -20.195 22.620 1.00 91.81 660 ARG A C 1
ATOM 4988 O O . ARG A 1 660 ? -10.846 -20.049 23.767 1.00 91.81 660 ARG A O 1
ATOM 4995 N N . SER A 1 661 ? -10.583 -19.262 21.680 1.00 89.06 661 SER A N 1
ATOM 4996 C CA . SER A 1 661 ? -11.275 -17.988 21.885 1.00 89.06 661 SER A CA 1
ATOM 4997 C C . SER A 1 661 ? -12.731 -18.186 22.313 1.00 89.06 661 SER A C 1
ATOM 4999 O O . SER A 1 661 ? -13.163 -17.612 23.308 1.00 89.06 661 SER A O 1
ATOM 5001 N N . LEU A 1 662 ? -13.469 -19.048 21.605 1.00 89.38 662 LEU A N 1
ATOM 5002 C CA . LEU A 1 662 ? -14.864 -19.380 21.904 1.00 89.38 662 LEU A CA 1
ATOM 5003 C C . LEU A 1 662 ? -15.017 -20.112 23.243 1.00 89.38 662 LEU A C 1
ATOM 5005 O O . LEU A 1 662 ? -15.971 -19.852 23.973 1.00 89.38 662 LEU A O 1
ATOM 5009 N N . GLU A 1 663 ? -14.081 -21.001 23.585 1.00 91.62 663 GLU A N 1
ATOM 5010 C CA . GLU A 1 663 ? -14.056 -21.684 24.881 1.00 91.62 663 GLU A CA 1
ATOM 5011 C C . GLU A 1 663 ? -13.893 -20.679 26.030 1.00 91.62 663 GLU A C 1
ATOM 5013 O O . GLU A 1 663 ? -14.633 -20.739 27.012 1.00 91.62 663 GLU A O 1
ATOM 5018 N N . GLU A 1 664 ? -12.971 -19.721 25.899 1.00 88.00 664 GLU A N 1
ATOM 5019 C CA . GLU A 1 664 ? -12.810 -18.637 26.873 1.00 88.00 664 GLU A CA 1
ATOM 5020 C C . GLU A 1 664 ? -14.049 -17.733 26.924 1.00 88.00 664 GLU A C 1
ATOM 5022 O O . GLU A 1 664 ? -14.527 -17.412 28.010 1.00 88.00 664 GLU A O 1
ATOM 5027 N N . ALA A 1 665 ? -14.638 -17.391 25.775 1.00 83.75 665 ALA A N 1
ATOM 5028 C CA . ALA A 1 665 ? -15.864 -16.596 25.701 1.00 83.75 665 ALA A CA 1
ATOM 5029 C C . ALA A 1 665 ? -17.053 -17.272 26.406 1.00 83.75 665 ALA A C 1
ATOM 5031 O O . ALA A 1 665 ? -17.887 -16.602 27.019 1.00 83.75 665 ALA A O 1
ATOM 5032 N N . ALA A 1 666 ? -17.132 -18.604 26.335 1.00 86.44 666 ALA A N 1
ATOM 5033 C CA . ALA A 1 666 ? -18.174 -19.391 26.982 1.00 86.44 666 ALA A CA 1
ATOM 5034 C C . ALA A 1 666 ? -18.039 -19.415 28.516 1.00 86.44 666 ALA A C 1
ATOM 5036 O O . ALA A 1 666 ? -19.056 -19.495 29.210 1.00 86.44 666 ALA A O 1
ATOM 5037 N N . LYS A 1 667 ? -16.817 -19.295 29.059 1.00 86.25 667 LYS A N 1
ATOM 5038 C CA . LYS A 1 667 ? -16.556 -19.259 30.513 1.00 86.25 667 LYS A CA 1
ATOM 5039 C C . LYS A 1 667 ? -17.077 -17.984 31.187 1.00 86.25 667 LYS A C 1
ATOM 5041 O O . LYS A 1 667 ? -17.341 -18.005 32.383 1.00 86.25 667 LYS A O 1
ATOM 5046 N N . VAL A 1 668 ? -17.278 -16.895 30.441 1.00 73.94 668 VAL A N 1
ATOM 5047 C CA . VAL A 1 668 ? -17.721 -15.581 30.963 1.00 73.94 668 VAL A CA 1
ATOM 5048 C C . VAL A 1 668 ? -19.254 -15.493 31.121 1.00 73.94 668 VAL A C 1
ATOM 5050 O O . VAL A 1 668 ? -19.849 -14.427 31.057 1.00 73.94 668 VAL A O 1
ATOM 5053 N N . THR A 1 669 ? -19.944 -16.623 31.286 1.00 60.00 669 THR A N 1
ATOM 5054 C CA . THR A 1 669 ? -21.418 -16.686 31.288 1.00 60.00 669 THR A CA 1
ATOM 5055 C C . THR A 1 669 ? -22.079 -16.280 32.606 1.00 60.00 669 THR A C 1
ATOM 5057 O O . THR A 1 669 ? -23.289 -16.062 32.612 1.00 60.00 669 THR A O 1
ATOM 5060 N N . GLU A 1 670 ? -21.327 -16.126 33.697 1.00 62.00 670 GLU A N 1
ATOM 5061 C CA . GLU A 1 670 ? -21.871 -15.569 34.937 1.00 62.00 670 GLU A CA 1
ATOM 5062 C C . GLU A 1 670 ? -21.777 -14.035 34.899 1.00 62.00 670 GLU A C 1
ATOM 5064 O O . GLU A 1 670 ? -20.662 -13.502 34.887 1.00 62.00 670 GLU A O 1
ATOM 5069 N N . PRO A 1 671 ? -22.913 -13.304 34.855 1.00 56.16 671 PRO A N 1
ATOM 5070 C CA . PRO A 1 671 ? -22.881 -11.852 34.925 1.00 56.16 671 PRO A CA 1
ATOM 5071 C C . PRO A 1 671 ? -22.187 -11.450 36.232 1.00 56.16 671 PRO A C 1
ATOM 5073 O O . PRO A 1 671 ? -22.515 -12.010 37.286 1.00 56.16 671 PRO A O 1
ATOM 5076 N N . PRO A 1 672 ? -21.224 -10.510 36.203 1.00 54.38 672 PRO A N 1
ATOM 5077 C CA . PRO A 1 672 ? -20.628 -10.019 37.433 1.00 54.38 672 PRO A CA 1
ATOM 5078 C C . PRO A 1 672 ? -21.760 -9.513 38.343 1.00 54.38 672 PRO A C 1
ATOM 5080 O O . PRO A 1 672 ? -22.658 -8.822 37.851 1.00 54.38 672 PRO A O 1
ATOM 5083 N N . PRO A 1 673 ? -21.772 -9.866 39.644 1.00 51.78 673 PRO A N 1
ATOM 5084 C CA . PRO A 1 673 ? -22.801 -9.388 40.560 1.00 51.78 673 PRO A CA 1
ATOM 5085 C C . PRO A 1 673 ? -22.867 -7.861 40.466 1.00 51.78 673 PRO A C 1
ATOM 5087 O O . PRO A 1 673 ? -21.836 -7.189 40.536 1.00 51.78 673 PRO A O 1
ATOM 5090 N N . SER A 1 674 ? -24.071 -7.335 40.228 1.00 44.81 674 SER A N 1
ATOM 5091 C CA . SER A 1 674 ? -24.337 -5.929 39.913 1.00 44.81 674 SER A CA 1
ATOM 5092 C C . SER A 1 674 ? -23.524 -4.976 40.794 1.00 44.81 674 SER A C 1
ATOM 5094 O O . SER A 1 674 ? -23.622 -5.011 42.022 1.00 44.81 674 SER A O 1
ATOM 5096 N N . ALA A 1 675 ? -22.752 -4.090 40.159 1.00 47.59 675 ALA A N 1
ATOM 5097 C CA . ALA A 1 675 ? -21.804 -3.179 40.806 1.00 47.59 675 ALA A CA 1
ATOM 5098 C C . ALA A 1 675 ? -22.436 -2.179 41.800 1.00 47.59 675 ALA A C 1
ATOM 5100 O O . ALA A 1 675 ? -21.712 -1.488 42.517 1.00 47.59 675 ALA A O 1
ATOM 5101 N N . HIS A 1 676 ? -23.768 -2.123 41.893 1.00 46.12 676 HIS A N 1
ATOM 5102 C CA . HIS A 1 676 ? -24.476 -1.291 42.863 1.00 46.12 676 HIS A CA 1
ATOM 5103 C C . HIS A 1 676 ? -24.316 -1.737 44.330 1.00 46.12 676 HIS A C 1
ATOM 5105 O O . HIS A 1 676 ? -24.551 -0.913 45.210 1.00 46.12 676 HIS A O 1
ATOM 5111 N N . ASP A 1 677 ? -23.827 -2.954 44.606 1.00 40.44 677 ASP A N 1
ATOM 5112 C CA . ASP A 1 677 ? -23.614 -3.454 45.981 1.00 40.44 677 ASP A CA 1
ATOM 5113 C C . ASP A 1 677 ? -22.143 -3.444 46.461 1.00 40.44 677 ASP A C 1
ATOM 5115 O O . ASP A 1 677 ? -21.860 -3.793 47.607 1.00 40.44 677 ASP A O 1
ATOM 5119 N N . VAL A 1 678 ? -21.174 -3.008 45.640 1.00 43.56 678 VAL A N 1
ATOM 5120 C CA . VAL A 1 678 ? -19.724 -3.111 45.964 1.00 43.56 678 VAL A CA 1
ATOM 5121 C C . VAL A 1 678 ? -19.117 -1.785 46.452 1.00 43.56 678 VAL A C 1
ATOM 5123 O O . VAL A 1 678 ? -17.901 -1.584 46.484 1.00 43.56 678 VAL A O 1
ATOM 5126 N N . GLY A 1 679 ? -19.950 -0.857 46.915 1.00 40.53 679 GLY A N 1
ATOM 5127 C CA . GLY A 1 679 ? -19.504 0.389 47.536 1.00 40.53 679 GLY A CA 1
ATOM 5128 C C . GLY A 1 679 ? -18.975 0.211 48.964 1.00 40.53 679 GLY A C 1
ATOM 5129 O O . GLY A 1 679 ? -19.579 0.781 49.862 1.00 40.53 679 GLY A O 1
ATOM 5130 N N . ASN A 1 680 ? -17.905 -0.578 49.188 1.00 38.66 680 ASN A N 1
ATOM 5131 C CA . ASN A 1 680 ? -16.858 -0.370 50.227 1.00 38.66 680 ASN A CA 1
ATOM 5132 C C . ASN A 1 680 ? -15.981 -1.588 50.588 1.00 38.66 680 ASN A C 1
ATOM 5134 O O . ASN A 1 680 ? -15.169 -1.488 51.511 1.00 38.66 680 ASN A O 1
ATOM 5138 N N . SER A 1 681 ? -16.054 -2.726 49.901 1.00 33.47 681 SER A N 1
ATOM 5139 C CA . SER A 1 681 ? -15.223 -3.880 50.277 1.00 33.47 681 SER A CA 1
ATOM 5140 C C . SER A 1 681 ? -14.599 -4.561 49.069 1.00 33.47 681 SER A C 1
ATOM 5142 O O . SER A 1 681 ? -15.252 -5.319 48.359 1.00 33.47 681 SER A O 1
ATOM 5144 N N . ILE A 1 682 ? -13.293 -4.344 48.882 1.00 36.62 682 ILE A N 1
ATOM 5145 C CA . ILE A 1 682 ? -12.440 -5.254 48.110 1.00 36.62 682 ILE A CA 1
ATOM 5146 C C . ILE A 1 682 ? -12.316 -6.537 48.941 1.00 36.62 682 ILE A C 1
ATOM 5148 O O . ILE A 1 682 ? -11.378 -6.716 49.714 1.00 36.62 682 ILE A O 1
ATOM 5152 N N . SER A 1 683 ? -13.308 -7.413 48.831 1.00 35.56 683 SER A N 1
ATOM 5153 C CA . SER A 1 683 ? -13.217 -8.807 49.253 1.00 35.56 683 SER A CA 1
ATOM 5154 C C . SER A 1 683 ? -13.099 -9.658 47.996 1.00 35.56 683 SER A C 1
ATOM 5156 O O . SER A 1 683 ? -14.054 -9.785 47.234 1.00 35.56 683 SER A O 1
ATOM 5158 N N . LEU A 1 684 ? -11.901 -10.200 47.768 1.00 38.91 684 LEU A N 1
ATOM 5159 C CA . LEU A 1 684 ? -11.630 -11.202 46.737 1.00 38.91 684 LEU A CA 1
ATOM 5160 C C . LEU A 1 684 ? -12.610 -12.387 46.874 1.00 38.91 684 LEU A C 1
ATOM 5162 O O . LEU A 1 684 ? -12.935 -12.766 48.004 1.00 38.91 684 LEU A O 1
ATOM 5166 N N . PRO A 1 685 ? -13.055 -13.002 45.764 1.00 36.53 685 PRO A N 1
ATOM 5167 C CA . PRO A 1 685 ? -13.962 -14.138 45.814 1.00 36.53 685 PRO A CA 1
ATOM 5168 C C . PRO A 1 685 ? -13.264 -15.332 46.475 1.00 36.53 685 PRO A C 1
ATOM 5170 O O . PRO A 1 685 ? -12.273 -15.873 45.977 1.00 36.53 685 PRO A O 1
ATOM 5173 N N . VAL A 1 686 ? -13.792 -15.736 47.629 1.00 38.50 686 VAL A N 1
ATOM 5174 C CA . VAL A 1 686 ? -13.393 -16.936 48.368 1.00 38.50 686 VAL A CA 1
ATOM 5175 C C . VAL A 1 686 ? -13.887 -18.150 47.577 1.00 38.50 686 VAL A C 1
ATOM 5177 O O . VAL A 1 686 ? -15.011 -18.605 47.749 1.00 38.50 686 VAL A O 1
ATOM 5180 N N . GLY A 1 687 ? -13.056 -18.639 46.659 1.00 35.72 687 GLY A N 1
ATOM 5181 C CA . GLY A 1 687 ? -13.357 -19.818 45.841 1.00 35.72 687 GLY A CA 1
ATOM 5182 C C . GLY A 1 687 ? -12.230 -20.237 44.897 1.00 35.72 687 GLY A C 1
ATOM 5183 O O . GLY A 1 687 ? -12.080 -21.424 44.618 1.00 35.72 687 GLY A O 1
ATOM 5184 N N . ALA A 1 688 ? -11.373 -19.303 44.469 1.00 34.97 688 ALA A N 1
ATOM 5185 C CA . ALA A 1 688 ? -10.146 -19.648 43.759 1.00 34.97 688 ALA A CA 1
ATOM 5186 C C . ALA A 1 688 ? -9.113 -20.221 44.745 1.00 34.97 688 ALA A C 1
ATOM 5188 O O . ALA A 1 688 ? -8.778 -19.602 45.756 1.00 34.97 688 ALA A O 1
ATOM 5189 N N . SER A 1 689 ? -8.625 -21.428 44.460 1.00 35.88 689 SER A N 1
ATOM 5190 C CA . SER A 1 689 ? -7.588 -22.106 45.240 1.00 35.88 689 SER A CA 1
ATOM 5191 C C . SER A 1 689 ? -6.372 -21.191 45.438 1.00 35.88 689 SER A C 1
ATOM 5193 O O . SER A 1 689 ? -5.683 -20.830 44.487 1.00 35.88 689 SER A O 1
ATOM 5195 N N . ILE A 1 690 ? -6.068 -20.864 46.698 1.00 43.38 690 ILE A N 1
ATOM 5196 C CA . ILE A 1 690 ? -4.940 -20.016 47.140 1.00 43.38 690 ILE A CA 1
ATOM 5197 C C . ILE A 1 690 ? -3.565 -20.537 46.655 1.00 43.38 690 ILE A C 1
ATOM 5199 O O . ILE A 1 690 ? -2.564 -19.829 46.742 1.00 43.38 690 ILE A O 1
ATOM 5203 N N . ARG A 1 691 ? -3.488 -21.746 46.082 1.00 42.62 691 ARG A N 1
ATOM 5204 C CA . ARG A 1 691 ? -2.248 -22.277 45.496 1.00 42.62 691 ARG A CA 1
ATOM 5205 C C . ARG A 1 691 ? -1.805 -21.591 44.197 1.00 42.62 691 ARG A C 1
ATOM 5207 O O . ARG A 1 691 ? -0.612 -21.648 43.914 1.00 42.62 691 ARG A O 1
ATOM 5214 N N . ASP A 1 692 ? -2.684 -20.887 43.482 1.00 41.31 692 ASP A N 1
ATOM 5215 C CA . ASP A 1 692 ? -2.329 -20.244 42.201 1.00 41.31 692 ASP A CA 1
ATOM 5216 C C . ASP A 1 692 ? -1.893 -18.771 42.331 1.00 41.31 692 ASP A C 1
ATOM 5218 O O . ASP A 1 692 ? -1.468 -18.159 41.353 1.00 41.31 692 ASP A O 1
ATOM 5222 N N . ILE A 1 693 ? -1.909 -18.203 43.545 1.00 45.66 693 ILE A N 1
ATOM 5223 C CA . ILE A 1 693 ? -1.448 -16.833 43.845 1.00 45.66 693 ILE A CA 1
ATOM 5224 C C . ILE A 1 693 ? -0.145 -16.893 44.653 1.00 45.66 693 ILE A C 1
ATOM 5226 O O . ILE A 1 693 ? 0.010 -16.280 45.707 1.00 45.66 693 ILE A O 1
ATOM 5230 N N . LEU A 1 694 ? 0.821 -17.675 44.174 1.00 45.31 694 LEU A N 1
ATOM 5231 C CA . LEU A 1 694 ? 2.197 -17.563 44.650 1.00 45.31 694 LEU A CA 1
ATOM 5232 C C . LEU A 1 694 ? 2.896 -16.412 43.907 1.00 45.31 694 LEU A C 1
ATOM 5234 O O . LEU A 1 694 ? 2.664 -16.247 42.704 1.00 45.31 694 LEU A O 1
ATOM 5238 N N . PRO A 1 695 ? 3.791 -15.653 44.566 1.00 43.50 695 PRO A N 1
ATOM 5239 C CA . PRO A 1 695 ? 4.530 -14.540 43.958 1.00 43.50 695 PRO A CA 1
ATOM 5240 C C . PRO A 1 695 ? 5.410 -14.929 42.749 1.00 43.50 695 PRO A C 1
ATOM 5242 O O . PRO A 1 695 ? 5.886 -14.045 42.046 1.00 43.50 695 PRO A O 1
ATOM 5245 N N . GLY A 1 696 ? 5.579 -16.227 42.457 1.00 41.22 696 GLY A N 1
ATOM 5246 C CA . GLY A 1 696 ? 6.237 -16.737 41.243 1.00 41.22 696 GLY A CA 1
ATOM 5247 C C . GLY A 1 696 ? 5.304 -17.105 40.073 1.00 41.22 696 GLY A C 1
ATOM 5248 O O . GLY A 1 696 ? 5.784 -17.345 38.962 1.00 41.22 696 GLY A O 1
ATOM 5249 N N . SER A 1 697 ? 3.984 -17.145 40.280 1.00 46.22 697 SER A N 1
ATOM 5250 C CA . SER A 1 697 ? 3.005 -17.481 39.234 1.00 46.22 697 SER A CA 1
ATOM 5251 C C . SER A 1 697 ? 2.852 -16.347 38.209 1.00 46.22 697 SER A C 1
ATOM 5253 O O . SER A 1 697 ? 3.057 -15.170 38.518 1.00 46.22 697 SER A O 1
ATOM 5255 N N . ARG A 1 698 ? 2.457 -16.687 36.974 1.00 49.38 698 ARG A N 1
ATOM 5256 C CA . ARG A 1 698 ? 2.184 -15.706 35.905 1.00 49.38 698 ARG A CA 1
ATOM 5257 C C . ARG A 1 698 ? 1.106 -14.692 36.323 1.00 49.38 698 ARG A C 1
ATOM 5259 O O . ARG A 1 698 ? 1.249 -13.509 36.031 1.00 49.38 698 ARG A O 1
ATOM 5266 N N . GLY A 1 699 ? 0.093 -15.135 37.075 1.00 50.31 699 GLY A N 1
ATOM 5267 C CA . GLY A 1 699 ? -0.942 -14.270 37.653 1.00 50.31 699 GLY A CA 1
ATOM 5268 C C . GLY A 1 699 ? -0.407 -13.330 38.739 1.00 50.31 699 GLY A C 1
ATOM 5269 O O . GLY A 1 699 ? -0.698 -12.138 38.715 1.00 50.31 699 GLY A O 1
ATOM 5270 N N . GLY A 1 700 ? 0.452 -13.824 39.638 1.00 51.78 700 GLY A N 1
ATOM 5271 C CA . GLY A 1 700 ? 1.097 -13.010 40.676 1.00 51.78 700 GLY A CA 1
ATOM 5272 C C . GLY A 1 700 ? 2.017 -11.923 40.109 1.00 51.78 700 GLY A C 1
ATOM 5273 O O . GLY A 1 700 ? 1.967 -10.780 40.563 1.00 51.78 700 GLY A O 1
ATOM 5274 N N . ARG A 1 701 ? 2.794 -12.239 39.063 1.00 54.28 701 ARG A N 1
ATOM 5275 C CA . ARG A 1 701 ? 3.632 -11.258 38.346 1.00 54.28 701 ARG A CA 1
ATOM 5276 C C . ARG A 1 701 ? 2.799 -10.202 37.620 1.00 54.28 701 ARG A C 1
ATOM 5278 O O . ARG A 1 701 ? 3.128 -9.022 37.688 1.00 54.28 701 ARG A O 1
ATOM 5285 N N . MET A 1 702 ? 1.685 -10.600 37.007 1.00 44.38 702 MET A N 1
ATOM 5286 C CA . MET A 1 702 ? 0.763 -9.683 36.332 1.00 44.38 702 MET A CA 1
ATOM 5287 C C . MET A 1 702 ? 0.062 -8.740 37.325 1.00 44.38 702 MET A C 1
ATOM 5289 O O . MET A 1 702 ? -0.011 -7.541 37.077 1.00 44.38 702 MET A O 1
ATOM 5293 N N . LEU A 1 703 ? -0.349 -9.231 38.500 1.00 53.97 703 LEU A N 1
ATOM 5294 C CA . LEU A 1 703 ? -0.925 -8.404 39.572 1.00 53.97 703 LEU A CA 1
ATOM 5295 C C . LEU A 1 703 ? 0.099 -7.451 40.218 1.00 53.97 703 LEU A C 1
ATOM 5297 O O . LEU A 1 703 ? -0.253 -6.328 40.591 1.00 53.97 703 LEU A O 1
ATOM 5301 N N . ARG A 1 704 ? 1.372 -7.863 40.314 1.00 50.69 704 ARG A N 1
ATOM 5302 C CA . ARG A 1 704 ? 2.477 -7.018 40.800 1.00 50.69 704 ARG A CA 1
ATOM 5303 C C . ARG A 1 704 ? 2.838 -5.925 39.789 1.00 50.69 704 ARG A C 1
ATOM 5305 O O . ARG A 1 704 ? 2.942 -4.767 40.177 1.00 50.69 704 ARG A O 1
ATOM 5312 N N . ALA A 1 705 ? 2.905 -6.262 38.498 1.00 47.19 705 ALA A N 1
ATOM 5313 C CA . ALA A 1 705 ? 3.081 -5.301 37.403 1.00 47.19 705 ALA A CA 1
ATOM 5314 C C . ALA A 1 705 ? 1.901 -4.313 37.280 1.00 47.19 705 ALA A C 1
ATOM 5316 O O . ALA A 1 705 ? 2.078 -3.178 36.847 1.00 47.19 705 ALA A O 1
ATOM 5317 N N . MET A 1 706 ? 0.701 -4.711 37.719 1.00 46.69 706 MET A N 1
ATOM 5318 C CA . MET A 1 706 ? -0.480 -3.841 37.823 1.00 46.69 706 MET A CA 1
ATOM 5319 C C . MET A 1 706 ? -0.511 -2.967 39.096 1.00 46.69 706 MET A C 1
ATOM 5321 O O . MET A 1 706 ? -1.423 -2.146 39.253 1.00 46.69 706 MET A O 1
ATOM 5325 N N . GLY A 1 707 ? 0.458 -3.122 40.009 1.00 38.88 707 GLY A N 1
ATOM 5326 C CA . GLY A 1 707 ? 0.525 -2.387 41.277 1.00 38.88 707 GLY A CA 1
ATOM 5327 C C . GLY A 1 707 ? -0.627 -2.695 42.241 1.00 38.88 707 GLY A C 1
ATOM 5328 O O . GLY A 1 707 ? -0.979 -1.845 43.055 1.00 38.88 707 GLY A O 1
ATOM 5329 N N . LEU A 1 708 ? -1.256 -3.871 42.113 1.00 51.28 708 LEU A N 1
ATOM 5330 C CA . LEU A 1 708 ? -2.398 -4.306 42.933 1.00 51.28 708 LEU A CA 1
ATOM 5331 C C . LEU A 1 708 ? -1.973 -5.057 44.203 1.00 51.28 708 LEU A C 1
ATOM 5333 O O . LEU A 1 708 ? -2.774 -5.217 45.120 1.00 51.28 708 LEU A O 1
ATOM 5337 N N . LEU A 1 709 ? -0.715 -5.499 44.270 1.00 49.28 709 LEU A N 1
ATOM 5338 C CA . LEU A 1 709 ? -0.106 -6.019 45.489 1.00 49.28 709 LEU A CA 1
ATOM 5339 C C . LEU A 1 709 ? 0.715 -4.899 46.147 1.00 49.28 709 LEU A C 1
ATOM 5341 O O . LEU A 1 709 ? 1.562 -4.315 45.466 1.00 49.28 709 LEU A O 1
ATOM 5345 N N . PRO A 1 710 ? 0.490 -4.579 47.435 1.00 42.78 710 PRO A N 1
ATOM 5346 C CA . PRO A 1 710 ? 1.282 -3.572 48.131 1.00 42.78 710 PRO A CA 1
ATOM 5347 C C . PRO A 1 710 ? 2.751 -4.007 48.161 1.00 42.78 710 PRO A C 1
ATOM 5349 O O . PRO A 1 710 ? 3.080 -5.091 48.647 1.00 42.78 710 PRO A O 1
ATOM 5352 N N . GLY A 1 711 ? 3.630 -3.166 47.609 1.00 44.69 711 GLY A N 1
ATOM 5353 C CA . GLY A 1 711 ? 5.072 -3.305 47.778 1.00 44.69 711 GLY A CA 1
ATOM 5354 C C . GLY A 1 711 ? 5.399 -3.189 49.262 1.00 44.69 711 GLY A C 1
ATOM 5355 O O . GLY A 1 711 ? 5.026 -2.204 49.899 1.00 44.69 711 GLY A O 1
ATOM 5356 N N . GLY A 1 712 ? 6.014 -4.229 49.823 1.00 45.16 712 GLY A N 1
ATOM 5357 C CA . GLY A 1 712 ? 6.468 -4.213 51.208 1.00 45.16 712 GLY A CA 1
ATOM 5358 C C . GLY A 1 712 ? 7.491 -3.086 51.409 1.00 45.16 712 GLY A C 1
ATOM 5359 O O . GLY A 1 712 ? 8.344 -2.907 50.544 1.00 45.16 712 GLY A O 1
ATOM 5360 N N . PRO A 1 713 ? 7.417 -2.321 52.508 1.00 40.78 713 PRO A N 1
ATOM 5361 C CA . PRO A 1 713 ? 8.262 -1.148 52.745 1.00 40.78 713 PRO A CA 1
ATOM 5362 C C . PRO A 1 713 ? 9.736 -1.441 53.101 1.00 40.78 713 PRO A C 1
ATOM 5364 O O . PRO A 1 713 ? 10.411 -0.538 53.578 1.00 40.78 713 PRO A O 1
ATOM 5367 N N . ASP A 1 714 ? 10.257 -2.646 52.845 1.00 44.00 714 ASP A N 1
ATOM 5368 C CA . ASP A 1 714 ? 11.584 -3.067 53.331 1.00 44.00 714 ASP A CA 1
ATOM 5369 C C . ASP A 1 714 ? 12.624 -3.345 52.226 1.00 44.00 714 ASP A C 1
ATOM 5371 O O . ASP A 1 714 ? 13.681 -3.893 52.524 1.00 44.00 714 ASP A O 1
ATOM 5375 N N . ASP A 1 715 ? 12.378 -2.959 50.968 1.00 44.59 715 ASP A N 1
ATOM 5376 C CA . ASP A 1 715 ? 13.309 -3.226 49.852 1.00 44.59 715 ASP A CA 1
ATOM 5377 C C . ASP A 1 715 ? 14.020 -1.951 49.354 1.00 44.59 715 ASP A C 1
ATOM 5379 O O . ASP A 1 715 ? 14.017 -1.599 48.176 1.00 44.59 715 ASP A O 1
ATOM 5383 N N . GLU A 1 716 ? 14.617 -1.211 50.293 1.00 44.59 716 GLU A N 1
ATOM 5384 C CA . GLU A 1 716 ? 15.646 -0.205 50.006 1.00 44.59 716 GLU A CA 1
ATOM 5385 C C . GLU A 1 716 ? 17.030 -0.864 50.102 1.00 44.59 716 GLU A C 1
ATOM 5387 O O . GLU A 1 716 ? 17.731 -0.734 51.107 1.00 44.59 716 GLU A O 1
ATOM 5392 N N . GLY A 1 717 ? 17.454 -1.594 49.067 1.00 45.88 717 GLY A N 1
ATOM 5393 C CA . GLY A 1 717 ? 18.816 -2.126 49.066 1.00 45.88 717 GLY A CA 1
ATOM 5394 C C . GLY A 1 717 ? 19.186 -3.043 47.912 1.00 45.88 717 GLY A C 1
ATOM 5395 O O . GLY A 1 717 ? 19.286 -4.245 48.109 1.00 45.88 717 GLY A O 1
ATOM 5396 N N . GLY A 1 718 ? 19.526 -2.468 46.756 1.00 38.75 718 GLY A N 1
ATOM 5397 C CA . GLY A 1 718 ? 20.300 -3.171 45.728 1.00 38.75 718 GLY A CA 1
ATOM 5398 C C . GLY A 1 718 ? 19.760 -2.952 44.326 1.00 38.75 718 GLY A C 1
ATOM 5399 O O . GLY A 1 718 ? 18.713 -3.471 43.965 1.00 38.75 718 GLY A O 1
ATOM 5400 N N . GLY A 1 719 ? 20.484 -2.165 43.531 1.00 45.19 719 GLY A N 1
ATOM 5401 C CA . GLY A 1 719 ? 20.265 -2.095 42.093 1.00 45.19 719 GLY A CA 1
ATOM 5402 C C . GLY A 1 719 ? 20.779 -3.367 41.436 1.00 45.19 719 GLY A C 1
ATOM 5403 O O . GLY A 1 719 ? 21.915 -3.380 40.973 1.00 45.19 719 GLY A O 1
ATOM 5404 N N . ASP A 1 720 ? 19.942 -4.395 41.393 1.00 40.66 720 ASP A N 1
ATOM 5405 C CA . ASP A 1 720 ? 20.094 -5.476 40.431 1.00 40.66 720 ASP A CA 1
ATOM 5406 C C . ASP A 1 720 ? 19.297 -5.074 39.192 1.00 40.66 720 ASP A C 1
ATOM 5408 O O . ASP A 1 720 ? 18.071 -4.949 39.203 1.00 40.66 720 ASP A O 1
ATOM 5412 N N . VAL A 1 721 ? 20.040 -4.770 38.131 1.00 48.81 721 VAL A N 1
ATOM 5413 C CA . VAL A 1 721 ? 19.527 -4.762 36.766 1.00 48.81 721 VAL A CA 1
ATOM 5414 C C . VAL A 1 721 ? 18.840 -6.114 36.585 1.00 48.81 721 VAL A C 1
ATOM 5416 O O . VAL A 1 721 ? 19.494 -7.141 36.732 1.00 48.81 721 VAL A O 1
ATOM 5419 N N . GLU A 1 722 ? 17.523 -6.125 36.366 1.00 50.19 722 GLU A N 1
ATOM 5420 C CA . GLU A 1 722 ? 16.815 -7.340 35.966 1.00 50.19 722 GLU A CA 1
ATOM 5421 C C . GLU A 1 722 ? 17.453 -7.797 34.647 1.00 50.19 722 GLU A C 1
ATOM 5423 O O . GLU A 1 722 ? 17.169 -7.235 33.590 1.00 50.19 722 GLU A O 1
ATOM 5428 N N . ASP A 1 723 ? 18.391 -8.744 34.731 1.00 47.12 723 ASP A N 1
ATOM 5429 C CA . ASP A 1 723 ? 18.984 -9.411 33.580 1.00 47.12 723 ASP A CA 1
ATOM 5430 C C . ASP A 1 723 ? 17.834 -10.083 32.823 1.00 47.12 723 ASP A C 1
ATOM 5432 O O . ASP A 1 723 ? 17.294 -11.106 33.254 1.00 47.12 723 ASP A O 1
ATOM 5436 N N . GLU A 1 724 ? 17.404 -9.463 31.722 1.00 54.38 724 GLU A N 1
ATOM 5437 C CA . GLU A 1 724 ? 16.501 -10.085 30.762 1.00 54.38 724 GLU A CA 1
ATOM 5438 C C . GLU A 1 724 ? 17.134 -11.420 30.350 1.00 54.38 724 GLU A C 1
ATOM 5440 O O . GLU A 1 724 ? 18.211 -11.444 29.748 1.00 54.38 724 GLU A O 1
ATOM 5445 N N . GLU A 1 725 ? 16.501 -12.539 30.725 1.00 58.94 725 GLU A N 1
ATOM 5446 C CA . GLU A 1 725 ? 16.961 -13.861 30.306 1.00 58.94 725 GLU A CA 1
ATOM 5447 C C . GLU A 1 725 ? 17.107 -13.860 28.776 1.00 58.94 725 GLU A C 1
ATOM 5449 O O . GLU A 1 725 ? 16.174 -13.446 28.073 1.00 58.94 725 GLU A O 1
ATOM 5454 N N . PRO A 1 726 ? 18.267 -14.284 28.240 1.00 70.56 726 PRO A N 1
ATOM 5455 C CA . PRO A 1 726 ? 18.490 -14.274 26.806 1.00 70.56 726 PRO A CA 1
ATOM 5456 C C . PRO A 1 726 ? 17.419 -15.122 26.104 1.00 70.56 726 PRO A C 1
ATOM 5458 O O . PRO A 1 726 ? 16.990 -16.147 26.649 1.00 70.56 726 PRO A O 1
ATOM 5461 N N . PRO A 1 727 ? 16.971 -14.714 24.902 1.00 78.69 727 PRO A N 1
ATOM 5462 C CA . PRO A 1 727 ? 15.975 -15.462 24.149 1.00 78.69 727 PRO A CA 1
ATOM 5463 C C . PRO A 1 727 ? 16.440 -16.909 23.947 1.00 78.69 727 PRO A C 1
ATOM 5465 O O . PRO A 1 727 ? 17.606 -17.165 23.650 1.00 78.69 727 PRO A O 1
ATOM 5468 N N . PHE A 1 728 ? 15.521 -17.854 24.147 1.00 89.25 728 PHE A N 1
ATOM 5469 C CA . PHE A 1 728 ? 15.787 -19.277 23.967 1.00 89.25 728 PHE A CA 1
ATOM 5470 C C . PHE A 1 728 ? 16.188 -19.561 22.512 1.00 89.25 728 PHE A C 1
ATOM 5472 O O . PHE A 1 728 ? 15.434 -19.247 21.596 1.00 89.25 728 PHE A O 1
ATOM 5479 N N . GLU A 1 729 ? 17.354 -20.177 22.315 1.00 90.25 729 GLU A N 1
ATOM 5480 C CA . GLU A 1 729 ? 17.805 -20.679 21.015 1.00 90.25 729 GLU A CA 1
ATOM 5481 C C . GLU A 1 729 ? 17.785 -22.221 21.015 1.00 90.25 729 GLU A C 1
ATOM 5483 O O . GLU A 1 729 ? 18.399 -22.851 21.894 1.00 90.25 729 GLU A O 1
ATOM 5488 N N . PRO A 1 730 ? 17.089 -22.856 20.050 1.00 93.12 730 PRO A N 1
ATOM 5489 C CA . PRO A 1 730 ? 17.122 -24.302 19.875 1.00 93.12 730 PRO A CA 1
ATOM 5490 C C . PRO A 1 730 ? 18.552 -24.806 19.629 1.00 93.12 730 PRO A C 1
ATOM 5492 O O . PRO A 1 730 ? 19.293 -24.248 18.823 1.00 93.12 730 PRO A O 1
ATOM 5495 N N . SER A 1 731 ? 18.957 -25.882 20.302 1.00 95.56 731 SER A N 1
ATOM 5496 C CA . SER A 1 731 ? 20.267 -26.489 20.092 1.00 95.56 731 SER A CA 1
ATOM 5497 C C . SER A 1 731 ? 20.264 -27.345 18.827 1.00 95.56 731 SER A C 1
ATOM 5499 O O . SER A 1 731 ? 19.378 -28.175 18.620 1.00 95.56 731 SER A O 1
ATOM 5501 N N . GLU A 1 732 ? 21.312 -27.210 18.013 1.00 95.94 732 GLU A N 1
ATOM 5502 C CA . GLU A 1 732 ? 21.544 -28.050 16.824 1.00 95.94 732 GLU A CA 1
ATOM 5503 C C . GLU A 1 732 ? 21.485 -29.550 17.131 1.00 95.94 732 GLU A C 1
ATOM 5505 O O . GLU A 1 732 ? 21.031 -30.342 16.309 1.00 95.94 732 GLU A O 1
ATOM 5510 N N . GLU A 1 733 ? 21.897 -29.953 18.333 1.00 94.50 733 GLU A N 1
ATOM 5511 C CA . GLU A 1 733 ? 21.830 -31.345 18.773 1.00 94.50 733 GLU A CA 1
ATOM 5512 C C . GLU A 1 733 ? 20.381 -31.833 18.915 1.00 94.50 733 GLU A C 1
ATOM 5514 O O . GLU A 1 733 ? 20.051 -32.916 18.435 1.00 94.50 733 GLU A O 1
ATOM 5519 N N . ALA A 1 734 ? 19.490 -31.027 19.502 1.00 93.81 734 ALA A N 1
ATOM 5520 C CA . ALA A 1 734 ? 18.079 -31.379 19.637 1.00 93.81 734 ALA A CA 1
ATOM 5521 C C . ALA A 1 734 ? 17.360 -31.363 18.277 1.00 93.81 734 ALA A C 1
ATOM 5523 O O . ALA A 1 734 ? 16.540 -32.243 18.004 1.00 93.81 734 ALA A O 1
ATOM 5524 N N . ILE A 1 735 ? 17.708 -30.409 17.405 1.00 94.88 735 ILE A N 1
ATOM 5525 C CA . ILE A 1 735 ? 17.205 -30.335 16.025 1.00 94.88 735 ILE A CA 1
ATOM 5526 C C . ILE A 1 735 ? 17.613 -31.593 15.250 1.00 94.88 735 ILE A C 1
ATOM 5528 O O . ILE A 1 735 ? 16.776 -32.228 14.610 1.00 94.88 735 ILE A O 1
ATOM 5532 N N . THR A 1 736 ? 18.886 -31.985 15.348 1.00 94.19 736 THR A N 1
ATOM 5533 C CA . THR A 1 736 ? 19.423 -33.173 14.672 1.00 94.19 736 THR A CA 1
ATOM 5534 C C . THR A 1 736 ? 18.781 -34.451 15.208 1.00 94.19 736 THR A C 1
ATOM 5536 O O . THR A 1 736 ? 18.382 -35.292 14.412 1.00 94.19 736 THR A O 1
ATOM 5539 N N . GLN A 1 737 ? 18.581 -34.582 16.524 1.00 89.88 737 GLN A N 1
ATOM 5540 C CA . GLN A 1 737 ? 17.911 -35.749 17.116 1.00 89.88 737 GLN A CA 1
ATOM 5541 C C . GLN A 1 737 ? 16.455 -35.892 16.652 1.00 89.88 737 GLN A C 1
ATOM 5543 O O . GLN A 1 737 ? 16.006 -36.992 16.335 1.00 89.88 737 GLN A O 1
ATOM 5548 N N . LEU A 1 738 ? 15.706 -34.790 16.571 1.00 89.50 738 LEU A N 1
ATOM 5549 C CA . LEU A 1 738 ? 14.358 -34.806 15.997 1.00 89.50 738 LEU A CA 1
ATOM 5550 C C . LEU A 1 738 ? 14.386 -35.124 14.495 1.00 89.50 738 LEU A C 1
ATOM 5552 O O . LEU A 1 738 ? 13.537 -35.877 14.015 1.00 89.50 738 LEU A O 1
ATOM 5556 N N . ALA A 1 739 ? 15.381 -34.617 13.764 1.00 88.56 739 ALA A N 1
ATOM 5557 C CA . ALA A 1 739 ? 15.561 -34.936 12.352 1.00 88.56 739 ALA A CA 1
ATOM 5558 C C . ALA A 1 739 ? 15.881 -36.423 12.115 1.00 88.56 739 ALA A C 1
ATOM 5560 O O . ALA A 1 739 ? 15.304 -37.049 11.226 1.00 88.56 739 ALA A O 1
ATOM 5561 N N . GLU A 1 740 ? 16.728 -37.023 12.954 1.00 91.44 740 GLU A N 1
ATOM 5562 C CA . GLU A 1 740 ? 17.028 -38.462 12.953 1.00 91.44 740 GLU A CA 1
ATOM 5563 C C . GLU A 1 740 ? 15.793 -39.317 13.272 1.00 91.44 740 GLU A C 1
ATOM 5565 O O . GLU A 1 740 ? 15.665 -40.437 12.777 1.00 91.44 740 GLU A O 1
ATOM 5570 N N . MET A 1 741 ? 14.845 -38.774 14.041 1.00 87.56 741 MET A N 1
ATOM 5571 C CA . MET A 1 741 ? 13.545 -39.397 14.308 1.00 87.56 741 MET A CA 1
ATOM 5572 C C . MET A 1 741 ? 12.520 -39.219 13.179 1.00 87.56 741 MET A C 1
ATOM 5574 O O . MET A 1 741 ? 11.378 -39.660 13.310 1.00 87.56 741 MET A O 1
ATOM 5578 N N . GLY A 1 742 ? 12.924 -38.625 12.054 1.00 84.75 742 GLY A N 1
ATOM 5579 C CA . GLY A 1 742 ? 12.113 -38.496 10.845 1.00 84.75 742 GLY A CA 1
ATOM 5580 C C . GLY A 1 742 ? 11.289 -37.212 10.763 1.00 84.75 742 GLY A C 1
ATOM 5581 O O . GLY A 1 742 ? 10.498 -37.067 9.829 1.00 84.75 742 GLY A O 1
ATOM 5582 N N . PHE A 1 743 ? 11.458 -36.271 11.696 1.00 84.38 743 PHE A N 1
ATOM 5583 C CA . PHE A 1 743 ? 10.863 -34.941 11.573 1.00 84.38 743 PHE A CA 1
ATOM 5584 C C . PHE A 1 743 ? 11.687 -34.081 10.603 1.00 84.38 743 PHE A C 1
ATOM 5586 O O . PHE A 1 743 ? 12.906 -34.185 10.533 1.00 84.38 743 PHE A O 1
ATOM 5593 N N . GLY A 1 744 ? 11.041 -33.214 9.820 1.00 84.06 744 GLY A N 1
ATOM 5594 C CA . GLY A 1 744 ? 11.784 -32.236 9.016 1.00 84.06 744 GLY A CA 1
ATOM 5595 C C . GLY A 1 744 ? 12.554 -31.273 9.925 1.00 84.06 744 GLY A C 1
ATOM 5596 O O . GLY A 1 744 ? 12.049 -30.922 10.989 1.00 84.06 744 GLY A O 1
ATOM 5597 N N . ARG A 1 745 ? 13.744 -30.823 9.509 1.00 92.44 745 ARG A N 1
ATOM 5598 C CA . ARG A 1 745 ? 14.582 -29.899 10.295 1.00 92.44 745 ARG A CA 1
ATOM 5599 C C . ARG A 1 745 ? 13.813 -28.646 10.737 1.00 92.44 745 ARG A C 1
ATOM 5601 O O . ARG A 1 745 ? 13.821 -28.320 11.916 1.00 92.44 745 ARG A O 1
ATOM 5608 N N . ASP A 1 746 ? 13.065 -28.039 9.821 1.00 78.69 746 ASP A N 1
ATOM 5609 C CA . ASP A 1 746 ? 12.246 -26.855 10.108 1.00 78.69 746 ASP A CA 1
ATOM 5610 C C . ASP A 1 746 ? 11.147 -27.149 11.147 1.00 78.69 746 ASP A C 1
ATOM 5612 O O . ASP A 1 746 ? 10.880 -26.333 12.025 1.00 78.69 746 ASP A O 1
ATOM 5616 N N . HIS A 1 747 ? 10.543 -28.344 11.104 1.00 79.56 747 HIS A N 1
ATOM 5617 C CA . HIS A 1 747 ? 9.545 -28.773 12.093 1.00 79.56 747 HIS A CA 1
ATOM 5618 C C . HIS A 1 747 ? 10.174 -29.064 13.460 1.00 79.56 747 HIS A C 1
ATOM 5620 O O . HIS A 1 747 ? 9.545 -28.828 14.488 1.00 79.56 747 HIS A O 1
ATOM 5626 N N . ALA A 1 748 ? 11.405 -29.579 13.483 1.00 89.38 748 ALA A N 1
ATOM 5627 C CA . ALA A 1 748 ? 12.160 -29.810 14.706 1.00 89.38 748 ALA A CA 1
ATOM 5628 C C . ALA A 1 748 ? 12.541 -28.489 15.388 1.00 89.38 748 ALA A C 1
ATOM 5630 O O . ALA A 1 748 ? 12.311 -28.333 16.587 1.00 89.38 748 ALA A O 1
ATOM 5631 N N . GLU A 1 749 ? 13.065 -27.535 14.614 1.00 89.56 749 GLU A N 1
ATOM 5632 C CA . GLU A 1 749 ? 13.341 -26.166 15.062 1.00 89.56 749 GLU A CA 1
ATOM 5633 C C . GLU A 1 749 ? 12.066 -25.508 15.602 1.00 89.56 749 GLU A C 1
ATOM 5635 O O . GLU A 1 749 ? 12.057 -25.011 16.728 1.00 89.56 749 GLU A O 1
ATOM 5640 N N . GLU A 1 750 ? 10.959 -25.597 14.859 1.00 78.75 750 GLU A N 1
ATOM 5641 C CA . GLU A 1 750 ? 9.668 -25.054 15.279 1.00 78.75 750 GLU A CA 1
ATOM 5642 C C . GLU A 1 750 ? 9.136 -25.698 16.563 1.00 78.75 750 GLU A C 1
ATOM 5644 O O . GLU A 1 750 ? 8.644 -24.991 17.443 1.00 78.75 750 GLU A O 1
ATOM 5649 N N . ALA A 1 751 ? 9.235 -27.021 16.698 1.00 84.44 751 ALA A N 1
ATOM 5650 C CA . ALA A 1 751 ? 8.755 -27.722 17.880 1.00 84.44 751 ALA A CA 1
ATOM 5651 C C . ALA A 1 751 ? 9.559 -27.342 19.129 1.00 84.44 751 ALA A C 1
ATOM 5653 O O . ALA A 1 751 ? 8.950 -27.087 20.166 1.00 84.44 751 ALA A O 1
ATOM 5654 N N . LEU A 1 752 ? 10.893 -27.277 19.033 1.00 91.00 752 LEU A N 1
ATOM 5655 C CA . LEU A 1 752 ? 11.792 -26.906 20.136 1.00 91.00 752 LEU A CA 1
ATOM 5656 C C . LEU A 1 752 ? 11.592 -25.452 20.569 1.00 91.00 752 LEU A C 1
ATOM 5658 O O . LEU A 1 752 ? 11.499 -25.177 21.768 1.00 91.00 752 LEU A O 1
ATOM 5662 N N . ASP A 1 753 ? 11.467 -24.544 19.601 1.00 83.00 753 ASP A N 1
ATOM 5663 C CA . ASP A 1 753 ? 11.181 -23.130 19.843 1.00 83.00 753 ASP A CA 1
ATOM 5664 C C . ASP A 1 753 ? 9.798 -22.946 20.494 1.00 83.00 753 ASP A C 1
ATOM 5666 O O . ASP A 1 753 ? 9.652 -22.237 21.491 1.00 83.00 753 ASP A O 1
ATOM 5670 N N . ALA A 1 754 ? 8.781 -23.676 20.020 1.00 75.38 754 ALA A N 1
ATOM 5671 C CA . ALA A 1 754 ? 7.429 -23.624 20.575 1.00 75.38 754 ALA A CA 1
ATOM 5672 C C . ALA A 1 754 ? 7.345 -24.121 22.027 1.00 75.38 754 ALA A C 1
ATOM 5674 O O . ALA A 1 754 ? 6.539 -23.602 22.805 1.00 75.38 754 ALA A O 1
ATOM 5675 N N . VAL A 1 755 ? 8.155 -25.116 22.405 1.00 88.94 755 VAL A N 1
ATOM 5676 C CA . VAL A 1 755 ? 8.211 -25.606 23.792 1.00 88.94 755 VAL A CA 1
ATOM 5677 C C . VAL A 1 755 ? 9.187 -24.817 24.669 1.00 88.94 755 VAL A C 1
ATOM 5679 O O . VAL A 1 755 ? 9.169 -24.993 25.888 1.00 88.94 755 VAL A O 1
ATOM 5682 N N . GLY A 1 756 ? 10.019 -23.947 24.080 1.00 88.00 756 GLY A N 1
ATOM 5683 C CA . GLY A 1 756 ? 11.026 -23.154 24.789 1.00 88.00 756 GLY A CA 1
ATOM 5684 C C . GLY A 1 756 ? 12.060 -24.013 25.522 1.00 88.00 756 GLY A C 1
ATOM 5685 O O . GLY A 1 756 ? 12.524 -23.645 26.602 1.00 88.00 756 GLY A O 1
ATOM 5686 N N . THR A 1 757 ? 12.353 -25.215 25.013 1.00 91.69 757 THR A N 1
ATOM 5687 C CA . THR A 1 757 ? 13.288 -26.147 25.651 1.00 91.69 757 THR A CA 1
ATOM 5688 C C . THR A 1 757 ? 13.966 -27.075 24.647 1.00 91.69 757 THR A C 1
ATOM 5690 O O . THR A 1 757 ? 13.337 -27.586 23.730 1.00 91.69 757 THR A O 1
ATOM 5693 N N . ASN A 1 758 ? 15.248 -27.381 24.880 1.00 95.38 758 ASN A N 1
ATOM 5694 C CA . ASN A 1 758 ? 16.019 -28.354 24.093 1.00 95.38 758 ASN A CA 1
ATOM 5695 C C . ASN A 1 758 ? 15.725 -29.817 24.467 1.00 95.38 758 ASN A C 1
ATOM 5697 O O . ASN A 1 758 ? 16.464 -30.734 24.112 1.00 95.38 758 ASN A O 1
ATOM 5701 N N . ARG A 1 759 ? 14.643 -30.059 25.217 1.00 95.38 759 ARG A N 1
ATOM 5702 C CA . ARG A 1 759 ? 14.193 -31.402 25.582 1.00 95.38 759 ARG A CA 1
ATOM 5703 C C . ARG A 1 759 ? 13.361 -31.992 24.451 1.00 95.38 759 ARG A C 1
ATOM 5705 O O . ARG A 1 759 ? 12.163 -31.742 24.348 1.00 95.38 759 ARG A O 1
ATOM 5712 N N . VAL A 1 760 ? 14.009 -32.843 23.669 1.00 91.44 760 VAL A N 1
ATOM 5713 C CA . VAL A 1 760 ? 13.451 -33.558 22.517 1.00 91.44 760 VAL A CA 1
ATOM 5714 C C . VAL A 1 760 ? 12.128 -34.275 22.824 1.00 91.44 760 VAL A C 1
ATOM 5716 O O . VAL A 1 760 ? 11.182 -34.155 22.055 1.00 91.44 760 VAL A O 1
ATOM 5719 N N . GLU A 1 761 ? 12.005 -34.909 23.992 1.00 88.62 761 GLU A N 1
ATOM 5720 C CA . GLU A 1 761 ? 10.773 -35.570 24.467 1.00 88.62 761 GLU A CA 1
ATOM 5721 C C . GLU A 1 761 ? 9.559 -34.614 24.492 1.00 88.62 761 GLU A C 1
ATOM 5723 O O . GLU A 1 761 ? 8.441 -34.983 24.136 1.00 88.62 761 GLU A O 1
ATOM 5728 N N . VAL A 1 762 ? 9.783 -33.360 24.908 1.00 82.06 762 VAL A N 1
ATOM 5729 C CA . VAL A 1 762 ? 8.739 -32.333 25.059 1.00 82.06 762 VAL A CA 1
ATOM 5730 C C . VAL A 1 762 ? 8.340 -31.785 23.689 1.00 82.06 762 VAL A C 1
ATOM 5732 O O . VAL A 1 762 ? 7.154 -31.611 23.412 1.00 82.06 762 VAL A O 1
ATOM 5735 N N . ALA A 1 763 ? 9.320 -31.576 22.807 1.00 86.50 763 ALA A N 1
ATOM 5736 C CA . ALA A 1 763 ? 9.080 -31.197 21.418 1.00 86.50 763 ALA A CA 1
ATOM 5737 C C . ALA A 1 763 ? 8.336 -32.304 20.645 1.00 86.50 763 ALA A C 1
ATOM 5739 O O . ALA A 1 763 ? 7.394 -32.020 19.907 1.00 86.50 763 ALA A O 1
ATOM 5740 N N . MET A 1 764 ? 8.678 -33.577 20.867 1.00 86.44 764 MET A N 1
ATOM 5741 C CA . MET A 1 764 ? 7.937 -34.712 20.311 1.00 86.44 764 MET A CA 1
ATOM 5742 C C . MET A 1 764 ? 6.502 -34.763 20.823 1.00 86.44 764 MET A C 1
ATOM 5744 O O . MET A 1 764 ? 5.579 -34.951 20.032 1.00 86.44 764 MET A O 1
ATOM 5748 N N . GLU A 1 765 ? 6.287 -34.575 22.126 1.00 81.38 765 GLU A N 1
ATOM 5749 C CA . GLU A 1 765 ? 4.940 -34.541 22.690 1.00 81.38 765 GLU A CA 1
ATOM 5750 C C . GLU A 1 765 ? 4.103 -33.414 22.071 1.00 81.38 765 GLU A C 1
ATOM 5752 O O . GLU A 1 765 ? 2.941 -33.635 21.726 1.00 81.38 765 GLU A O 1
ATOM 5757 N N . TYR A 1 766 ? 4.693 -32.235 21.864 1.00 79.38 766 TYR A N 1
ATOM 5758 C CA . TYR A 1 766 ? 4.057 -31.134 21.145 1.00 79.38 766 TYR A CA 1
ATOM 5759 C C . TYR A 1 766 ? 3.655 -31.542 19.719 1.00 79.38 766 TYR A C 1
ATOM 5761 O O . TYR A 1 766 ? 2.488 -31.396 19.347 1.00 79.38 766 TYR A O 1
ATOM 5769 N N . MET A 1 767 ? 4.571 -32.141 18.952 1.00 77.00 767 MET A N 1
ATOM 5770 C CA . MET A 1 767 ? 4.312 -32.576 17.572 1.00 77.00 767 MET A CA 1
ATOM 5771 C C . MET A 1 767 ? 3.253 -33.686 17.473 1.00 77.00 767 MET A C 1
ATOM 5773 O O . MET A 1 767 ? 2.395 -33.670 16.583 1.00 77.00 767 MET A O 1
ATOM 5777 N N . VAL A 1 768 ? 3.259 -34.636 18.411 1.00 73.50 768 VAL A N 1
ATOM 5778 C CA . VAL A 1 768 ? 2.273 -35.725 18.478 1.00 73.50 768 VAL A CA 1
ATOM 5779 C C . VAL A 1 768 ? 0.909 -35.196 18.912 1.00 73.50 768 VAL A C 1
ATOM 5781 O O . VAL A 1 768 ? -0.104 -35.565 18.315 1.00 73.50 768 VAL A O 1
ATOM 5784 N N . ARG A 1 769 ? 0.854 -34.293 19.900 1.00 65.94 769 ARG A N 1
ATOM 5785 C CA . ARG A 1 769 ? -0.400 -33.653 20.323 1.00 65.94 769 ARG A CA 1
ATOM 5786 C C . ARG A 1 769 ? -1.005 -32.840 19.190 1.00 65.94 769 ARG A C 1
ATOM 5788 O O . ARG A 1 769 ? -2.200 -32.980 18.938 1.00 65.94 769 ARG A O 1
ATOM 5795 N N . PHE A 1 770 ? -0.192 -32.088 18.457 1.00 60.38 770 PHE A N 1
ATOM 5796 C CA . PHE A 1 770 ? -0.638 -31.341 17.285 1.00 60.38 770 PHE A CA 1
ATOM 5797 C C . PHE A 1 770 ? -1.214 -32.275 16.205 1.00 60.38 770 PHE A C 1
ATOM 5799 O O . PHE A 1 770 ? -2.345 -32.086 15.759 1.00 60.38 770 PHE A O 1
ATOM 5806 N N . SER A 1 771 ? -0.524 -33.377 15.892 1.00 51.91 771 SER A N 1
ATOM 5807 C CA . SER A 1 771 ? -1.008 -34.403 14.951 1.00 51.91 771 SER A CA 1
ATOM 5808 C C . SER A 1 771 ? -2.296 -35.101 15.419 1.00 51.91 771 SER A C 1
ATOM 5810 O O . SER A 1 771 ? -3.194 -35.393 14.625 1.00 51.91 771 SER A O 1
ATOM 5812 N N . SER A 1 772 ? -2.432 -35.346 16.725 1.00 48.94 772 SER A N 1
ATOM 5813 C CA . SER A 1 772 ? -3.636 -35.946 17.310 1.00 48.94 772 SER A CA 1
ATOM 5814 C C . SER A 1 772 ? -4.824 -34.980 17.327 1.00 48.94 772 SER A C 1
ATOM 5816 O O . SER A 1 772 ? -5.956 -35.404 17.095 1.00 48.94 772 SER A O 1
ATOM 5818 N N . MET A 1 773 ? -4.575 -33.681 17.512 1.00 49.22 773 MET A N 1
ATOM 5819 C CA . MET A 1 773 ? -5.589 -32.633 17.440 1.00 49.22 773 MET A CA 1
ATOM 5820 C C . MET A 1 773 ? -6.140 -32.519 16.014 1.00 49.22 773 MET A C 1
ATOM 5822 O O . MET A 1 773 ? -7.355 -32.451 15.853 1.00 49.22 773 MET A O 1
ATOM 5826 N N . ILE A 1 774 ? -5.283 -32.644 14.991 1.00 53.00 774 ILE A N 1
ATOM 5827 C CA . ILE A 1 774 ? -5.693 -32.763 13.580 1.00 53.00 774 ILE A CA 1
ATOM 5828 C C . ILE A 1 774 ? -6.586 -33.998 13.370 1.00 53.00 774 ILE A C 1
ATOM 5830 O O . ILE A 1 774 ? -7.644 -33.893 12.755 1.00 53.00 774 ILE A O 1
ATOM 5834 N N . CYS A 1 775 ? -6.225 -35.159 13.928 1.00 44.91 775 CYS A N 1
ATOM 5835 C CA . CYS A 1 775 ? -7.046 -36.373 13.821 1.00 44.91 775 CYS A CA 1
ATOM 5836 C C . CYS A 1 775 ? -8.413 -36.238 14.512 1.00 44.91 775 CYS A C 1
ATOM 5838 O O . CYS A 1 775 ? -9.416 -36.719 13.986 1.00 44.91 775 CYS A O 1
ATOM 5840 N N . VAL A 1 776 ? -8.478 -35.587 15.678 1.00 46.81 776 VAL A N 1
ATOM 5841 C CA . VAL A 1 776 ? -9.746 -35.310 16.375 1.00 46.81 776 VAL A CA 1
ATOM 5842 C C . VAL A 1 776 ? -10.595 -34.325 15.573 1.00 46.81 776 VAL A C 1
ATOM 5844 O O . VAL A 1 776 ? -11.799 -34.540 15.448 1.00 46.81 776 VAL A O 1
ATOM 5847 N N . PHE A 1 777 ? -9.979 -33.311 14.963 1.00 47.84 777 PHE A N 1
ATOM 5848 C CA . PHE A 1 777 ? -10.665 -32.353 14.095 1.00 47.84 777 PHE A CA 1
ATOM 5849 C C . PHE A 1 777 ? -11.246 -33.015 12.844 1.00 47.84 777 PHE A C 1
ATOM 5851 O O . PHE A 1 777 ? -12.420 -32.826 12.534 1.00 47.84 777 PHE A O 1
ATOM 5858 N N . LEU A 1 778 ? -10.463 -33.859 12.166 1.00 44.62 778 LEU A N 1
ATOM 5859 C CA . LEU A 1 778 ? -10.923 -34.637 11.012 1.00 44.62 778 LEU A CA 1
ATOM 5860 C C . LEU A 1 778 ? -12.061 -35.588 11.400 1.00 44.62 778 LEU A C 1
ATOM 5862 O O . LEU A 1 778 ? -13.033 -35.737 10.663 1.00 44.62 778 LEU A O 1
ATOM 5866 N N . LYS A 1 779 ? -11.991 -36.187 12.593 1.00 40.34 779 LYS A N 1
ATOM 5867 C CA . LYS A 1 779 ? -13.039 -37.072 13.112 1.00 40.34 779 LYS A CA 1
ATOM 5868 C C . LYS A 1 779 ? -14.317 -36.316 13.492 1.00 40.34 779 LYS A C 1
ATOM 5870 O O . LYS A 1 779 ? -15.403 -36.838 13.264 1.00 40.34 779 LYS A O 1
ATOM 5875 N N . MET A 1 780 ? -14.200 -35.099 14.023 1.00 38.50 780 MET A N 1
ATOM 5876 C CA . MET A 1 780 ? -15.323 -34.191 14.291 1.00 38.50 780 MET A CA 1
ATOM 5877 C C . MET A 1 780 ? -15.969 -33.700 12.988 1.00 38.50 780 MET A C 1
ATOM 5879 O O . MET A 1 780 ? -17.184 -33.774 12.859 1.00 38.50 780 MET A O 1
ATOM 5883 N N . SER A 1 781 ? -15.181 -33.313 11.981 1.00 37.19 781 SER A N 1
ATOM 5884 C CA . SER A 1 781 ? -15.688 -32.936 10.650 1.00 37.19 781 SER A CA 1
ATOM 5885 C C . SER A 1 781 ? -16.413 -34.100 9.952 1.00 37.19 781 SER A C 1
ATOM 5887 O O . SER A 1 781 ? -17.473 -33.913 9.356 1.00 37.19 781 SER A O 1
ATOM 5889 N N . MET A 1 782 ? -15.916 -35.335 10.098 1.00 40.00 782 MET A N 1
ATOM 5890 C CA . MET A 1 782 ? -16.616 -36.536 9.620 1.00 40.00 782 MET A CA 1
ATOM 5891 C C . MET A 1 782 ? -17.901 -36.859 10.398 1.00 40.00 782 MET A C 1
ATOM 5893 O O . MET A 1 782 ? -18.784 -37.516 9.849 1.00 40.00 782 MET A O 1
ATOM 5897 N N . LEU A 1 783 ? -18.004 -36.444 11.664 1.00 38.75 783 LEU A N 1
ATOM 5898 C CA . LEU A 1 783 ? -19.206 -36.617 12.485 1.00 38.75 783 LEU A CA 1
ATOM 5899 C C . LEU A 1 783 ? -20.259 -35.538 12.220 1.00 38.75 783 LEU A C 1
ATOM 5901 O O . LEU A 1 783 ? -21.432 -35.839 12.354 1.00 38.75 783 LEU A O 1
ATOM 5905 N N . VAL A 1 784 ? -19.854 -34.325 11.835 1.00 36.28 784 VAL A N 1
ATOM 5906 C CA . VAL A 1 784 ? -20.765 -33.231 11.444 1.00 36.28 784 VAL A CA 1
ATOM 5907 C C . VAL A 1 784 ? -21.329 -33.436 10.031 1.00 36.28 784 VAL A C 1
ATOM 5909 O O . VAL A 1 784 ? -22.438 -33.007 9.744 1.00 36.28 784 VAL A O 1
ATOM 5912 N N . ASN A 1 785 ? -20.602 -34.140 9.157 1.00 35.12 785 ASN A N 1
ATOM 5913 C CA . ASN A 1 785 ? -21.071 -34.535 7.821 1.00 35.12 785 ASN A CA 1
ATOM 5914 C C . ASN A 1 785 ? -21.942 -35.814 7.804 1.00 35.12 785 ASN A C 1
ATOM 5916 O O . ASN A 1 785 ? -22.281 -36.310 6.727 1.00 35.12 785 ASN A O 1
ATOM 5920 N N . ARG A 1 786 ? -22.274 -36.377 8.970 1.00 38.09 786 ARG A N 1
ATOM 5921 C CA . ARG A 1 786 ? -23.249 -37.465 9.139 1.00 38.09 786 ARG A CA 1
ATOM 5922 C C . ARG A 1 786 ? -24.454 -36.949 9.897 1.00 38.09 786 ARG A C 1
ATOM 5924 O O . ARG A 1 786 ? -25.563 -37.410 9.551 1.00 38.09 786 ARG A O 1
#

Secondary structure (DSSP, 8-state):
-HHHHHHHHHSHHHHHHHHHTTHHHHHHHHIIIIIS--HHHHHHHHHH-S-GGGG---HHHHHHHHHHHHHHHHS-HHHHHHHHHHHHHHHHHHHHHHHHHHS----S-------GGGTT-TTTTTTSSS-SSBHHHHTT-GGGHHHHHHHHHHHHHHHHHHHHHHHHHHHHHHHHHHHHH---HHHHHHHHHHHHHHTSHHHHHHHHHHHHHHHHHHHHHHHHHTSTTHHHHHHHHHHSPPPTTEEEEEEE-STT-EEEESSS-GGG--EEEEE-TT-EEEEEEEEE-TTS-EEEEESS-EEESB-SSTT--B-EEEEEEEE--TTS-TT--TTGGGSS----TT-EE-PPPBHHHHHHHHHHHHHHHHHHHHHHHHHHHHHH-----TTS-PPP---HHHHHHHHHHHHHHHHHHGGGSS-SS--HHHHHHHHHHHHHHHHHH------S-GGG---PPP-HHHHHHHHHTSTT---TTT-------S------------PPPPHHHHHHHHHHHHHHHHHHHHHHHHHHHHHHGGG----S-TTS--S---SS-HHHHHHHHHHHHHHHHHH-SSSS-HHHHHHHHT--HHHHHHHHT-GGGGTT------HHHHHHHHHHHHHHHHHHHHH-HHHHTT--HHHHHHHHHHHHHHHHHHHHHHHTTSPPP-GGG-SS-----TTS-GGG--TTSHHHHHHHHTT-SPPPTT--S-------PPPP---HHHHHHHHHTT--HHHHHHHHHHHTS--HHHHHHHHHHHHHHHHHHHHHHHHHT-

Organism: Thalassiosira oceanica (NCBI:txid159749)

pLDDT: mean 81.15, std 17.02, range [33.47, 98.19]